Protein AF-0000000074657072 (afdb_homodimer)

pLDDT: mean 84.35, std 23.29, range [14.12, 98.88]

Structure (mmCIF, N/CA/C/O backbone):
data_AF-0000000074657072-model_v1
#
loop_
_entity.id
_entity.type
_entity.pdbx_description
1 polymer 'Gamma-butyrobetaine dioxygenase'
#
loop_
_atom_site.group_PDB
_atom_site.id
_atom_site.type_symbol
_atom_site.label_atom_id
_atom_site.label_alt_id
_atom_site.label_comp_id
_atom_site.label_asym_id
_atom_site.label_entity_id
_atom_site.label_seq_id
_atom_site.pdbx_PDB_ins_code
_atom_site.Cartn_x
_atom_site.Cartn_y
_atom_site.Cartn_z
_atom_site.occupancy
_atom_site.B_iso_or_equiv
_atom_site.auth_seq_id
_atom_site.auth_comp_id
_atom_site.auth_asym_id
_atom_site.auth_atom_id
_atom_site.pdbx_PDB_model_num
ATOM 1 N N . MET A 1 1 ? -48.438 -43.438 22.438 1 15.69 1 MET A N 1
ATOM 2 C CA . MET A 1 1 ? -48.406 -43.688 23.875 1 15.69 1 MET A CA 1
ATOM 3 C C . MET A 1 1 ? -47.406 -42.781 24.578 1 15.69 1 MET A C 1
ATOM 5 O O . MET A 1 1 ? -47.75 -42.125 25.578 1 15.69 1 MET A O 1
ATOM 9 N N . ARG A 1 2 ? -46.156 -43.25 24.844 1 14.23 2 ARG A N 1
ATOM 10 C CA . ARG A 1 2 ? -45.781 -43.719 26.172 1 14.23 2 ARG A CA 1
ATOM 11 C C . ARG A 1 2 ? -45.25 -42.594 27.031 1 14.23 2 ARG A C 1
ATOM 13 O O . ARG A 1 2 ? -45.719 -42.375 28.141 1 14.23 2 ARG A O 1
ATOM 20 N N . ILE A 1 3 ? -43.875 -42.812 27.219 1 15.2 3 ILE A N 1
ATOM 21 C CA . ILE A 1 3 ? -43.25 -43.094 28.5 1 15.2 3 ILE A CA 1
ATOM 22 C C . ILE A 1 3 ? -43.062 -41.781 29.266 1 15.2 3 ILE A C 1
ATOM 24 O O . ILE A 1 3 ? -42.906 -40.719 28.672 1 15.2 3 ILE A O 1
ATOM 28 N N . GLN A 1 4 ? -42.719 -41.906 30.484 1 15.25 4 GLN A N 1
ATOM 29 C CA . GLN A 1 4 ? -42.625 -41.844 31.938 1 15.25 4 GLN A CA 1
ATOM 30 C C . GLN A 1 4 ? -41.656 -40.75 32.375 1 15.25 4 GLN A C 1
ATOM 32 O O . GLN A 1 4 ? -40.875 -40.25 31.578 1 15.25 4 GLN A O 1
ATOM 37 N N . THR A 1 5 ? -40.938 -41 33.438 1 14.25 5 THR A N 1
ATOM 38 C CA . THR A 1 5 ? -40.844 -40.75 34.875 1 14.25 5 THR A CA 1
ATOM 39 C C . THR A 1 5 ? -39.625 -39.938 35.188 1 14.25 5 THR A C 1
ATOM 41 O O . THR A 1 5 ? -39.656 -39.094 36.094 1 14.25 5 THR A O 1
ATOM 44 N N . ALA A 1 6 ? -38.375 -40.281 34.562 1 15.22 6 ALA A N 1
ATOM 45 C CA . ALA A 1 6 ? -37.375 -40.688 35.562 1 15.22 6 ALA A CA 1
ATOM 46 C C . ALA A 1 6 ? -37.062 -39.531 36.5 1 15.22 6 ALA A C 1
ATOM 48 O O . ALA A 1 6 ? -37.125 -38.375 36.125 1 15.22 6 ALA A O 1
ATOM 49 N N . LEU A 1 7 ? -36.344 -39.875 37.656 1 14.23 7 LEU A N 1
ATOM 50 C CA . LEU A 1 7 ? -36.156 -39.906 39.094 1 14.23 7 LEU A CA 1
ATOM 51 C C . LEU A 1 7 ? -35.281 -38.719 39.531 1 14.23 7 LEU A C 1
ATOM 53 O O . LEU A 1 7 ? -35.656 -38 40.469 1 14.23 7 LEU A O 1
ATOM 57 N N . LEU A 1 8 ? -33.906 -38.844 39.25 1 15.03 8 LEU A N 1
ATOM 58 C CA . LEU A 1 8 ? -33.031 -39.062 40.375 1 15.03 8 LEU A CA 1
ATOM 59 C C . LEU A 1 8 ? -32.844 -37.781 41.156 1 15.03 8 LEU A C 1
ATOM 61 O O . LEU A 1 8 ? -32.781 -36.688 40.594 1 15.03 8 LEU A O 1
ATOM 65 N N . THR A 1 9 ? -32.688 -37.812 42.531 1 14.12 9 THR A N 1
ATOM 66 C CA . THR A 1 9 ? -32.781 -37.438 43.938 1 14.12 9 THR A CA 1
ATOM 67 C C . THR A 1 9 ? -31.562 -36.562 44.344 1 14.12 9 THR A C 1
ATOM 69 O O . THR A 1 9 ? -31.672 -35.719 45.219 1 14.12 9 THR A O 1
ATOM 72 N N . ARG A 1 10 ? -30.297 -36.969 43.844 1 14.75 10 ARG A N 1
ATOM 73 C CA . ARG A 1 10 ? -29.359 -37.156 44.938 1 14.75 10 ARG A CA 1
ATOM 74 C C . ARG A 1 10 ? -29.172 -35.875 45.75 1 14.75 10 ARG A C 1
ATOM 76 O O . ARG A 1 10 ? -29.266 -34.781 45.188 1 14.75 10 ARG A O 1
ATOM 83 N N . GLY A 1 11 ? -28.891 -35.938 47.156 1 14.29 11 GLY A N 1
ATOM 84 C CA . GLY A 1 11 ? -28.922 -35.562 48.531 1 14.29 11 GLY A CA 1
ATOM 85 C C . GLY A 1 11 ? -27.859 -34.531 48.906 1 14.29 11 GLY A C 1
ATOM 86 O O . GLY A 1 11 ? -28.109 -33.625 49.688 1 14.29 11 GLY A O 1
ATOM 87 N N . LEU A 1 12 ? -26.531 -34.844 48.531 1 15.32 12 LEU A N 1
ATOM 88 C CA . LEU A 1 12 ? -25.656 -34.906 49.688 1 15.32 12 LEU A CA 1
ATOM 89 C C . LEU A 1 12 ? -25.531 -33.562 50.375 1 15.32 12 LEU A C 1
ATOM 91 O O . LEU A 1 12 ? -25.719 -32.531 49.75 1 15.32 12 LEU A O 1
ATOM 95 N N . LEU A 1 13 ? -24.812 -33.562 51.594 1 14.54 13 LEU A N 1
ATOM 96 C CA . LEU A 1 13 ? -24.719 -33.312 53.031 1 14.54 13 LEU A CA 1
ATOM 97 C C . LEU A 1 13 ? -24.031 -31.969 53.281 1 14.54 13 LEU A C 1
ATOM 99 O O . LEU A 1 13 ? -24.531 -31.156 54.094 1 14.54 13 LEU A O 1
ATOM 103 N N . ARG A 1 14 ? -22.641 -31.875 53.125 1 14.92 14 ARG A N 1
ATOM 104 C CA . ARG A 1 14 ? -21.875 -31.844 54.375 1 14.92 14 ARG A CA 1
ATOM 105 C C . ARG A 1 14 ? -21.984 -30.469 55.031 1 14.92 14 ARG A C 1
ATOM 107 O O . ARG A 1 14 ? -22.219 -29.469 54.375 1 14.92 14 ARG A O 1
ATOM 114 N N . GLN A 1 15 ? -21.5 -30.328 56.312 1 14.6 15 GLN A N 1
ATOM 115 C CA . GLN A 1 15 ? -21.641 -29.891 57.688 1 14.6 15 GLN A CA 1
ATOM 116 C C . GLN A 1 15 ? -21.062 -28.484 57.906 1 14.6 15 GLN A C 1
ATOM 118 O O . GLN A 1 15 ? -21.734 -27.594 58.406 1 14.6 15 GLN A O 1
ATOM 123 N N . ALA A 1 16 ? -19.875 -28.391 58.719 1 15.45 16 ALA A N 1
ATOM 124 C CA . ALA A 1 16 ? -19.812 -27.875 60.094 1 15.45 16 ALA A CA 1
ATOM 125 C C . ALA A 1 16 ? -19.469 -26.391 60.125 1 15.45 16 ALA A C 1
ATOM 127 O O . ALA A 1 16 ? -20.188 -25.594 60.75 1 15.45 16 ALA A O 1
ATOM 128 N N . MET A 1 17 ? -18.047 -25.906 60.406 1 15.81 17 MET A N 1
ATOM 129 C CA . MET A 1 17 ? -17.594 -25.531 61.719 1 15.81 17 MET A CA 1
ATOM 130 C C . MET A 1 17 ? -17.656 -24.016 61.906 1 15.81 17 MET A C 1
ATOM 132 O O . MET A 1 17 ? -17.703 -23.266 60.938 1 15.81 17 MET A O 1
ATOM 136 N N . ASN A 1 18 ? -17.078 -23.531 63.156 1 15.27 18 ASN A N 1
ATOM 137 C CA . ASN A 1 18 ? -17.344 -22.719 64.312 1 15.27 18 ASN A CA 1
ATOM 138 C C . ASN A 1 18 ? -16.906 -21.266 64.125 1 15.27 18 ASN A C 1
ATOM 140 O O . ASN A 1 18 ? -16.172 -20.953 63.188 1 15.27 18 ASN A O 1
ATOM 144 N N . PRO A 1 19 ? -15.961 -20.688 65.062 1 15.98 19 PRO A N 1
ATOM 145 C CA . PRO A 1 19 ? -16.359 -19.703 66.125 1 15.98 19 PRO A CA 1
ATOM 146 C C . PRO A 1 19 ? -15.992 -18.281 65.688 1 15.98 19 PRO A C 1
ATOM 148 O O . PRO A 1 19 ? -16.812 -17.359 65.812 1 15.98 19 PRO A O 1
ATOM 151 N N . LYS A 1 20 ? -14.547 -18.016 65.562 1 16.77 20 LYS A N 1
ATOM 152 C CA . LYS A 1 20 ? -13.938 -17.281 66.688 1 16.77 20 LYS A CA 1
ATOM 153 C C . LYS A 1 20 ? -14.172 -15.781 66.5 1 16.77 20 LYS A C 1
ATOM 155 O O . LYS A 1 20 ? -14.18 -15.242 65.438 1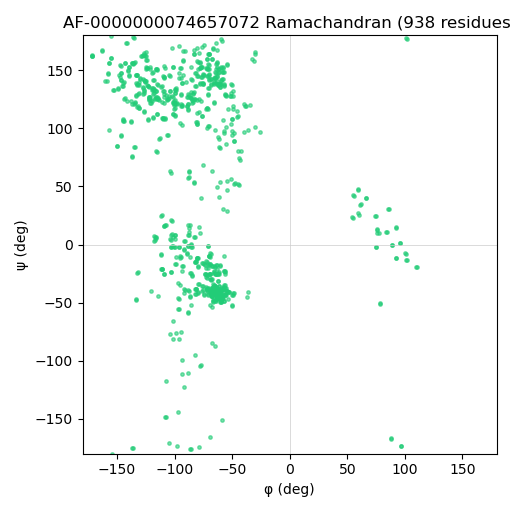 16.77 20 LYS A O 1
ATOM 160 N N . PRO A 1 21 ? -13.938 -14.836 67.562 1 16.67 21 PRO A N 1
ATOM 161 C CA . PRO A 1 21 ? -14.508 -13.609 68.125 1 16.67 21 PRO A CA 1
ATOM 162 C C . PRO A 1 21 ? -13.891 -12.344 67.562 1 16.67 21 PRO A C 1
ATOM 164 O O . PRO A 1 21 ? -14.57 -11.328 67.438 1 16.67 21 PRO A O 1
ATOM 167 N N . SER A 1 22 ? -12.648 -12.312 67 1 17.95 22 SER A N 1
ATOM 168 C CA . SER A 1 22 ? -11.844 -11.414 67.812 1 17.95 22 SER A CA 1
ATOM 169 C C . SER A 1 22 ? -12.234 -9.961 67.562 1 17.95 22 SER A C 1
ATOM 171 O O . SER A 1 22 ? -12.742 -9.609 66.5 1 17.95 22 SER A O 1
ATOM 173 N N . PRO A 1 23 ? -11.648 -9.016 68.438 1 17.08 23 PRO A N 1
ATOM 174 C CA . PRO A 1 23 ? -12.125 -7.82 69.188 1 17.08 23 PRO A CA 1
ATOM 175 C C . PRO A 1 23 ? -12.148 -6.582 68.312 1 17.08 23 PRO A C 1
ATOM 177 O O . PRO A 1 23 ? -13.188 -5.926 68.188 1 17.08 23 PRO A O 1
ATOM 180 N N . VAL A 1 24 ? -11.055 -5.773 68.375 1 17.14 24 VAL A N 1
ATOM 181 C CA . VAL A 1 24 ? -11.008 -4.559 69.188 1 17.14 24 VAL A CA 1
ATOM 182 C C . VAL A 1 24 ? -11.148 -3.336 68.312 1 17.14 24 VAL A C 1
ATOM 184 O O . VAL A 1 24 ? -11.969 -2.453 68.562 1 17.14 24 VAL A O 1
ATOM 187 N N . THR A 1 25 ? -10 -2.828 67.5 1 18.59 25 THR A N 1
ATOM 188 C CA . THR A 1 25 ? -9.398 -1.56 67.938 1 18.59 25 THR A CA 1
ATOM 189 C C . THR A 1 25 ? -10.062 -0.395 67.188 1 18.59 25 THR A C 1
ATOM 191 O O . THR A 1 25 ? -10.5 -0.542 66.062 1 18.59 25 THR A O 1
ATOM 194 N N . HIS A 1 26 ? -10.227 0.83 67.875 1 18.28 26 HIS A N 1
ATOM 195 C CA . HIS A 1 26 ? -10.977 2.08 67.938 1 18.28 26 HIS A CA 1
ATOM 196 C C . HIS A 1 26 ? -10.492 3.037 66.812 1 18.28 26 HIS A C 1
ATOM 198 O O . HIS A 1 26 ? -9.344 3.482 66.875 1 18.28 26 HIS A O 1
ATOM 204 N N . VAL A 1 27 ? -10.695 2.826 65.562 1 18.14 27 VAL A N 1
ATOM 205 C CA . VAL A 1 27 ? -10.133 3.701 64.562 1 18.14 27 VAL A CA 1
ATOM 206 C C . VAL A 1 27 ? -10.672 5.121 64.75 1 18.14 27 VAL A C 1
ATOM 208 O O . VAL A 1 27 ? -11.875 5.355 64.625 1 18.14 27 VAL A O 1
ATOM 211 N N . ARG A 1 28 ? -10.039 5.887 65.688 1 18.8 28 ARG A N 1
ATOM 212 C CA . ARG A 1 28 ? -10.516 7.25 65.875 1 18.8 28 ARG A CA 1
ATOM 213 C C . ARG A 1 28 ? -10.547 8.031 64.562 1 18.8 28 ARG A C 1
ATOM 215 O O . ARG A 1 28 ? -9.602 7.977 63.781 1 18.8 28 ARG A O 1
ATOM 222 N N . LEU A 1 29 ? -11.656 8.43 64.125 1 18.42 29 LEU A N 1
ATOM 223 C CA . LEU A 1 29 ? -12.133 9.164 62.938 1 18.42 29 LEU A CA 1
ATOM 224 C C . LEU A 1 29 ? -11.555 10.578 62.906 1 18.42 29 LEU A C 1
ATOM 226 O O . LEU A 1 29 ? -11.969 11.43 63.688 1 18.42 29 LEU A O 1
ATOM 230 N N . ALA A 1 30 ? -10.188 10.688 63.094 1 20.61 30 ALA A N 1
ATOM 231 C CA . ALA A 1 30 ? -9.781 12.078 63.281 1 20.61 30 ALA A CA 1
ATOM 232 C C . ALA A 1 30 ? -10.352 12.961 62.156 1 20.61 30 ALA A C 1
ATOM 234 O O . ALA A 1 30 ? -10.438 12.539 61 1 20.61 30 ALA A O 1
ATOM 235 N N . ARG A 1 31 ? -10.984 14.07 62.531 1 20.92 31 ARG A N 1
ATOM 236 C CA . ARG A 1 31 ? -11.719 15.211 62 1 20.92 31 ARG A CA 1
ATOM 237 C C . ARG A 1 31 ? -10.844 16.031 61.062 1 20.92 31 ARG A C 1
ATOM 239 O O . ARG A 1 31 ? -9.859 16.625 61.469 1 20.92 31 ARG A O 1
ATOM 246 N N . GLY A 1 32 ? -10.258 15.391 60.062 1 18.03 32 GLY A N 1
ATOM 247 C CA . GLY A 1 32 ? -9.352 16.156 59.219 1 18.03 32 GLY A CA 1
ATOM 248 C C . GLY A 1 32 ? -9.914 17.516 58.812 1 18.03 32 GLY A C 1
ATOM 249 O O . GLY A 1 32 ? -11.125 17.656 58.625 1 18.03 32 GLY A O 1
ATOM 250 N N . ILE A 1 33 ? -9.312 18.594 59.25 1 20.14 33 ILE A N 1
ATOM 251 C CA . ILE A 1 33 ? -9.453 20.031 59.062 1 20.14 33 ILE A CA 1
ATOM 252 C C . ILE A 1 33 ? -9.5 20.375 57.594 1 20.14 33 ILE A C 1
ATOM 254 O O . ILE A 1 33 ? -8.625 19.969 56.812 1 20.14 33 ILE A O 1
ATOM 258 N N . THR A 1 34 ? -10.68 20.688 57.031 1 19.31 34 THR A N 1
ATOM 259 C CA . THR A 1 34 ? -11.203 21.062 55.719 1 19.31 34 THR A CA 1
ATOM 260 C C . THR A 1 34 ? -10.508 22.328 55.188 1 19.31 34 THR A C 1
ATOM 262 O O . THR A 1 34 ? -10.961 22.938 54.219 1 19.31 34 THR A O 1
ATOM 265 N N . SER A 1 35 ? -9.289 22.594 55.5 1 21.53 35 SER A N 1
ATOM 266 C CA . SER A 1 35 ? -8.969 23.969 55.094 1 21.53 35 SER A CA 1
ATOM 267 C C . SER A 1 35 ? -9.242 24.172 53.594 1 21.53 35 SER A C 1
ATOM 269 O O . SER A 1 35 ? -8.68 23.484 52.75 1 21.53 35 SER A O 1
ATOM 271 N N . GLY A 1 36 ? -10.492 24.516 53.188 1 22.03 36 GLY A N 1
ATOM 272 C CA . GLY A 1 36 ? -11.164 24.75 51.906 1 22.03 36 GLY A CA 1
ATOM 273 C C . GLY A 1 36 ? -10.461 25.781 51.031 1 22.03 36 GLY A C 1
ATOM 274 O O . GLY A 1 36 ? -10.453 26.969 51.375 1 22.03 36 GLY A O 1
ATOM 275 N N . VAL A 1 37 ? -9.172 25.688 50.688 1 24.72 37 VAL A N 1
ATOM 276 C CA . VAL A 1 37 ? -8.695 26.766 49.844 1 24.72 37 VAL A CA 1
ATOM 277 C C . VAL A 1 37 ? -9.68 26.969 48.688 1 24.72 37 VAL A C 1
ATOM 279 O O . VAL A 1 37 ? -9.969 26.031 47.938 1 24.72 37 VAL A O 1
ATOM 282 N N . ASN A 1 38 ? -10.703 27.812 48.844 1 24 38 ASN A N 1
ATOM 283 C CA . ASN A 1 38 ? -11.734 28.266 47.938 1 24 38 ASN A CA 1
ATOM 284 C C . ASN A 1 38 ? -11.141 28.688 46.594 1 24 38 ASN A C 1
ATOM 286 O O . ASN A 1 38 ? -10.508 29.75 46.5 1 24 38 ASN A O 1
ATOM 290 N N . THR A 1 39 ? -10.359 27.875 45.938 1 26.19 39 THR A N 1
ATOM 291 C CA . THR A 1 39 ? -9.93 28.359 44.625 1 26.19 39 THR A CA 1
ATOM 292 C C . THR A 1 39 ? -11.117 28.875 43.812 1 26.19 39 THR A C 1
ATOM 294 O O . THR A 1 39 ? -12.109 28.156 43.656 1 26.19 39 THR A O 1
ATOM 297 N N . SER A 1 40 ? -11.352 30.188 43.844 1 25.25 40 SER A N 1
ATOM 298 C CA . SER A 1 40 ? -12.359 30.984 43.156 1 25.25 40 SER A CA 1
ATOM 299 C C . SER A 1 40 ? -12.508 30.531 41.719 1 25.25 40 SER A C 1
ATOM 301 O O . SER A 1 40 ? -11.523 30.531 40.969 1 25.25 40 SER A O 1
ATOM 303 N N . VAL A 1 41 ? -13.234 29.484 41.438 1 29.12 41 VAL A N 1
ATOM 304 C CA . VAL A 1 41 ? -13.773 29.297 40.094 1 29.12 41 VAL A CA 1
ATOM 305 C C . VAL A 1 41 ? -14.336 30.625 39.562 1 29.12 41 VAL A C 1
ATOM 307 O O . VAL A 1 41 ? -15.305 31.156 40.125 1 29.12 41 VAL A O 1
ATOM 310 N N . ARG A 1 42 ? -13.461 31.547 39.219 1 28.75 42 ARG A N 1
ATOM 311 C CA . ARG A 1 42 ? -14 32.75 38.594 1 28.75 42 ARG A CA 1
ATOM 312 C C . ARG A 1 42 ? -15.211 32.438 37.719 1 28.75 42 ARG A C 1
ATOM 314 O O . ARG A 1 42 ? -15.281 31.375 37.125 1 28.75 42 ARG A O 1
ATOM 321 N N . GLN A 1 43 ? -16.375 33.031 38.031 1 25.98 43 GLN A N 1
ATOM 322 C CA . GLN A 1 43 ? -17.641 33.156 37.312 1 25.98 43 GLN A CA 1
ATOM 323 C C . GLN A 1 43 ? -17.422 33.188 35.781 1 25.98 43 GLN A C 1
ATOM 325 O O . GLN A 1 43 ? -16.312 33.469 35.312 1 25.98 43 GLN A O 1
ATOM 330 N N . GLN A 1 44 ? -18.5 32.844 35.094 1 28.73 44 GLN A N 1
ATOM 331 C CA . GLN A 1 44 ? -18.812 32.875 33.656 1 28.73 44 GLN A CA 1
ATOM 332 C C . GLN A 1 44 ? -18.359 34.188 33.031 1 28.73 44 GLN A C 1
ATOM 334 O O . GLN A 1 44 ? -19.016 35.219 33.188 1 28.73 44 GLN A O 1
ATOM 339 N N . ARG A 1 45 ? -17.156 34.594 33.219 1 30.95 45 ARG A N 1
ATOM 340 C CA . ARG A 1 45 ? -17 35.875 32.5 1 30.95 45 ARG A CA 1
ATOM 341 C C . ARG A 1 45 ? -17.531 35.719 31.062 1 30.95 45 ARG A C 1
ATOM 343 O O . ARG A 1 45 ? -17.344 34.688 30.422 1 30.95 45 ARG A O 1
ATOM 350 N N . THR A 1 46 ? -18.562 36.438 30.703 1 32.59 46 THR A N 1
ATOM 351 C CA . THR A 1 46 ? -18.953 36.688 29.312 1 32.59 46 THR A CA 1
ATOM 352 C C . THR A 1 46 ? -17.734 36.844 28.422 1 32.59 46 THR A C 1
ATOM 354 O O . THR A 1 46 ? -16.828 37.625 28.719 1 32.59 46 THR A O 1
ATOM 357 N N . ALA A 1 47 ? -17.312 35.875 27.734 1 36.97 47 ALA A N 1
ATOM 358 C CA . ALA A 1 47 ? -16.266 35.844 26.719 1 36.97 47 ALA A CA 1
ATOM 359 C C . ALA A 1 47 ? -16.094 37.219 26.062 1 36.97 47 ALA A C 1
ATOM 361 O O . ALA A 1 47 ? -17.062 37.781 25.562 1 36.97 47 ALA A O 1
ATOM 362 N N . VAL A 1 48 ? -15.188 38 26.484 1 35.44 48 VAL A N 1
ATOM 363 C CA . VAL A 1 48 ? -14.844 39.188 25.703 1 35.44 48 VAL A CA 1
ATOM 364 C C . VAL A 1 48 ? -14.719 38.812 24.219 1 35.44 48 VAL A C 1
ATOM 366 O O . VAL A 1 48 ? -14.039 37.844 23.875 1 35.44 48 VAL A O 1
ATOM 369 N N . PRO A 1 49 ? -15.594 39.219 23.281 1 37.44 49 PRO A N 1
ATOM 370 C CA . PRO A 1 49 ? -15.445 38.969 21.844 1 37.44 49 PRO A CA 1
ATOM 371 C C . PRO A 1 49 ? -14 39.094 21.375 1 37.44 49 PRO A C 1
ATOM 373 O O . PRO A 1 49 ? -13.211 39.844 21.969 1 37.44 49 PRO A O 1
ATOM 376 N N . GLY A 1 50 ? -13.367 38.062 20.828 1 38.34 50 GLY A N 1
ATOM 377 C CA . GLY A 1 50 ? -12.094 38.312 20.188 1 38.34 50 GLY A CA 1
ATOM 378 C C . GLY A 1 50 ? -11.992 39.719 19.594 1 38.34 50 GLY A C 1
ATOM 379 O O . GLY A 1 50 ? -12.961 40.5 19.641 1 38.34 50 GLY A O 1
ATOM 380 N N . ALA A 1 51 ? -10.781 40.219 19.25 1 42.25 51 ALA A N 1
ATOM 381 C CA . ALA A 1 51 ? -10.625 41.562 18.719 1 42.25 51 ALA A CA 1
ATOM 382 C C . ALA A 1 51 ? -11.805 41.938 17.812 1 42.25 51 ALA A C 1
ATOM 384 O O . ALA A 1 51 ? -12.219 43.094 17.781 1 42.25 51 ALA A O 1
ATOM 385 N N . SER A 1 52 ? -12.242 40.969 16.984 1 47.56 52 SER A N 1
ATOM 386 C CA . SER A 1 52 ? -13.266 41.406 16.031 1 47.56 52 SER A CA 1
ATOM 387 C C . SER A 1 52 ? -14.656 41.281 16.625 1 47.56 52 SER A C 1
ATOM 389 O O . SER A 1 52 ? -15.656 41.438 15.93 1 47.56 52 SER A O 1
ATOM 391 N N . GLY A 1 53 ? -14.789 41.094 18 1 60.22 53 GLY A N 1
ATOM 392 C CA . GLY A 1 53 ? -16.109 41 18.594 1 60.22 53 GLY A CA 1
ATOM 393 C C . GLY A 1 53 ? -16.812 39.688 18.359 1 60.22 53 GLY A C 1
ATOM 394 O O . GLY A 1 53 ? -17.875 39.438 18.906 1 60.22 53 GLY A O 1
ATOM 395 N N . LYS A 1 54 ? -16.219 38.75 17.609 1 74.19 54 LYS A N 1
ATOM 396 C CA . LYS A 1 54 ? -16.859 37.469 17.297 1 74.19 54 LYS A CA 1
ATOM 397 C C . LYS A 1 54 ? -16.406 36.406 18.266 1 74.19 54 LYS A C 1
ATOM 399 O O . LYS A 1 54 ? -15.289 36.438 18.781 1 74.19 54 LYS A O 1
ATOM 404 N N . SER A 1 55 ? -17.266 35.562 18.609 1 90.56 55 SER A N 1
ATOM 405 C CA . SER A 1 55 ? -16.969 34.406 19.422 1 90.56 55 SER A CA 1
ATOM 406 C C . SER A 1 55 ? -15.961 33.469 18.734 1 90.56 55 SER A C 1
ATOM 408 O O . SER A 1 55 ? -15.797 33.562 17.516 1 90.56 55 SER A O 1
ATOM 410 N N . GLU A 1 56 ? -15.141 32.719 19.469 1 92.56 56 GLU A N 1
ATOM 411 C CA . GLU A 1 56 ? -14.203 31.766 18.891 1 92.56 56 GLU A CA 1
ATOM 412 C C . GLU A 1 56 ? -14.914 30.766 18 1 92.56 56 GLU A C 1
ATOM 414 O O . GLU A 1 56 ? -14.383 30.359 16.969 1 92.56 56 GLU A O 1
ATOM 419 N N . LEU A 1 57 ? -16.078 30.391 18.438 1 91.5 57 LEU A N 1
ATOM 420 C CA . LEU A 1 57 ? -16.859 29.469 17.641 1 91.5 57 LEU A CA 1
ATOM 421 C C . LEU A 1 57 ? -17.156 30.062 16.266 1 91.5 57 LEU A C 1
ATOM 423 O O . LEU A 1 57 ? -16.984 29.391 15.242 1 91.5 57 LEU A O 1
ATOM 427 N N . ALA A 1 58 ? -17.625 31.266 16.266 1 92.81 58 ALA A N 1
ATOM 428 C CA . ALA A 1 58 ? -17.938 31.953 15.016 1 92.81 58 ALA A CA 1
ATOM 429 C C . ALA A 1 58 ? -16.703 32.094 14.141 1 92.81 58 ALA A C 1
ATOM 431 O O . ALA A 1 58 ? -16.766 31.906 12.922 1 92.81 58 ALA A O 1
ATOM 432 N N . ALA A 1 59 ? -15.594 32.375 14.781 1 94 59 ALA A N 1
ATOM 433 C CA . ALA A 1 59 ? -14.328 32.5 14.055 1 94 59 ALA A CA 1
ATOM 434 C C . ALA A 1 59 ? -13.922 31.188 13.406 1 94 59 ALA A C 1
ATOM 436 O O . ALA A 1 59 ? -13.5 31.172 12.242 1 94 59 ALA A O 1
ATOM 437 N N . LEU A 1 60 ? -14.047 30.094 14.133 1 94.19 60 LEU A N 1
ATOM 438 C CA . LEU A 1 60 ? -13.672 28.781 13.617 1 94.19 60 LEU A CA 1
ATOM 439 C C . LEU A 1 60 ? -14.586 28.375 12.469 1 94.19 60 LEU A C 1
ATOM 441 O O . LEU A 1 60 ? -14.125 27.766 11.5 1 94.19 60 LEU A O 1
ATOM 445 N N . LYS A 1 61 ? -15.836 28.703 12.586 1 91.06 61 LYS A N 1
ATOM 446 C CA . LYS A 1 61 ? -16.781 28.422 11.508 1 91.06 61 LYS A CA 1
ATOM 447 C C . LYS A 1 61 ? -16.422 29.188 10.234 1 91.06 61 LYS A C 1
ATOM 449 O O . LYS A 1 61 ? -16.422 28.625 9.141 1 91.06 61 LYS A O 1
ATOM 454 N N . GLU A 1 62 ? -16.094 30.453 10.422 1 91.69 62 GLU A N 1
ATOM 455 C CA . GLU A 1 62 ? -15.703 31.281 9.289 1 91.69 62 GLU A CA 1
ATOM 456 C C . GLU A 1 62 ? -14.438 30.734 8.617 1 91.69 62 GLU A C 1
ATOM 458 O O . GLU A 1 62 ? -14.289 30.844 7.395 1 91.69 62 GLU A O 1
ATOM 463 N N . ARG A 1 63 ? -13.625 30.141 9.438 1 91.62 63 ARG A N 1
ATOM 464 C CA . ARG A 1 63 ? -12.359 29.609 8.945 1 91.62 63 ARG A CA 1
ATOM 465 C C . ARG A 1 63 ? -12.539 28.219 8.367 1 91.62 63 ARG A C 1
ATOM 467 O O . ARG A 1 63 ? -11.578 27.609 7.875 1 91.62 63 ARG A O 1
ATOM 474 N N . GLY A 1 64 ? -13.703 27.672 8.414 1 89.12 64 GLY A N 1
ATOM 475 C CA . GLY A 1 64 ? -14 26.359 7.855 1 89.12 64 GLY A CA 1
ATOM 476 C C . GLY A 1 64 ? -13.453 25.219 8.68 1 89.12 64 GLY A C 1
ATOM 477 O O . GLY A 1 64 ? -13.195 24.125 8.156 1 89.12 64 GLY A O 1
ATOM 478 N N . LEU A 1 65 ? -13.25 25.438 9.969 1 91.19 65 LEU A N 1
ATOM 479 C CA . LEU A 1 65 ? -12.602 24.438 10.812 1 91.19 65 LEU A CA 1
ATOM 480 C C . LEU A 1 65 ? -13.625 23.656 11.625 1 91.19 65 LEU A C 1
ATOM 482 O O . LEU A 1 65 ? -13.273 22.734 12.367 1 91.19 65 LEU A O 1
ATOM 486 N N . ILE A 1 66 ? -14.867 24.047 11.445 1 88.88 66 ILE A N 1
ATOM 487 C CA . ILE A 1 66 ? -15.969 23.297 12.031 1 88.88 66 ILE A CA 1
ATOM 488 C C . ILE A 1 66 ? -16.766 22.594 10.93 1 88.88 66 ILE A C 1
ATOM 490 O O . ILE A 1 66 ? -17.406 23.25 10.109 1 88.88 66 ILE A O 1
ATOM 494 N N . ASN A 1 67 ? -16.641 21.328 10.891 1 86.81 67 ASN A N 1
ATOM 495 C CA . ASN A 1 67 ? -17.406 20.547 9.922 1 86.81 67 ASN A CA 1
ATOM 496 C C . ASN A 1 67 ? -18.688 20 10.539 1 86.81 67 ASN A C 1
ATOM 498 O O . ASN A 1 67 ? -18.672 18.969 11.203 1 86.81 67 ASN A O 1
ATOM 502 N N . ASN A 1 68 ? -19.734 20.594 10.195 1 86 68 ASN A N 1
ATOM 503 C CA . ASN A 1 68 ? -21.016 20.25 10.797 1 86 68 ASN A CA 1
ATOM 504 C C . ASN A 1 68 ? -21.484 18.859 10.359 1 86 68 ASN A C 1
ATOM 506 O O . ASN A 1 68 ? -22.219 18.188 11.086 1 86 68 ASN A O 1
ATOM 510 N N . ILE A 1 69 ? -21.016 18.469 9.227 1 89.25 69 ILE A N 1
ATOM 511 C CA . ILE A 1 69 ? -21.406 17.172 8.711 1 89.25 69 ILE A CA 1
ATOM 512 C C . ILE A 1 69 ? -20.812 16.062 9.594 1 89.25 69 ILE A C 1
ATOM 514 O O . ILE A 1 69 ? -21.5 15.102 9.938 1 89.25 69 ILE A O 1
ATOM 518 N N . VAL A 1 70 ? -19.625 16.266 9.984 1 87.12 70 VAL A N 1
ATOM 519 C CA . VAL A 1 70 ? -18.938 15.273 10.805 1 87.12 70 VAL A CA 1
ATOM 520 C C . VAL A 1 70 ? -19.359 15.422 12.258 1 87.12 70 VAL A C 1
ATOM 522 O O . VAL A 1 70 ? -19.641 14.43 12.938 1 87.12 70 VAL A O 1
ATOM 525 N N . MET A 1 71 ? -19.531 16.625 12.703 1 84.12 71 MET A N 1
ATOM 526 C CA . MET A 1 71 ? -19.734 16.922 14.117 1 84.12 71 MET A CA 1
ATOM 527 C C . MET A 1 71 ? -21.125 16.484 14.578 1 84.12 71 MET A C 1
ATOM 529 O O . MET A 1 71 ? -21.312 16.172 15.75 1 84.12 71 MET A O 1
ATOM 533 N N . ARG A 1 72 ? -22 16.422 13.672 1 85.44 72 ARG A N 1
ATOM 534 C CA . ARG A 1 72 ? -23.359 16.047 14.07 1 85.44 72 ARG A CA 1
ATOM 535 C C . ARG A 1 72 ? -23.406 14.594 14.531 1 85.44 72 ARG A C 1
ATOM 537 O O . ARG A 1 72 ? -24.359 14.172 15.18 1 85.44 72 ARG A O 1
ATOM 544 N N . HIS A 1 73 ? -22.391 13.844 14.156 1 86.56 73 HIS A N 1
ATOM 545 C CA . HIS A 1 73 ? -22.359 12.438 14.539 1 86.56 73 HIS A CA 1
ATOM 546 C C . HIS A 1 73 ? -21.547 12.234 15.82 1 86.56 73 HIS A C 1
ATOM 548 O O . HIS A 1 73 ? -21.484 11.125 16.359 1 86.56 73 HIS A O 1
ATOM 554 N N . VAL A 1 74 ? -20.875 13.242 16.25 1 77.94 74 VAL A N 1
ATOM 555 C CA . VAL A 1 74 ? -20.094 13.156 17.484 1 77.94 74 VAL A CA 1
ATOM 556 C C . VAL A 1 74 ? -21 13.406 18.688 1 77.94 74 VAL A C 1
ATOM 558 O O . VAL A 1 74 ? -21.844 14.297 18.656 1 77.94 74 VAL A O 1
ATOM 561 N N . LYS A 1 75 ? -20.969 12.492 19.547 1 67.81 75 LYS A N 1
ATOM 562 C CA . LYS A 1 75 ? -21.781 12.617 20.734 1 67.81 75 LYS A CA 1
ATOM 563 C C . LYS A 1 75 ? -21.594 13.977 21.406 1 67.81 75 LYS A C 1
ATOM 565 O O . LYS A 1 75 ? -20.453 14.414 21.609 1 67.81 75 LYS A O 1
ATOM 570 N N . SER A 1 76 ? -22.547 14.75 21.297 1 64.19 76 SER A N 1
ATOM 571 C CA . SER A 1 76 ? -22.547 16.062 21.922 1 64.19 76 SER A CA 1
ATOM 572 C C . SER A 1 76 ? -22.453 15.953 23.438 1 64.19 76 SER A C 1
ATOM 574 O O . SER A 1 76 ? -23.281 15.297 24.062 1 64.19 76 SER A O 1
ATOM 576 N N . SER A 1 77 ? -21.25 15.953 23.953 1 72.19 77 SER A N 1
ATOM 577 C CA . SER A 1 77 ? -21.203 15.945 25.406 1 72.19 77 SER A CA 1
ATOM 578 C C . SER A 1 77 ? -20.797 17.297 25.953 1 72.19 77 SER A C 1
ATOM 580 O O . SER A 1 77 ? -19.875 17.938 25.422 1 72.19 77 SER A O 1
ATOM 582 N N . ARG A 1 78 ? -21.688 17.688 26.797 1 85.19 78 ARG A N 1
ATOM 583 C CA . ARG A 1 78 ? -21.375 18.922 27.516 1 85.19 78 ARG A CA 1
ATOM 584 C C . ARG A 1 78 ? -20.359 18.656 28.625 1 85.19 78 ARG A C 1
ATOM 586 O O . ARG A 1 78 ? -20.25 17.531 29.125 1 85.19 78 ARG A O 1
ATOM 593 N N . VAL A 1 79 ? -19.609 19.766 28.922 1 92.5 79 VAL A N 1
ATOM 594 C CA . VAL A 1 79 ? -18.625 19.672 29.984 1 92.5 79 VAL A CA 1
ATOM 595 C C . VAL A 1 79 ? -19.266 20.016 31.312 1 92.5 79 VAL A C 1
ATOM 597 O O . VAL A 1 79 ? -19.953 21.047 31.438 1 92.5 79 VAL A O 1
ATOM 600 N N . THR A 1 80 ? -19.141 19.203 32.25 1 92.88 80 THR A N 1
ATOM 601 C CA . THR A 1 80 ? -19.688 19.453 33.562 1 92.88 80 THR A CA 1
ATOM 602 C C . THR A 1 80 ? -18.625 20.031 34.5 1 92.88 80 THR A C 1
ATOM 604 O O . THR A 1 80 ? -18.938 20.828 35.375 1 92.88 80 THR A O 1
ATOM 607 N N . SER A 1 81 ? -17.422 19.594 34.281 1 94.5 81 SER A N 1
ATOM 608 C CA . SER A 1 81 ? -16.328 20.141 35.094 1 94.5 81 SER A CA 1
ATOM 609 C C . SER A 1 81 ? -15.031 20.219 34.281 1 94.5 81 SER A C 1
ATOM 611 O O . SER A 1 81 ? -14.812 19.406 33.375 1 94.5 81 SER A O 1
ATOM 613 N N . LEU A 1 82 ? -14.281 21.203 34.625 1 95.81 82 LEU A N 1
ATOM 614 C CA . LEU A 1 82 ? -12.984 21.484 34 1 95.81 82 LEU A CA 1
ATOM 615 C C . LEU A 1 82 ? -11.945 21.844 35.062 1 95.81 82 LEU A C 1
ATOM 617 O O . LEU A 1 82 ? -12.156 22.75 35.875 1 95.81 82 LEU A O 1
ATOM 621 N N . GLU A 1 83 ? -10.828 21 35.094 1 97.06 83 GLU A N 1
ATOM 622 C CA . GLU A 1 83 ? -9.828 21.203 36.125 1 97.06 83 GLU A CA 1
ATOM 623 C C . GLU A 1 83 ? -8.414 21.172 35.562 1 97.06 83 GLU A C 1
ATOM 625 O O . GLU A 1 83 ? -8.07 20.266 34.781 1 97.06 83 GLU A O 1
ATOM 630 N N . ILE A 1 84 ? -7.641 22.156 35.844 1 97.88 84 ILE A N 1
ATOM 631 C CA . ILE A 1 84 ? -6.207 22.125 35.562 1 97.88 84 ILE A CA 1
ATOM 632 C C . ILE A 1 84 ? -5.48 21.406 36.719 1 97.88 84 ILE A C 1
ATOM 634 O O . ILE A 1 84 ? -5.609 21.797 37.875 1 97.88 84 ILE A O 1
ATOM 638 N N . ILE A 1 85 ? -4.789 20.391 36.375 1 96.94 85 ILE A N 1
ATOM 639 C CA . ILE A 1 85 ? -4.188 19.594 37.438 1 96.94 85 ILE A CA 1
ATOM 640 C C . ILE A 1 85 ? -2.688 19.438 37.188 1 96.94 85 ILE A C 1
ATOM 642 O O . ILE A 1 85 ? -2.197 19.766 36.094 1 96.94 85 ILE A O 1
ATOM 646 N N . SER A 1 86 ? -1.944 18.984 38.281 1 96.5 86 SER A N 1
ATOM 647 C CA . SER A 1 86 ? -0.509 18.734 38.219 1 96.5 86 SER A CA 1
ATOM 648 C C . SER A 1 86 ? 0.249 19.969 37.719 1 96.5 86 SER A C 1
ATOM 650 O O . SER A 1 86 ? 1.06 19.875 36.812 1 96.5 86 SER A O 1
ATOM 652 N N . ASP A 1 87 ? -0.142 21.141 38.219 1 96.81 87 ASP A N 1
ATOM 653 C CA . ASP A 1 87 ? 0.507 22.406 37.938 1 96.81 87 ASP A CA 1
ATOM 654 C C . ASP A 1 87 ? 0.456 22.734 36.438 1 96.81 87 ASP A C 1
ATOM 656 O O . ASP A 1 87 ? 1.467 23.109 35.844 1 96.81 87 ASP A O 1
ATOM 660 N N . GLY A 1 88 ? -0.635 22.328 35.812 1 97.75 88 GLY A N 1
ATOM 661 C CA . GLY A 1 88 ? -0.855 22.703 34.406 1 97.75 88 GLY A CA 1
ATOM 662 C C . GLY A 1 88 ? -0.403 21.641 33.438 1 97.75 88 GLY A C 1
ATOM 663 O O . GLY A 1 88 ? -0.55 21.797 32.219 1 97.75 88 GLY A O 1
ATOM 664 N N . LYS A 1 89 ? 0.084 20.562 33.938 1 97.06 89 LYS A N 1
ATOM 665 C CA . LYS A 1 89 ? 0.564 19.516 33.062 1 97.06 89 LYS A CA 1
ATOM 666 C C . LYS A 1 89 ? -0.599 18.781 32.375 1 97.06 89 LYS A C 1
ATOM 668 O O . LYS A 1 89 ? -0.445 18.25 31.281 1 97.06 89 LYS A O 1
ATOM 673 N N . HIS A 1 90 ? -1.715 18.797 33.094 1 96.69 90 HIS A N 1
ATOM 674 C CA . HIS A 1 90 ? -2.889 18.109 32.562 1 96.69 90 HIS A CA 1
ATOM 675 C C . HIS A 1 90 ? -4.148 18.953 32.75 1 96.69 90 HIS A C 1
ATOM 677 O O . HIS A 1 90 ? -4.188 19.844 33.625 1 96.69 90 HIS A O 1
ATOM 683 N N . VAL A 1 91 ? -5.098 18.703 31.938 1 96.44 91 VAL A N 1
ATOM 684 C CA . VAL A 1 91 ? -6.453 19.219 32.062 1 96.44 91 VAL A CA 1
ATOM 685 C C . VAL A 1 91 ? -7.449 18.062 32.125 1 96.44 91 VAL A C 1
ATOM 687 O O . VAL A 1 91 ? -7.465 17.203 31.25 1 96.44 91 VAL A O 1
ATOM 690 N N . ASN A 1 92 ? -8.258 18.047 33.125 1 95.81 92 ASN A N 1
ATOM 691 C CA . ASN A 1 92 ? -9.328 17.078 33.281 1 95.81 92 ASN A CA 1
ATOM 692 C C . ASN A 1 92 ? -10.672 17.641 32.844 1 95.81 92 ASN A C 1
ATOM 694 O O . ASN A 1 92 ? -11.016 18.781 33.219 1 95.81 92 ASN A O 1
ATOM 698 N N . ILE A 1 93 ? -11.352 16.906 32.094 1 94.06 93 ILE A N 1
ATOM 699 C CA . ILE A 1 93 ? -12.703 17.266 31.688 1 94.06 93 ILE A CA 1
ATOM 700 C C . ILE A 1 93 ? -13.688 16.172 32.094 1 94.06 93 ILE A C 1
ATOM 702 O O . ILE A 1 93 ? -13.469 14.992 31.828 1 94.06 93 ILE A O 1
ATOM 706 N N . THR A 1 94 ? -14.664 16.547 32.812 1 94.31 94 THR A N 1
ATOM 707 C CA . THR A 1 94 ? -15.805 15.664 33.062 1 94.31 94 THR A CA 1
ATOM 708 C C . THR A 1 94 ? -16.984 16.016 32.156 1 94.31 94 THR A C 1
ATOM 710 O O . THR A 1 94 ? -17.438 17.172 32.156 1 94.31 94 THR A O 1
ATOM 713 N N . TRP A 1 95 ? -17.375 15.047 31.484 1 91.69 95 TRP A N 1
ATOM 714 C CA . TRP A 1 95 ? -18.453 15.242 30.516 1 91.69 95 TRP A CA 1
ATOM 715 C C . TRP A 1 95 ? -19.812 14.945 31.156 1 91.69 95 TRP A C 1
ATOM 717 O O . TRP A 1 95 ? -19.891 14.32 32.219 1 91.69 95 TRP A O 1
ATOM 727 N N . ASP A 1 96 ? -20.875 15.344 30.469 1 90.25 96 ASP A N 1
ATOM 728 C CA . ASP A 1 96 ? -22.219 15.227 31.031 1 90.25 96 ASP A CA 1
ATOM 729 C C . ASP A 1 96 ? -22.688 13.773 31.016 1 90.25 96 ASP A C 1
ATOM 731 O O . ASP A 1 96 ? -23.625 13.414 31.734 1 90.25 96 ASP A O 1
ATOM 735 N N . ASP A 1 97 ? -22.078 12.984 30.281 1 86.81 97 ASP A N 1
ATOM 736 C CA . ASP A 1 97 ? -22.422 11.57 30.281 1 86.81 97 ASP A CA 1
ATOM 737 C C . ASP A 1 97 ? -21.625 10.812 31.344 1 86.81 97 ASP A C 1
ATOM 739 O O . ASP A 1 97 ? -21.688 9.578 31.422 1 86.81 97 ASP A O 1
ATOM 743 N N . GLY A 1 98 ? -20.781 11.484 32.031 1 88.06 98 GLY A N 1
ATOM 744 C CA . GLY A 1 98 ? -20.016 10.891 33.125 1 88.06 98 GLY A CA 1
ATOM 745 C C . GLY A 1 98 ? -18.609 10.523 32.75 1 88.06 98 GLY A C 1
ATOM 746 O O . GLY A 1 98 ? -17.781 10.211 33.594 1 88.06 98 GLY A O 1
ATOM 747 N N . HIS A 1 99 ? -18.312 10.625 31.547 1 88.69 99 HIS A N 1
ATOM 748 C CA . HIS A 1 99 ? -16.969 10.297 31.078 1 88.69 99 HIS A CA 1
ATOM 749 C C . HIS A 1 99 ? -15.961 11.336 31.547 1 88.69 99 HIS A C 1
ATOM 751 O O . HIS A 1 99 ? -16.266 12.531 31.594 1 88.69 99 HIS A O 1
ATOM 757 N N . LYS A 1 100 ? -14.805 10.797 31.875 1 91.25 100 LYS A N 1
ATOM 758 C CA . LYS A 1 100 ? -13.711 11.672 32.281 1 91.25 100 LYS A CA 1
ATOM 759 C C . LYS A 1 100 ? -12.523 11.539 31.328 1 91.25 100 LYS A C 1
ATOM 761 O O . LYS A 1 100 ? -12.133 10.43 30.953 1 91.25 100 LYS A O 1
ATOM 766 N N . SER A 1 101 ? -12.094 12.695 30.906 1 90.88 101 SER A N 1
ATOM 767 C CA . SER A 1 101 ? -10.922 12.742 30.031 1 90.88 101 SER A CA 1
ATOM 768 C C . SER A 1 101 ? -9.773 13.508 30.688 1 90.88 101 SER A C 1
ATOM 770 O O . SER A 1 101 ? -10.008 14.445 31.469 1 90.88 101 SER A O 1
ATOM 772 N N . ARG A 1 102 ? -8.602 13.016 30.484 1 92.62 102 ARG A N 1
ATOM 773 C CA . ARG A 1 102 ? -7.383 13.719 30.859 1 92.62 102 ARG A CA 1
ATOM 774 C C . ARG A 1 102 ? -6.496 13.984 29.656 1 92.62 102 ARG A C 1
ATOM 776 O O . ARG A 1 102 ? -6.148 13.055 28.922 1 92.62 102 ARG A O 1
ATOM 783 N N . PHE A 1 103 ? -6.168 15.227 29.438 1 94.12 103 PHE A N 1
ATOM 784 C CA . PHE A 1 103 ? -5.34 15.602 28.297 1 94.12 103 PHE A CA 1
ATOM 785 C C . PHE A 1 103 ? -4.043 16.25 28.75 1 94.12 103 PHE A C 1
ATOM 787 O O . PHE A 1 103 ? -4.047 17.047 29.688 1 94.12 103 PHE A O 1
ATOM 794 N N . HIS A 1 104 ? -2.988 15.844 28.172 1 95 104 HIS A N 1
ATOM 795 C CA . HIS A 1 104 ? -1.679 16.422 28.453 1 95 104 HIS A CA 1
ATOM 796 C C . HIS A 1 104 ? -1.527 17.797 27.812 1 95 104 HIS A C 1
ATOM 798 O O . HIS A 1 104 ? -1.995 18.016 26.688 1 95 104 HIS A O 1
ATOM 804 N N . ALA A 1 105 ? -0.795 18.703 28.469 1 96.31 105 ALA A N 1
ATOM 805 C CA . ALA A 1 105 ? -0.609 20.078 28.016 1 96.31 105 ALA A CA 1
ATOM 806 C C . ALA A 1 105 ? 0.018 20.125 26.625 1 96.31 105 ALA A C 1
ATOM 808 O O . ALA A 1 105 ? -0.417 20.891 25.75 1 96.31 105 ALA A O 1
ATOM 809 N N . MET A 1 106 ? 0.951 19.234 26.391 1 94.19 106 MET A N 1
ATOM 810 C CA . MET A 1 106 ? 1.632 19.188 25.094 1 94.19 106 MET A CA 1
ATOM 811 C C . MET A 1 106 ? 0.677 18.75 24 1 94.19 106 MET A C 1
ATOM 813 O O . MET A 1 106 ? 0.702 19.312 22.891 1 94.19 106 MET A O 1
ATOM 817 N N . TRP A 1 107 ? -0.07 17.766 24.312 1 94.44 107 TRP A N 1
ATOM 818 C CA . TRP A 1 107 ? -1.031 17.25 23.344 1 94.44 107 TRP A CA 1
ATOM 819 C C . TRP A 1 107 ? -2.078 18.297 23 1 94.44 107 TRP A C 1
ATOM 821 O O . TRP A 1 107 ? -2.402 18.5 21.828 1 94.44 107 TRP A O 1
ATOM 831 N N . LEU A 1 108 ? -2.525 19 24 1 94.94 108 LEU A N 1
ATOM 832 C CA . LEU A 1 108 ? -3.498 20.078 23.797 1 94.94 108 LEU A CA 1
ATOM 833 C C . LEU A 1 108 ? -2.91 21.188 22.938 1 94.94 108 LEU A C 1
ATOM 835 O O . LEU A 1 108 ? -3.582 21.719 22.047 1 94.94 108 LEU A O 1
ATOM 839 N N . ARG A 1 109 ? -1.695 21.5 23.203 1 95.44 109 ARG A N 1
ATOM 840 C CA . ARG A 1 109 ? -1.039 22.562 22.438 1 95.44 109 ARG A CA 1
ATOM 841 C C . ARG A 1 109 ? -0.939 22.188 20.953 1 95.44 109 ARG A C 1
ATOM 843 O O . ARG A 1 109 ? -1.171 23.016 20.078 1 95.44 109 ARG A O 1
ATOM 850 N N . HIS A 1 110 ? -0.6 20.969 20.75 1 92.94 110 HIS A N 1
ATOM 851 C CA . HIS A 1 110 ? -0.486 20.469 19.391 1 92.94 110 HIS A CA 1
ATOM 852 C C . HIS A 1 110 ? -1.841 20.453 18.688 1 92.94 110 HIS A C 1
ATOM 854 O O . HIS A 1 110 ? -1.908 20.531 17.453 1 92.94 110 HIS A O 1
ATOM 860 N N . GLY A 1 111 ? -2.891 20.5 19.438 1 92.69 111 GLY A N 1
ATOM 861 C CA . GLY A 1 111 ? -4.238 20.453 18.906 1 92.69 111 GLY A CA 1
ATOM 862 C C . GLY A 1 111 ? -4.891 21.812 18.797 1 92.69 111 GLY A C 1
ATOM 863 O O . GLY A 1 111 ? -6.07 21.922 18.469 1 92.69 111 GLY A O 1
ATOM 864 N N . CYS A 1 112 ? -4.141 22.875 19.031 1 95.38 112 CYS A N 1
ATOM 865 C CA . CYS A 1 112 ? -4.68 24.234 19 1 95.38 112 CYS A CA 1
ATOM 866 C C . CYS A 1 112 ? -5.207 24.578 17.625 1 95.38 112 CYS A C 1
ATOM 868 O O . CYS A 1 112 ? -4.57 24.266 16.609 1 95.38 112 CYS A O 1
ATOM 870 N N . HIS A 1 113 ? -6.352 25.234 17.562 1 95.12 113 HIS A N 1
ATOM 871 C CA . HIS A 1 113 ? -6.996 25.562 16.297 1 95.12 113 HIS A CA 1
ATOM 872 C C . HIS A 1 113 ? -6.918 27.047 16.016 1 95.12 113 HIS A C 1
ATOM 874 O O . HIS A 1 113 ? -7.672 27.562 15.18 1 95.12 113 HIS A O 1
ATOM 880 N N . CYS A 1 114 ? -6.059 27.797 16.688 1 95.06 114 CYS A N 1
ATOM 881 C CA . CYS A 1 114 ? -5.945 29.219 16.391 1 95.06 114 CYS A CA 1
ATOM 882 C C . CYS A 1 114 ? -5.371 29.453 15 1 95.06 114 CYS A C 1
ATOM 884 O O . CYS A 1 114 ? -4.906 28.5 14.359 1 95.06 114 CYS A O 1
ATOM 886 N N . PRO A 1 115 ? -5.387 30.609 14.445 1 91.62 115 PRO A N 1
ATOM 887 C CA . PRO A 1 115 ? -4.953 30.891 13.07 1 91.62 115 PRO A CA 1
ATOM 888 C C . PRO A 1 115 ? -3.459 30.641 12.867 1 91.62 115 PRO A C 1
ATOM 890 O O . PRO A 1 115 ? -3.021 30.359 11.75 1 91.62 115 PRO A O 1
ATOM 893 N N . ASP A 1 116 ? -2.693 30.719 13.914 1 90.69 116 ASP A N 1
ATOM 894 C CA . ASP A 1 116 ? -1.258 30.469 13.805 1 90.69 116 ASP A CA 1
ATOM 895 C C . ASP A 1 116 ? -0.953 28.969 13.766 1 90.69 116 ASP A C 1
ATOM 897 O O . ASP A 1 116 ? 0.122 28.562 13.32 1 90.69 116 ASP A O 1
ATOM 901 N N . CYS A 1 117 ? -1.919 28.172 14.219 1 92.62 117 CYS A N 1
ATOM 902 C CA . CYS A 1 117 ? -1.624 26.766 14.438 1 92.62 117 CYS A CA 1
ATOM 903 C C . CYS A 1 117 ? -2.314 25.891 13.398 1 92.62 117 CYS A C 1
ATOM 905 O O . CYS A 1 117 ? -1.896 24.766 13.148 1 92.62 117 CYS A O 1
ATOM 907 N N . ARG A 1 118 ? -3.398 26.406 12.859 1 91.56 118 ARG A N 1
ATOM 908 C CA . ARG A 1 118 ? -4.145 25.641 11.859 1 91.56 118 ARG A CA 1
ATOM 909 C C . ARG A 1 118 ? -4.488 26.5 10.648 1 91.56 118 ARG A C 1
ATOM 911 O O . ARG A 1 118 ? -4.879 27.672 10.805 1 91.56 118 ARG A O 1
ATOM 918 N N . LEU A 1 119 ? -4.316 25.875 9.523 1 86.62 119 LEU A N 1
ATOM 919 C CA . LEU A 1 119 ? -4.691 26.578 8.297 1 86.62 119 LEU A CA 1
ATOM 920 C C . LEU A 1 119 ? -6.203 26.547 8.094 1 86.62 119 LEU A C 1
ATOM 922 O O . LEU A 1 119 ? -6.867 25.594 8.492 1 86.62 119 LEU A O 1
ATOM 926 N N . ASP A 1 120 ? -6.703 27.531 7.445 1 86.81 120 ASP A N 1
ATOM 927 C CA . ASP A 1 120 ? -8.133 27.641 7.199 1 86.81 120 ASP A CA 1
ATOM 928 C C . ASP A 1 120 ? -8.609 26.562 6.223 1 86.81 120 ASP A C 1
ATOM 930 O O . ASP A 1 120 ? -7.859 26.156 5.332 1 86.81 120 ASP A O 1
ATOM 934 N N . HIS A 1 121 ? -9.812 26 6.43 1 80.69 121 HIS A N 1
ATOM 935 C CA . HIS A 1 121 ? -10.586 25.141 5.551 1 80.69 121 HIS A CA 1
ATOM 936 C C . HIS A 1 121 ? -10.055 23.703 5.574 1 80.69 121 HIS A C 1
ATOM 938 O O . HIS A 1 121 ? -10.789 22.766 5.879 1 80.69 121 HIS A O 1
ATOM 944 N N . ASN A 1 122 ? -8.766 23.594 5.379 1 78.75 122 ASN A N 1
ATOM 945 C CA . ASN A 1 122 ? -8.266 22.219 5.312 1 78.75 122 ASN A CA 1
ATOM 946 C C . ASN A 1 122 ? -7.785 21.734 6.676 1 78.75 122 ASN A C 1
ATOM 948 O O . ASN A 1 122 ? -7.609 20.531 6.883 1 78.75 122 ASN A O 1
ATOM 952 N N . GLY A 1 123 ? -7.535 22.656 7.562 1 85.12 123 GLY A N 1
ATOM 953 C CA . GLY A 1 123 ? -7.23 22.312 8.938 1 85.12 123 GLY A CA 1
ATOM 954 C C . GLY A 1 123 ? -5.824 21.766 9.117 1 85.12 123 GLY A C 1
ATOM 955 O O . GLY A 1 123 ? -5.504 21.203 10.164 1 85.12 123 GLY A O 1
ATOM 956 N N . MET A 1 124 ? -4.98 21.906 8.156 1 88 124 MET A N 1
ATOM 957 C CA . MET A 1 124 ? -3.602 21.438 8.273 1 88 124 MET A CA 1
ATOM 958 C C . MET A 1 124 ? -2.852 22.203 9.352 1 88 124 MET A C 1
ATOM 960 O O . MET A 1 124 ? -3.098 23.391 9.555 1 88 124 MET A O 1
ATOM 964 N N . GLY A 1 125 ? -1.946 21.5 9.953 1 88.56 125 GLY A N 1
ATOM 965 C CA . GLY A 1 125 ? -1.167 22.109 11.016 1 88.56 125 GLY A CA 1
ATOM 966 C C . GLY A 1 125 ? -0.096 23.062 10.5 1 88.56 125 GLY A C 1
ATOM 967 O O . GLY A 1 125 ? 0.546 22.781 9.484 1 88.56 125 GLY A O 1
ATOM 968 N N . ASN A 1 126 ? 0.008 24.125 11.188 1 84.44 126 ASN A N 1
ATOM 969 C CA . ASN A 1 126 ? 1.067 25.078 10.883 1 84.44 126 ASN A CA 1
ATOM 970 C C . ASN A 1 126 ? 2.027 25.234 12.055 1 84.44 126 ASN A C 1
ATOM 972 O O . ASN A 1 126 ? 2.961 26.047 11.992 1 84.44 126 ASN A O 1
ATOM 976 N N . TYR A 1 127 ? 1.803 24.469 13.094 1 80.69 127 TYR A N 1
ATOM 977 C CA . TYR A 1 127 ? 2.674 24.422 14.258 1 80.69 127 TYR A CA 1
ATOM 978 C C . TYR A 1 127 ? 3.924 23.594 13.977 1 80.69 127 TYR A C 1
ATOM 980 O O . TYR A 1 127 ? 3.83 22.438 13.562 1 80.69 127 TYR A O 1
ATOM 988 N N . GLN A 1 128 ? 5.078 24.188 14.164 1 83.44 128 GLN A N 1
ATOM 989 C CA . GLN A 1 128 ? 6.324 23.469 13.922 1 83.44 128 GLN A CA 1
ATOM 990 C C . GLN A 1 128 ? 6.727 22.625 15.133 1 83.44 128 GLN A C 1
ATOM 992 O O . GLN A 1 128 ? 6.773 23.141 16.25 1 83.44 128 GLN A O 1
ATOM 997 N N . PRO A 1 129 ? 7.035 21.438 14.914 1 87.31 129 PRO A N 1
ATOM 998 C CA . PRO A 1 129 ? 7.387 20.578 16.047 1 87.31 129 PRO A CA 1
ATOM 999 C C . PRO A 1 129 ? 8.602 21.078 16.812 1 87.31 129 PRO A C 1
ATOM 1001 O O . PRO A 1 129 ? 8.773 20.75 18 1 87.31 129 PRO A O 1
ATOM 1004 N N . ASP A 1 130 ? 9.336 21.922 16.188 1 86.5 130 ASP A N 1
ATOM 1005 C CA . ASP A 1 130 ? 10.453 22.531 16.891 1 86.5 130 ASP A CA 1
ATOM 1006 C C . ASP A 1 130 ? 9.969 23.422 18.031 1 86.5 130 ASP A C 1
ATOM 1008 O O . ASP A 1 130 ? 10.703 23.656 19 1 86.5 130 ASP A O 1
ATOM 1012 N N . ASP A 1 131 ? 8.805 23.844 17.906 1 83.12 131 ASP A N 1
ATOM 1013 C CA . ASP A 1 131 ? 8.258 24.797 18.875 1 83.12 131 ASP A CA 1
ATOM 1014 C C . ASP A 1 131 ? 7.664 24.062 20.078 1 83.12 131 ASP A C 1
ATOM 1016 O O . ASP A 1 131 ? 7.238 24.703 21.047 1 83.12 131 ASP A O 1
ATOM 1020 N N . ILE A 1 132 ? 7.766 22.828 20.016 1 86.94 132 ILE A N 1
ATOM 1021 C CA . ILE A 1 132 ? 7.238 22.062 21.125 1 86.94 132 ILE A CA 1
ATOM 1022 C C . ILE A 1 132 ? 8.062 22.359 22.391 1 86.94 132 ILE A C 1
ATOM 1024 O O . ILE A 1 132 ? 9.289 22.219 22.375 1 86.94 132 ILE A O 1
ATOM 1028 N N . ASP A 1 133 ? 7.418 22.797 23.359 1 92.56 133 ASP A N 1
ATOM 1029 C CA . ASP A 1 133 ? 8.031 22.984 24.672 1 92.56 133 ASP A CA 1
ATOM 1030 C C . ASP A 1 133 ? 7.668 21.844 25.609 1 92.56 133 ASP A C 1
ATOM 1032 O O . ASP A 1 133 ? 6.516 21.703 26.031 1 92.56 133 ASP A O 1
ATOM 1036 N N . LEU A 1 134 ? 8.688 21.125 26 1 92.5 134 LEU A N 1
ATOM 1037 C CA . LEU A 1 134 ? 8.484 19.906 26.781 1 92.5 134 LEU A CA 1
ATOM 1038 C C . LEU A 1 134 ? 8.031 20.25 28.203 1 92.5 134 LEU A C 1
ATOM 1040 O O . LEU A 1 134 ? 7.539 19.375 28.922 1 92.5 13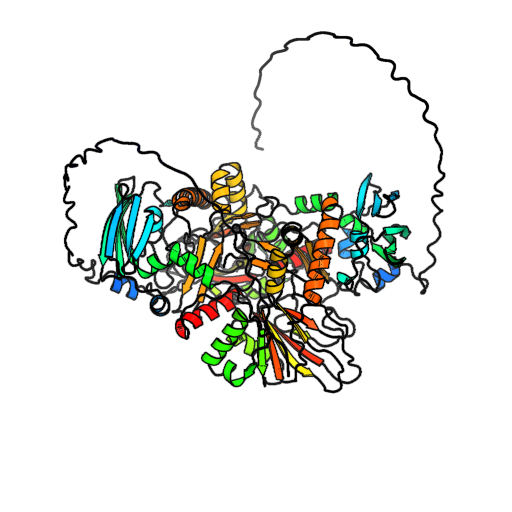4 LEU A O 1
ATOM 1044 N N . GLY A 1 135 ? 8.195 21.516 28.609 1 94.19 135 GLY A N 1
ATOM 1045 C CA . GLY A 1 135 ? 7.773 21.953 29.922 1 94.19 135 GLY A CA 1
ATOM 1046 C C . GLY A 1 135 ? 6.535 22.828 29.891 1 94.19 135 GLY A C 1
ATOM 1047 O O . GLY A 1 135 ? 6.199 23.469 30.891 1 94.19 135 GLY A O 1
ATOM 1048 N N . ILE A 1 136 ? 5.852 22.797 28.844 1 96.31 136 ILE A N 1
ATOM 1049 C CA . ILE A 1 136 ? 4.703 23.672 28.656 1 96.31 136 ILE A CA 1
ATOM 1050 C C . ILE A 1 136 ? 3.617 23.328 29.672 1 96.31 136 ILE A C 1
ATOM 1052 O O . ILE A 1 136 ? 3.432 22.156 30.016 1 96.31 136 ILE A O 1
ATOM 1056 N N . ARG A 1 137 ? 2.916 24.375 30.156 1 97.81 137 ARG A N 1
ATOM 1057 C CA . ARG A 1 137 ? 1.856 24.203 31.141 1 97.81 137 ARG A CA 1
ATOM 1058 C C . ARG A 1 137 ? 0.605 24.984 30.734 1 97.81 137 ARG A C 1
ATOM 1060 O O . ARG A 1 137 ? 0.698 26.062 30.172 1 97.81 137 ARG A O 1
ATOM 1067 N N . VAL A 1 138 ? -0.507 24.406 31.062 1 98.25 138 VAL A N 1
ATOM 1068 C CA . VAL A 1 138 ? -1.763 25.125 30.906 1 98.25 138 VAL A CA 1
ATOM 1069 C C . VAL A 1 138 ? -2.008 26.016 32.125 1 98.25 138 VAL A C 1
ATOM 1071 O O . VAL A 1 138 ? -1.944 25.531 33.281 1 98.25 138 VAL A O 1
ATOM 1074 N N . THR A 1 139 ? -2.297 27.25 31.906 1 98 139 THR A N 1
ATOM 1075 C CA . THR A 1 139 ? -2.473 28.172 33.031 1 98 139 THR A CA 1
ATOM 1076 C C . THR A 1 139 ? -3.932 28.594 33.156 1 98 139 THR A C 1
ATOM 1078 O O . THR A 1 139 ? -4.355 29.094 34.188 1 98 139 THR A O 1
ATOM 1081 N N . SER A 1 140 ? -4.633 28.438 32.062 1 97.75 140 SER A N 1
ATOM 1082 C CA . SER A 1 140 ? -6.051 28.797 32.094 1 97.75 140 SER A CA 1
ATOM 1083 C C . SER A 1 140 ? -6.844 27.891 31.141 1 97.75 140 SER A C 1
ATOM 1085 O O . SER A 1 140 ? -6.328 27.453 30.109 1 97.75 140 SER A O 1
ATOM 1087 N N . ALA A 1 141 ? -8.062 27.578 31.516 1 97.56 141 ALA A N 1
ATOM 1088 C CA . ALA A 1 141 ? -9.008 26.797 30.719 1 97.56 141 ALA A CA 1
ATOM 1089 C C . ALA A 1 141 ? -10.43 27.297 30.906 1 97.56 141 ALA A C 1
ATOM 1091 O O . ALA A 1 141 ? -10.906 27.422 32.031 1 97.56 141 ALA A O 1
ATOM 1092 N N . GLU A 1 142 ? -11.039 27.609 29.797 1 96.19 142 GLU A N 1
ATOM 1093 C CA . GLU A 1 142 ? -12.414 28.109 29.828 1 96.19 142 GLU A CA 1
ATOM 1094 C C . GLU A 1 142 ? -13.242 27.516 28.688 1 96.19 142 GLU A C 1
ATOM 1096 O O . GLU A 1 142 ? -12.711 27.172 27.641 1 96.19 142 GLU A O 1
ATOM 1101 N N . ILE A 1 143 ? -14.523 27.438 28.953 1 95.19 143 ILE A N 1
ATOM 1102 C CA . ILE A 1 143 ? -15.438 26.922 27.938 1 95.19 143 ILE A CA 1
ATOM 1103 C C . ILE A 1 143 ? -16.281 28.062 27.359 1 95.19 143 ILE A C 1
ATOM 1105 O O . ILE A 1 143 ? -16.844 28.859 28.109 1 95.19 143 ILE A O 1
ATOM 1109 N N . GLU A 1 144 ? -16.25 28.078 26.109 1 93.25 144 GLU A N 1
ATOM 1110 C CA . GLU A 1 144 ? -17.125 29.016 25.406 1 93.25 144 GLU A CA 1
ATOM 1111 C C . GLU A 1 144 ? -18.297 28.297 24.75 1 93.25 144 GLU A C 1
ATOM 1113 O O . GLU A 1 144 ? -18.094 27.375 23.969 1 93.25 144 GLU A O 1
ATOM 1118 N N . ASP A 1 145 ? -19.578 28.703 25.047 1 86.81 145 ASP A N 1
ATOM 1119 C CA . ASP A 1 145 ? -20.828 28.266 24.422 1 86.81 145 ASP A CA 1
ATOM 1120 C C . ASP A 1 145 ? -20.953 26.75 24.469 1 86.81 145 ASP A C 1
ATOM 1122 O O . ASP A 1 145 ? -21.484 26.141 23.531 1 86.81 145 ASP A O 1
ATOM 1126 N N . ASN A 1 146 ? -20.297 26.125 25.359 1 88 146 ASN A N 1
ATOM 1127 C CA . ASN A 1 146 ? -20.312 24.672 25.531 1 88 146 ASN A CA 1
ATOM 1128 C C . ASN A 1 146 ? -19.828 23.969 24.266 1 88 146 ASN A C 1
ATOM 1130 O O . ASN A 1 146 ? -20.219 22.828 24 1 88 146 ASN A O 1
ATOM 1134 N N . GLU A 1 147 ? -19 24.625 23.484 1 90.44 147 GLU A N 1
ATOM 1135 C CA . GLU A 1 147 ? -18.562 24.016 22.234 1 90.44 147 GLU A CA 1
ATOM 1136 C C . GLU A 1 147 ? -17.047 24.141 22.062 1 90.44 147 GLU A C 1
ATOM 1138 O O . GLU A 1 147 ? -16.438 23.391 21.297 1 90.44 147 GLU A O 1
ATOM 1143 N N . ILE A 1 148 ? -16.5 25.172 22.75 1 94.31 148 ILE A N 1
ATOM 1144 C CA . ILE A 1 148 ? -15.094 25.469 22.516 1 94.31 148 ILE A CA 1
ATOM 1145 C C . ILE A 1 148 ? -14.352 25.5 23.844 1 94.31 148 ILE A C 1
ATOM 1147 O O . ILE A 1 148 ? -14.812 26.125 24.812 1 94.31 148 ILE A O 1
ATOM 1151 N N . LEU A 1 149 ? -13.273 24.859 23.922 1 95.88 149 LEU A N 1
ATOM 1152 C CA . LEU A 1 149 ? -12.328 25 25.016 1 95.88 149 LEU A CA 1
ATOM 1153 C C . LEU A 1 149 ? -11.258 26.031 24.688 1 95.88 149 LEU A C 1
ATOM 1155 O O . LEU A 1 149 ? -10.555 25.906 23.688 1 95.88 149 LEU A O 1
ATOM 1159 N N . ILE A 1 150 ? -11.18 27.062 25.469 1 97.75 150 ILE A N 1
ATOM 1160 C CA . ILE A 1 150 ? -10.141 28.078 25.297 1 97.75 150 ILE A CA 1
ATOM 1161 C C . ILE A 1 150 ? -9.031 27.844 26.328 1 97.75 150 ILE A C 1
ATOM 1163 O O . ILE A 1 150 ? -9.289 27.859 27.531 1 97.75 150 ILE A O 1
ATOM 1167 N N . LEU A 1 151 ? -7.816 27.672 25.828 1 98.06 151 LEU A N 1
ATOM 1168 C CA . LEU A 1 151 ? -6.699 27.391 26.719 1 98.06 151 LEU A CA 1
ATOM 1169 C C . LEU A 1 151 ? -5.625 28.469 26.609 1 98.06 151 LEU A C 1
ATOM 1171 O O . LEU A 1 151 ? -5.461 29.078 25.547 1 98.06 151 LEU A O 1
ATOM 1175 N N . LYS A 1 152 ? -4.953 28.734 27.688 1 98.19 152 LYS A N 1
ATOM 1176 C CA . LYS A 1 152 ? -3.709 29.5 27.719 1 98.19 152 LYS A CA 1
ATOM 1177 C C . LYS A 1 152 ? -2.541 28.641 28.172 1 98.19 152 LYS A C 1
ATOM 1179 O O . LYS A 1 152 ? -2.641 27.938 29.188 1 98.19 152 LYS A O 1
ATOM 1184 N N . TRP A 1 153 ? -1.522 28.625 27.422 1 97.5 153 TRP A N 1
ATOM 1185 C CA . TRP A 1 153 ? -0.316 27.875 27.734 1 97.5 153 TRP A CA 1
ATOM 1186 C C . TRP A 1 153 ? 0.828 28.812 28.109 1 97.5 153 TRP A C 1
ATOM 1188 O O . TRP A 1 153 ? 0.959 29.891 27.547 1 97.5 153 TRP A O 1
ATOM 1198 N N . GLN A 1 154 ? 1.623 28.375 29.047 1 97.62 154 GLN A N 1
ATOM 1199 C CA . GLN A 1 154 ? 2.877 29.031 29.391 1 97.62 154 GLN A CA 1
ATOM 1200 C C . GLN A 1 154 ? 4.074 28.156 29.062 1 97.62 154 GLN A C 1
ATOM 1202 O O . GLN A 1 154 ? 4.133 26.984 29.484 1 97.62 154 GLN A O 1
ATOM 1207 N N . TYR A 1 155 ? 4.965 28.719 28.266 1 96.25 155 TYR A N 1
ATOM 1208 C CA . TYR A 1 155 ? 6.188 28.016 27.891 1 96.25 155 TYR A CA 1
ATOM 1209 C C . TYR A 1 155 ? 7.254 28.156 28.969 1 96.25 155 TYR A C 1
ATOM 1211 O O . TYR A 1 155 ? 7.148 29.016 29.844 1 96.25 155 TYR A O 1
ATOM 1219 N N . SER A 1 156 ? 8.203 27.328 28.859 1 94.62 156 SER A N 1
ATOM 1220 C CA . SER A 1 156 ? 9.281 27.328 29.844 1 94.62 156 SER A CA 1
ATOM 1221 C C . SER A 1 156 ? 10.062 28.641 29.797 1 94.62 156 SER A C 1
ATOM 1223 O O . SER A 1 156 ? 10.609 29.078 30.812 1 94.62 156 SER A O 1
ATOM 1225 N N . ASP A 1 157 ? 10.07 29.328 28.688 1 93.5 157 ASP A N 1
ATOM 1226 C CA . ASP A 1 157 ? 10.836 30.562 28.562 1 93.5 157 ASP A CA 1
ATOM 1227 C C . ASP A 1 157 ? 9.977 31.781 28.922 1 93.5 157 ASP A C 1
ATOM 1229 O O . ASP A 1 157 ? 10.438 32.906 28.828 1 93.5 157 ASP A O 1
ATOM 1233 N N . GLY A 1 158 ? 8.758 31.531 29.188 1 92.25 158 GLY A N 1
ATOM 1234 C CA . GLY A 1 158 ? 7.926 32.625 29.703 1 92.25 158 GLY A CA 1
ATOM 1235 C C . GLY A 1 158 ? 6.879 33.094 28.703 1 92.25 158 GLY A C 1
ATOM 1236 O O . GLY A 1 158 ? 5.895 33.719 29.094 1 92.25 158 GLY A O 1
ATOM 1237 N N . HIS A 1 159 ? 7.082 32.781 27.453 1 93.56 159 HIS A N 1
ATOM 1238 C CA . HIS A 1 159 ? 6.074 33.219 26.484 1 93.56 159 HIS A CA 1
ATOM 1239 C C . HIS A 1 159 ? 4.781 32.438 26.656 1 93.56 159 HIS A C 1
ATOM 1241 O O . HIS A 1 159 ? 4.777 31.359 27.266 1 93.56 159 HIS A O 1
ATOM 1247 N N . THR A 1 160 ? 3.713 33.094 26.234 1 96 160 THR A N 1
ATOM 1248 C CA . THR A 1 160 ? 2.4 32.469 26.391 1 96 160 THR A CA 1
ATOM 1249 C C . THR A 1 160 ? 1.714 32.312 25.031 1 96 160 THR A C 1
ATOM 1251 O O . THR A 1 160 ? 2.092 32.969 24.062 1 96 160 THR A O 1
ATOM 1254 N N . HIS A 1 161 ? 0.895 31.344 24.906 1 96 161 HIS A N 1
ATOM 1255 C CA . HIS A 1 161 ? 0.03 31.109 23.75 1 96 161 HIS A CA 1
ATOM 1256 C C . HIS A 1 161 ? -1.406 30.844 24.188 1 96 161 HIS A C 1
ATOM 1258 O O . HIS A 1 161 ? -1.64 30.203 25.219 1 96 161 HIS A O 1
ATOM 1264 N N . GLU A 1 162 ? -2.301 31.406 23.438 1 96.88 162 GLU A N 1
ATOM 1265 C CA . GLU A 1 162 ? -3.721 31.156 23.688 1 96.88 162 GLU A CA 1
ATOM 1266 C C . GLU A 1 162 ? -4.422 30.688 22.406 1 96.88 162 GLU A C 1
ATOM 1268 O O . GLU A 1 162 ? -4.129 31.156 21.312 1 96.88 162 GLU A O 1
ATOM 1273 N N . GLY A 1 163 ? -5.344 29.75 22.609 1 96.31 163 GLY A N 1
ATOM 1274 C CA . GLY A 1 163 ? -6.047 29.266 21.422 1 96.31 163 GLY A CA 1
ATOM 1275 C C . GLY A 1 163 ? -7.207 28.344 21.75 1 96.31 163 GLY A C 1
ATOM 1276 O O . GLY A 1 163 ? -7.309 27.844 22.875 1 96.31 163 GLY A O 1
ATOM 1277 N N . PRO A 1 164 ? -8.055 28.188 20.781 1 97.25 164 PRO A N 1
ATOM 1278 C CA . PRO A 1 164 ? -9.273 27.391 20.953 1 97.25 164 PRO A CA 1
ATOM 1279 C C . PRO A 1 164 ? -9.094 25.953 20.484 1 97.25 164 PRO A C 1
ATOM 1281 O O . PRO A 1 164 ? -8.281 25.688 19.594 1 97.25 164 PRO A O 1
ATOM 1284 N N . ILE A 1 165 ? -9.867 25.016 21.094 1 95.06 165 ILE A N 1
ATOM 1285 C CA . ILE A 1 165 ? -10.031 23.641 20.656 1 95.06 165 ILE A CA 1
ATOM 1286 C C . ILE A 1 165 ? -11.516 23.266 20.688 1 95.06 165 ILE A C 1
ATOM 1288 O O . ILE A 1 165 ? -12.156 23.344 21.734 1 95.06 165 ILE A O 1
ATOM 1292 N N . PRO A 1 166 ? -12.047 22.859 19.594 1 92.44 166 PRO A N 1
ATOM 1293 C CA . PRO A 1 166 ? -13.43 22.391 19.641 1 92.44 166 PRO A CA 1
ATOM 1294 C C . PRO A 1 166 ? -13.625 21.188 20.562 1 92.44 166 PRO A C 1
ATOM 1296 O O . PRO A 1 166 ? -12.875 20.219 20.469 1 92.44 166 PRO A O 1
ATOM 1299 N N . LEU A 1 167 ? -14.664 21.219 21.359 1 91.69 167 LEU A N 1
ATOM 1300 C CA . LEU A 1 167 ? -14.906 20.156 22.328 1 91.69 167 LEU A CA 1
ATOM 1301 C C . LEU A 1 167 ? -15.234 18.844 21.641 1 91.69 167 LEU A C 1
ATOM 1303 O O . LEU A 1 167 ? -14.836 17.781 22.094 1 91.69 167 LEU A O 1
ATOM 1307 N N . ALA A 1 168 ? -15.938 18.922 20.562 1 87.94 168 ALA A N 1
ATOM 1308 C CA . ALA A 1 168 ? -16.266 17.703 19.812 1 87.94 168 ALA A CA 1
ATOM 1309 C C . ALA A 1 168 ? -15 17.016 19.312 1 87.94 168 ALA A C 1
ATOM 1311 O O . ALA A 1 168 ? -14.906 15.781 19.344 1 87.94 168 ALA A O 1
ATOM 1312 N N . TRP A 1 169 ? -14.078 17.812 18.828 1 88.44 169 TRP A N 1
ATOM 1313 C CA . TRP A 1 169 ? -12.781 17.297 18.406 1 88.44 169 TRP A CA 1
ATOM 1314 C C . TRP A 1 169 ? -12.055 16.625 19.578 1 88.44 169 TRP A C 1
ATOM 1316 O O . TRP A 1 169 ? -11.555 15.508 19.438 1 88.44 169 TRP A O 1
ATOM 1326 N N . LEU A 1 170 ? -12.055 17.266 20.672 1 89.5 170 LEU A N 1
ATOM 1327 C CA . LEU A 1 170 ? -11.391 16.75 21.859 1 89.5 170 LEU A CA 1
ATOM 1328 C C . LEU A 1 170 ? -12.016 15.43 22.297 1 89.5 170 LEU A C 1
ATOM 1330 O O . LEU A 1 170 ? -11.305 14.477 22.641 1 89.5 170 LEU A O 1
ATOM 1334 N N . ARG A 1 171 ? -13.266 15.391 22.312 1 87.88 171 ARG A N 1
ATOM 1335 C CA . ARG A 1 171 ? -13.984 14.188 22.719 1 87.88 171 ARG A CA 1
ATOM 1336 C C . ARG A 1 171 ? -13.672 13.016 21.812 1 87.88 171 ARG A C 1
ATOM 1338 O O . ARG A 1 171 ? -13.57 11.875 22.266 1 87.88 171 ARG A O 1
ATOM 1345 N N . SER A 1 172 ? -13.5 13.281 20.578 1 84.81 172 SER A N 1
ATOM 1346 C CA . SER A 1 172 ? -13.25 12.227 19.594 1 84.81 172 SER A CA 1
ATOM 1347 C C . SER A 1 172 ? -11.875 11.602 19.797 1 84.81 172 SER A C 1
ATOM 1349 O O . SER A 1 172 ? -11.625 10.484 19.344 1 84.81 172 SER A O 1
ATOM 1351 N N . TYR A 1 173 ? -11.016 12.25 20.516 1 85.81 173 TYR A N 1
ATOM 1352 C CA . TYR A 1 173 ? -9.656 11.75 20.703 1 85.81 173 TYR A CA 1
ATOM 1353 C C . TYR A 1 173 ? -9.5 11.125 22.078 1 85.81 173 TYR A C 1
ATOM 1355 O O . TYR A 1 173 ? -8.422 10.641 22.438 1 85.81 173 TYR A O 1
ATOM 1363 N N . CYS A 1 174 ? -10.5 11.148 22.859 1 82.88 174 CYS A N 1
ATOM 1364 C CA . CYS A 1 174 ? -10.422 10.484 24.156 1 82.88 174 CYS A CA 1
ATOM 1365 C C . CYS A 1 174 ? -10.219 8.984 24 1 82.88 174 CYS A C 1
ATOM 1367 O O . CYS A 1 174 ? -10.734 8.391 23.047 1 82.88 174 CYS A O 1
ATOM 1369 N N . PRO A 1 175 ? -9.453 8.383 24.891 1 78.12 175 PRO A N 1
ATOM 1370 C CA . PRO A 1 175 ? -9.18 6.949 24.781 1 78.12 175 PRO A CA 1
ATOM 1371 C C . PRO A 1 175 ? -10.453 6.109 24.672 1 78.12 175 PRO A C 1
ATOM 1373 O O . PRO A 1 175 ? -10.492 5.141 23.922 1 78.12 175 PRO A O 1
ATOM 1376 N N . SER A 1 176 ? -11.422 6.469 25.438 1 78.25 176 SER A N 1
ATOM 1377 C CA . SER A 1 176 ? -12.664 5.707 25.375 1 78.25 176 SER A CA 1
ATOM 1378 C C . SER A 1 176 ? -13.312 5.797 24 1 78.25 176 SER A C 1
ATOM 1380 O O . SER A 1 176 ? -13.805 4.801 23.484 1 78.25 176 SER A O 1
ATOM 1382 N N . SER A 1 177 ? -13.336 6.98 23.484 1 80.38 177 SER A N 1
ATOM 1383 C CA . SER A 1 177 ? -13.906 7.172 22.156 1 80.38 177 SER A CA 1
ATOM 1384 C C . SER A 1 177 ? -13.102 6.418 21.094 1 80.38 177 SER A C 1
ATOM 1386 O O . SER A 1 177 ? -13.672 5.832 20.172 1 80.38 177 SER A O 1
ATOM 1388 N N . GLN A 1 178 ? -11.867 6.426 21.297 1 82.62 178 GLN A N 1
ATOM 1389 C CA . GLN A 1 178 ? -11.008 5.711 20.359 1 82.62 178 GLN A CA 1
ATOM 1390 C C . GLN A 1 178 ? -11.242 4.207 20.438 1 82.62 178 GLN A C 1
ATOM 1392 O O . GLN A 1 178 ? -11.242 3.518 19.422 1 82.62 178 GLN A O 1
ATOM 1397 N N . GLN A 1 179 ? -11.391 3.775 21.578 1 83.62 179 GLN A N 1
ATOM 1398 C CA . GLN A 1 179 ? -11.68 2.357 21.766 1 83.62 179 GLN A CA 1
ATOM 1399 C C . GLN A 1 179 ? -13.023 1.983 21.141 1 83.62 179 GLN A C 1
ATOM 1401 O O . GLN A 1 179 ? -13.148 0.928 20.516 1 83.62 179 GLN A O 1
ATOM 1406 N N . GLU A 1 180 ? -13.953 2.854 21.344 1 85.44 180 GLU A N 1
ATOM 1407 C CA . GLU A 1 180 ? -15.258 2.609 20.75 1 85.44 180 GLU A CA 1
ATOM 1408 C C . GLU A 1 180 ? -15.18 2.596 19.219 1 85.44 180 GLU A C 1
ATOM 1410 O O . GLU A 1 180 ? -15.805 1.761 18.562 1 85.44 180 GLU A O 1
ATOM 1415 N N . ARG A 1 181 ? -14.469 3.482 18.719 1 86.56 181 ARG A N 1
ATOM 1416 C CA . ARG A 1 181 ? -14.297 3.543 17.266 1 86.56 181 ARG A CA 1
ATOM 1417 C C . ARG A 1 181 ? -13.586 2.297 16.75 1 86.56 181 ARG A C 1
ATOM 1419 O O . ARG A 1 181 ? -13.938 1.769 15.695 1 86.56 181 ARG A O 1
ATOM 1426 N N . ARG A 1 182 ? -12.641 1.877 17.453 1 88.56 182 ARG A N 1
ATOM 1427 C CA . ARG A 1 182 ? -11.914 0.673 17.062 1 88.56 182 ARG A CA 1
ATOM 1428 C C . ARG A 1 182 ? -12.836 -0.542 17.047 1 88.56 182 ARG A C 1
ATOM 1430 O O . ARG A 1 182 ? -12.766 -1.365 16.125 1 88.56 182 ARG A O 1
ATOM 1437 N N . LYS A 1 183 ? -13.641 -0.58 18.016 1 90.06 183 LYS A N 1
ATOM 1438 C CA . LYS A 1 183 ? -14.586 -1.687 18.062 1 90.06 183 LYS A CA 1
ATOM 1439 C C . LYS A 1 183 ? -15.594 -1.611 16.922 1 90.06 183 LYS A C 1
ATOM 1441 O O . LYS A 1 183 ? -15.945 -2.633 16.328 1 90.06 183 LYS A O 1
ATOM 1446 N N . ALA A 1 184 ? -15.93 -0.441 16.641 1 91.38 184 ALA A N 1
ATOM 1447 C CA . ALA A 1 184 ? -16.922 -0.232 15.594 1 91.38 184 ALA A CA 1
ATOM 1448 C C . ALA A 1 184 ? -16.359 -0.55 14.219 1 91.38 184 ALA A C 1
ATOM 1450 O O . ALA A 1 184 ? -17.109 -0.788 13.266 1 91.38 184 ALA A O 1
ATOM 1451 N N . ARG A 1 185 ? -15.094 -0.561 14.086 1 93.5 185 ARG A N 1
ATOM 1452 C CA . ARG A 1 185 ? -14.438 -0.763 12.797 1 93.5 185 ARG A CA 1
ATOM 1453 C C . ARG A 1 185 ? -14.195 -2.246 12.531 1 93.5 185 ARG A C 1
ATOM 1455 O O . ARG A 1 185 ? -13.82 -2.631 11.422 1 93.5 185 ARG A O 1
ATOM 1462 N N . VAL A 1 186 ? -14.438 -3.055 13.477 1 92.62 186 VAL A N 1
ATOM 1463 C CA . VAL A 1 186 ? -14.141 -4.477 13.344 1 92.62 186 VAL A CA 1
ATOM 1464 C C . VAL A 1 186 ? -14.93 -5.066 12.18 1 92.62 186 VAL A C 1
ATOM 1466 O O . VAL A 1 186 ? -16.109 -4.754 12 1 92.62 186 VAL A O 1
ATOM 1469 N N . MET A 1 187 ? -14.227 -5.891 11.453 1 93.12 187 MET A N 1
ATOM 1470 C CA . MET A 1 187 ? -14.852 -6.535 10.305 1 93.12 187 MET A CA 1
ATOM 1471 C C . MET A 1 187 ? -16.016 -7.414 10.734 1 93.12 187 MET A C 1
ATOM 1473 O O . MET A 1 187 ? -15.922 -8.133 11.734 1 93.12 187 MET A O 1
ATOM 1477 N N . THR A 1 188 ? -17.094 -7.305 9.953 1 88.06 188 THR A N 1
ATOM 1478 C CA . THR A 1 188 ? -18.281 -8.102 10.25 1 88.06 188 THR A CA 1
ATOM 1479 C C . THR A 1 188 ? -18.328 -9.336 9.359 1 88.06 188 THR A C 1
ATOM 1481 O O . THR A 1 188 ? -18.047 -9.258 8.164 1 88.06 188 THR A O 1
ATOM 1484 N N . PHE A 1 189 ? -18.641 -10.477 10.031 1 91.5 189 PHE A N 1
ATOM 1485 C CA . PHE A 1 189 ? -18.844 -11.711 9.281 1 91.5 189 PHE A CA 1
ATOM 1486 C C . PHE A 1 189 ? -20.281 -12.195 9.414 1 91.5 189 PHE A C 1
ATOM 1488 O O . PHE A 1 189 ? -20.688 -12.672 10.477 1 91.5 189 PHE A O 1
ATOM 1495 N N . PHE A 1 190 ? -20.953 -12.117 8.297 1 87.31 190 PHE A N 1
ATOM 1496 C CA . PHE A 1 190 ? -22.375 -12.469 8.312 1 87.31 190 PHE A CA 1
ATOM 1497 C C . PHE A 1 190 ? -22.562 -13.977 8.227 1 87.31 190 PHE A C 1
ATOM 1499 O O . PHE A 1 190 ? -21.844 -14.656 7.492 1 87.31 190 PHE A O 1
ATOM 1506 N N . LYS A 1 191 ? -23.641 -14.445 8.875 1 83.25 191 LYS A N 1
ATOM 1507 C CA . LYS A 1 191 ? -23.969 -15.859 8.812 1 83.25 191 LYS A CA 1
ATOM 1508 C C . LYS A 1 191 ? -24.594 -16.219 7.461 1 83.25 191 LYS A C 1
ATOM 1510 O O . LYS A 1 191 ? -24.312 -17.281 6.906 1 83.25 191 LYS A O 1
ATOM 1515 N N . ASP A 1 192 ? -25.391 -15.32 7.07 1 81.56 192 ASP A N 1
ATOM 1516 C CA . ASP A 1 192 ? -26 -15.523 5.758 1 81.56 192 ASP A CA 1
ATOM 1517 C C . ASP A 1 192 ? -25 -15.219 4.641 1 81.56 192 ASP A C 1
ATOM 1519 O O . ASP A 1 192 ? -24.625 -14.062 4.434 1 81.56 192 ASP A O 1
ATOM 1523 N N . LYS A 1 193 ? -24.578 -16.234 3.955 1 80.75 193 LYS A N 1
ATOM 1524 C CA . LYS A 1 193 ? -23.594 -16.078 2.885 1 80.75 193 LYS A CA 1
ATOM 1525 C C . LYS A 1 193 ? -24.281 -15.781 1.555 1 80.75 193 LYS A C 1
ATOM 1527 O O . LYS A 1 193 ? -24.141 -16.531 0.59 1 80.75 193 LYS A O 1
ATOM 1532 N N . THR A 1 194 ? -25.062 -14.719 1.495 1 85.94 194 THR A N 1
ATOM 1533 C CA . THR A 1 194 ? -25.734 -14.281 0.273 1 85.94 194 THR A CA 1
ATOM 1534 C C . THR A 1 194 ? -25.031 -13.07 -0.329 1 85.94 194 THR A C 1
ATOM 1536 O O . THR A 1 194 ? -24.469 -12.242 0.399 1 85.94 194 THR A O 1
ATOM 1539 N N . ILE A 1 195 ? -25.047 -13.047 -1.596 1 93.06 195 ILE A N 1
ATOM 1540 C CA . ILE A 1 195 ? -24.516 -11.883 -2.303 1 93.06 195 ILE A CA 1
ATOM 1541 C C . ILE A 1 195 ? -25.625 -10.852 -2.492 1 93.06 195 ILE A C 1
ATOM 1543 O O . ILE A 1 195 ? -26.594 -11.102 -3.199 1 93.06 195 ILE A O 1
ATOM 1547 N N . PRO A 1 196 ? -25.438 -9.711 -1.865 1 95.38 196 PRO A N 1
ATOM 1548 C CA . PRO A 1 196 ? -26.453 -8.688 -2.111 1 95.38 196 PRO A CA 1
ATOM 1549 C C . PRO A 1 196 ? -26.531 -8.266 -3.578 1 95.38 196 PRO A C 1
ATOM 1551 O O . PRO A 1 196 ? -25.516 -8.297 -4.285 1 95.38 196 PRO A O 1
ATOM 1554 N N . GLU A 1 197 ? -27.781 -7.902 -3.99 1 97.06 197 GLU A N 1
ATOM 1555 C CA . GLU A 1 197 ? -28.016 -7.496 -5.371 1 97.06 197 GLU A CA 1
ATOM 1556 C C . GLU A 1 197 ? -28.609 -6.094 -5.441 1 97.06 197 GLU A C 1
ATOM 1558 O O . GLU A 1 197 ? -29.453 -5.727 -4.613 1 97.06 197 GLU A O 1
ATOM 1563 N N . LEU A 1 198 ? -28.078 -5.328 -6.34 1 98.5 198 LEU A N 1
ATOM 1564 C CA . LEU A 1 198 ? -28.625 -4.004 -6.641 1 98.5 198 LEU A CA 1
ATOM 1565 C C . LEU A 1 198 ? -28.859 -3.84 -8.133 1 98.5 198 LEU A C 1
ATOM 1567 O O . LEU A 1 198 ? -28.297 -4.59 -8.945 1 98.5 198 LEU A O 1
ATOM 1571 N N . GLU A 1 199 ? -29.688 -2.834 -8.445 1 98.69 199 GLU A N 1
ATOM 1572 C CA . GLU A 1 199 ? -29.969 -2.525 -9.844 1 98.69 199 GLU A CA 1
ATOM 1573 C C . GLU A 1 199 ? -29.031 -1.441 -10.367 1 98.69 199 GLU A C 1
ATOM 1575 O O . GLU A 1 199 ? -28.75 -0.462 -9.672 1 98.69 199 GLU A O 1
ATOM 1580 N N . TYR A 1 200 ? -28.578 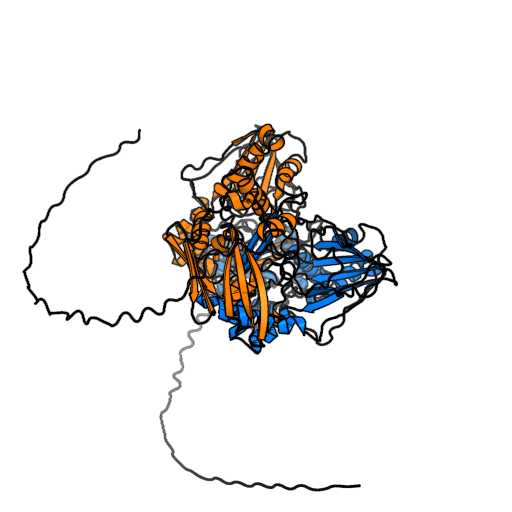-1.639 -11.594 1 98.75 200 TYR A N 1
ATOM 1581 C CA . TYR A 1 200 ? -27.703 -0.686 -12.273 1 98.75 200 TYR A CA 1
ATOM 1582 C C . TYR A 1 200 ? -28.281 0.726 -12.195 1 98.75 200 TYR A C 1
ATOM 1584 O O . TYR A 1 200 ? -27.562 1.672 -11.859 1 98.75 200 TYR A O 1
ATOM 1592 N N . GLU A 1 201 ? -29.516 0.899 -12.398 1 98.31 201 GLU A N 1
ATOM 1593 C CA . GLU A 1 201 ? -30.156 2.209 -12.422 1 98.31 201 GLU A CA 1
ATOM 1594 C C . GLU A 1 201 ? -30.062 2.896 -11.062 1 98.31 201 GLU A C 1
ATOM 1596 O O . GLU A 1 201 ? -29.859 4.109 -10.992 1 98.31 201 GLU A O 1
ATOM 1601 N N . ASN A 1 202 ? -30.188 2.123 -10.078 1 97.88 202 ASN A N 1
ATOM 1602 C CA . ASN A 1 202 ? -30.109 2.68 -8.727 1 97.88 202 ASN A CA 1
ATOM 1603 C C . ASN A 1 202 ? -28.703 3.178 -8.414 1 97.88 202 ASN A C 1
ATOM 1605 O O . ASN A 1 202 ? -28.531 4.254 -7.836 1 97.88 202 ASN A O 1
ATOM 1609 N N . VAL A 1 203 ? -27.734 2.449 -8.781 1 98.44 203 VAL A N 1
ATOM 1610 C CA . VAL A 1 203 ? -26.344 2.752 -8.484 1 98.44 203 VAL A CA 1
ATOM 1611 C C . VAL A 1 203 ? -25.891 3.971 -9.289 1 98.44 203 VAL A C 1
ATOM 1613 O O . VAL A 1 203 ? -25.188 4.84 -8.766 1 98.44 203 VAL A O 1
ATOM 1616 N N . MET A 1 204 ? -26.359 4.07 -10.523 1 98.31 204 MET A N 1
ATOM 1617 C CA . MET A 1 204 ? -25.844 5.098 -11.438 1 98.31 204 MET A CA 1
ATOM 1618 C C . MET A 1 204 ? -26.609 6.406 -11.258 1 98.31 204 MET A C 1
ATOM 1620 O O . MET A 1 204 ? -26.047 7.484 -11.484 1 98.31 204 MET A O 1
ATOM 1624 N N . ASN A 1 205 ? -27.844 6.324 -10.766 1 97.25 205 ASN A N 1
ATOM 1625 C CA . ASN A 1 205 ? -28.672 7.52 -10.836 1 97.25 205 ASN A CA 1
ATOM 1626 C C . ASN A 1 205 ? -29.031 8.039 -9.445 1 97.25 205 ASN A C 1
ATOM 1628 O O . ASN A 1 205 ? -29.859 8.945 -9.312 1 97.25 205 ASN A O 1
ATOM 1632 N N . SER A 1 206 ? -28.469 7.453 -8.422 1 96.94 206 SER A N 1
ATOM 1633 C CA . SER A 1 206 ? -28.797 7.938 -7.086 1 96.94 206 SER A CA 1
ATOM 1634 C C . SER A 1 206 ? -27.609 7.812 -6.141 1 96.94 206 SER A C 1
ATOM 1636 O O . SER A 1 206 ? -26.875 6.824 -6.188 1 96.94 206 SER A O 1
ATOM 1638 N N . ASP A 1 207 ? -27.469 8.805 -5.305 1 96.56 207 ASP A N 1
ATOM 1639 C CA . ASP A 1 207 ? -26.453 8.758 -4.262 1 96.56 207 ASP A CA 1
ATOM 1640 C C . ASP A 1 207 ? -26.797 7.699 -3.211 1 96.56 207 ASP A C 1
ATOM 1642 O O . ASP A 1 207 ? -25.891 7.086 -2.629 1 96.56 207 ASP A O 1
ATOM 1646 N N . HIS A 1 208 ? -28.016 7.473 -3.033 1 97.81 208 HIS A N 1
ATOM 1647 C CA . HIS A 1 208 ? -28.422 6.445 -2.086 1 97.81 208 HIS A CA 1
ATOM 1648 C C . HIS A 1 208 ? -28.078 5.051 -2.596 1 97.81 208 HIS A C 1
ATOM 1650 O O . HIS A 1 208 ? -27.656 4.191 -1.818 1 97.81 208 HIS A O 1
ATOM 1656 N N . GLY A 1 209 ? -28.312 4.836 -3.861 1 98.44 209 GLY A N 1
ATOM 1657 C CA . GLY A 1 209 ? -27.906 3.568 -4.449 1 98.44 209 GLY A CA 1
ATOM 1658 C C . GLY A 1 209 ? -26.406 3.34 -4.391 1 98.44 209 GLY A C 1
ATOM 1659 O O . GLY A 1 209 ? -25.953 2.238 -4.078 1 98.44 209 GLY A O 1
ATOM 1660 N N . LEU A 1 210 ? -25.703 4.391 -4.664 1 98.56 210 LEU A N 1
ATOM 1661 C CA . LEU A 1 210 ? -24.25 4.332 -4.555 1 98.56 210 LEU A CA 1
ATOM 1662 C C . LEU A 1 210 ? -23.828 4.027 -3.121 1 98.56 210 LEU A C 1
ATOM 1664 O O . LEU A 1 210 ? -22.953 3.188 -2.893 1 98.56 210 LEU A O 1
ATOM 1668 N N . TYR A 1 211 ? -24.438 4.688 -2.209 1 98.69 211 TYR A N 1
ATOM 1669 C CA . TYR A 1 211 ? -24.141 4.5 -0.792 1 98.69 211 TYR A CA 1
ATOM 1670 C C . TYR A 1 211 ? -24.438 3.068 -0.359 1 98.69 211 TYR A C 1
ATOM 1672 O O . TYR A 1 211 ? -23.609 2.441 0.315 1 98.69 211 TYR A O 1
ATOM 1680 N N . GLU A 1 212 ? -25.5 2.521 -0.761 1 98.69 212 GLU A N 1
ATOM 1681 C CA . GLU A 1 212 ? -25.859 1.145 -0.431 1 98.69 212 GLU A CA 1
ATOM 1682 C C . GLU A 1 212 ? -24.844 0.158 -1 1 98.69 212 GLU A C 1
ATOM 1684 O O . GLU A 1 212 ? -24.438 -0.78 -0.315 1 98.69 212 GLU A O 1
ATOM 1689 N N . TRP A 1 213 ? -24.469 0.381 -2.219 1 98.88 213 TRP A N 1
ATOM 1690 C CA . TRP A 1 213 ? -23.469 -0.445 -2.871 1 98.88 213 TRP A CA 1
ATOM 1691 C C . TRP A 1 213 ? -22.156 -0.446 -2.076 1 98.88 213 TRP A C 1
ATOM 1693 O O . TRP A 1 213 ? -21.625 -1.508 -1.748 1 98.88 213 TRP A O 1
ATOM 1703 N N . MET A 1 214 ? -21.703 0.727 -1.707 1 98.81 214 MET A N 1
ATOM 1704 C CA . MET A 1 214 ? -20.438 0.86 -0.986 1 98.81 214 MET A CA 1
ATOM 1705 C C . MET A 1 214 ? -20.531 0.214 0.393 1 98.81 214 MET A C 1
ATOM 1707 O O . MET A 1 214 ? -19.562 -0.388 0.865 1 98.81 214 MET A O 1
ATOM 1711 N N . CYS A 1 215 ? -21.672 0.311 1.011 1 98.38 215 CYS A N 1
ATOM 1712 C CA . CYS A 1 215 ? -21.875 -0.342 2.301 1 98.38 215 CYS A CA 1
ATOM 1713 C C . CYS A 1 215 ? -21.703 -1.853 2.178 1 98.38 215 CYS A C 1
ATOM 1715 O O . CYS A 1 215 ? -21.031 -2.48 2.992 1 98.38 215 CYS A O 1
ATOM 1717 N N . HIS A 1 216 ? -22.281 -2.422 1.13 1 97.5 216 HIS A N 1
ATOM 1718 C CA . HIS A 1 216 ? -22.156 -3.861 0.928 1 97.5 216 HIS A CA 1
ATOM 1719 C C . HIS A 1 216 ? -20.703 -4.27 0.694 1 97.5 216 HIS A C 1
ATOM 1721 O O . HIS A 1 216 ? -20.234 -5.266 1.249 1 97.5 216 HIS A O 1
ATOM 1727 N N . LEU A 1 217 ? -20.031 -3.49 -0.056 1 98.06 217 LEU A N 1
ATOM 1728 C CA . LEU A 1 217 ? -18.641 -3.812 -0.387 1 98.06 217 LEU A CA 1
ATOM 1729 C C . LEU A 1 217 ? -17.766 -3.75 0.854 1 98.06 217 LEU A C 1
ATOM 1731 O O . LEU A 1 217 ? -16.797 -4.516 0.978 1 98.06 217 LEU A O 1
ATOM 1735 N N . ALA A 1 218 ? -18.062 -2.834 1.746 1 97.56 218 ALA A N 1
ATOM 1736 C CA . ALA A 1 218 ? -17.266 -2.697 2.959 1 97.56 218 ALA A CA 1
ATOM 1737 C C . ALA A 1 218 ? -17.656 -3.752 3.992 1 97.56 218 ALA A C 1
ATOM 1739 O O . ALA A 1 218 ? -16.781 -4.363 4.617 1 97.56 218 ALA A O 1
ATOM 1740 N N . GLU A 1 219 ? -18.891 -4.012 4.152 1 95.94 219 GLU A N 1
ATOM 1741 C CA . GLU A 1 219 ? -19.375 -4.805 5.277 1 95.94 219 GLU A CA 1
ATOM 1742 C C . GLU A 1 219 ? -19.438 -6.285 4.93 1 95.94 219 GLU A C 1
ATOM 1744 O O . GLU A 1 219 ? -19.062 -7.137 5.742 1 95.94 219 GLU A O 1
ATOM 1749 N N . ARG A 1 220 ? -19.844 -6.574 3.715 1 94.19 220 ARG A N 1
ATOM 1750 C CA . ARG A 1 220 ? -19.922 -7.965 3.283 1 94.19 220 ARG A CA 1
ATOM 1751 C C . ARG A 1 220 ? -18.75 -8.328 2.387 1 94.19 220 ARG A C 1
ATOM 1753 O O . ARG A 1 220 ? -18.422 -9.508 2.219 1 94.19 220 ARG A O 1
ATOM 1760 N N . GLY A 1 221 ? -18.203 -7.367 1.797 1 96.5 221 GLY A N 1
ATOM 1761 C CA . GLY A 1 221 ? -17.047 -7.57 0.935 1 96.5 221 GLY A CA 1
ATOM 1762 C C . GLY A 1 221 ? -17.422 -7.871 -0.504 1 96.5 221 GLY A C 1
ATOM 1763 O O . GLY A 1 221 ? -16.547 -8.008 -1.362 1 96.5 221 GLY A O 1
ATOM 1764 N N . ILE A 1 222 ? -18.766 -7.93 -0.835 1 96.25 222 ILE A N 1
ATOM 1765 C CA . ILE A 1 222 ? -19.156 -8.344 -2.174 1 96.25 222 ILE A CA 1
ATOM 1766 C C . ILE A 1 222 ? -20.562 -7.824 -2.475 1 96.25 222 ILE A C 1
ATOM 1768 O O . ILE A 1 222 ? -21.391 -7.664 -1.565 1 96.25 222 ILE A O 1
ATOM 1772 N N . CYS A 1 223 ? -20.766 -7.535 -3.73 1 97.62 223 CYS A N 1
ATOM 1773 C CA . CYS A 1 223 ? -22.078 -7.082 -4.18 1 97.62 223 CYS A CA 1
ATOM 1774 C C . CYS A 1 223 ? -22.234 -7.27 -5.684 1 97.62 223 CYS A C 1
ATOM 1776 O O . CYS A 1 223 ? -21.297 -7.043 -6.445 1 97.62 223 CYS A O 1
ATOM 1778 N N . LEU A 1 224 ? -23.453 -7.688 -6.09 1 97.94 224 LEU A N 1
ATOM 1779 C CA . LEU A 1 224 ? -23.781 -7.875 -7.5 1 97.94 224 LEU A CA 1
ATOM 1780 C C . LEU A 1 224 ? -24.672 -6.742 -8 1 97.94 224 LEU A C 1
ATOM 1782 O O . LEU A 1 224 ? -25.672 -6.402 -7.371 1 97.94 224 LEU A O 1
ATOM 1786 N N . ILE A 1 225 ? -24.266 -6.125 -9.086 1 98.81 225 ILE A N 1
ATOM 1787 C CA . ILE A 1 225 ? -25.109 -5.16 -9.773 1 98.81 225 ILE A CA 1
ATOM 1788 C C . ILE A 1 225 ? -25.734 -5.809 -11.008 1 98.81 225 ILE A C 1
ATOM 1790 O O . ILE A 1 225 ? -25.016 -6.297 -11.883 1 98.81 225 ILE A O 1
ATOM 1794 N N . LYS A 1 226 ? -27.016 -5.734 -11.141 1 98.56 226 LYS A N 1
ATOM 1795 C CA . LYS A 1 226 ? -27.75 -6.391 -12.219 1 98.56 226 LYS A CA 1
ATOM 1796 C C . LYS A 1 226 ? -28.125 -5.391 -13.312 1 98.56 226 LYS A C 1
ATOM 1798 O O . LYS A 1 226 ? -28.219 -4.191 -13.055 1 98.56 226 LYS A O 1
ATOM 1803 N N . ASN A 1 227 ? -28.25 -5.945 -14.508 1 98.56 227 ASN A N 1
ATOM 1804 C CA . ASN A 1 227 ? -28.797 -5.238 -15.656 1 98.56 227 ASN A CA 1
ATOM 1805 C C . ASN A 1 227 ? -27.891 -4.09 -16.094 1 98.56 227 ASN A C 1
ATOM 1807 O O . ASN A 1 227 ? -28.375 -3 -16.406 1 98.56 227 ASN A O 1
ATOM 1811 N N . CYS A 1 228 ? -26.656 -4.352 -16.047 1 98.75 228 CYS A N 1
ATOM 1812 C CA . CYS A 1 228 ? -25.703 -3.393 -16.594 1 98.75 228 CYS A CA 1
ATOM 1813 C C . CYS A 1 228 ? -25.688 -3.447 -18.109 1 98.75 228 CYS A C 1
ATOM 1815 O O . CYS A 1 228 ? -25.781 -4.527 -18.703 1 98.75 228 CYS A O 1
ATOM 1817 N N . PRO A 1 229 ? -25.516 -2.285 -18.766 1 98.62 229 PRO A N 1
ATOM 1818 C CA . PRO A 1 229 ? -25.375 -2.311 -20.234 1 98.62 229 PRO A CA 1
ATOM 1819 C C . PRO A 1 229 ? -24.219 -3.186 -20.703 1 98.62 229 PRO A C 1
ATOM 1821 O O . PRO A 1 229 ? -23.109 -3.1 -20.156 1 98.62 229 PRO A O 1
ATOM 1824 N N . GLN A 1 230 ? -24.469 -3.939 -21.719 1 98.19 230 GLN A N 1
ATOM 1825 C CA . GLN A 1 230 ? -23.438 -4.824 -22.266 1 98.19 230 GLN A CA 1
ATOM 1826 C C . GLN A 1 230 ? -22.578 -4.102 -23.297 1 98.19 230 GLN A C 1
ATOM 1828 O O . GLN A 1 230 ? -22.547 -4.5 -24.469 1 98.19 230 GLN A O 1
ATOM 1833 N N . ILE A 1 231 ? -21.938 -3.137 -22.828 1 98.19 231 ILE A N 1
ATOM 1834 C CA . ILE A 1 231 ? -21.062 -2.277 -23.625 1 98.19 231 ILE A CA 1
ATOM 1835 C C . ILE A 1 231 ? -19.688 -2.211 -23 1 98.19 231 ILE A C 1
ATOM 1837 O O . ILE A 1 231 ? -19.547 -2.027 -21.781 1 98.19 231 ILE A O 1
ATOM 1841 N N . GLU A 1 232 ? -18.734 -2.436 -23.844 1 97.62 232 GLU A N 1
ATOM 1842 C CA . GLU A 1 232 ? -17.359 -2.322 -23.375 1 97.62 232 GLU A CA 1
ATOM 1843 C C . GLU A 1 232 ? -17.141 -0.995 -22.656 1 97.62 232 GLU A C 1
ATOM 1845 O O . GLU A 1 232 ? -17.625 0.048 -23.109 1 97.62 232 GLU A O 1
ATOM 1850 N N . GLY A 1 233 ? -16.422 -1.062 -21.547 1 98.06 233 GLY A N 1
ATOM 1851 C CA . GLY A 1 233 ? -16.094 0.149 -20.812 1 98.06 233 GLY A CA 1
ATOM 1852 C C . GLY A 1 233 ? -17.094 0.479 -19.719 1 98.06 233 GLY A C 1
ATOM 1853 O O . GLY A 1 233 ? -16.828 1.322 -18.859 1 98.06 233 GLY A O 1
ATOM 1854 N N . THR A 1 234 ? -18.234 -0.202 -19.703 1 98.56 234 THR A N 1
ATOM 1855 C CA . THR A 1 234 ? -19.25 0.035 -18.703 1 98.56 234 THR A CA 1
ATOM 1856 C C . THR A 1 234 ? -18.688 -0.175 -17.297 1 98.56 234 THR A C 1
ATOM 1858 O O . THR A 1 234 ? -19.031 0.563 -16.375 1 98.56 234 THR A O 1
ATOM 1861 N N . VAL A 1 235 ? -17.828 -1.133 -17.172 1 98.75 235 VAL A N 1
ATOM 1862 C CA . VAL A 1 235 ? -17.266 -1.481 -15.875 1 98.75 235 VAL A CA 1
ATOM 1863 C C . VAL A 1 235 ? -16.516 -0.282 -15.305 1 98.75 235 VAL A C 1
ATOM 1865 O O . VAL A 1 235 ? -16.641 0.019 -14.109 1 98.75 235 VAL A O 1
ATOM 1868 N N . ALA A 1 236 ? -15.766 0.416 -16.109 1 98.44 236 ALA A N 1
ATOM 1869 C CA . ALA A 1 236 ? -15.008 1.584 -15.664 1 98.44 236 ALA A CA 1
ATOM 1870 C C . ALA A 1 236 ? -15.938 2.734 -15.297 1 98.44 236 ALA A C 1
ATOM 1872 O O . ALA A 1 236 ? -15.672 3.475 -14.344 1 98.44 236 ALA A O 1
ATOM 1873 N N . LYS A 1 237 ? -16.938 2.891 -16.078 1 98.19 237 LYS A N 1
ATOM 1874 C CA . LYS A 1 237 ? -17.922 3.938 -15.805 1 98.19 237 LYS A CA 1
ATOM 1875 C C . LYS A 1 237 ? -18.562 3.732 -14.438 1 98.19 237 LYS A C 1
ATOM 1877 O O . LYS A 1 237 ? -18.719 4.684 -13.672 1 98.19 237 LYS A O 1
ATOM 1882 N N . ILE A 1 238 ? -18.953 2.518 -14.172 1 98.75 238 ILE A N 1
ATOM 1883 C CA . ILE A 1 238 ? -19.578 2.191 -12.891 1 98.75 238 ILE A CA 1
ATOM 1884 C C . ILE A 1 238 ? -18.594 2.408 -11.758 1 98.75 238 ILE A C 1
ATOM 1886 O O . ILE A 1 238 ? -18.922 3.037 -10.75 1 98.75 238 ILE A O 1
ATOM 1890 N N . ALA A 1 239 ? -17.344 1.909 -11.914 1 98.62 239 ALA A N 1
ATOM 1891 C CA . ALA A 1 239 ? -16.297 2.084 -10.906 1 98.62 239 ALA A CA 1
ATOM 1892 C C . ALA A 1 239 ? -16.062 3.562 -10.609 1 98.62 239 ALA A C 1
ATOM 1894 O O . ALA A 1 239 ? -15.82 3.939 -9.461 1 98.62 239 ALA A O 1
ATOM 1895 N N . GLY A 1 240 ? -16.203 4.336 -11.641 1 97.31 240 GLY A N 1
ATOM 1896 C CA . GLY A 1 240 ? -15.961 5.766 -11.531 1 97.31 240 GLY A CA 1
ATOM 1897 C C . GLY A 1 240 ? -16.922 6.469 -10.586 1 97.31 240 GLY A C 1
ATOM 1898 O O . GLY A 1 240 ? -16.641 7.582 -10.133 1 97.31 240 GLY A O 1
ATOM 1899 N N . ARG A 1 241 ? -18.047 5.855 -10.258 1 97.69 241 ARG A N 1
ATOM 1900 C CA . ARG A 1 241 ? -18.969 6.434 -9.297 1 97.69 241 ARG A CA 1
ATOM 1901 C C . ARG A 1 241 ? -18.391 6.395 -7.883 1 97.69 241 ARG A C 1
ATOM 1903 O O . ARG A 1 241 ? -18.797 7.18 -7.023 1 97.69 241 ARG A O 1
ATOM 1910 N N . ILE A 1 242 ? -17.5 5.457 -7.664 1 97.62 242 ILE A N 1
ATOM 1911 C CA . ILE A 1 242 ? -16.875 5.352 -6.352 1 97.62 242 ILE A CA 1
ATOM 1912 C C . ILE A 1 242 ? -15.633 6.242 -6.297 1 97.62 242 ILE A C 1
ATOM 1914 O O . ILE A 1 242 ? -15.523 7.109 -5.43 1 97.62 242 ILE A O 1
ATOM 1918 N N . ALA A 1 243 ? -14.727 5.988 -7.168 1 96.12 243 ALA A N 1
ATOM 1919 C CA . ALA A 1 243 ? -13.445 6.672 -7.281 1 96.12 243 ALA A CA 1
ATOM 1920 C C . ALA A 1 243 ? -12.805 6.418 -8.648 1 96.12 243 ALA A C 1
ATOM 1922 O O . ALA A 1 243 ? -13.25 5.543 -9.391 1 96.12 243 ALA A O 1
ATOM 1923 N N . PRO A 1 244 ? -11.766 7.203 -8.969 1 93.38 244 PRO A N 1
ATOM 1924 C CA . PRO A 1 244 ? -11.086 6.91 -10.227 1 93.38 244 PRO A CA 1
ATOM 1925 C C . PRO A 1 244 ? -10.539 5.488 -10.289 1 93.38 244 PRO A C 1
ATOM 1927 O O . PRO A 1 244 ? -10.109 4.945 -9.266 1 93.38 244 PRO A O 1
ATOM 1930 N N . VAL A 1 245 ? -10.523 4.984 -11.477 1 95.94 245 VAL A N 1
ATOM 1931 C CA . VAL A 1 245 ? -10.07 3.611 -11.695 1 95.94 245 VAL A CA 1
ATOM 1932 C C . VAL A 1 245 ? -8.586 3.498 -11.359 1 95.94 245 VAL A C 1
ATOM 1934 O O . VAL A 1 245 ? -7.797 4.391 -11.688 1 95.94 245 VAL A O 1
ATOM 1937 N N . GLN A 1 246 ? -8.227 2.436 -10.727 1 95.62 246 GLN A N 1
ATOM 1938 C CA . GLN A 1 246 ? -6.84 2.146 -10.375 1 95.62 246 GLN A CA 1
ATOM 1939 C C . GLN A 1 246 ? -6.113 1.458 -11.523 1 95.62 246 GLN A C 1
ATOM 1941 O O . GLN A 1 246 ? -6.566 0.426 -12.023 1 95.62 246 GLN A O 1
ATOM 1946 N N . HIS A 1 247 ? -5.016 2.016 -11.914 1 93.5 247 HIS A N 1
ATOM 1947 C CA . HIS A 1 247 ? -4.188 1.402 -12.945 1 93.5 247 HIS A CA 1
ATOM 1948 C C . HIS A 1 247 ? -3.328 0.281 -12.375 1 93.5 247 HIS A C 1
ATOM 1950 O O . HIS A 1 247 ? -2.838 0.385 -11.242 1 93.5 247 HIS A O 1
ATOM 1956 N N . THR A 1 248 ? -3.102 -0.798 -13.188 1 93.44 248 THR A N 1
ATOM 1957 C CA . THR A 1 248 ? -2.164 -1.872 -12.883 1 93.44 248 THR A CA 1
ATOM 1958 C C . THR A 1 248 ? -1.345 -2.246 -14.109 1 93.44 248 THR A C 1
ATOM 1960 O O . THR A 1 248 ? -1.472 -1.614 -15.164 1 93.44 248 THR A O 1
ATOM 1963 N N . VAL A 1 249 ? -0.571 -3.225 -14 1 91.12 249 VAL A N 1
ATOM 1964 C CA . VAL A 1 249 ? 0.256 -3.684 -15.117 1 91.12 249 VAL A CA 1
ATOM 1965 C C . VAL A 1 249 ? -0.628 -4.305 -16.188 1 91.12 249 VAL A C 1
ATOM 1967 O O . VAL A 1 249 ? -0.174 -4.543 -17.312 1 91.12 249 VAL A O 1
ATOM 1970 N N . TYR A 1 250 ? -1.872 -4.469 -15.906 1 90.75 250 TYR A N 1
ATOM 1971 C CA . TYR A 1 250 ? -2.812 -4.996 -16.891 1 90.75 250 TYR A CA 1
ATOM 1972 C C . TYR A 1 250 ? -3.684 -3.883 -17.453 1 90.75 250 TYR A C 1
ATOM 1974 O O . TYR A 1 250 ? -4.641 -4.148 -18.188 1 90.75 250 TYR A O 1
ATOM 1982 N N . GLY A 1 251 ? -3.357 -2.688 -17.031 1 91.88 251 GLY A N 1
ATOM 1983 C CA . GLY A 1 251 ? -4.121 -1.545 -17.516 1 91.88 251 GLY A CA 1
ATOM 1984 C C . GLY A 1 251 ? -5.223 -1.123 -16.562 1 91.88 251 GLY A C 1
ATOM 1985 O O . GLY A 1 251 ? -5.273 -1.581 -15.414 1 91.88 251 GLY A O 1
ATOM 1986 N N . GLU A 1 252 ? -6.02 -0.185 -17.047 1 94.25 252 GLU A N 1
ATOM 1987 C CA . GLU A 1 252 ? -7.148 0.299 -16.266 1 94.25 252 GLU A CA 1
ATOM 1988 C C . GLU A 1 252 ? -8.352 -0.634 -16.391 1 94.25 252 GLU A C 1
ATOM 1990 O O . GLU A 1 252 ? -9.102 -0.824 -15.43 1 94.25 252 GLU A O 1
ATOM 1995 N N . VAL A 1 253 ? -8.531 -1.032 -17.641 1 96.81 253 VAL A N 1
ATOM 1996 C CA . VAL A 1 253 ? -9.555 -2.016 -17.969 1 96.81 253 VAL A CA 1
ATOM 1997 C C . VAL A 1 253 ? -8.922 -3.211 -18.672 1 96.81 253 VAL A C 1
ATOM 1999 O O . VAL A 1 253 ? -8.055 -3.043 -19.531 1 96.81 253 VAL A O 1
ATOM 2002 N N . PHE A 1 254 ? -9.312 -4.406 -18.312 1 94.94 254 PHE A N 1
ATOM 2003 C CA . PHE A 1 254 ? -8.75 -5.602 -18.938 1 94.94 254 PHE A CA 1
ATOM 2004 C C . PHE A 1 254 ? -9.852 -6.594 -19.297 1 94.94 254 PHE A C 1
ATOM 2006 O O . PHE A 1 254 ? -10.914 -6.605 -18.672 1 94.94 254 PHE A O 1
ATOM 2013 N N . ASP A 1 255 ? -9.562 -7.441 -20.234 1 94.38 255 ASP A N 1
ATOM 2014 C CA . ASP A 1 255 ? -10.508 -8.453 -20.703 1 94.38 255 ASP A CA 1
ATOM 2015 C C . ASP A 1 255 ? -10.148 -9.836 -20.156 1 94.38 255 ASP A C 1
ATOM 2017 O O . ASP A 1 255 ? -8.977 -10.211 -20.141 1 94.38 255 ASP A O 1
ATOM 2021 N N . VAL A 1 256 ? -11.109 -10.477 -19.656 1 92.88 256 VAL A N 1
ATOM 2022 C CA . VAL A 1 256 ? -10.969 -11.875 -19.266 1 92.88 256 VAL A CA 1
ATOM 2023 C C . VAL A 1 256 ? -11.703 -12.766 -20.266 1 92.88 256 VAL A C 1
ATOM 2025 O O . VAL A 1 256 ? -12.922 -12.945 -20.172 1 92.88 256 VAL A O 1
ATOM 2028 N N . VAL A 1 257 ? -11.023 -13.203 -21.156 1 90.5 257 VAL A N 1
ATOM 2029 C CA . VAL A 1 257 ? -11.508 -14.055 -22.234 1 90.5 257 VAL A CA 1
ATOM 2030 C C . VAL A 1 257 ? -10.438 -15.078 -22.609 1 90.5 257 VAL A C 1
ATOM 2032 O O . VAL A 1 257 ? -9.242 -14.789 -22.547 1 90.5 257 VAL A O 1
ATOM 2035 N N . SER A 1 258 ? -10.859 -16.266 -22.859 1 81.5 258 SER A N 1
ATOM 2036 C CA . SER A 1 258 ? -9.906 -17.312 -23.188 1 81.5 258 SER A CA 1
ATOM 2037 C C . SER A 1 258 ? -9.047 -16.922 -24.391 1 81.5 258 SER A C 1
ATOM 2039 O O . SER A 1 258 ? -9.562 -16.422 -25.391 1 81.5 258 SER A O 1
ATOM 2041 N N . GLN A 1 259 ? -7.73 -17.078 -24.141 1 77.88 259 GLN A N 1
ATOM 2042 C CA . GLN A 1 259 ? -6.754 -16.766 -25.188 1 77.88 259 GLN A CA 1
ATOM 2043 C C . GLN A 1 259 ? -5.836 -17.969 -25.453 1 77.88 259 GLN A C 1
ATOM 2045 O O . GLN A 1 259 ? -5.609 -18.781 -24.562 1 77.88 259 GLN A O 1
ATOM 2050 N N . PRO A 1 260 ? -5.297 -18.125 -26.625 1 71.31 260 PRO A N 1
ATOM 2051 C CA . PRO A 1 260 ? -4.41 -19.234 -26.953 1 71.31 260 PRO A CA 1
ATOM 2052 C C . PRO A 1 260 ? -3.123 -19.234 -26.141 1 71.31 260 PRO A C 1
ATOM 2054 O O . PRO A 1 260 ? -2.66 -20.281 -25.688 1 71.31 260 PRO A O 1
ATOM 2057 N N . GLN A 1 261 ? -2.473 -18.125 -26 1 69.75 261 GLN A N 1
ATOM 2058 C CA . GLN A 1 261 ? -1.272 -17.969 -25.172 1 69.75 261 GLN A CA 1
ATOM 2059 C C . GLN A 1 261 ? -1.521 -17 -24.016 1 69.75 261 GLN A C 1
ATOM 2061 O O . GLN A 1 261 ? -1.079 -15.852 -24.047 1 69.75 261 GLN A O 1
ATOM 2066 N N . PRO A 1 262 ? -2.143 -17.656 -23.062 1 74.06 262 PRO A N 1
ATOM 2067 C CA . PRO A 1 262 ? -2.582 -16.766 -22 1 74.06 262 PRO A CA 1
ATOM 2068 C C . PRO A 1 262 ? -1.422 -16.234 -21.156 1 74.06 262 PRO A C 1
ATOM 2070 O O . PRO A 1 262 ? -0.577 -17 -20.703 1 74.06 262 PRO A O 1
ATOM 2073 N N . ILE A 1 263 ? -1.354 -14.945 -20.969 1 68.25 263 ILE A N 1
ATOM 2074 C CA . ILE A 1 263 ? -0.353 -14.312 -20.109 1 68.25 263 ILE A CA 1
ATOM 2075 C C . ILE A 1 263 ? -0.785 -14.422 -18.656 1 68.25 263 ILE A C 1
ATOM 2077 O O . ILE A 1 263 ? -0.012 -14.102 -17.75 1 68.25 263 ILE A O 1
ATOM 2081 N N . ASN A 1 264 ? -1.959 -14.797 -18.5 1 74.06 264 ASN A N 1
ATOM 2082 C CA . ASN A 1 264 ? -2.594 -14.992 -17.203 1 74.06 264 ASN A CA 1
ATOM 2083 C C . ASN A 1 264 ? -3.475 -16.234 -17.188 1 74.06 264 ASN A C 1
ATOM 2085 O O . ASN A 1 264 ? -4.113 -16.562 -18.188 1 74.06 264 ASN A O 1
ATOM 2089 N N . ALA A 1 265 ? -3.467 -16.859 -16 1 73.06 265 ALA A N 1
ATOM 2090 C CA . ALA A 1 265 ? -4.254 -18.078 -15.891 1 73.06 265 ALA A CA 1
ATOM 2091 C C . ALA A 1 265 ? -5.734 -17.797 -16.125 1 73.06 265 ALA A C 1
ATOM 2093 O O . ALA A 1 265 ? -6.465 -18.672 -16.625 1 73.06 265 ALA A O 1
ATOM 2094 N N . ALA A 1 266 ? -6.082 -16.609 -15.883 1 77.88 266 ALA A N 1
ATOM 2095 C CA . ALA A 1 266 ? -7.488 -16.234 -16.016 1 77.88 266 ALA A CA 1
ATOM 2096 C C . ALA A 1 266 ? -7.914 -16.234 -17.484 1 77.88 266 ALA A C 1
ATOM 2098 O O . ALA A 1 266 ? -9.109 -16.25 -17.797 1 77.88 266 ALA A O 1
ATOM 2099 N N . TYR A 1 267 ? -7.031 -16.344 -18.359 1 75.44 267 TYR A N 1
ATOM 2100 C CA . TYR A 1 267 ? -7.344 -16.281 -19.781 1 75.44 267 TYR A CA 1
ATOM 2101 C C . TYR A 1 267 ? -7.332 -17.672 -20.406 1 75.44 267 TYR A C 1
ATOM 2103 O O . TYR A 1 267 ? -7.059 -17.828 -21.594 1 75.44 267 TYR A O 1
ATOM 2111 N N . SER A 1 268 ? -7.488 -18.656 -19.547 1 76 268 SER A N 1
ATOM 2112 C CA . SER A 1 268 ? -7.605 -20.047 -19.969 1 76 268 SER A CA 1
ATOM 2113 C C . SER A 1 268 ? -8.875 -20.688 -19.406 1 76 268 SER A C 1
ATOM 2115 O O . SER A 1 268 ? -9.461 -20.188 -18.453 1 76 268 SER A O 1
ATOM 2117 N N . PRO A 1 269 ? -9.281 -21.797 -19.984 1 77.69 269 PRO A N 1
ATOM 2118 C CA . PRO A 1 269 ? -10.516 -22.422 -19.516 1 77.69 269 PRO A CA 1
ATOM 2119 C C . PRO A 1 269 ? -10.312 -23.297 -18.281 1 77.69 269 PRO A C 1
ATOM 2121 O O . PRO A 1 269 ? -11.281 -23.844 -17.75 1 77.69 269 PRO A O 1
ATOM 2124 N N . VAL A 1 270 ? -9.156 -23.281 -17.75 1 79.12 270 VAL A N 1
ATOM 2125 C CA . VAL A 1 270 ? -8.867 -24.141 -16.609 1 79.12 270 VAL A CA 1
ATOM 2126 C C . VAL A 1 270 ? -9.422 -23.516 -15.336 1 79.12 270 VAL A C 1
ATOM 2128 O O . VAL A 1 270 ? -9.695 -22.312 -15.297 1 79.12 270 VAL A O 1
ATOM 2131 N N . SER A 1 271 ? -9.641 -24.391 -14.383 1 85.19 271 SER A N 1
ATOM 2132 C CA . SER A 1 271 ? -10.133 -23.922 -13.094 1 85.19 271 SER A CA 1
ATOM 2133 C C . SER A 1 271 ? -9.117 -23 -12.414 1 85.19 271 SER A C 1
ATOM 2135 O O . SER A 1 271 ? -7.91 -23.234 -12.516 1 85.19 271 SER A O 1
ATOM 2137 N N . LEU A 1 272 ? -9.617 -22.016 -11.812 1 86.69 272 LEU A N 1
ATOM 2138 C CA . LEU A 1 272 ? -8.797 -21.109 -10.992 1 86.69 272 LEU A CA 1
ATOM 2139 C C . LEU A 1 272 ? -9.133 -21.281 -9.516 1 86.69 272 LEU A C 1
ATOM 2141 O O . LEU A 1 272 ? -10.289 -21.125 -9.117 1 86.69 272 LEU A O 1
ATOM 2145 N N . SER A 1 273 ? -8.133 -21.594 -8.773 1 88.81 273 SER A N 1
ATOM 2146 C CA . SER A 1 273 ? -8.32 -21.703 -7.332 1 88.81 273 SER A CA 1
ATOM 2147 C C . SER A 1 273 ? -8.539 -20.344 -6.699 1 88.81 273 SER A C 1
ATOM 2149 O O . SER A 1 273 ? -8.258 -19.312 -7.32 1 88.81 273 SER A O 1
ATOM 2151 N N . PHE A 1 274 ? -9.039 -20.359 -5.484 1 93.56 274 PHE A N 1
ATOM 2152 C CA . PHE A 1 274 ? -9.242 -19.125 -4.738 1 93.56 274 PHE A CA 1
ATOM 2153 C C . PHE A 1 274 ? -7.949 -18.328 -4.641 1 93.56 274 PHE A C 1
ATOM 2155 O O . PHE A 1 274 ? -6.914 -18.859 -4.234 1 93.56 274 PHE A O 1
ATOM 2162 N N . HIS A 1 275 ? -8.039 -17.078 -5.02 1 96.06 275 HIS A N 1
ATOM 2163 C CA . HIS A 1 275 ? -6.84 -16.25 -4.988 1 96.06 275 HIS A CA 1
ATOM 2164 C C . HIS A 1 275 ? -7.195 -14.773 -4.852 1 96.06 275 HIS A C 1
ATOM 2166 O O . HIS A 1 275 ? -8.359 -14.391 -4.988 1 96.06 275 HIS A O 1
ATOM 2172 N N . MET A 1 276 ? -6.262 -14.008 -4.43 1 97.5 276 MET A N 1
ATOM 2173 C CA . MET A 1 276 ? -6.254 -12.547 -4.434 1 97.5 276 MET A CA 1
ATOM 2174 C C . MET A 1 276 ? -5.457 -12.016 -5.617 1 97.5 276 MET A C 1
ATOM 2176 O O . MET A 1 276 ? -4.324 -12.438 -5.852 1 97.5 276 MET A O 1
ATOM 2180 N N . ASP A 1 277 ? -6.066 -11.078 -6.355 1 97.12 277 ASP A N 1
ATOM 2181 C CA . ASP A 1 277 ? -5.406 -10.578 -7.555 1 97.12 277 ASP A CA 1
ATOM 2182 C C . ASP A 1 277 ? -4.195 -9.719 -7.199 1 97.12 277 ASP A C 1
ATOM 2184 O O . ASP A 1 277 ? -4.262 -8.883 -6.297 1 97.12 277 ASP A O 1
ATOM 2188 N N . GLN A 1 278 ? -3.088 -9.961 -7.898 1 96.81 278 GLN A N 1
ATOM 2189 C CA . GLN A 1 278 ? -1.911 -9.109 -8.039 1 96.81 278 GLN A CA 1
ATOM 2190 C C . GLN A 1 278 ? -1.272 -8.828 -6.68 1 96.81 278 GLN A C 1
ATOM 2192 O O . GLN A 1 278 ? -0.956 -7.68 -6.363 1 96.81 278 GLN A O 1
ATOM 2197 N N . CYS A 1 279 ? -1.087 -9.859 -5.898 1 95.31 279 CYS A N 1
ATOM 2198 C CA . CYS A 1 279 ? -0.456 -9.773 -4.586 1 95.31 279 CYS A CA 1
ATOM 2199 C C . CYS A 1 279 ? 1.037 -9.5 -4.715 1 95.31 279 CYS A C 1
ATOM 2201 O O . CYS A 1 279 ? 1.723 -9.289 -3.713 1 95.31 279 CYS A O 1
ATOM 2203 N N . MET A 1 280 ? 1.513 -9.414 -5.988 1 95.81 280 MET A N 1
ATOM 2204 C CA . MET A 1 280 ? 2.93 -9.117 -6.168 1 95.81 280 MET A CA 1
ATOM 2205 C C . MET A 1 280 ? 3.191 -7.621 -6.016 1 95.81 280 MET A C 1
ATOM 2207 O O . MET A 1 280 ? 4.34 -7.195 -5.887 1 95.81 280 MET A O 1
ATOM 2211 N N . TYR A 1 281 ? 2.125 -6.82 -6 1 96.81 281 TYR A N 1
ATOM 2212 C CA . TYR A 1 281 ? 2.254 -5.41 -5.648 1 96.81 281 TYR A CA 1
ATOM 2213 C C . TYR A 1 281 ? 2.537 -5.242 -4.16 1 96.81 281 TYR A C 1
ATOM 2215 O O . TYR A 1 281 ? 2.227 -6.125 -3.359 1 96.81 281 TYR A O 1
ATOM 2223 N N . GLU A 1 282 ? 3.088 -4.059 -3.846 1 95.88 282 GLU A N 1
ATOM 2224 C CA . GLU A 1 282 ? 3.193 -3.705 -2.436 1 95.88 282 GLU A CA 1
ATOM 2225 C C . GLU A 1 282 ? 1.86 -3.893 -1.717 1 95.88 282 GLU A C 1
ATOM 2227 O O . GLU A 1 282 ? 1.806 -4.504 -0.649 1 95.88 282 GLU A O 1
ATOM 2232 N N . ASN A 1 283 ? 0.881 -3.312 -2.27 1 94.5 283 ASN A N 1
ATOM 2233 C CA . ASN A 1 283 ? -0.512 -3.57 -1.919 1 94.5 283 ASN A CA 1
ATOM 2234 C C . ASN A 1 283 ? -1.313 -4.047 -3.127 1 94.5 283 ASN A C 1
ATOM 2236 O O . ASN A 1 283 ? -1.332 -3.385 -4.164 1 94.5 283 ASN A O 1
ATOM 2240 N N . ALA A 1 284 ? -1.966 -5.168 -2.951 1 97 284 ALA A N 1
ATOM 2241 C CA . ALA A 1 284 ? -2.85 -5.625 -4.02 1 97 284 ALA A CA 1
ATOM 2242 C C . ALA A 1 284 ? -3.922 -4.586 -4.332 1 97 284 ALA A C 1
ATOM 2244 O O . ALA A 1 284 ? -4.301 -3.799 -3.459 1 97 284 ALA A O 1
ATOM 2245 N N . PRO A 1 285 ? -4.391 -4.602 -5.586 1 97.62 285 PRO A N 1
ATOM 2246 C CA . PRO A 1 285 ? -5.473 -3.666 -5.91 1 97.62 285 PRO A CA 1
ATOM 2247 C C . PRO A 1 285 ? -6.672 -3.803 -4.977 1 97.62 285 PRO A C 1
ATOM 2249 O O . PRO A 1 285 ? -6.879 -4.863 -4.383 1 97.62 285 PRO A O 1
ATOM 2252 N N . GLY A 1 286 ? -7.402 -2.721 -4.875 1 97.81 286 GLY A N 1
ATOM 2253 C CA . GLY A 1 286 ? -8.453 -2.643 -3.875 1 97.81 286 GLY A CA 1
ATOM 2254 C C . GLY A 1 286 ? -9.711 -3.402 -4.266 1 97.81 286 GLY A C 1
ATOM 2255 O O . GLY A 1 286 ? -9.734 -4.633 -4.215 1 97.81 286 GLY A O 1
ATOM 2256 N N . LEU A 1 287 ? -10.758 -2.674 -4.684 1 98.75 287 LEU A N 1
ATOM 2257 C CA . LEU A 1 287 ? -11.977 -3.311 -5.172 1 98.75 287 LEU A CA 1
ATOM 2258 C C . LEU A 1 287 ? -11.766 -3.871 -6.578 1 98.75 287 LEU A C 1
ATOM 2260 O O . LEU A 1 287 ? -11.125 -3.234 -7.418 1 98.75 287 LEU A O 1
ATOM 2264 N N . GLN A 1 288 ? -12.289 -5.016 -6.758 1 98.69 288 GLN A N 1
ATOM 2265 C CA . GLN A 1 288 ? -12.336 -5.57 -8.109 1 98.69 288 GLN A CA 1
ATOM 2266 C C . GLN A 1 288 ? -13.766 -5.594 -8.641 1 98.69 288 GLN A C 1
ATOM 2268 O O . GLN A 1 288 ? -14.703 -5.934 -7.918 1 98.69 288 GLN A O 1
ATOM 2273 N N . LEU A 1 289 ? -13.93 -5.133 -9.828 1 98.88 289 LEU A N 1
ATOM 2274 C CA . LEU A 1 289 ? -15.188 -5.223 -10.555 1 98.88 289 LEU A CA 1
ATOM 2275 C C . LEU A 1 289 ? -15.039 -6.078 -11.812 1 98.88 289 LEU A C 1
ATOM 2277 O O . LEU A 1 289 ? -14.086 -5.898 -12.578 1 98.88 289 LEU A O 1
ATOM 2281 N N . LEU A 1 290 ? -15.953 -6.98 -12 1 98.38 290 LEU A N 1
ATOM 2282 C CA . LEU A 1 290 ? -16.016 -7.828 -13.18 1 98.38 290 LEU A CA 1
ATOM 2283 C C . LEU A 1 290 ? -17.406 -7.742 -13.836 1 98.38 290 LEU A C 1
ATOM 2285 O O . LEU A 1 290 ? -18.406 -8.148 -13.234 1 98.38 290 LEU A O 1
ATOM 2289 N N . HIS A 1 291 ? -17.391 -7.219 -14.984 1 98.75 291 HIS A N 1
ATOM 2290 C CA . HIS A 1 291 ? -18.625 -7.059 -15.75 1 98.75 291 HIS A CA 1
ATOM 2291 C C . HIS A 1 291 ? -18.781 -8.156 -16.797 1 98.75 291 HIS A C 1
ATOM 2293 O O . HIS A 1 291 ? -17.922 -8.305 -17.672 1 98.75 291 HIS A O 1
ATOM 2299 N N . CYS A 1 292 ? -19.875 -8.883 -16.703 1 98.31 292 CYS A N 1
ATOM 2300 C CA . CYS A 1 292 ? -20.141 -9.93 -17.672 1 98.31 292 CYS A CA 1
ATOM 2301 C C . CYS A 1 292 ? -20.734 -9.344 -18.953 1 98.31 292 CYS A C 1
ATOM 2303 O O . CYS A 1 292 ? -21.922 -9.07 -19.031 1 98.31 292 CYS A O 1
ATOM 2305 N N . LEU A 1 293 ? -19.906 -9.273 -19.922 1 98 293 LEU A N 1
ATOM 2306 C CA . LEU A 1 293 ? -20.359 -8.742 -21.203 1 98 293 LEU A CA 1
ATOM 2307 C C . LEU A 1 293 ? -21.094 -9.812 -22 1 98 293 LEU A C 1
ATOM 2309 O O . LEU A 1 293 ? -22.094 -9.516 -22.672 1 98 293 LEU A O 1
ATOM 2313 N N . GLN A 1 294 ? -20.578 -10.992 -21.906 1 96.06 294 GLN A N 1
ATOM 2314 C CA . GLN A 1 294 ? -21.172 -12.125 -22.609 1 96.06 294 GLN A CA 1
ATOM 2315 C C . GLN A 1 294 ? -20.875 -13.438 -21.906 1 96.06 294 GLN A C 1
ATOM 2317 O O . GLN A 1 294 ? -19.75 -13.672 -21.453 1 96.06 294 GLN A O 1
ATOM 2322 N N . PHE A 1 295 ? -21.875 -14.227 -21.734 1 95.44 295 PHE A N 1
ATOM 2323 C CA . PHE A 1 295 ? -21.766 -15.57 -21.188 1 95.44 295 PHE A CA 1
ATOM 2324 C C . PHE A 1 295 ? -22.797 -16.5 -21.812 1 95.44 295 PHE A C 1
ATOM 2326 O O . PHE A 1 295 ? -23.906 -16.672 -21.297 1 95.44 295 PHE A O 1
ATOM 2333 N N . ASP A 1 296 ? -22.344 -17.156 -22.828 1 94.31 296 ASP A N 1
ATOM 2334 C CA . ASP A 1 296 ? -23.25 -17.922 -23.672 1 94.31 296 ASP A CA 1
ATOM 2335 C C . ASP A 1 296 ? -23.75 -19.156 -22.938 1 94.31 296 ASP A C 1
ATOM 2337 O O . ASP A 1 296 ? -23 -19.812 -22.203 1 94.31 296 ASP A O 1
ATOM 2341 N N . PRO A 1 297 ? -24.953 -19.484 -23.203 1 91.19 297 PRO A N 1
ATOM 2342 C CA . PRO A 1 297 ? -25.547 -20.672 -22.562 1 91.19 297 PRO A CA 1
ATOM 2343 C C . PRO A 1 297 ? -24.812 -21.953 -22.906 1 91.19 297 PRO A C 1
ATOM 2345 O O . PRO A 1 297 ? -24.812 -22.906 -22.109 1 91.19 297 PRO A O 1
ATOM 2348 N N . ASP A 1 298 ? -24.141 -22.016 -23.953 1 90.81 298 ASP A N 1
ATOM 2349 C CA . ASP A 1 298 ? -23.5 -23.234 -24.422 1 90.81 298 ASP A CA 1
ATOM 2350 C C . ASP A 1 298 ? -22.156 -23.453 -23.703 1 90.81 298 ASP A C 1
ATOM 2352 O O . ASP A 1 298 ? -21.578 -24.531 -23.781 1 90.81 298 ASP A O 1
ATOM 2356 N N . VAL A 1 299 ? -21.719 -22.406 -23.078 1 90.44 299 VAL A N 1
ATOM 2357 C CA . VAL A 1 299 ? -20.531 -22.578 -22.266 1 90.44 299 VAL A CA 1
ATOM 2358 C C . VAL A 1 299 ? -20.859 -23.375 -21 1 90.44 299 VAL A C 1
ATOM 2360 O O . VAL A 1 299 ? -21.719 -22.969 -20.219 1 90.44 299 VAL A O 1
ATOM 2363 N N . ILE A 1 300 ? -20.266 -24.5 -20.891 1 89.94 300 ILE A N 1
ATOM 2364 C CA . ILE A 1 300 ? -20.5 -25.344 -19.719 1 89.94 300 ILE A CA 1
ATOM 2365 C C . ILE A 1 300 ? -19.422 -25.078 -18.672 1 89.94 300 ILE A C 1
ATOM 2367 O O . ILE A 1 300 ? -18.234 -25.141 -18.953 1 89.94 300 ILE A O 1
ATOM 2371 N N . GLY A 1 301 ? -19.969 -24.828 -17.422 1 89.94 301 GLY A N 1
ATOM 2372 C CA . GLY A 1 301 ? -19.031 -24.469 -16.375 1 89.94 301 GLY A CA 1
ATOM 2373 C C . GLY A 1 301 ? -18.75 -22.984 -16.312 1 89.94 301 GLY A C 1
ATOM 2374 O O . GLY A 1 301 ? -19.547 -22.172 -16.812 1 89.94 301 GLY A O 1
ATOM 2375 N N . GLY A 1 302 ? -17.688 -22.578 -15.555 1 89.81 302 GLY A N 1
ATOM 2376 C CA . GLY A 1 302 ? -17.25 -21.203 -15.539 1 89.81 302 GLY A CA 1
ATOM 2377 C C . GLY A 1 302 ? -17.875 -20.375 -14.43 1 89.81 302 GLY A C 1
ATOM 2378 O O . GLY A 1 302 ? -17.766 -19.156 -14.43 1 89.81 302 GLY A O 1
ATOM 2379 N N . GLU A 1 303 ? -18.469 -21.047 -13.5 1 91.25 303 GLU A N 1
ATOM 2380 C CA . GLU A 1 303 ? -19.031 -20.344 -12.359 1 91.25 303 GLU A CA 1
ATOM 2381 C C . GLU A 1 303 ? -17.953 -19.672 -11.523 1 91.25 303 GLU A C 1
ATOM 2383 O O . GLU A 1 303 ? -16.859 -20.219 -11.352 1 91.25 303 GLU A O 1
ATOM 2388 N N . ASN A 1 304 ? -18.312 -18.531 -11.047 1 91.94 304 ASN A N 1
ATOM 2389 C CA . ASN A 1 304 ? -17.438 -17.844 -10.109 1 91.94 304 ASN A CA 1
ATOM 2390 C C . ASN A 1 304 ? -17.656 -18.328 -8.672 1 91.94 304 ASN A C 1
ATOM 2392 O O . ASN A 1 304 ? -18.781 -18.594 -8.273 1 91.94 304 ASN A O 1
ATOM 2396 N N . THR A 1 305 ? -16.625 -18.422 -7.988 1 91.25 305 THR A N 1
ATOM 2397 C CA . THR A 1 305 ? -16.672 -18.781 -6.574 1 91.25 305 THR A CA 1
ATOM 2398 C C . THR A 1 305 ? -15.984 -17.719 -5.727 1 91.25 305 THR A C 1
ATOM 2400 O O . THR A 1 305 ? -15.062 -17.047 -6.195 1 91.25 305 THR A O 1
ATOM 2403 N N . PHE A 1 306 ? -16.453 -17.594 -4.43 1 93.56 306 PHE A N 1
ATOM 2404 C CA . PHE A 1 306 ? -15.93 -16.562 -3.545 1 93.56 306 PHE A CA 1
ATOM 2405 C C . PHE A 1 306 ? -15.766 -17.094 -2.129 1 93.56 306 PHE A C 1
ATOM 2407 O O . PHE A 1 306 ? -16.484 -18 -1.71 1 93.56 306 PHE A O 1
ATOM 2414 N N . ALA A 1 307 ? -14.805 -16.547 -1.424 1 93.12 307 ALA A N 1
ATOM 2415 C CA . ALA A 1 307 ? -14.562 -16.906 -0.028 1 93.12 307 ALA A CA 1
ATOM 2416 C C . ALA A 1 307 ? -14 -15.719 0.754 1 93.12 307 ALA A C 1
ATOM 2418 O O . ALA A 1 307 ? -13.125 -15.008 0.265 1 93.12 307 ALA A O 1
ATOM 2419 N N . ASP A 1 308 ? -14.523 -15.477 1.946 1 94.56 308 ASP A N 1
ATOM 2420 C CA . ASP A 1 308 ? -14 -14.43 2.82 1 94.56 308 ASP A CA 1
ATOM 2421 C C . ASP A 1 308 ? -12.766 -14.914 3.578 1 94.56 308 ASP A C 1
ATOM 2423 O O . ASP A 1 308 ? -12.883 -15.656 4.559 1 94.56 308 ASP A O 1
ATOM 2427 N N . ILE A 1 309 ? -11.656 -14.477 3.189 1 96.75 309 ILE A N 1
ATOM 2428 C CA . ILE A 1 309 ? -10.414 -15.023 3.721 1 96.75 309 ILE A CA 1
ATOM 2429 C C . ILE A 1 309 ? -10.203 -14.523 5.148 1 96.75 309 ILE A C 1
ATOM 2431 O O . ILE A 1 309 ? -9.508 -15.164 5.938 1 96.75 309 ILE A O 1
ATOM 2435 N N . PHE A 1 310 ? -10.75 -13.391 5.555 1 96.81 310 PHE A N 1
ATOM 2436 C CA . PHE A 1 310 ? -10.602 -12.898 6.918 1 96.81 310 PHE A CA 1
ATOM 2437 C C . PHE A 1 310 ? -11.406 -13.75 7.891 1 96.81 310 PHE A C 1
ATOM 2439 O O . PHE A 1 310 ? -10.953 -14.031 9 1 96.81 310 PHE A O 1
ATOM 2446 N N . GLU A 1 311 ? -12.578 -14.062 7.477 1 94.75 311 GLU A N 1
ATOM 2447 C CA . GLU A 1 311 ? -13.344 -14.977 8.312 1 94.75 311 GLU A CA 1
ATOM 2448 C C . GLU A 1 311 ? -12.578 -16.266 8.562 1 94.75 311 GLU A C 1
ATOM 2450 O O . GLU A 1 311 ? -12.508 -16.75 9.695 1 94.75 311 GLU A O 1
ATOM 2455 N N . LEU A 1 312 ? -12.008 -16.75 7.555 1 95.75 312 LEU A N 1
ATOM 2456 C CA . LEU A 1 312 ? -11.242 -17.984 7.637 1 95.75 312 LEU A CA 1
ATOM 2457 C C . LEU A 1 312 ? -10 -17.812 8.5 1 95.75 312 LEU A C 1
ATOM 2459 O O . LEU A 1 312 ? -9.641 -18.703 9.281 1 95.75 312 LEU A O 1
ATOM 2463 N N . ALA A 1 313 ? -9.32 -16.719 8.367 1 98.12 313 ALA A N 1
ATOM 2464 C CA . ALA A 1 313 ? -8.117 -16.453 9.156 1 98.12 313 ALA A CA 1
ATOM 2465 C C . ALA A 1 313 ? -8.445 -16.359 10.641 1 98.12 313 ALA A C 1
ATOM 2467 O O . ALA A 1 313 ? -7.68 -16.844 11.484 1 98.12 313 ALA A O 1
ATOM 2468 N N . HIS A 1 314 ? -9.555 -15.727 10.93 1 96.81 314 HIS A N 1
ATOM 2469 C CA . HIS A 1 314 ? -9.977 -15.664 12.32 1 96.81 314 HIS A CA 1
ATOM 2470 C C . HIS A 1 314 ? -10.297 -17.047 12.867 1 96.81 314 HIS A C 1
ATOM 2472 O O . HIS A 1 314 ? -9.992 -17.359 14.016 1 96.81 314 HIS A O 1
ATOM 2478 N N . GLN A 1 315 ? -10.906 -17.828 12.023 1 95.81 315 GLN A N 1
ATOM 2479 C CA . GLN A 1 315 ? -11.18 -19.203 12.414 1 95.81 315 GLN A CA 1
ATOM 2480 C C . GLN A 1 315 ? -9.883 -19.969 12.664 1 95.81 315 GLN A C 1
ATOM 2482 O O . GLN A 1 315 ? -9.766 -20.703 13.648 1 95.81 315 GLN A O 1
ATOM 2487 N N . LEU A 1 316 ? -8.953 -19.766 11.797 1 98.5 316 LEU A N 1
ATOM 2488 C CA . LEU A 1 316 ? -7.656 -20.422 11.969 1 98.5 316 LEU A CA 1
ATOM 2489 C C . LEU A 1 316 ? -7.008 -20 13.281 1 98.5 316 LEU A C 1
ATOM 2491 O O . LEU A 1 316 ? -6.473 -20.844 14.016 1 98.5 316 LEU A O 1
ATOM 2495 N N . ARG A 1 317 ? -7.027 -18.703 13.516 1 98.25 317 ARG A N 1
ATOM 2496 C CA . ARG A 1 317 ? -6.418 -18.172 14.734 1 98.25 317 ARG A CA 1
ATOM 2497 C C . ARG A 1 317 ? -7.027 -18.812 15.977 1 98.25 317 ARG A C 1
ATOM 2499 O O . ARG A 1 317 ? -6.32 -19.078 16.953 1 98.25 317 ARG A O 1
ATOM 2506 N N . LYS A 1 318 ? -8.266 -19.078 15.977 1 97.81 318 LYS A N 1
ATOM 2507 C CA . LYS A 1 318 ? -8.984 -19.688 17.094 1 97.81 318 LYS A CA 1
ATOM 2508 C C . LYS A 1 318 ? -8.664 -21.172 17.203 1 97.81 318 LYS A C 1
ATOM 2510 O O . LYS A 1 318 ? -8.398 -21.672 18.297 1 97.81 318 LYS A O 1
ATOM 2515 N N . GLU A 1 319 ? -8.633 -21.844 16.094 1 98 319 GLU A N 1
ATOM 2516 C CA . GLU A 1 319 ? -8.562 -23.297 16.078 1 98 319 GLU A CA 1
ATOM 2517 C C . GLU A 1 319 ? -7.113 -23.781 16.125 1 98 319 GLU A C 1
ATOM 2519 O O . GLU A 1 319 ? -6.812 -24.812 16.719 1 98 319 GLU A O 1
ATOM 2524 N N . ARG A 1 320 ? -6.285 -23.062 15.398 1 98.38 320 ARG A N 1
ATOM 2525 C CA . ARG A 1 320 ? -4.879 -23.438 15.289 1 98.38 320 ARG A CA 1
ATOM 2526 C C . ARG A 1 320 ? -3.977 -22.203 15.398 1 98.38 320 ARG A C 1
ATOM 2528 O O . ARG A 1 320 ? -3.293 -21.844 14.438 1 98.38 320 ARG A O 1
ATOM 2535 N N . PRO A 1 321 ? -3.834 -21.703 16.625 1 98.44 321 PRO A N 1
ATOM 2536 C CA . PRO A 1 321 ? -3 -20.516 16.797 1 98.44 321 PRO A CA 1
ATOM 2537 C C . PRO A 1 321 ? -1.545 -20.75 16.406 1 98.44 321 PRO A C 1
ATOM 2539 O O . PRO A 1 321 ? -0.864 -19.812 15.969 1 98.44 321 PRO A O 1
ATOM 2542 N N . ASP A 1 322 ? -1.056 -21.969 16.453 1 98.5 322 ASP A N 1
ATOM 2543 C CA . ASP A 1 322 ? 0.309 -22.297 16.047 1 98.5 322 ASP A CA 1
ATOM 2544 C C . ASP A 1 322 ? 0.495 -22.109 14.547 1 98.5 322 ASP A C 1
ATOM 2546 O O . ASP A 1 322 ? 1.489 -21.516 14.109 1 98.5 322 ASP A O 1
ATOM 2550 N N . TYR A 1 323 ? -0.497 -22.578 13.742 1 98.56 323 TYR A N 1
ATOM 2551 C CA . TYR A 1 323 ? -0.445 -22.375 12.297 1 98.56 323 TYR A CA 1
ATOM 2552 C C . TYR A 1 323 ? -0.591 -20.906 11.945 1 98.56 323 TYR A C 1
ATOM 2554 O O . TYR A 1 323 ? 0.101 -20.406 11.055 1 98.56 323 TYR A O 1
ATOM 2562 N N . PHE A 1 324 ? -1.503 -20.25 12.703 1 98.69 324 PHE A N 1
ATOM 2563 C CA . PHE A 1 324 ? -1.688 -18.812 12.484 1 98.69 324 PHE A CA 1
ATOM 2564 C C . PHE A 1 324 ? -0.383 -18.062 12.711 1 98.69 324 PHE A C 1
ATOM 2566 O O . PHE A 1 324 ? 0.04 -17.266 11.867 1 98.69 324 PHE A O 1
ATOM 2573 N N . ASP A 1 325 ? 0.271 -18.391 13.758 1 98.12 325 ASP A N 1
ATOM 2574 C CA . ASP A 1 325 ? 1.526 -17.734 14.109 1 98.12 325 ASP A CA 1
ATOM 2575 C C . ASP A 1 325 ? 2.605 -18.016 13.07 1 98.12 325 ASP A C 1
ATOM 2577 O O . ASP A 1 325 ? 3.422 -17.156 12.758 1 98.12 325 ASP A O 1
ATOM 2581 N N . THR A 1 326 ? 2.617 -19.156 12.531 1 97.69 326 THR A N 1
ATOM 2582 C CA . THR A 1 326 ? 3.57 -19.531 11.492 1 97.69 326 THR A CA 1
ATOM 2583 C C . THR A 1 326 ? 3.381 -18.656 10.25 1 97.69 326 THR A C 1
ATOM 2585 O O . THR A 1 326 ? 4.355 -18.156 9.68 1 97.69 326 THR A O 1
ATOM 2588 N N . LEU A 1 327 ? 2.127 -18.422 9.852 1 97.81 327 LEU A N 1
ATOM 2589 C CA . LEU A 1 327 ? 1.817 -17.672 8.641 1 97.81 327 LEU A CA 1
ATOM 2590 C C . LEU A 1 327 ? 2.033 -16.172 8.852 1 97.81 327 LEU A C 1
ATOM 2592 O O . LEU A 1 327 ? 2.113 -15.406 7.891 1 97.81 327 LEU A O 1
ATOM 2596 N N . VAL A 1 328 ? 2.143 -15.727 10.117 1 96.88 328 VAL A N 1
ATOM 2597 C CA . VAL A 1 328 ? 2.471 -14.352 10.469 1 96.88 328 VAL A CA 1
ATOM 2598 C C . VAL A 1 328 ? 3.984 -14.164 10.469 1 96.88 328 VAL A C 1
ATOM 2600 O O . VAL A 1 328 ? 4.48 -13.086 10.133 1 96.88 328 VAL A O 1
ATOM 2603 N N . ARG A 1 329 ? 4.68 -15.188 10.703 1 94.62 329 ARG A N 1
ATOM 2604 C CA . ARG A 1 329 ? 6.102 -15.078 11 1 94.62 329 ARG A CA 1
ATOM 2605 C C . ARG A 1 329 ? 6.941 -15.305 9.742 1 94.62 329 ARG A C 1
ATOM 2607 O O . ARG A 1 329 ? 7.902 -14.578 9.492 1 94.62 329 ARG A O 1
ATOM 2614 N N . ILE A 1 330 ? 6.676 -16.312 8.984 1 94.12 330 ILE A N 1
ATOM 2615 C CA . ILE A 1 330 ? 7.539 -16.781 7.91 1 94.12 330 ILE A CA 1
ATOM 2616 C C . ILE A 1 330 ? 7.191 -16.047 6.617 1 94.12 330 ILE A C 1
ATOM 2618 O O . ILE A 1 330 ? 6.059 -16.109 6.141 1 94.12 330 ILE A O 1
ATOM 2622 N N . PRO A 1 331 ? 8.156 -15.352 6.031 1 92.94 331 PRO A N 1
ATOM 2623 C CA . PRO A 1 331 ? 7.875 -14.641 4.781 1 92.94 331 PRO A CA 1
ATOM 2624 C C . PRO A 1 331 ? 7.852 -15.57 3.568 1 92.94 331 PRO A C 1
ATOM 2626 O O . PRO A 1 331 ? 8.414 -16.672 3.613 1 92.94 331 PRO A O 1
ATOM 2629 N N . VAL A 1 332 ? 7.168 -15.133 2.553 1 94.25 332 VAL A N 1
ATOM 2630 C CA . VAL A 1 332 ? 7.148 -15.789 1.247 1 94.25 332 VAL A CA 1
ATOM 2631 C C . VAL A 1 332 ? 7.5 -14.773 0.158 1 94.25 332 VAL A C 1
ATOM 2633 O O . VAL A 1 332 ? 7.535 -13.57 0.41 1 94.25 332 VAL A O 1
ATOM 2636 N N . PHE A 1 333 ? 7.852 -15.328 -0.989 1 93.94 333 PHE A N 1
ATOM 2637 C CA . PHE A 1 333 ? 7.934 -14.523 -2.205 1 93.94 333 PHE A CA 1
ATOM 2638 C C . PHE A 1 333 ? 6.664 -14.672 -3.035 1 93.94 333 PHE A C 1
ATOM 2640 O O . PHE A 1 333 ? 6.258 -15.781 -3.367 1 93.94 333 PHE A O 1
ATOM 2647 N N . ILE A 1 334 ? 6.039 -13.57 -3.27 1 95.94 334 ILE A N 1
ATOM 2648 C CA . ILE A 1 334 ? 4.961 -13.523 -4.25 1 95.94 334 ILE A CA 1
ATOM 2649 C C . ILE A 1 334 ? 5.469 -12.914 -5.555 1 95.94 334 ILE A C 1
ATOM 2651 O O . ILE A 1 334 ? 5.742 -11.711 -5.617 1 95.94 334 ILE A O 1
ATOM 2655 N N . THR A 1 335 ? 5.523 -13.773 -6.562 1 93.38 335 THR A N 1
ATOM 2656 C CA . THR A 1 335 ? 6.352 -13.383 -7.699 1 93.38 335 THR A CA 1
ATOM 2657 C C . THR A 1 335 ? 5.551 -13.445 -8.992 1 93.38 335 THR A C 1
ATOM 2659 O O . THR A 1 335 ? 4.711 -14.328 -9.172 1 93.38 335 THR A O 1
ATOM 2662 N N . GLN A 1 336 ? 5.785 -12.477 -9.836 1 93.31 336 GLN A N 1
ATOM 2663 C CA . GLN A 1 336 ? 5.402 -12.508 -11.242 1 93.31 336 GLN A CA 1
ATOM 2664 C C . GLN A 1 336 ? 6.512 -11.945 -12.125 1 93.31 336 GLN A C 1
ATOM 2666 O O . GLN A 1 336 ? 6.785 -10.742 -12.094 1 93.31 336 GLN A O 1
ATOM 2671 N N . ILE A 1 337 ? 7.164 -12.82 -12.797 1 91.69 337 ILE A N 1
ATOM 2672 C CA . ILE A 1 337 ? 8.25 -12.484 -13.711 1 91.69 337 ILE A CA 1
ATOM 2673 C C . ILE A 1 337 ? 7.891 -12.922 -15.133 1 91.69 337 ILE A C 1
ATOM 2675 O O . ILE A 1 337 ? 7.812 -14.117 -15.414 1 91.69 337 ILE A O 1
ATOM 2679 N N . HIS A 1 338 ? 7.641 -11.93 -15.938 1 90.75 338 HIS A N 1
ATOM 2680 C CA . HIS A 1 338 ? 7.188 -12.211 -17.297 1 90.75 338 HIS A CA 1
ATOM 2681 C C . HIS A 1 338 ? 7.754 -11.195 -18.281 1 90.75 338 HIS A C 1
ATOM 2683 O O . HIS A 1 338 ? 7.23 -10.086 -18.422 1 90.75 338 HIS A O 1
ATOM 2689 N N . TYR A 1 339 ? 8.727 -11.617 -19.094 1 89.81 339 TYR A N 1
ATOM 2690 C CA . TYR A 1 339 ? 9.453 -10.695 -19.969 1 89.81 339 TYR A CA 1
ATOM 2691 C C . TYR A 1 339 ? 8.914 -10.742 -21.391 1 89.81 339 TYR A C 1
ATOM 2693 O O . TYR A 1 339 ? 9.188 -9.844 -22.188 1 89.81 339 TYR A O 1
ATOM 2701 N N . SER A 1 340 ? 8.164 -11.75 -21.75 1 84.88 340 SER A N 1
ATOM 2702 C CA . SER A 1 340 ? 7.707 -11.914 -23.125 1 84.88 340 SER A CA 1
ATOM 2703 C C . SER A 1 340 ? 6.402 -11.164 -23.375 1 84.88 340 SER A C 1
ATOM 2705 O O . SER A 1 340 ? 5.828 -11.242 -24.453 1 84.88 340 SER A O 1
ATOM 2707 N N . ARG A 1 341 ? 6.004 -10.383 -22.531 1 84.69 341 ARG A N 1
ATOM 2708 C CA . ARG A 1 341 ? 4.812 -9.555 -22.719 1 84.69 341 ARG A CA 1
ATOM 2709 C C . ARG A 1 341 ? 5.18 -8.164 -23.219 1 84.69 341 ARG A C 1
ATOM 2711 O O . ARG A 1 341 ? 6.355 -7.789 -23.219 1 84.69 341 ARG A O 1
ATOM 2718 N N . ASP A 1 342 ? 4.156 -7.398 -23.609 1 83.38 342 ASP A N 1
ATOM 2719 C CA . ASP A 1 342 ? 4.395 -6.07 -24.156 1 83.38 342 ASP A CA 1
ATOM 2720 C C . ASP A 1 342 ? 5.059 -5.156 -23.141 1 83.38 342 ASP A C 1
ATOM 2722 O O . ASP A 1 342 ? 5.973 -4.398 -23.469 1 83.38 342 ASP A O 1
ATOM 2726 N N . TYR A 1 343 ? 4.598 -5.266 -22.016 1 87.75 343 TYR A N 1
ATOM 2727 C CA . TYR A 1 343 ? 5.172 -4.551 -20.875 1 87.75 343 TYR A CA 1
ATOM 2728 C C . TYR A 1 343 ? 5.809 -5.52 -19.891 1 87.75 343 TYR A C 1
ATOM 2730 O O . TYR A 1 343 ? 5.141 -6.004 -18.969 1 87.75 343 TYR A O 1
ATOM 2738 N N . PRO A 1 344 ? 7.164 -5.773 -20.094 1 92.12 344 PRO A N 1
ATOM 2739 C CA . PRO A 1 344 ? 7.812 -6.754 -19.219 1 92.12 344 PRO A CA 1
ATOM 2740 C C . PRO A 1 344 ? 7.715 -6.387 -17.75 1 92.12 344 PRO A C 1
ATOM 2742 O O . PRO A 1 344 ? 7.82 -5.207 -17.391 1 92.12 344 PRO A O 1
ATOM 2745 N N . ILE A 1 345 ? 7.531 -7.434 -16.938 1 93.06 345 ILE A N 1
ATOM 2746 C CA . ILE A 1 345 ? 7.402 -7.176 -15.5 1 93.06 345 ILE A CA 1
ATOM 2747 C C . ILE A 1 345 ? 8.344 -8.094 -14.727 1 93.06 345 ILE A C 1
ATOM 2749 O O . ILE A 1 345 ? 8.602 -9.227 -15.141 1 93.06 345 ILE A O 1
ATOM 2753 N N . HIS A 1 346 ? 8.93 -7.637 -13.711 1 95.31 346 HIS A N 1
ATOM 2754 C CA . HIS A 1 346 ? 9.734 -8.328 -12.719 1 95.31 346 HIS A CA 1
ATOM 2755 C C . HIS A 1 346 ? 9.352 -7.902 -11.305 1 95.31 346 HIS A C 1
ATOM 2757 O O . HIS A 1 346 ? 10.023 -7.062 -10.703 1 95.31 346 HIS A O 1
ATOM 2763 N N . MET A 1 347 ? 8.297 -8.547 -10.766 1 95.69 347 MET A N 1
ATOM 2764 C CA . MET A 1 347 ? 7.742 -8.156 -9.469 1 95.69 347 MET A CA 1
ATOM 2765 C C . MET A 1 347 ? 7.93 -9.266 -8.445 1 95.69 347 MET A C 1
ATOM 2767 O O . MET A 1 347 ? 7.578 -10.422 -8.695 1 95.69 347 MET A O 1
ATOM 2771 N N . ILE A 1 348 ? 8.523 -8.914 -7.387 1 93.94 348 ILE A N 1
ATOM 2772 C CA . ILE A 1 348 ? 8.672 -9.797 -6.234 1 93.94 348 ILE A CA 1
ATOM 2773 C C . ILE A 1 348 ? 8.281 -9.055 -4.961 1 93.94 348 ILE A C 1
ATOM 2775 O O . ILE A 1 348 ? 8.82 -7.98 -4.668 1 93.94 348 ILE A O 1
ATOM 2779 N N . ASN A 1 349 ? 7.309 -9.516 -4.281 1 94.94 349 ASN A N 1
ATOM 2780 C CA . ASN A 1 349 ? 6.879 -9.016 -2.98 1 94.94 349 ASN A CA 1
ATOM 2781 C C . ASN A 1 349 ? 7.219 -9.992 -1.861 1 94.94 349 ASN A C 1
ATOM 2783 O O . ASN A 1 349 ? 6.641 -11.078 -1.78 1 94.94 349 ASN A O 1
ATOM 2787 N N . GLU A 1 350 ? 8.148 -9.68 -1.073 1 94.06 350 GLU A N 1
ATOM 2788 C CA . GLU A 1 350 ? 8.508 -10.523 0.059 1 94.06 350 GLU A CA 1
ATOM 2789 C C . GLU A 1 350 ? 7.789 -10.086 1.33 1 94.06 350 GLU A C 1
ATOM 2791 O O . GLU A 1 350 ? 7.949 -8.945 1.778 1 94.06 350 GLU A O 1
ATOM 2796 N N . ARG A 1 351 ? 7.012 -10.977 1.894 1 94.25 351 ARG A N 1
ATOM 2797 C CA . ARG A 1 351 ? 6.258 -10.703 3.111 1 94.25 351 ARG A CA 1
ATOM 2798 C C . ARG A 1 351 ? 5.598 -11.961 3.648 1 94.25 351 ARG A C 1
ATOM 2800 O O . ARG A 1 351 ? 5.445 -12.945 2.924 1 94.25 351 ARG A O 1
ATOM 2807 N N . PRO A 1 352 ? 5.184 -11.93 4.922 1 95.25 352 PRO A N 1
ATOM 2808 C CA . PRO A 1 352 ? 4.324 -13.023 5.387 1 95.25 352 PRO A CA 1
ATOM 2809 C C . PRO A 1 352 ? 2.924 -12.977 4.781 1 95.25 352 PRO A C 1
ATOM 2811 O O . PRO A 1 352 ? 2.51 -11.938 4.266 1 95.25 352 PRO A O 1
ATOM 2814 N N . LEU A 1 353 ? 2.26 -14.062 4.895 1 97.12 353 LEU A N 1
ATOM 2815 C CA . LEU A 1 353 ? 0.907 -14.117 4.348 1 97.12 353 LEU A CA 1
ATOM 2816 C C . LEU A 1 353 ? -0.058 -13.305 5.199 1 97.12 353 LEU A C 1
ATOM 2818 O O . LEU A 1 353 ? -0.996 -12.695 4.676 1 97.12 353 LEU A O 1
ATOM 2822 N N . PHE A 1 354 ? 0.164 -13.344 6.543 1 97.69 354 PHE A N 1
ATOM 2823 C CA . PHE A 1 354 ? -0.643 -12.57 7.48 1 97.69 354 PHE A CA 1
ATOM 2824 C C . PHE A 1 354 ? 0.182 -11.453 8.109 1 97.69 354 PHE A C 1
ATOM 2826 O O . PHE A 1 354 ? 1.321 -11.68 8.531 1 97.69 354 PHE A O 1
ATOM 2833 N N . SER A 1 355 ? -0.41 -10.297 8.195 1 95.81 355 SER A N 1
ATOM 2834 C CA . SER A 1 355 ? 0.251 -9.164 8.844 1 95.81 355 SER A CA 1
ATOM 2835 C C . SER A 1 355 ? -0.55 -8.672 10.039 1 95.81 355 SER A C 1
ATOM 2837 O O . SER A 1 355 ? -1.759 -8.453 9.938 1 95.81 355 SER A O 1
ATOM 2839 N N . LEU A 1 356 ? 0.15 -8.477 11.125 1 95 356 LEU A N 1
ATOM 2840 C CA . LEU A 1 356 ? -0.459 -7.957 12.344 1 95 356 LEU A CA 1
ATOM 2841 C C . LEU A 1 356 ? 0.12 -6.59 12.695 1 95 356 LEU A C 1
ATOM 2843 O O . LEU A 1 356 ? 1.255 -6.277 12.328 1 95 356 LEU A O 1
ATOM 2847 N N . ASN A 1 357 ? -0.669 -5.812 13.32 1 91.19 357 ASN A N 1
ATOM 2848 C CA . ASN A 1 357 ? -0.094 -4.629 13.953 1 91.19 357 ASN A CA 1
ATOM 2849 C C . ASN A 1 357 ? 0.429 -4.941 15.352 1 91.19 357 ASN A C 1
ATOM 2851 O O . ASN A 1 357 ? 0.383 -6.086 15.797 1 91.19 357 ASN A O 1
ATOM 2855 N N . ASN A 1 358 ? 0.896 -3.896 16.031 1 87.06 358 ASN A N 1
ATOM 2856 C CA . ASN A 1 358 ? 1.535 -4.074 17.328 1 87.06 358 ASN A CA 1
ATOM 2857 C C . ASN A 1 358 ? 0.525 -4.473 18.406 1 87.06 358 ASN A C 1
ATOM 2859 O O . ASN A 1 358 ? 0.907 -4.895 19.5 1 87.06 358 ASN A O 1
ATOM 2863 N N . ARG A 1 359 ? -0.772 -4.398 18.078 1 87.38 359 ARG A N 1
ATOM 2864 C CA . ARG A 1 359 ? -1.822 -4.785 19.016 1 87.38 359 ARG A CA 1
ATOM 2865 C C . ARG A 1 359 ? -2.273 -6.223 18.781 1 87.38 359 ARG A C 1
ATOM 2867 O O . ARG A 1 359 ? -3.203 -6.707 19.422 1 87.38 359 ARG A O 1
ATOM 2874 N N . GLY A 1 360 ? -1.704 -6.84 17.797 1 92.62 360 GLY A N 1
ATOM 2875 C CA . GLY A 1 360 ? -2.057 -8.211 17.469 1 92.62 360 GLY A CA 1
ATOM 2876 C C . GLY A 1 360 ? -3.285 -8.32 16.578 1 92.62 360 GLY A C 1
ATOM 2877 O O . GLY A 1 360 ? -3.824 -9.406 16.391 1 92.62 360 GLY A O 1
ATOM 2878 N N . GLU A 1 361 ? -3.697 -7.199 16.062 1 93.69 361 GLU A N 1
ATOM 2879 C CA . GLU A 1 361 ? -4.852 -7.207 15.18 1 93.69 361 GLU A CA 1
ATOM 2880 C C . GLU A 1 361 ? -4.449 -7.609 13.758 1 93.69 361 GLU A C 1
ATOM 2882 O O . GLU A 1 361 ? -3.412 -7.168 13.258 1 93.69 361 GLU A O 1
ATOM 2887 N N . LEU A 1 362 ? -5.266 -8.484 13.117 1 96.25 362 LEU A N 1
ATOM 2888 C CA . LEU A 1 362 ? -5.008 -8.898 11.742 1 96.25 362 LEU A CA 1
ATOM 2889 C C . LEU A 1 362 ? -5.305 -7.758 10.773 1 96.25 362 LEU A C 1
ATOM 2891 O O . LEU A 1 362 ? -6.453 -7.328 10.648 1 96.25 362 LEU A O 1
ATOM 2895 N N . MET A 1 363 ? -4.305 -7.305 10.078 1 95 363 MET A N 1
ATOM 2896 C CA . MET A 1 363 ? -4.449 -6.137 9.219 1 95 363 MET A CA 1
ATOM 2897 C C . MET A 1 363 ? -4.703 -6.559 7.773 1 95 363 MET A C 1
ATOM 2899 O O . MET A 1 363 ? -5.699 -6.152 7.168 1 95 363 MET A O 1
ATOM 2903 N N . SER A 1 364 ? -3.824 -7.355 7.254 1 96.62 364 SER A N 1
ATOM 2904 C CA . SER A 1 364 ? -3.918 -7.727 5.848 1 96.62 364 SER A CA 1
ATOM 2905 C C . SER A 1 364 ? -3.508 -9.18 5.625 1 96.62 364 SER A C 1
ATOM 2907 O O . SER A 1 364 ? -2.812 -9.766 6.457 1 96.62 364 SER A O 1
ATOM 2909 N N . ILE A 1 365 ? -4 -9.742 4.551 1 97.94 365 ILE A N 1
ATOM 2910 C CA . ILE A 1 365 ? -3.68 -11.094 4.094 1 97.94 365 ILE A CA 1
ATOM 2911 C C . ILE A 1 365 ? -3.334 -11.062 2.607 1 97.94 365 ILE A C 1
ATOM 2913 O O . ILE A 1 365 ? -3.947 -10.32 1.834 1 97.94 365 ILE A O 1
ATOM 2917 N N . ASN A 1 366 ? -2.342 -11.773 2.256 1 97.5 366 ASN A N 1
ATOM 2918 C CA . ASN A 1 366 ? -2.023 -12.023 0.855 1 97.5 366 ASN A CA 1
ATOM 2919 C C . ASN A 1 366 ? -2.123 -13.508 0.519 1 97.5 366 ASN A C 1
ATOM 2921 O O . ASN A 1 366 ? -1.493 -14.344 1.174 1 97.5 366 ASN A O 1
ATOM 2925 N N . TRP A 1 367 ? -2.918 -13.773 -0.501 1 97.44 367 TRP A N 1
ATOM 2926 C CA . TRP A 1 367 ? -3.15 -15.18 -0.817 1 97.44 367 TRP A CA 1
ATOM 2927 C C . TRP A 1 367 ? -3.287 -15.383 -2.322 1 97.44 367 TRP A C 1
ATOM 2929 O O . TRP A 1 367 ? -4.312 -15.031 -2.912 1 97.44 367 TRP A O 1
ATOM 2939 N N . HIS A 1 368 ? -2.328 -15.945 -2.879 1 96.5 368 HIS A N 1
ATOM 2940 C CA . HIS A 1 368 ? -2.312 -16.344 -4.281 1 96.5 368 HIS A CA 1
ATOM 2941 C C . HIS A 1 368 ? -1.432 -17.578 -4.488 1 96.5 368 HIS A C 1
ATOM 2943 O O . HIS A 1 368 ? -0.284 -17.453 -4.926 1 96.5 368 HIS A O 1
ATOM 2949 N N . PRO A 1 369 ? -1.957 -18.719 -4.293 1 93.94 369 PRO A N 1
ATOM 2950 C CA . PRO A 1 369 ? -1.163 -19.953 -4.309 1 93.94 369 PRO A CA 1
ATOM 2951 C C . PRO A 1 369 ? -0.384 -20.141 -5.605 1 93.94 369 PRO A C 1
ATOM 2953 O O . PRO A 1 369 ? 0.675 -20.781 -5.609 1 93.94 369 PRO A O 1
ATOM 2956 N N . MET A 1 370 ? -0.787 -19.562 -6.664 1 92.69 370 MET A N 1
ATOM 2957 C CA . MET A 1 370 ? -0.107 -19.75 -7.941 1 92.69 370 MET A CA 1
ATOM 2958 C C . MET A 1 370 ? 1.121 -18.844 -8.039 1 92.69 370 MET A C 1
ATOM 2960 O O . MET A 1 370 ? 1.967 -19.047 -8.914 1 92.69 370 MET A O 1
ATOM 2964 N N . LEU A 1 371 ? 1.215 -17.859 -7.156 1 94.31 371 LEU A N 1
ATOM 2965 C CA . LEU A 1 371 ? 2.314 -16.906 -7.238 1 94.31 371 LEU A CA 1
ATOM 2966 C C . LEU A 1 371 ? 3.264 -17.062 -6.059 1 94.31 371 LEU A C 1
ATOM 2968 O O . LEU A 1 371 ? 4.352 -16.484 -6.047 1 94.31 371 LEU A O 1
ATOM 2972 N N . ILE A 1 372 ? 2.939 -17.828 -5.109 1 94.25 372 ILE A N 1
ATOM 2973 C CA . ILE A 1 372 ? 3.682 -17.891 -3.855 1 94.25 372 ILE A CA 1
ATOM 2974 C C . ILE A 1 372 ? 4.852 -18.859 -4 1 94.25 372 ILE A C 1
ATOM 2976 O O . ILE A 1 372 ? 4.668 -20 -4.414 1 94.25 372 ILE A O 1
ATOM 2980 N N . GLU A 1 373 ? 6.004 -18.344 -3.727 1 90.06 373 GLU A N 1
ATOM 2981 C CA . GLU A 1 373 ? 7.219 -19.125 -3.562 1 90.06 373 GLU A CA 1
ATOM 2982 C C . GLU A 1 373 ? 7.746 -19.047 -2.131 1 90.06 373 GLU A C 1
ATOM 2984 O O . GLU A 1 373 ? 7.711 -17.969 -1.516 1 90.06 373 GLU A O 1
ATOM 2989 N N . VAL A 1 374 ? 8.164 -20.125 -1.609 1 82.94 374 VAL A N 1
ATOM 2990 C CA . VAL A 1 374 ? 8.523 -20.156 -0.195 1 82.94 374 VAL A CA 1
ATOM 2991 C C . VAL A 1 374 ? 10 -19.797 -0.023 1 82.94 374 VAL A C 1
ATOM 2993 O O . VAL A 1 374 ? 10.867 -20.375 -0.681 1 82.94 374 VAL A O 1
ATOM 2996 N N . SER A 1 375 ? 10.211 -18.734 0.703 1 76.19 375 SER A N 1
ATOM 2997 C CA . SER A 1 375 ? 11.547 -18.281 1.083 1 76.19 375 SER A CA 1
ATOM 2998 C C . SER A 1 375 ? 11.852 -18.641 2.535 1 76.19 375 SER A C 1
ATOM 3000 O O . SER A 1 375 ? 12.133 -17.75 3.346 1 76.19 375 SER A O 1
ATOM 3002 N N . ALA A 1 376 ? 11.867 -19.844 2.889 1 75.25 376 ALA A N 1
ATOM 3003 C CA . ALA A 1 376 ? 12.008 -20.219 4.289 1 75.25 376 ALA A CA 1
ATOM 3004 C C . ALA A 1 376 ? 13.383 -20.844 4.551 1 75.25 376 ALA A C 1
ATOM 3006 O O . ALA A 1 376 ? 13.938 -21.531 3.684 1 75.25 376 ALA A O 1
ATOM 3007 N N . ASN A 1 377 ? 13.789 -20.484 5.75 1 83 377 ASN A N 1
ATOM 3008 C CA . ASN A 1 377 ? 14.93 -21.25 6.25 1 83 377 ASN A CA 1
ATOM 3009 C C . ASN A 1 377 ? 14.586 -22.719 6.426 1 83 377 ASN A C 1
ATOM 3011 O O . ASN A 1 377 ? 13.414 -23.078 6.547 1 83 377 ASN A O 1
ATOM 3015 N N . GLU A 1 378 ? 15.602 -23.469 6.383 1 85 378 GLU A N 1
ATOM 3016 C CA . GLU A 1 378 ? 15.422 -24.906 6.457 1 85 378 GLU A CA 1
ATOM 3017 C C . GLU A 1 378 ? 14.5 -25.297 7.617 1 85 378 GLU A C 1
ATOM 3019 O O . GLU A 1 378 ? 13.602 -26.109 7.457 1 85 378 GLU A O 1
ATOM 3024 N N . GLU A 1 379 ? 14.734 -24.609 8.711 1 88.94 379 GLU A N 1
ATOM 3025 C CA . GLU A 1 379 ? 13.984 -24.969 9.914 1 88.94 379 GLU A CA 1
ATOM 3026 C C . GLU A 1 379 ? 12.516 -24.578 9.789 1 88.94 379 GLU A C 1
ATOM 3028 O O . GLU A 1 379 ? 11.664 -25.094 10.508 1 88.94 379 GLU A O 1
ATOM 3033 N N . ASP A 1 380 ? 12.25 -23.719 8.859 1 92.56 380 ASP A N 1
ATOM 3034 C CA . ASP A 1 380 ? 10.898 -23.172 8.758 1 92.56 380 ASP A CA 1
ATOM 3035 C C . ASP A 1 380 ? 10.117 -23.844 7.629 1 92.56 380 ASP A C 1
ATOM 3037 O O . ASP A 1 380 ? 8.922 -23.594 7.461 1 92.56 380 ASP A O 1
ATOM 3041 N N . VAL A 1 381 ? 10.727 -24.781 6.883 1 93.62 381 VAL A N 1
ATOM 3042 C CA . VAL A 1 381 ? 10.086 -25.375 5.711 1 93.62 381 VAL A CA 1
ATOM 3043 C C . VAL A 1 381 ? 8.898 -26.234 6.145 1 93.62 381 VAL A C 1
ATOM 3045 O O . VAL A 1 381 ? 7.773 -26.031 5.688 1 93.62 381 VAL A O 1
ATOM 3048 N N . GLU A 1 382 ? 9.102 -27.141 7.027 1 94.94 382 GLU A N 1
ATOM 3049 C CA . GLU A 1 382 ? 8.031 -28.047 7.426 1 94.94 382 GLU A CA 1
ATOM 3050 C C . GLU A 1 382 ? 6.91 -27.312 8.141 1 94.94 382 GLU A C 1
ATOM 3052 O O . GLU A 1 382 ? 5.738 -27.438 7.77 1 94.94 382 GLU A O 1
ATOM 3057 N N . PRO A 1 383 ? 7.309 -26.438 9.133 1 96 383 PRO A N 1
ATOM 3058 C CA . PRO A 1 383 ? 6.227 -25.688 9.773 1 96 383 PRO A CA 1
ATOM 3059 C C . PRO A 1 383 ? 5.422 -24.859 8.773 1 96 383 PRO A C 1
ATOM 3061 O O . PRO A 1 383 ? 4.195 -24.766 8.883 1 96 383 PRO A O 1
ATOM 3064 N N . PHE A 1 384 ? 6.02 -24.297 7.84 1 96.44 384 PHE A N 1
ATOM 3065 C CA . PHE A 1 384 ? 5.316 -23.453 6.883 1 96.44 384 PHE A CA 1
ATOM 3066 C C . PHE A 1 384 ? 4.359 -24.281 6.035 1 96.44 384 PHE A C 1
ATOM 3068 O O . PHE A 1 384 ? 3.18 -23.953 5.906 1 96.44 384 PHE A O 1
ATOM 3075 N N . PHE A 1 385 ? 4.871 -25.375 5.508 1 96.25 385 PHE A N 1
ATOM 3076 C CA . PHE A 1 385 ? 4.051 -26.156 4.59 1 96.25 385 PHE A CA 1
ATOM 3077 C C . PHE A 1 385 ? 2.891 -26.812 5.324 1 96.25 385 PHE A C 1
ATOM 3079 O O . PHE A 1 385 ? 1.807 -26.969 4.758 1 96.25 385 PHE A O 1
ATOM 3086 N N . GLU A 1 386 ? 3.088 -27.125 6.57 1 96.81 386 GLU A N 1
ATOM 3087 C CA . GLU A 1 386 ? 1.987 -27.641 7.371 1 96.81 386 GLU A CA 1
ATOM 3088 C C . GLU A 1 386 ? 0.874 -26.609 7.531 1 96.81 386 GLU A C 1
ATOM 3090 O O . GLU A 1 386 ? -0.294 -26.906 7.27 1 96.81 386 GLU A O 1
ATOM 3095 N N . ALA A 1 387 ? 1.285 -25.422 7.902 1 97.62 387 ALA A N 1
ATOM 3096 C CA . ALA A 1 387 ? 0.319 -24.359 8.117 1 97.62 387 ALA A CA 1
ATOM 3097 C C . ALA A 1 387 ? -0.329 -23.938 6.797 1 97.62 387 ALA A C 1
ATOM 3099 O O . ALA A 1 387 ? -1.541 -23.719 6.738 1 97.62 387 ALA A O 1
ATOM 3100 N N . TYR A 1 388 ? 0.506 -23.859 5.789 1 96.88 388 TYR A N 1
ATOM 3101 C CA . TYR A 1 388 ? 0.064 -23.453 4.461 1 96.88 388 TYR A CA 1
ATOM 3102 C C . TYR A 1 388 ? -0.958 -24.422 3.896 1 96.88 388 TYR A C 1
ATOM 3104 O O . TYR A 1 388 ? -2.012 -24.016 3.4 1 96.88 388 TYR A O 1
ATOM 3112 N N . LYS A 1 389 ? -0.713 -25.688 3.998 1 96.62 389 LYS A N 1
ATOM 3113 C CA . LYS A 1 389 ? -1.619 -26.734 3.539 1 96.62 389 LYS A CA 1
ATOM 3114 C C . LYS A 1 389 ? -2.938 -26.688 4.305 1 96.62 389 LYS A C 1
ATOM 3116 O O . LYS A 1 389 ? -4.012 -26.781 3.709 1 96.62 389 LYS A O 1
ATOM 3121 N N . HIS A 1 390 ? -2.785 -26.578 5.566 1 97.12 390 HIS A N 1
ATOM 3122 C CA . HIS A 1 390 ? -3.982 -26.547 6.398 1 97.12 390 HIS A CA 1
ATOM 3123 C C . HIS A 1 390 ? -4.887 -25.375 6.023 1 97.12 390 HIS A C 1
ATOM 3125 O O . HIS A 1 390 ? -6.094 -25.547 5.844 1 97.12 390 HIS A O 1
ATOM 3131 N N . PHE A 1 391 ? -4.336 -24.234 5.934 1 97.62 391 PHE A N 1
ATOM 3132 C CA . PHE A 1 391 ? -5.137 -23.047 5.617 1 97.62 391 PHE A CA 1
ATOM 3133 C C . PHE A 1 391 ? -5.727 -23.156 4.215 1 97.62 391 PHE A C 1
ATOM 3135 O O . PHE A 1 391 ? -6.867 -22.75 3.98 1 97.62 391 PHE A O 1
ATOM 3142 N N . TYR A 1 392 ? -4.941 -23.672 3.297 1 95.94 392 TYR A N 1
ATOM 3143 C CA . TYR A 1 392 ? -5.473 -23.906 1.959 1 95.94 392 TYR A CA 1
ATOM 3144 C C . TYR A 1 392 ? -6.707 -24.797 2.014 1 95.94 392 TYR A C 1
ATOM 3146 O O . TYR A 1 392 ? -7.699 -24.547 1.323 1 95.94 392 TYR A O 1
ATOM 3154 N N . HIS A 1 393 ? -6.613 -25.766 2.787 1 94.25 393 HIS A N 1
ATOM 3155 C CA . HIS A 1 393 ? -7.738 -26.688 2.945 1 94.25 393 HIS A CA 1
ATOM 3156 C C . HIS A 1 393 ? -8.961 -25.969 3.498 1 94.25 393 HIS A C 1
ATOM 3158 O O . HIS A 1 393 ? -10.086 -26.203 3.045 1 94.25 393 HIS A O 1
ATOM 3164 N N . MET A 1 394 ? -8.719 -25.141 4.438 1 94.12 394 MET A N 1
ATOM 3165 C CA . MET A 1 394 ? -9.812 -24.344 4.977 1 94.12 394 MET A CA 1
ATOM 3166 C C . MET A 1 394 ? -10.453 -23.484 3.891 1 94.12 394 MET A C 1
ATOM 3168 O O . MET A 1 394 ? -11.672 -23.438 3.771 1 94.12 394 MET A O 1
ATOM 3172 N N . VAL A 1 395 ? -9.625 -22.875 3.092 1 93.69 395 VAL A N 1
ATOM 3173 C CA . VAL A 1 395 ? -10.094 -21.969 2.045 1 93.69 395 VAL A CA 1
ATOM 3174 C C . VAL A 1 395 ? -10.852 -22.75 0.984 1 93.69 395 VAL A C 1
ATOM 3176 O O . VAL A 1 395 ? -11.953 -22.359 0.58 1 93.69 395 VAL A O 1
ATOM 3179 N N . LYS A 1 396 ? -10.336 -23.844 0.607 1 89.62 396 LYS A N 1
ATOM 3180 C CA . LYS A 1 396 ? -10.906 -24.672 -0.451 1 89.62 396 LYS A CA 1
ATOM 3181 C C . LYS A 1 396 ? -12.273 -25.219 -0.04 1 89.62 396 LYS A C 1
ATOM 3183 O O . LYS A 1 396 ? -13.172 -25.344 -0.873 1 89.62 396 LYS A O 1
ATOM 3188 N N . ASN A 1 397 ? -12.406 -25.516 1.205 1 86.44 397 ASN A N 1
ATOM 3189 C CA . ASN A 1 397 ? -13.617 -26.188 1.67 1 86.44 397 ASN A CA 1
ATOM 3190 C C . ASN A 1 397 ? -14.57 -25.188 2.336 1 86.44 397 ASN A C 1
ATOM 3192 O O . ASN A 1 397 ? -15.492 -25.594 3.049 1 86.44 397 ASN A O 1
ATOM 3196 N N . PHE A 1 398 ? -14.18 -24.062 2.221 1 78.81 398 PHE A N 1
ATOM 3197 C CA . PHE A 1 398 ? -15.062 -23.062 2.793 1 78.81 398 PHE A CA 1
ATOM 3198 C C . PHE A 1 398 ? -16.469 -23.172 2.213 1 78.81 398 PHE A C 1
ATOM 3200 O O . PHE A 1 398 ? -16.641 -23.141 0.994 1 78.81 398 PHE A O 1
ATOM 3207 N N . GLN A 1 399 ? -17.5 -23.812 2.963 1 63.44 399 GLN A N 1
ATOM 3208 C CA . GLN A 1 399 ? -18.891 -24.062 2.568 1 63.44 399 GLN A CA 1
ATOM 3209 C C . GLN A 1 399 ? -19.562 -22.781 2.125 1 63.44 399 GLN A C 1
ATOM 3211 O O . GLN A 1 399 ? -20.5 -22.812 1.323 1 63.44 399 GLN A O 1
ATOM 3216 N N . SER A 1 400 ? -19.344 -21.844 2.918 1 54.91 400 SER A N 1
ATOM 3217 C CA . SER A 1 400 ? -20.188 -20.656 2.828 1 54.91 400 SER A CA 1
ATOM 3218 C C . SER A 1 400 ? -20.125 -20.047 1.432 1 54.91 400 SER A C 1
ATOM 3220 O O . SER A 1 400 ? -20.844 -19.078 1.137 1 54.91 400 SER A O 1
ATOM 3222 N N . LEU A 1 401 ? -19.125 -20.562 0.503 1 57.03 401 LEU A N 1
ATOM 3223 C CA . LEU A 1 401 ? -18.844 -19.578 -0.541 1 57.03 401 LEU A CA 1
ATOM 3224 C C . LEU A 1 401 ? -19.766 -19.781 -1.737 1 57.03 401 LEU A C 1
ATOM 3226 O O . LEU A 1 401 ? -20.188 -20.891 -2.027 1 57.03 401 LEU A O 1
ATOM 3230 N N . TYR A 1 402 ? -20.203 -18.641 -2.262 1 70 402 TYR A N 1
ATOM 3231 C CA . TYR A 1 402 ? -21.125 -18.281 -3.332 1 70 402 TYR A CA 1
ATOM 3232 C C . TYR A 1 402 ? -20.594 -18.75 -4.684 1 70 402 TYR A C 1
ATOM 3234 O O . TYR A 1 402 ? -19.406 -18.672 -4.961 1 70 402 TYR A O 1
ATOM 3242 N N . SER A 1 403 ? -21.094 -19.859 -5.094 1 80.31 403 SER A N 1
ATOM 3243 C CA . SER A 1 403 ? -20.922 -20.125 -6.516 1 80.31 403 SER A CA 1
ATOM 3244 C C . SER A 1 403 ? -22.031 -19.5 -7.34 1 80.31 403 SER A C 1
ATOM 3246 O O . SER A 1 403 ? -23.203 -19.594 -6.973 1 80.31 403 SER A O 1
ATOM 3248 N N . ARG A 1 404 ? -21.641 -18.75 -8.297 1 87.12 404 ARG A N 1
ATOM 3249 C CA . ARG A 1 404 ? -22.656 -18.094 -9.102 1 87.12 404 ARG A CA 1
ATOM 3250 C C . ARG A 1 404 ? -22.266 -18.062 -10.57 1 87.12 404 ARG A C 1
ATOM 3252 O O . ARG A 1 404 ? -21.156 -17.672 -10.914 1 87.12 404 ARG A O 1
ATOM 3259 N N . ARG A 1 405 ? -23.172 -18.625 -11.32 1 92.62 405 ARG A N 1
ATOM 3260 C CA . ARG A 1 405 ? -23.047 -18.375 -12.75 1 92.62 405 ARG A CA 1
ATOM 3261 C C . ARG A 1 405 ? -23.594 -16.984 -13.102 1 92.62 405 ARG A C 1
ATOM 3263 O O . ARG A 1 405 ? -24.797 -16.75 -12.992 1 92.62 405 ARG A O 1
ATOM 3270 N N . LEU A 1 406 ? -22.75 -16.156 -13.508 1 94.56 406 LEU A N 1
ATOM 3271 C CA . LEU A 1 406 ? -23.172 -14.805 -13.836 1 94.56 406 LEU A CA 1
ATOM 3272 C C . LEU A 1 406 ? -23.844 -14.766 -15.203 1 94.56 406 LEU A C 1
ATOM 3274 O O . LEU A 1 406 ? -23.641 -15.656 -16.031 1 94.56 406 LEU A O 1
ATOM 3278 N N . GLN A 1 407 ? -24.719 -13.812 -15.328 1 96 407 GLN A N 1
ATOM 3279 C CA . GLN A 1 407 ? -25.406 -13.578 -16.594 1 96 407 GLN A CA 1
ATOM 3280 C C . GLN A 1 407 ? -24.906 -12.297 -17.266 1 96 407 GLN A C 1
ATOM 3282 O O . GLN A 1 407 ? -24.422 -11.391 -16.594 1 96 407 GLN A O 1
ATOM 3287 N N . SER A 1 408 ? -25.047 -12.383 -18.625 1 97.44 408 SER A N 1
ATOM 3288 C CA . SER A 1 408 ? -24.719 -11.148 -19.328 1 97.44 408 SER A CA 1
ATOM 3289 C C . SER A 1 408 ? -25.469 -9.961 -18.734 1 97.44 408 SER A C 1
ATOM 3291 O O . SER A 1 408 ? -26.672 -10.023 -18.484 1 97.44 408 SER A O 1
ATOM 3293 N N . GLY A 1 409 ? -24.672 -8.898 -18.406 1 98.38 409 GLY A N 1
ATOM 3294 C CA . GLY A 1 409 ? -25.25 -7.73 -17.766 1 98.38 409 GLY A CA 1
ATOM 3295 C C . GLY A 1 409 ? -25.016 -7.688 -16.281 1 98.38 409 GLY A C 1
ATOM 3296 O O . GLY A 1 409 ? -25.219 -6.648 -15.641 1 98.38 409 GLY A O 1
ATOM 3297 N N . ASP A 1 410 ? -24.578 -8.789 -15.734 1 98.5 410 ASP A N 1
ATOM 3298 C CA . ASP A 1 410 ? -24.203 -8.82 -14.328 1 98.5 410 ASP A CA 1
ATOM 3299 C C . ASP A 1 410 ? -22.828 -8.188 -14.109 1 98.5 410 ASP A C 1
ATOM 3301 O O . ASP A 1 410 ? -21.922 -8.375 -14.922 1 98.5 410 ASP A O 1
ATOM 3305 N N . LEU A 1 411 ? -22.703 -7.426 -13.07 1 98.81 411 LEU A N 1
ATOM 3306 C CA . LEU A 1 411 ? -21.391 -6.949 -12.617 1 98.81 411 LEU A CA 1
ATOM 3307 C C . LEU A 1 411 ? -21.156 -7.359 -11.164 1 98.81 411 LEU A C 1
ATOM 3309 O O . LEU A 1 411 ? -21.781 -6.836 -10.25 1 98.81 411 LEU A O 1
ATOM 3313 N N . ILE A 1 412 ? -20.266 -8.312 -11.023 1 98 412 ILE A N 1
ATOM 3314 C CA . ILE A 1 412 ? -19.891 -8.695 -9.672 1 98 412 ILE A CA 1
ATOM 3315 C C . ILE A 1 412 ? -18.734 -7.812 -9.188 1 98 412 ILE A C 1
ATOM 3317 O O . ILE A 1 412 ? -17.797 -7.555 -9.938 1 98 412 ILE A O 1
ATOM 3321 N N . SER A 1 413 ? -18.875 -7.223 -8 1 98.56 413 SER A N 1
ATOM 3322 C CA . SER A 1 413 ? -17.859 -6.395 -7.375 1 98.56 413 SER A CA 1
ATOM 3323 C C . SER A 1 413 ? -17.531 -6.891 -5.969 1 98.56 413 SER A C 1
ATOM 3325 O O . SER A 1 413 ? -18.422 -7.34 -5.238 1 98.56 413 SER A O 1
ATOM 3327 N N . PHE A 1 414 ? -16.234 -6.844 -5.633 1 97.75 414 PHE A N 1
ATOM 3328 C CA . PHE A 1 414 ? -15.852 -7.324 -4.312 1 97.75 414 PHE A CA 1
ATOM 3329 C C . PHE A 1 414 ? -14.523 -6.711 -3.877 1 97.75 414 PHE A C 1
ATOM 3331 O O . PHE A 1 414 ? -13.773 -6.195 -4.707 1 97.75 414 PHE A O 1
ATOM 3338 N N . ASN A 1 415 ? -14.305 -6.664 -2.578 1 98.25 415 ASN A N 1
ATOM 3339 C CA . ASN A 1 415 ? -13.016 -6.293 -2.006 1 98.25 415 ASN A CA 1
ATOM 3340 C C . ASN A 1 415 ? -11.961 -7.375 -2.242 1 98.25 415 ASN A C 1
ATOM 3342 O O . ASN A 1 415 ? -11.922 -8.375 -1.519 1 98.25 415 ASN A O 1
ATOM 3346 N N . ASN A 1 416 ? -11.094 -7.121 -3.217 1 98.38 416 ASN A N 1
ATOM 3347 C CA . ASN A 1 416 ? -10.055 -8.055 -3.629 1 98.38 416 ASN A CA 1
ATOM 3348 C C . ASN A 1 416 ? -9.148 -8.43 -2.461 1 98.38 416 ASN A C 1
ATOM 3350 O O . ASN A 1 416 ? -8.562 -9.516 -2.453 1 98.38 416 ASN A O 1
ATOM 3354 N N . ARG A 1 417 ? -9.102 -7.594 -1.472 1 97.75 417 ARG A N 1
ATOM 3355 C CA . ARG A 1 417 ? -8.203 -7.781 -0.341 1 97.75 417 ARG A CA 1
ATOM 3356 C C . ARG A 1 417 ? -8.875 -8.562 0.777 1 97.75 417 ARG A C 1
ATOM 3358 O O . ARG A 1 417 ? -8.266 -8.836 1.812 1 97.75 417 ARG A O 1
ATOM 3365 N N . ARG A 1 418 ? -10.039 -8.961 0.552 1 96.94 418 ARG A N 1
ATOM 3366 C CA . ARG A 1 418 ? -10.805 -9.68 1.563 1 96.94 418 ARG A CA 1
ATOM 3367 C C . ARG A 1 418 ? -11.469 -10.914 0.972 1 96.94 418 ARG A C 1
ATOM 3369 O O . ARG A 1 418 ? -11.383 -12.008 1.541 1 96.94 418 ARG A O 1
ATOM 3376 N N . VAL A 1 419 ? -12.094 -10.727 -0.155 1 95.88 419 VAL A N 1
ATOM 3377 C CA . VAL A 1 419 ? -12.867 -11.797 -0.773 1 95.88 419 VAL A CA 1
ATOM 3378 C C . VAL A 1 419 ? -12.055 -12.461 -1.88 1 95.88 419 VAL A C 1
ATOM 3380 O O . VAL A 1 419 ? -11.828 -11.859 -2.936 1 95.88 419 VAL A O 1
ATOM 3383 N N . LEU A 1 420 ? -11.68 -13.695 -1.608 1 96.44 420 LEU A N 1
ATOM 3384 C CA . LEU A 1 420 ? -11.023 -14.484 -2.646 1 96.44 420 LEU A CA 1
ATOM 3385 C C . LEU A 1 420 ? -12.016 -14.875 -3.736 1 96.44 420 LEU A C 1
ATOM 3387 O O . LEU A 1 420 ? -13.219 -14.977 -3.48 1 96.44 420 LEU A O 1
ATOM 3391 N N . HIS A 1 421 ? -11.445 -15.016 -4.867 1 95.19 421 HIS A N 1
ATOM 3392 C CA . HIS A 1 421 ? -12.305 -15.461 -5.957 1 95.19 421 HIS A CA 1
ATOM 3393 C C . HIS A 1 421 ? -11.641 -16.578 -6.75 1 95.19 421 HIS A C 1
ATOM 3395 O O . HIS A 1 421 ? -10.414 -16.703 -6.77 1 95.19 421 HIS A O 1
ATOM 3401 N N . GLY A 1 422 ? -12.453 -17.453 -7.215 1 92.19 422 GLY A N 1
ATOM 3402 C CA . GLY A 1 422 ? -12.07 -18.531 -8.109 1 92.19 422 GLY A CA 1
ATOM 3403 C C . GLY A 1 422 ? -13.039 -18.719 -9.258 1 92.19 422 GLY A C 1
ATOM 3404 O O . GLY A 1 422 ? -13.953 -17.922 -9.445 1 92.19 422 GLY A O 1
ATOM 3405 N N . ARG A 1 423 ? -12.703 -19.656 -10.086 1 89.56 423 ARG A N 1
ATOM 3406 C CA . ARG A 1 423 ? -13.547 -19.969 -11.234 1 89.56 423 ARG A CA 1
ATOM 3407 C C . ARG A 1 423 ? -13.508 -21.453 -11.547 1 89.56 423 ARG A C 1
ATOM 3409 O O . ARG A 1 423 ? -12.43 -22.062 -11.602 1 89.56 423 ARG A O 1
ATOM 3416 N N . ALA A 1 424 ? -14.625 -21.984 -11.805 1 86.75 424 ALA A N 1
ATOM 3417 C CA . ALA A 1 424 ? -14.68 -23.375 -12.273 1 86.75 424 ALA A CA 1
ATOM 3418 C C . ALA A 1 424 ? -14.164 -23.484 -13.703 1 86.75 424 ALA A C 1
ATOM 3420 O O . ALA A 1 424 ? -14.203 -22.516 -14.461 1 86.75 424 ALA A O 1
ATOM 3421 N N . ALA A 1 425 ? -13.641 -24.641 -13.992 1 84.56 425 ALA A N 1
ATOM 3422 C CA . ALA A 1 425 ? -13.266 -24.906 -15.375 1 84.56 425 ALA A CA 1
ATOM 3423 C C . ALA A 1 425 ? -14.469 -24.812 -16.312 1 84.56 425 ALA A C 1
ATOM 3425 O O . ALA A 1 425 ? -15.617 -24.953 -15.867 1 84.56 425 ALA A O 1
ATOM 3426 N N . PHE A 1 426 ? -14.156 -24.469 -17.578 1 86.75 426 PHE A N 1
ATOM 3427 C CA . PHE A 1 426 ? -15.273 -24.406 -18.516 1 86.75 426 PHE A CA 1
ATOM 3428 C C . PHE A 1 426 ? -14.828 -24.812 -19.906 1 86.75 426 PHE A C 1
ATOM 3430 O O . PHE A 1 426 ? -13.625 -24.875 -20.188 1 86.75 426 PHE A O 1
ATOM 3437 N N . SER A 1 427 ? -15.734 -25.266 -20.641 1 82.75 427 SER A N 1
ATOM 3438 C CA . SER A 1 427 ? -15.523 -25.594 -22.047 1 82.75 427 SER A CA 1
ATOM 3439 C C . SER A 1 427 ? -16.047 -24.484 -22.953 1 82.75 427 SER A C 1
ATOM 3441 O O . SER A 1 427 ? -17.219 -24.094 -22.859 1 82.75 427 SER A O 1
ATOM 3443 N N . ASN A 1 428 ? -15.148 -23.953 -23.703 1 76.56 428 ASN A N 1
ATOM 3444 C CA . ASN A 1 428 ? -15.578 -22.906 -24.609 1 76.56 428 ASN A CA 1
ATOM 3445 C C . ASN A 1 428 ? -15.508 -23.344 -26.078 1 76.56 428 ASN A C 1
ATOM 3447 O O . ASN A 1 428 ? -15.242 -22.531 -26.969 1 76.56 428 ASN A O 1
ATOM 3451 N N . GLN A 1 429 ? -15.594 -24.594 -26.156 1 77.81 429 GLN A N 1
ATOM 3452 C CA . GLN A 1 429 ? -15.656 -25.094 -27.531 1 77.81 429 GLN A CA 1
ATOM 3453 C C . GLN A 1 429 ? -16.797 -24.438 -28.312 1 77.81 429 GLN A C 1
ATOM 3455 O O . GLN A 1 429 ? -16.641 -24.125 -29.5 1 77.81 429 GLN A O 1
ATOM 3460 N N . LYS A 1 430 ? -17.859 -24.297 -27.625 1 81.56 430 LYS A N 1
ATOM 3461 C CA . LYS A 1 430 ? -18.984 -23.547 -28.172 1 81.56 430 LYS A CA 1
ATOM 3462 C C . LYS A 1 430 ? -19.344 -22.359 -27.281 1 81.56 430 LYS A C 1
ATOM 3464 O O . LYS A 1 430 ? -19.438 -22.5 -26.062 1 81.56 430 LYS A O 1
ATOM 3469 N N . GLY A 1 431 ? -19.312 -21.203 -27.828 1 87.5 431 GLY A N 1
ATOM 3470 C CA . GLY A 1 431 ? -19.75 -20.031 -27.094 1 87.5 431 GLY A CA 1
ATOM 3471 C C . GLY A 1 431 ? -18.609 -19.203 -26.547 1 87.5 431 GLY A C 1
ATOM 3472 O O . GLY A 1 431 ? -17.453 -19.578 -26.672 1 87.5 431 GLY A O 1
ATOM 3473 N N . LEU A 1 432 ? -19.031 -18.109 -25.938 1 91.38 432 LEU A N 1
ATOM 3474 C CA . LEU A 1 432 ? -18.062 -17.141 -25.453 1 91.38 432 LEU A CA 1
ATOM 3475 C C . LEU A 1 432 ? -18.359 -16.75 -24 1 91.38 432 LEU A C 1
ATOM 3477 O O . LEU A 1 432 ? -19.516 -16.547 -23.625 1 91.38 432 LEU A O 1
ATOM 3481 N N . ARG A 1 433 ? -17.391 -16.797 -23.188 1 93.31 433 ARG A N 1
ATOM 3482 C CA . ARG A 1 433 ? -17.406 -16.203 -21.859 1 93.31 433 ARG A CA 1
ATOM 3483 C C . ARG A 1 433 ? -16.453 -15.008 -21.781 1 93.31 433 ARG A C 1
ATOM 3485 O O . ARG A 1 433 ? -15.234 -15.172 -21.828 1 93.31 433 ARG A O 1
ATOM 3492 N N . TRP A 1 434 ? -17.078 -13.844 -21.703 1 95 434 TRP A N 1
ATOM 3493 C CA . TRP A 1 434 ? -16.297 -12.617 -21.797 1 95 434 TRP A CA 1
ATOM 3494 C C . TRP A 1 434 ? -16.656 -11.656 -20.672 1 95 434 TRP A C 1
ATOM 3496 O O . TRP A 1 434 ? -17.797 -11.203 -20.578 1 95 434 TRP A O 1
ATOM 3506 N N . PHE A 1 435 ? -15.625 -11.367 -19.828 1 96.81 435 PHE A N 1
ATOM 3507 C CA . PHE A 1 435 ? -15.742 -10.367 -18.766 1 96.81 435 PHE A CA 1
ATOM 3508 C C . PHE A 1 435 ? -14.781 -9.211 -19 1 96.81 435 PHE A C 1
ATOM 3510 O O . PHE A 1 435 ? -13.742 -9.383 -19.641 1 96.81 435 PHE A O 1
ATOM 3517 N N . GLN A 1 436 ? -15.133 -8.109 -18.562 1 98 436 GLN A N 1
ATOM 3518 C CA . GLN A 1 436 ? -14.227 -6.973 -18.453 1 98 436 GLN A CA 1
ATOM 3519 C C . GLN A 1 436 ? -14.062 -6.539 -17 1 98 436 GLN A C 1
ATOM 3521 O O . GLN A 1 436 ? -15.039 -6.465 -16.25 1 98 436 GLN A O 1
ATOM 3526 N N . GLY A 1 437 ? -12.797 -6.32 -16.594 1 98.12 437 GLY A N 1
ATOM 3527 C CA . GLY A 1 437 ? -12.531 -6.031 -15.203 1 98.12 437 GLY A CA 1
ATOM 3528 C C . GLY A 1 437 ? -11.789 -4.727 -14.992 1 98.12 437 GLY A C 1
ATOM 3529 O O . GLY A 1 437 ? -11.211 -4.176 -15.93 1 98.12 437 GLY A O 1
ATOM 3530 N N . THR A 1 438 ? -11.867 -4.176 -13.805 1 98.56 438 THR A N 1
ATOM 3531 C CA . THR A 1 438 ? -11.102 -3.016 -13.359 1 98.56 438 THR A CA 1
ATOM 3532 C C . THR A 1 438 ? -10.953 -3.012 -11.844 1 98.56 438 THR A C 1
ATOM 3534 O O . THR A 1 438 ? -11.422 -3.932 -11.172 1 98.56 438 THR A O 1
ATOM 3537 N N . TYR A 1 439 ? -10.25 -1.969 -11.328 1 98.5 439 TYR A N 1
ATOM 3538 C CA . TYR A 1 439 ? -10 -1.896 -9.891 1 98.5 439 TYR A CA 1
ATOM 3539 C C . TYR A 1 439 ? -10.211 -0.479 -9.367 1 98.5 439 TYR A C 1
ATOM 3541 O O . TYR A 1 439 ? -10.164 0.484 -10.141 1 98.5 439 TYR A O 1
ATOM 3549 N N . VAL A 1 440 ? -10.484 -0.412 -8.094 1 98.19 440 VAL A N 1
ATOM 3550 C CA . VAL A 1 440 ? -10.562 0.854 -7.375 1 98.19 440 VAL A CA 1
ATOM 3551 C C . VAL A 1 440 ? -9.656 0.803 -6.145 1 98.19 440 VAL A C 1
ATOM 3553 O O . VAL A 1 440 ? -9.664 -0.18 -5.402 1 98.19 440 VAL A O 1
ATOM 3556 N N . GLU A 1 441 ? -8.914 1.883 -5.969 1 97.12 441 GLU A N 1
ATOM 3557 C CA . GLU A 1 441 ? -7.98 1.962 -4.848 1 97.12 441 GLU A CA 1
ATOM 3558 C C . GLU A 1 441 ? -8.727 2.033 -3.516 1 97.12 441 GLU A C 1
ATOM 3560 O O . GLU A 1 441 ? -9.688 2.787 -3.379 1 97.12 441 GLU A O 1
ATOM 3565 N N . LEU A 1 442 ? -8.273 1.327 -2.488 1 97.25 442 LEU A N 1
ATOM 3566 C CA . LEU A 1 442 ? -9.062 1.119 -1.274 1 97.25 442 LEU A CA 1
ATOM 3567 C C . LEU A 1 442 ? -9.062 2.375 -0.409 1 97.25 442 LEU A C 1
ATOM 3569 O O . LEU A 1 442 ? -10.047 2.658 0.28 1 97.25 442 LEU A O 1
ATOM 3573 N N . SER A 1 443 ? -7.961 3.141 -0.352 1 96.88 443 SER A N 1
ATOM 3574 C CA . SER A 1 443 ? -7.969 4.367 0.436 1 96.88 443 SER A CA 1
ATOM 3575 C C . SER A 1 443 ? -9.016 5.348 -0.073 1 96.88 443 SER A C 1
ATOM 3577 O O . SER A 1 443 ? -9.648 6.055 0.716 1 96.88 443 SER A O 1
ATOM 3579 N N . GLU A 1 444 ? -9.133 5.387 -1.326 1 97.06 444 GLU A N 1
ATOM 3580 C CA . GLU A 1 444 ? -10.125 6.281 -1.922 1 97.06 444 GLU A CA 1
ATOM 3581 C C . GLU A 1 444 ? -11.539 5.766 -1.693 1 97.06 444 GLU A C 1
ATOM 3583 O O . GLU A 1 444 ? -12.453 6.547 -1.408 1 97.06 444 GLU A O 1
ATOM 3588 N N . PHE A 1 445 ? -11.688 4.473 -1.802 1 98.31 445 PHE A N 1
ATOM 3589 C CA . PHE A 1 445 ? -12.977 3.859 -1.472 1 98.31 445 PHE A CA 1
ATOM 3590 C C . PHE A 1 445 ? -13.352 4.145 -0.023 1 98.31 445 PHE A C 1
ATOM 3592 O O . PHE A 1 445 ? -14.477 4.562 0.259 1 98.31 445 PHE A O 1
ATOM 3599 N N . GLN A 1 446 ? -12.445 3.941 0.849 1 98 446 GLN A N 1
ATOM 3600 C CA . GLN A 1 446 ? -12.672 4.176 2.271 1 98 446 GLN A CA 1
ATOM 3601 C C . GLN A 1 446 ? -13.07 5.625 2.533 1 98 446 GLN A C 1
ATOM 3603 O O . GLN A 1 446 ? -14 5.887 3.297 1 98 446 GLN A O 1
ATOM 3608 N N . SER A 1 447 ? -12.359 6.5 1.944 1 97.44 447 SER A N 1
ATOM 3609 C CA . SER A 1 447 ? -12.656 7.922 2.076 1 97.44 447 SER A CA 1
ATOM 3610 C C . SER A 1 447 ? -14.062 8.242 1.58 1 97.44 447 SER A C 1
ATOM 3612 O O . SER A 1 447 ? -14.836 8.906 2.273 1 97.44 447 SER A O 1
ATOM 3614 N N . ARG A 1 448 ? -14.375 7.742 0.413 1 97.88 448 ARG A N 1
ATOM 3615 C CA . ARG A 1 448 ? -15.68 8 -0.192 1 97.88 448 ARG A CA 1
ATOM 3616 C C . ARG A 1 448 ? -16.812 7.469 0.688 1 97.88 448 ARG A C 1
ATOM 3618 O O . ARG A 1 448 ? -17.812 8.156 0.901 1 97.88 448 ARG A O 1
ATOM 3625 N N . LEU A 1 449 ? -16.625 6.301 1.17 1 98.44 449 LEU A N 1
ATOM 3626 C CA . LEU A 1 449 ? -17.656 5.703 2.012 1 98.44 449 LEU A CA 1
ATOM 3627 C C . LEU A 1 449 ? -17.812 6.477 3.316 1 98.44 449 LEU A C 1
ATOM 3629 O O . LEU A 1 449 ? -18.938 6.688 3.789 1 98.44 449 LEU A O 1
ATOM 3633 N N . GLN A 1 450 ? -16.719 6.879 3.908 1 97.56 450 GLN A N 1
ATOM 3634 C CA . GLN A 1 450 ? -16.812 7.641 5.148 1 97.56 450 GLN A CA 1
ATOM 3635 C C . GLN A 1 450 ? -17.531 8.961 4.934 1 97.56 450 GLN A C 1
ATOM 3637 O O . GLN A 1 450 ? -18.312 9.398 5.789 1 97.56 450 GLN A O 1
ATOM 3642 N N . VAL A 1 451 ? -17.266 9.57 3.852 1 97.62 451 VAL A N 1
ATOM 3643 C CA . VAL A 1 451 ? -17.984 10.797 3.506 1 97.62 451 VAL A CA 1
ATOM 3644 C C . VAL A 1 451 ? -19.484 10.516 3.43 1 97.62 451 VAL A C 1
ATOM 3646 O O . VAL A 1 451 ? -20.297 11.258 3.986 1 97.62 451 VAL A O 1
ATOM 3649 N N . PHE A 1 452 ? -19.844 9.414 2.836 1 98.12 452 PHE A N 1
ATOM 3650 C CA . PHE A 1 452 ? -21.25 9.078 2.676 1 98.12 452 PHE A CA 1
ATOM 3651 C C . PHE A 1 452 ? -21.859 8.672 4.012 1 98.12 452 PHE A C 1
ATOM 3653 O O . PHE A 1 452 ? -23.031 8.984 4.281 1 98.12 452 PHE A O 1
ATOM 3660 N N . HIS A 1 453 ? -21.141 7.973 4.816 1 97.88 453 HIS A N 1
ATOM 3661 C CA . HIS A 1 453 ? -21.609 7.691 6.168 1 97.8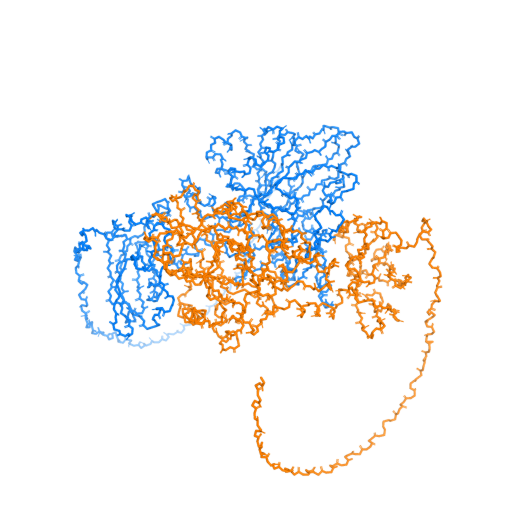8 453 HIS A CA 1
ATOM 3662 C C . HIS A 1 453 ? -22 8.977 6.891 1 97.88 453 HIS A C 1
ATOM 3664 O O . HIS A 1 453 ? -23.016 9.008 7.59 1 97.88 453 HIS A O 1
ATOM 3670 N N . ASN A 1 454 ? -21.219 9.953 6.699 1 96.56 454 ASN A N 1
ATOM 3671 C CA . ASN A 1 454 ? -21.422 11.203 7.418 1 96.56 454 ASN A CA 1
ATOM 3672 C C . ASN A 1 454 ? -22.531 12.031 6.793 1 96.56 454 ASN A C 1
ATOM 3674 O O . ASN A 1 454 ? -23.281 12.711 7.496 1 96.56 454 ASN A O 1
ATOM 3678 N N . ILE A 1 455 ? -22.672 11.984 5.512 1 96.06 455 ILE A N 1
ATOM 3679 C CA . ILE A 1 455 ? -23.641 12.836 4.816 1 96.06 455 ILE A CA 1
ATOM 3680 C C . ILE A 1 455 ? -25 12.148 4.789 1 96.06 455 ILE A C 1
ATOM 3682 O O . ILE A 1 455 ? -26.016 12.773 5.109 1 96.06 455 ILE A O 1
ATOM 3686 N N . LEU A 1 456 ? -25.016 10.852 4.465 1 96.44 456 LEU A N 1
ATOM 3687 C CA . LEU A 1 456 ? -26.281 10.164 4.191 1 96.44 456 LEU A CA 1
ATOM 3688 C C . LEU A 1 456 ? -26.594 9.156 5.293 1 96.44 456 LEU A C 1
ATOM 3690 O O . LEU A 1 456 ? -27.734 8.719 5.426 1 96.44 456 LEU A O 1
ATOM 3694 N N . GLY A 1 457 ? -25.531 8.789 5.984 1 96.19 457 GLY A N 1
ATOM 3695 C CA . GLY A 1 457 ? -25.703 7.703 6.934 1 96.19 457 GLY A CA 1
ATOM 3696 C C . GLY A 1 457 ? -25.672 8.164 8.383 1 96.19 457 GLY A C 1
ATOM 3697 O O . GLY A 1 457 ? -26.203 9.234 8.703 1 96.19 457 GLY A O 1
ATOM 3698 N N . ASP A 1 458 ? -25.156 7.234 9.219 1 94.81 458 ASP A N 1
ATOM 3699 C CA . ASP A 1 458 ? -25.188 7.457 10.664 1 94.81 458 ASP A CA 1
ATOM 3700 C C . ASP A 1 458 ? -23.812 7.879 11.18 1 94.81 458 ASP A C 1
ATOM 3702 O O . ASP A 1 458 ? -23.578 7.859 12.391 1 94.81 458 ASP A O 1
ATOM 3706 N N . GLY A 1 459 ? -22.922 8.133 10.305 1 94.38 459 GLY A N 1
ATOM 3707 C CA . GLY A 1 459 ? -21.625 8.641 10.695 1 94.38 459 GLY A CA 1
ATOM 3708 C C . GLY A 1 459 ? -20.703 7.566 11.258 1 94.38 459 GLY A C 1
ATOM 3709 O O . GLY A 1 459 ? -19.641 7.867 11.781 1 94.38 459 GLY A O 1
ATOM 3710 N N . ARG A 1 460 ? -21.031 6.285 11.18 1 94.25 460 ARG A N 1
ATOM 3711 C CA . ARG A 1 460 ? -20.188 5.211 11.695 1 94.25 460 ARG A CA 1
ATOM 3712 C C . ARG A 1 460 ? -18.859 5.148 10.938 1 94.25 460 ARG A C 1
ATOM 3714 O O . ARG A 1 460 ? -18.781 5.555 9.781 1 94.25 460 ARG A O 1
ATOM 3721 N N . PRO A 1 461 ? -17.875 4.691 11.641 1 94.44 461 PRO A N 1
ATOM 3722 C CA . PRO A 1 461 ? -16.625 4.504 10.906 1 94.44 461 PRO A CA 1
ATOM 3723 C C . PRO A 1 461 ? -16.688 3.346 9.906 1 94.44 461 PRO A C 1
ATOM 3725 O O . PRO A 1 461 ? -17.406 2.369 10.141 1 94.44 461 PRO A O 1
ATOM 3728 N N . VAL A 1 462 ? -16 3.516 8.82 1 96.81 462 VAL A N 1
ATOM 3729 C CA . VAL A 1 462 ? -15.883 2.422 7.863 1 96.81 462 VAL A CA 1
ATOM 3730 C C . VAL A 1 462 ? -15.211 1.222 8.523 1 96.81 462 VAL A C 1
ATOM 3732 O O . VAL A 1 462 ? -14.234 1.376 9.258 1 96.81 462 VAL A O 1
ATOM 3735 N N . THR A 1 463 ? -15.719 0.07 8.25 1 95.81 463 THR A N 1
ATOM 3736 C CA . THR A 1 463 ? -15.125 -1.155 8.766 1 95.81 463 THR A CA 1
ATOM 3737 C C . THR A 1 463 ? -13.758 -1.403 8.133 1 95.81 463 THR A C 1
ATOM 3739 O O . THR A 1 463 ? -13.453 -0.85 7.07 1 95.81 463 THR A O 1
ATOM 3742 N N . ARG A 1 464 ? -13.008 -2.211 8.82 1 95.38 464 ARG A N 1
ATOM 3743 C CA . ARG A 1 464 ? -11.711 -2.574 8.273 1 95.38 464 ARG A CA 1
ATOM 3744 C C . ARG A 1 464 ? -11.859 -3.264 6.922 1 95.38 464 ARG A C 1
ATOM 3746 O O . ARG A 1 464 ? -12.766 -4.078 6.73 1 95.38 464 ARG A O 1
ATOM 3753 N N . LEU A 1 465 ? -10.922 -2.93 6.008 1 96.88 465 LEU A N 1
ATOM 3754 C CA . LEU A 1 465 ? -11.062 -3.381 4.625 1 96.88 465 LEU A CA 1
ATOM 3755 C C . LEU A 1 465 ? -9.914 -4.297 4.23 1 96.88 465 LEU A C 1
ATOM 3757 O O . LEU A 1 465 ? -9.758 -4.629 3.051 1 96.88 465 LEU A O 1
ATOM 3761 N N . GLY A 1 466 ? -9.055 -4.656 5.168 1 96.31 466 GLY A N 1
ATOM 3762 C CA . GLY A 1 466 ? -7.926 -5.516 4.852 1 96.31 466 GLY A CA 1
ATOM 3763 C C . GLY A 1 466 ? -6.715 -4.75 4.352 1 96.31 466 GLY A C 1
ATOM 3764 O O . GLY A 1 466 ? -5.945 -5.262 3.539 1 96.31 466 GLY A O 1
ATOM 3765 N N . MET A 1 467 ? -6.539 -3.523 4.812 1 94.94 467 MET A N 1
ATOM 3766 C CA . MET A 1 467 ? -5.43 -2.652 4.43 1 94.94 467 MET A CA 1
ATOM 3767 C C . MET A 1 467 ? -4.27 -2.785 5.406 1 94.94 467 MET A C 1
ATOM 3769 O O . MET A 1 467 ? -4.457 -3.221 6.547 1 94.94 467 MET A O 1
ATOM 3773 N N . ASN A 1 468 ? -3.078 -2.396 4.91 1 90 468 ASN A N 1
ATOM 3774 C CA . ASN A 1 468 ? -1.892 -2.414 5.758 1 90 468 ASN A CA 1
ATOM 3775 C C . ASN A 1 468 ? -1.796 -1.153 6.617 1 90 468 ASN A C 1
ATOM 3777 O O . ASN A 1 468 ? -0.803 -0.427 6.547 1 90 468 ASN A O 1
ATOM 3781 N N . ASN A 1 469 ? -2.797 -0.871 7.289 1 83.56 469 ASN A N 1
ATOM 3782 C CA . ASN A 1 469 ? -2.85 0.183 8.297 1 83.56 469 ASN A CA 1
ATOM 3783 C C . ASN A 1 469 ? -3.68 -0.24 9.508 1 83.56 469 ASN A C 1
ATOM 3785 O O . ASN A 1 469 ? -4.156 -1.375 9.57 1 83.56 469 ASN A O 1
ATOM 3789 N N . TRP A 1 470 ? -3.648 0.601 10.492 1 80 470 TRP A N 1
ATOM 3790 C CA . TRP A 1 470 ? -4.238 0.174 11.758 1 80 470 TRP A CA 1
ATOM 3791 C C . TRP A 1 470 ? -5.73 0.497 11.797 1 80 470 TRP A C 1
ATOM 3793 O O . TRP A 1 470 ? -6.363 0.394 12.852 1 80 470 TRP A O 1
ATOM 3803 N N . GLN A 1 471 ? -6.266 0.948 10.625 1 77.69 471 GLN A N 1
ATOM 3804 C CA . GLN A 1 471 ? -7.691 1.244 10.531 1 77.69 471 GLN A CA 1
ATOM 3805 C C . GLN A 1 471 ? -8.375 0.34 9.508 1 77.69 471 GLN A C 1
ATOM 3807 O O . GLN A 1 471 ? -7.73 -0.174 8.594 1 77.69 471 GLN A O 1
ATOM 3812 N N . MET B 1 1 ? 43.281 17.281 -2.514 1 17.72 1 MET B N 1
ATOM 3813 C CA . MET B 1 1 ? 44.531 16.656 -2.168 1 17.72 1 MET B CA 1
ATOM 3814 C C . MET B 1 1 ? 44.625 16.359 -0.672 1 17.72 1 MET B C 1
ATOM 3816 O O . MET B 1 1 ? 45.688 16.281 -0.104 1 17.72 1 MET B O 1
ATOM 3820 N N . ARG B 1 2 ? 43.438 16.234 -0.03 1 16.84 2 ARG B N 1
ATOM 3821 C CA . ARG B 1 2 ? 43.25 16.594 1.374 1 16.84 2 ARG B CA 1
ATOM 3822 C C . ARG B 1 2 ? 43.938 15.602 2.287 1 16.84 2 ARG B C 1
ATOM 3824 O O . ARG B 1 2 ? 43.562 14.43 2.342 1 16.84 2 ARG B O 1
ATOM 3831 N N . ILE B 1 3 ? 45.188 15.797 2.91 1 16.84 3 ILE B N 1
ATOM 3832 C CA . ILE B 1 3 ? 46.469 15.219 3.295 1 16.84 3 ILE B CA 1
ATOM 3833 C C . ILE B 1 3 ? 46.438 14.805 4.762 1 16.84 3 ILE B C 1
ATOM 3835 O O . ILE B 1 3 ? 47.375 14.242 5.281 1 16.84 3 ILE B O 1
ATOM 3839 N N . GLN B 1 4 ? 45.375 15.219 5.512 1 16.05 4 GLN B N 1
ATOM 3840 C CA . GLN B 1 4 ? 45.938 15.422 6.84 1 16.05 4 GLN B CA 1
ATOM 3841 C C . GLN B 1 4 ? 46.562 14.141 7.363 1 16.05 4 GLN B C 1
ATOM 3843 O O . GLN B 1 4 ? 46.188 13.039 6.98 1 16.05 4 GLN B O 1
ATOM 3848 N N . THR B 1 5 ? 47.25 14.164 8.609 1 15.95 5 THR B N 1
ATOM 3849 C CA . THR B 1 5 ? 48.438 14.039 9.422 1 15.95 5 THR B CA 1
ATOM 3850 C C . THR B 1 5 ? 48.438 12.727 10.195 1 15.95 5 THR B C 1
ATOM 3852 O O . THR B 1 5 ? 47.406 12.125 10.406 1 15.95 5 THR B O 1
ATOM 3855 N N . ALA B 1 6 ? 49.438 12.445 11.242 1 16.11 6 ALA B N 1
ATOM 3856 C CA . ALA B 1 6 ? 50.625 11.672 11.617 1 16.11 6 ALA B CA 1
ATOM 3857 C C . ALA B 1 6 ? 50.344 10.82 12.852 1 16.11 6 ALA B C 1
ATOM 3859 O O . ALA B 1 6 ? 50.875 9.719 12.984 1 16.11 6 ALA B O 1
ATOM 3860 N N . LEU B 1 7 ? 49.562 11.328 13.969 1 15.69 7 LEU B N 1
ATOM 3861 C CA . LEU B 1 7 ? 50.344 11.32 15.203 1 15.69 7 LEU B CA 1
ATOM 3862 C C . LEU B 1 7 ? 50.594 9.891 15.68 1 15.69 7 LEU B C 1
ATOM 3864 O O . LEU B 1 7 ? 49.844 8.977 15.328 1 15.69 7 LEU B O 1
ATOM 3868 N N . LEU B 1 8 ? 51.062 9.664 17.016 1 15.41 8 LEU B N 1
ATOM 3869 C CA . LEU B 1 8 ? 52.25 9.227 17.766 1 15.41 8 LEU B CA 1
ATOM 3870 C C . LEU B 1 8 ? 52.031 7.832 18.344 1 15.41 8 LEU B C 1
ATOM 3872 O O . LEU B 1 8 ? 50.906 7.309 18.312 1 15.41 8 LEU B O 1
ATOM 3876 N N . THR B 1 9 ? 52.031 7.664 19.766 1 14.87 9 THR B N 1
ATOM 3877 C CA . THR B 1 9 ? 53.125 7.156 20.562 1 14.87 9 THR B CA 1
ATOM 3878 C C . THR B 1 9 ? 52.906 5.707 20.953 1 14.87 9 THR B C 1
ATOM 3880 O O . THR B 1 9 ? 53.781 4.859 20.812 1 14.87 9 THR B O 1
ATOM 3883 N N . ARG B 1 10 ? 52 5.5 22.125 1 15.91 10 ARG B N 1
ATOM 3884 C CA . ARG B 1 10 ? 52.531 5.012 23.391 1 15.91 10 ARG B CA 1
ATOM 3885 C C . ARG B 1 10 ? 52.75 3.506 23.344 1 15.91 10 ARG B C 1
ATOM 3887 O O . ARG B 1 10 ? 52.125 2.793 22.578 1 15.91 10 ARG B O 1
ATOM 3894 N N . GLY B 1 11 ? 53.531 2.857 24.312 1 15.21 11 GLY B N 1
ATOM 3895 C CA . GLY B 1 11 ? 54.656 1.979 24.594 1 15.21 11 GLY B CA 1
ATOM 3896 C C . GLY B 1 11 ? 54.25 0.533 24.797 1 15.21 11 GLY B C 1
ATOM 3897 O O . GLY B 1 11 ? 54.781 -0.366 24.141 1 15.21 11 GLY B O 1
ATOM 3898 N N . LEU B 1 12 ? 53.75 0.193 26.078 1 16.23 12 LEU B N 1
ATOM 3899 C CA . LEU B 1 12 ? 54.531 -0.673 26.953 1 16.23 12 LEU B CA 1
ATOM 3900 C C . LEU B 1 12 ? 54.25 -2.143 26.656 1 16.23 12 LEU B C 1
ATOM 3902 O O . LEU B 1 12 ? 53.156 -2.496 26.234 1 16.23 12 LEU B O 1
ATOM 3906 N N . LEU B 1 13 ? 55.219 -3.117 26.922 1 15.4 13 LEU B N 1
ATOM 3907 C CA . LEU B 1 13 ? 55.875 -4.387 26.625 1 15.4 13 LEU B CA 1
ATOM 3908 C C . LEU B 1 13 ? 55.156 -5.543 27.297 1 15.4 13 LEU B C 1
ATOM 3910 O O . LEU B 1 13 ? 55.438 -6.711 27.016 1 15.4 13 LEU B O 1
ATOM 3914 N N . ARG B 1 14 ? 54.156 -5.277 28.266 1 15.06 14 ARG B N 1
ATOM 3915 C CA . ARG B 1 14 ? 54.562 -6.125 29.391 1 15.06 14 ARG B CA 1
ATOM 3916 C C . ARG B 1 14 ? 54.625 -7.59 28.969 1 15.06 14 ARG B C 1
ATOM 3918 O O . ARG B 1 14 ? 54 -7.977 27.969 1 15.06 14 ARG B O 1
ATOM 3925 N N . GLN B 1 15 ? 54.375 -8.469 29.969 1 15.7 15 GLN B N 1
ATOM 3926 C CA . GLN B 1 15 ? 55.062 -9.586 30.609 1 15.7 15 GLN B CA 1
ATOM 3927 C C . GLN B 1 15 ? 54.625 -10.914 30.016 1 15.7 15 GLN B C 1
ATOM 3929 O O . GLN B 1 15 ? 53.5 -11.062 29.578 1 15.7 15 GLN B O 1
ATOM 3934 N N . ALA B 1 16 ? 55.562 -11.914 29.969 1 17 16 ALA B N 1
ATOM 3935 C CA . ALA B 1 16 ? 56.031 -13.148 29.344 1 17 16 ALA B CA 1
ATOM 3936 C C . ALA B 1 16 ? 55.219 -14.344 29.844 1 17 16 ALA B C 1
ATOM 3938 O O . ALA B 1 16 ? 55.438 -15.484 29.422 1 17 16 ALA B O 1
ATOM 3939 N N . MET B 1 17 ? 54.031 -14.133 30.641 1 16.75 17 MET B N 1
ATOM 3940 C CA . MET B 1 17 ? 54.156 -15.203 31.625 1 16.75 17 MET B CA 1
ATOM 3941 C C . MET B 1 17 ? 54.188 -16.562 30.953 1 16.75 17 MET B C 1
ATOM 3943 O O . MET B 1 17 ? 53.75 -16.719 29.812 1 16.75 17 MET B O 1
ATOM 3947 N N . ASN B 1 18 ? 54.375 -17.625 31.844 1 16.25 18 ASN B N 1
ATOM 3948 C CA . ASN B 1 18 ? 55.094 -18.891 31.984 1 16.25 18 ASN B CA 1
ATOM 3949 C C . ASN B 1 18 ? 54.406 -20 31.203 1 16.25 18 ASN B C 1
ATOM 3951 O O . ASN B 1 18 ? 53.219 -19.922 30.891 1 16.25 18 ASN B O 1
ATOM 3955 N N . PRO B 1 19 ? 54.938 -21.297 31.375 1 16.5 19 PRO B N 1
ATOM 3956 C CA . PRO B 1 19 ? 55.375 -22.375 30.484 1 16.5 19 PRO B CA 1
ATOM 3957 C C . PRO B 1 19 ? 54.281 -23.406 30.234 1 16.5 19 PRO B C 1
ATOM 3959 O O . PRO B 1 19 ? 54.344 -24.156 29.25 1 16.5 19 PRO B O 1
ATOM 3962 N N . LYS B 1 20 ? 53.094 -23.375 31.047 1 17.38 20 LYS B N 1
ATOM 3963 C CA . LYS B 1 20 ? 53.031 -24.688 31.672 1 17.38 20 LYS B CA 1
ATOM 3964 C C . LYS B 1 20 ? 52.812 -25.781 30.641 1 17.38 20 LYS B C 1
ATOM 3966 O O . LYS B 1 20 ? 52 -25.641 29.734 1 17.38 20 LYS B O 1
ATOM 3971 N N . PRO B 1 21 ? 53.469 -26.984 30.656 1 16.75 21 PRO B N 1
ATOM 3972 C CA . PRO B 1 21 ? 53.844 -28.031 29.719 1 16.75 21 PRO B CA 1
ATOM 3973 C C . PRO B 1 21 ? 52.688 -28.984 29.375 1 16.75 21 PRO B C 1
ATOM 3975 O O . PRO B 1 21 ? 52.812 -29.797 28.469 1 16.75 21 PRO B O 1
ATOM 3978 N N . SER B 1 22 ? 51.406 -28.641 29.672 1 18.25 22 SER B N 1
ATOM 3979 C CA . SER B 1 22 ? 50.875 -29.922 30.141 1 18.25 22 SER B CA 1
ATOM 3980 C C . SER B 1 22 ? 50.875 -30.969 29.047 1 18.25 22 SER B C 1
ATOM 3982 O O . SER B 1 22 ? 50.781 -30.625 27.859 1 18.25 22 SER B O 1
ATOM 3984 N N . PRO B 1 23 ? 50.906 -32.25 29.438 1 18.02 23 PRO B N 1
ATOM 3985 C CA . PRO B 1 23 ? 51.375 -33.5 28.844 1 18.02 23 PRO B CA 1
ATOM 3986 C C . PRO B 1 23 ? 50.5 -34 27.688 1 18.02 23 PRO B C 1
ATOM 3988 O O . PRO B 1 23 ? 49.344 -33.594 27.594 1 18.02 23 PRO B O 1
ATOM 3991 N N . VAL B 1 24 ? 51.062 -34.688 26.797 1 17.81 24 VAL B N 1
ATOM 3992 C CA . VAL B 1 24 ? 50.969 -35.156 25.422 1 17.81 24 VAL B CA 1
ATOM 3993 C C . VAL B 1 24 ? 49.938 -36.312 25.328 1 17.81 24 VAL B C 1
ATOM 3995 O O . VAL B 1 24 ? 50.219 -37.438 25.688 1 17.81 24 VAL B O 1
ATOM 3998 N N . THR B 1 25 ? 48.75 -36.156 26.109 1 17.83 25 THR B N 1
ATOM 3999 C CA . THR B 1 25 ? 48.156 -37.469 26.266 1 17.83 25 THR B CA 1
ATOM 4000 C C . THR B 1 25 ? 47.875 -38.094 24.906 1 17.83 25 THR B C 1
ATOM 4002 O O . THR B 1 25 ? 47.5 -37.406 23.969 1 17.83 25 THR B O 1
ATOM 4005 N N . HIS B 1 26 ? 48.188 -39.375 24.766 1 18.33 26 HIS B N 1
ATOM 4006 C CA . HIS B 1 26 ? 48.406 -40.438 23.781 1 18.33 26 HIS B CA 1
ATOM 4007 C C . HIS B 1 26 ? 47.125 -40.812 23.062 1 18.33 26 HIS B C 1
ATOM 4009 O O . HIS B 1 26 ? 46.188 -41.344 23.688 1 18.33 26 HIS B O 1
ATOM 4015 N N . VAL B 1 27 ? 46.531 -39.906 22.312 1 17.73 27 VAL B N 1
ATOM 4016 C CA . VAL B 1 27 ? 45.219 -40.219 21.75 1 17.73 27 VAL B CA 1
ATOM 4017 C C . VAL B 1 27 ? 45.312 -41.438 20.828 1 17.73 27 VAL B C 1
ATOM 4019 O O . VAL B 1 27 ? 46.062 -41.406 19.859 1 17.73 27 VAL B O 1
ATOM 4022 N N . ARG B 1 28 ? 45.25 -42.594 21.422 1 18.36 28 ARG B N 1
ATOM 4023 C CA . ARG B 1 28 ? 45.281 -43.812 20.641 1 18.36 28 ARG B CA 1
ATOM 4024 C C . ARG B 1 28 ? 44.281 -43.781 19.5 1 18.36 28 ARG B C 1
ATOM 4026 O O . ARG B 1 28 ? 43.094 -43.5 19.719 1 18.36 28 ARG B O 1
ATOM 4033 N N . LEU B 1 29 ? 44.688 -43.469 18.344 1 17.58 29 LEU B N 1
ATOM 4034 C CA . LEU B 1 29 ? 44.094 -43.344 17.016 1 17.58 29 LEU B CA 1
ATOM 4035 C C . LEU B 1 29 ? 43.312 -44.625 16.656 1 17.58 29 LEU B C 1
ATOM 4037 O O . LEU B 1 29 ? 43.938 -45.688 16.438 1 17.58 29 LEU B O 1
ATOM 4041 N N . ALA B 1 30 ? 42.312 -45.031 17.531 1 19.38 30 ALA B N 1
ATOM 4042 C CA . ALA B 1 30 ? 41.719 -46.312 17.172 1 19.38 30 ALA B CA 1
ATOM 4043 C C . ALA B 1 30 ? 41.344 -46.312 15.695 1 19.38 30 ALA B C 1
ATOM 4045 O O . ALA B 1 30 ? 40.812 -45.344 15.164 1 19.38 30 ALA B O 1
ATOM 4046 N N . ARG B 1 31 ? 41.781 -47.312 14.906 1 20.58 31 ARG B N 1
ATOM 4047 C CA . ARG B 1 31 ? 41.781 -47.781 13.523 1 20.58 31 ARG B CA 1
ATOM 4048 C C . ARG B 1 31 ? 40.344 -48.031 13.047 1 20.58 31 ARG B C 1
ATOM 4050 O O . ARG B 1 31 ? 39.75 -49.062 13.422 1 20.58 31 ARG B O 1
ATOM 4057 N N . GLY B 1 32 ? 39.406 -47.188 13.383 1 17.5 32 GLY B N 1
ATOM 4058 C CA . GLY B 1 32 ? 38.094 -47.656 13.039 1 17.5 32 GLY B CA 1
ATOM 4059 C C . GLY B 1 32 ? 37.969 -48.156 11.609 1 17.5 32 GLY B C 1
ATOM 4060 O O . GLY B 1 32 ? 38.688 -47.688 10.727 1 17.5 32 GLY B O 1
ATOM 4061 N N . ILE B 1 33 ? 37.375 -49.344 11.352 1 19.75 33 ILE B N 1
ATOM 4062 C CA . ILE B 1 33 ? 37.031 -50.281 10.297 1 19.75 33 ILE B CA 1
ATOM 4063 C C . ILE B 1 33 ? 36.156 -49.594 9.242 1 19.75 33 ILE B C 1
ATOM 4065 O O . ILE B 1 33 ? 35.188 -48.938 9.57 1 19.75 33 ILE B O 1
ATOM 4069 N N . THR B 1 34 ? 36.688 -49.281 8.023 1 19.2 34 THR B N 1
ATOM 4070 C CA . THR B 1 34 ? 36.344 -48.688 6.75 1 19.2 34 THR B CA 1
ATOM 4071 C C . THR B 1 34 ? 35.125 -49.375 6.117 1 19.2 34 THR B C 1
ATOM 4073 O O . THR B 1 34 ? 34.781 -49.125 4.961 1 19.2 34 THR B O 1
ATOM 4076 N N . SER B 1 35 ? 34.188 -49.938 6.832 1 20.67 35 SER B N 1
ATOM 4077 C CA . SER B 1 35 ? 33.344 -50.781 5.961 1 20.67 35 SER B CA 1
ATOM 4078 C C . SER B 1 35 ? 32.75 -49.969 4.816 1 20.67 35 SER B C 1
ATOM 4080 O O . SER B 1 35 ? 32.125 -48.938 5.043 1 20.67 35 SER B O 1
ATOM 4082 N N . GLY B 1 36 ? 33.344 -49.938 3.586 1 21.45 36 GLY B N 1
ATOM 4083 C CA . GLY B 1 36 ? 33.188 -49.281 2.299 1 21.45 36 GLY B CA 1
ATOM 4084 C C . GLY B 1 36 ? 31.812 -49.438 1.692 1 21.45 36 GLY B C 1
ATOM 4085 O O . GLY B 1 36 ? 31.453 -50.531 1.235 1 21.45 36 GLY B O 1
ATOM 4086 N N . VAL B 1 37 ? 30.672 -49.25 2.344 1 24.39 37 VAL B N 1
ATOM 4087 C CA . VAL B 1 37 ? 29.5 -49.5 1.516 1 24.39 37 VAL B CA 1
ATOM 4088 C C . VAL B 1 37 ? 29.625 -48.75 0.195 1 24.39 37 VAL B C 1
ATOM 4090 O O . VAL B 1 37 ? 29.828 -47.531 0.187 1 24.39 37 VAL B O 1
ATOM 4093 N N . ASN B 1 38 ? 30.125 -49.375 -0.866 1 23.33 38 ASN B N 1
ATOM 4094 C CA . ASN B 1 38 ? 30.312 -48.969 -2.252 1 23.33 38 ASN B CA 1
ATOM 4095 C C . ASN B 1 38 ? 29.047 -48.344 -2.83 1 23.33 38 ASN B C 1
ATOM 4097 O O . ASN B 1 38 ? 28.078 -49.031 -3.109 1 23.33 38 ASN B O 1
ATOM 4101 N N . THR B 1 39 ? 28.453 -47.375 -2.199 1 25.73 39 THR B N 1
ATOM 4102 C CA . THR B 1 39 ? 27.312 -46.75 -2.865 1 25.73 39 THR B CA 1
ATOM 4103 C C . THR B 1 39 ? 27.641 -46.406 -4.309 1 25.73 39 THR B C 1
ATOM 4105 O O . THR B 1 39 ? 28.578 -45.625 -4.559 1 25.73 39 THR B O 1
ATOM 4108 N N . SER B 1 40 ? 27.406 -47.344 -5.238 1 24.83 40 SER B N 1
ATOM 4109 C CA . SER B 1 40 ? 27.547 -47.219 -6.688 1 24.83 40 SER B CA 1
ATOM 4110 C C . SER B 1 40 ? 26.938 -45.906 -7.195 1 24.83 40 SER B C 1
ATOM 4112 O O . SER B 1 40 ? 25.75 -45.656 -6.992 1 24.83 40 SER B O 1
ATOM 4114 N N . VAL B 1 41 ? 27.625 -44.812 -7.086 1 29.14 41 VAL B N 1
ATOM 4115 C CA . VAL B 1 41 ? 27.328 -43.656 -7.906 1 29.14 41 VAL B CA 1
ATOM 4116 C C . VAL B 1 41 ? 27.094 -44.094 -9.352 1 29.14 41 VAL B C 1
ATOM 4118 O O . VAL B 1 41 ? 28.016 -44.562 -10.016 1 29.14 41 VAL B O 1
ATOM 4121 N N . ARG B 1 42 ? 25.953 -44.688 -9.633 1 28.62 42 ARG B N 1
ATOM 4122 C CA . ARG B 1 42 ? 25.688 -45 -11.031 1 28.62 42 ARG B CA 1
ATOM 4123 C C . ARG B 1 42 ? 26.156 -43.875 -11.945 1 28.62 42 ARG B C 1
ATOM 4125 O O . ARG B 1 42 ? 26.094 -42.688 -11.578 1 28.62 42 ARG B O 1
ATOM 4132 N N . GLN B 1 43 ? 27.078 -44.156 -12.883 1 26.17 43 GLN B N 1
ATOM 4133 C CA . GLN B 1 43 ? 27.594 -43.406 -14.031 1 26.17 43 GLN B CA 1
ATOM 4134 C C . GLN B 1 43 ? 26.516 -42.531 -14.648 1 26.17 43 GLN B C 1
ATOM 4136 O O . GLN B 1 43 ? 25.328 -42.75 -14.438 1 26.17 43 GLN B O 1
ATOM 4141 N N . GLN B 1 44 ? 27 -41.531 -15.398 1 28.7 44 GLN B N 1
ATOM 4142 C CA . GLN B 1 44 ? 26.391 -40.531 -16.297 1 28.7 44 GLN B CA 1
ATOM 4143 C C . GLN B 1 44 ? 25.359 -41.188 -17.203 1 28.7 44 GLN B C 1
ATOM 4145 O O . GLN B 1 44 ? 25.703 -41.812 -18.203 1 28.7 44 GLN B O 1
ATOM 4150 N N . ARG B 1 45 ? 24.422 -41.906 -16.719 1 30.72 45 ARG B N 1
ATOM 4151 C CA . ARG B 1 45 ? 23.562 -42.375 -17.812 1 30.72 45 ARG B CA 1
ATOM 4152 C C . ARG B 1 45 ? 23.156 -41.219 -18.719 1 30.72 45 ARG B C 1
ATOM 4154 O O . ARG B 1 45 ? 22.875 -40.125 -18.234 1 30.72 45 ARG B O 1
ATOM 4161 N N . THR B 1 46 ? 23.484 -41.219 -19.969 1 32.62 46 THR B N 1
ATOM 4162 C CA . THR B 1 46 ? 22.922 -40.406 -21.031 1 32.62 46 THR B CA 1
ATOM 4163 C C . THR B 1 46 ? 21.406 -40.281 -20.875 1 32.62 46 THR B C 1
ATOM 4165 O O . THR B 1 46 ? 20.703 -41.281 -20.734 1 32.62 46 THR B O 1
ATOM 4168 N N . ALA B 1 47 ? 20.906 -39.25 -20.297 1 36.84 47 ALA B N 1
ATOM 4169 C CA . ALA B 1 47 ? 19.5 -38.906 -20.156 1 36.84 47 ALA B CA 1
ATOM 4170 C C . ALA B 1 47 ? 18.672 -39.438 -21.328 1 36.84 47 ALA B C 1
ATOM 4172 O O . ALA B 1 47 ? 19.016 -39.219 -22.484 1 36.84 47 ALA B O 1
ATOM 4173 N N . VAL B 1 48 ? 18 -40.469 -21.188 1 35.47 48 VAL B N 1
ATOM 4174 C CA . VAL B 1 48 ? 16.984 -40.875 -22.172 1 35.47 48 VAL B CA 1
ATOM 4175 C C . VAL B 1 48 ? 16.125 -39.688 -22.547 1 35.47 48 VAL B C 1
ATOM 4177 O O . VAL B 1 48 ? 15.625 -38.969 -21.672 1 35.47 48 VAL B O 1
ATOM 4180 N N . PRO B 1 49 ? 16.156 -39.094 -23.734 1 37.66 49 PRO B N 1
ATOM 4181 C CA . PRO B 1 49 ? 15.273 -38 -24.188 1 37.66 49 PRO B CA 1
ATOM 4182 C C . PRO B 1 49 ? 13.836 -38.188 -23.688 1 37.66 49 PRO B C 1
ATOM 4184 O O . PRO B 1 49 ? 13.398 -39.312 -23.438 1 37.66 49 PRO B O 1
ATOM 4187 N N . GLY B 1 50 ? 13.273 -37.281 -22.906 1 38.31 50 GLY B N 1
ATOM 4188 C CA . GLY B 1 50 ? 11.844 -37.375 -22.672 1 38.31 50 GLY B CA 1
ATOM 4189 C C . GLY B 1 50 ? 11.078 -37.969 -23.828 1 38.31 50 GLY B C 1
ATOM 4190 O O . GLY B 1 50 ? 11.664 -38.281 -24.875 1 38.31 50 GLY B O 1
ATOM 4191 N N . ALA B 1 51 ? 9.812 -38.375 -23.641 1 41.66 51 ALA B N 1
ATOM 4192 C CA . ALA B 1 51 ? 9.039 -39 -24.703 1 41.66 51 ALA B CA 1
ATOM 4193 C C . ALA B 1 51 ? 9.344 -38.375 -26.062 1 41.66 51 ALA B C 1
ATOM 4195 O O . ALA B 1 51 ? 9.359 -39.031 -27.094 1 41.66 51 ALA B O 1
ATOM 4196 N N . SER B 1 52 ? 9.383 -37 -26.094 1 47.5 52 SER B N 1
ATOM 4197 C CA . SER B 1 52 ? 9.516 -36.438 -27.422 1 47.5 52 SER B CA 1
ATOM 4198 C C . SER B 1 52 ? 10.984 -36.344 -27.844 1 47.5 52 SER B C 1
ATOM 4200 O O . SER B 1 52 ? 11.305 -35.75 -28.875 1 47.5 52 SER B O 1
ATOM 4202 N N . GLY B 1 53 ? 11.93 -37.094 -27.141 1 59.97 53 GLY B N 1
ATOM 4203 C CA . GLY B 1 53 ? 13.32 -37.094 -27.547 1 59.97 53 GLY B CA 1
ATOM 4204 C C . GLY B 1 53 ? 14.055 -35.812 -27.188 1 59.97 53 GLY B C 1
ATOM 4205 O O . GLY B 1 53 ? 15.266 -35.719 -27.359 1 59.97 53 GLY B O 1
ATOM 4206 N N . LYS B 1 54 ? 13.391 -34.812 -26.594 1 72.94 54 LYS B N 1
ATOM 4207 C CA . LYS B 1 54 ? 14.016 -33.531 -26.266 1 72.94 54 LYS B CA 1
ATOM 4208 C C . LYS B 1 54 ? 14.516 -33.531 -24.828 1 72.94 54 LYS B C 1
ATOM 4210 O O . LYS B 1 54 ? 13.93 -34.188 -23.953 1 72.94 54 LYS B O 1
ATOM 4215 N N . SER B 1 55 ? 15.578 -32.938 -24.594 1 90.62 55 SER B N 1
ATOM 4216 C CA . SER B 1 55 ? 16.109 -32.75 -23.25 1 90.62 55 SER B CA 1
ATOM 4217 C C . SER B 1 55 ? 15.156 -31.891 -22.422 1 90.62 55 SER B C 1
ATOM 4219 O O . SER B 1 55 ? 14.312 -31.188 -22.953 1 90.62 55 SER B O 1
ATOM 4221 N N . GLU B 1 56 ? 15.141 -32.031 -21.094 1 92.56 56 GLU B N 1
ATOM 4222 C CA . GLU B 1 56 ? 14.32 -31.234 -20.188 1 92.56 56 GLU B CA 1
ATOM 4223 C C . GLU B 1 56 ? 14.625 -29.75 -20.375 1 92.56 56 GLU B C 1
ATOM 4225 O O . GLU B 1 56 ? 13.719 -28.906 -20.297 1 92.56 56 GLU B O 1
ATOM 4230 N N . LEU B 1 57 ? 15.875 -29.484 -20.578 1 91.38 57 LEU B N 1
ATOM 4231 C CA . LEU B 1 57 ? 16.25 -28.094 -20.812 1 91.38 57 LEU B CA 1
ATOM 4232 C C . LEU B 1 57 ? 15.547 -27.531 -22.047 1 91.38 57 LEU B C 1
ATOM 4234 O O . LEU B 1 57 ? 14.984 -26.438 -22 1 91.38 57 LEU B O 1
ATOM 4238 N N . ALA B 1 58 ? 15.602 -28.266 -23.109 1 92.81 58 ALA B N 1
ATOM 4239 C CA . ALA B 1 58 ? 14.953 -27.844 -24.344 1 92.81 58 ALA B CA 1
ATOM 4240 C C . ALA B 1 58 ? 13.445 -27.672 -24.141 1 92.81 58 ALA B C 1
ATOM 4242 O O . ALA B 1 58 ? 12.844 -26.734 -24.656 1 92.81 58 ALA B O 1
ATOM 4243 N N . ALA B 1 59 ? 12.883 -28.594 -23.391 1 94 59 ALA B N 1
ATOM 4244 C CA . ALA B 1 59 ? 11.453 -28.531 -23.109 1 94 59 ALA B CA 1
ATOM 4245 C C . ALA B 1 59 ? 11.094 -27.281 -22.328 1 94 59 ALA B C 1
ATOM 4247 O O . ALA B 1 59 ? 10.109 -26.594 -22.641 1 94 59 ALA B O 1
ATOM 4248 N N . LEU B 1 60 ? 11.891 -26.953 -21.312 1 94.19 60 LEU B N 1
ATOM 4249 C CA . LEU B 1 60 ? 11.633 -25.781 -20.484 1 94.19 60 LEU B CA 1
ATOM 4250 C C . LEU B 1 60 ? 11.789 -24.5 -21.297 1 94.19 60 LEU B C 1
ATOM 4252 O O . LEU B 1 60 ? 11.031 -23.547 -21.094 1 94.19 60 LEU B O 1
ATOM 4256 N N . LYS B 1 61 ? 12.742 -24.484 -22.172 1 91.06 61 LYS B N 1
ATOM 4257 C CA . LYS B 1 61 ? 12.93 -23.328 -23.047 1 91.06 61 LYS B CA 1
ATOM 4258 C C . LYS B 1 61 ? 11.727 -23.125 -23.969 1 91.06 61 LYS B C 1
ATOM 4260 O O . LYS B 1 61 ? 11.25 -22 -24.125 1 91.06 61 LYS B O 1
ATOM 4265 N N . GLU B 1 62 ? 11.258 -24.219 -24.516 1 91.75 62 GLU B N 1
ATOM 4266 C CA . GLU B 1 62 ? 10.086 -24.156 -25.391 1 91.75 62 GLU B CA 1
ATOM 4267 C C . GLU B 1 62 ? 8.859 -23.656 -24.641 1 91.75 62 GLU B C 1
ATOM 4269 O O . GLU B 1 62 ? 8.023 -22.953 -25.219 1 91.75 62 GLU B O 1
ATOM 4274 N N . ARG B 1 63 ? 8.859 -23.984 -23.375 1 91.62 63 ARG B N 1
ATOM 4275 C CA . ARG B 1 63 ? 7.727 -23.609 -22.547 1 91.62 63 ARG B CA 1
ATOM 4276 C C . ARG B 1 63 ? 7.891 -22.188 -22 1 91.62 63 ARG B C 1
ATOM 4278 O O . ARG B 1 63 ? 7.02 -21.688 -21.281 1 91.62 63 ARG B O 1
ATOM 4285 N N . GLY B 1 64 ? 8.969 -21.547 -22.281 1 89.12 64 GLY B N 1
ATOM 4286 C CA . GLY B 1 64 ? 9.211 -20.172 -21.859 1 89.12 64 GLY B CA 1
ATOM 4287 C C . GLY B 1 64 ? 9.555 -20.047 -20.391 1 89.12 64 GLY B C 1
ATOM 4288 O O . GLY B 1 64 ? 9.328 -19 -19.781 1 89.12 64 GLY B O 1
ATOM 4289 N N . LEU B 1 65 ? 10.07 -21.109 -19.797 1 91.12 65 LEU B N 1
ATOM 4290 C CA . LEU B 1 65 ? 10.305 -21.125 -18.359 1 91.12 65 LEU B CA 1
ATOM 4291 C C . LEU B 1 65 ? 11.766 -20.844 -18.031 1 91.12 65 LEU B C 1
ATOM 4293 O O . LEU B 1 65 ? 12.148 -20.766 -16.859 1 91.12 65 LEU B O 1
ATOM 4297 N N . ILE B 1 66 ? 12.531 -20.688 -19.078 1 88.94 66 ILE B N 1
ATOM 4298 C CA . ILE B 1 66 ? 13.922 -20.266 -18.938 1 88.94 66 ILE B CA 1
ATOM 4299 C C . ILE B 1 66 ? 14.094 -18.844 -19.453 1 88.94 66 ILE B C 1
ATOM 4301 O O . ILE B 1 66 ? 13.953 -18.578 -20.641 1 88.94 66 ILE B O 1
ATOM 4305 N N . ASN B 1 67 ? 14.281 -17.953 -18.562 1 86.88 67 ASN B N 1
ATOM 4306 C CA . ASN B 1 67 ? 14.523 -16.562 -18.938 1 86.88 67 ASN B CA 1
ATOM 4307 C C . ASN B 1 67 ? 16.016 -16.266 -19.031 1 86.88 67 ASN B C 1
ATOM 4309 O O . ASN B 1 67 ? 16.656 -15.984 -18.016 1 86.88 67 ASN B O 1
ATOM 4313 N N . ASN B 1 68 ? 16.484 -16.203 -20.172 1 86.06 68 ASN B N 1
ATOM 4314 C CA . ASN B 1 68 ? 17.922 -16.016 -20.375 1 86.06 68 ASN B CA 1
ATOM 4315 C C . ASN B 1 68 ? 18.375 -14.633 -19.953 1 86.06 68 ASN B C 1
ATOM 4317 O O . ASN B 1 68 ? 19.531 -14.445 -19.578 1 86.06 68 ASN B O 1
ATOM 4321 N N . ILE B 1 69 ? 17.469 -13.727 -19.984 1 89.44 69 ILE B N 1
ATOM 4322 C CA . ILE B 1 69 ? 17.812 -12.359 -19.594 1 89.44 69 ILE B CA 1
ATOM 4323 C C . ILE B 1 69 ? 18.125 -12.312 -18.094 1 89.44 69 ILE B C 1
ATOM 4325 O O . ILE B 1 69 ? 19.109 -11.688 -17.688 1 89.44 69 ILE B O 1
ATOM 4329 N N . VAL B 1 70 ? 17.391 -13.023 -17.359 1 87.25 70 VAL B N 1
ATOM 4330 C CA . VAL B 1 70 ? 17.578 -13.039 -15.906 1 87.25 70 VAL B CA 1
ATOM 4331 C C . VAL B 1 70 ? 18.703 -14 -15.547 1 87.25 70 VAL B C 1
ATOM 4333 O O . VAL B 1 70 ? 19.562 -13.68 -14.727 1 87.25 70 VAL B O 1
ATOM 4336 N N . MET B 1 71 ? 18.797 -15.102 -16.219 1 84.19 71 MET B N 1
ATOM 4337 C CA . MET B 1 71 ? 19.688 -16.203 -15.852 1 84.19 71 MET B CA 1
ATOM 4338 C C . MET B 1 71 ? 21.141 -15.836 -16.125 1 84.19 71 MET B C 1
ATOM 4340 O O . MET B 1 71 ? 22.047 -16.344 -15.469 1 84.19 71 MET B O 1
ATOM 4344 N N . ARG B 1 72 ? 21.312 -14.977 -17.031 1 85.56 72 ARG B N 1
ATOM 4345 C CA . ARG B 1 72 ? 22.688 -14.625 -17.359 1 85.56 72 ARG B CA 1
ATOM 4346 C C . ARG B 1 72 ? 23.359 -13.891 -16.203 1 85.56 72 ARG B C 1
ATOM 4348 O O . ARG B 1 72 ? 24.594 -13.781 -16.172 1 85.56 72 ARG B O 1
ATOM 4355 N N . HIS B 1 73 ? 22.562 -13.375 -15.32 1 86.62 73 HIS B N 1
ATOM 4356 C CA . HIS B 1 73 ? 23.109 -12.648 -14.18 1 86.62 73 HIS B CA 1
ATOM 4357 C C . HIS B 1 73 ? 23.266 -13.555 -12.969 1 86.62 73 HIS B C 1
ATOM 4359 O O . HIS B 1 73 ? 23.797 -13.141 -11.938 1 86.62 73 HIS B O 1
ATOM 4365 N N . VAL B 1 74 ? 22.719 -14.719 -13.031 1 78 74 VAL B N 1
ATOM 4366 C CA . VAL B 1 74 ? 22.844 -15.672 -11.93 1 78 74 VAL B CA 1
ATOM 4367 C C . VAL B 1 74 ? 24.172 -16.406 -12.023 1 78 74 VAL B C 1
ATOM 4369 O O . VAL B 1 74 ? 24.609 -16.797 -13.117 1 78 74 VAL B O 1
ATOM 4372 N N . LYS B 1 75 ? 24.859 -16.328 -10.961 1 67.5 75 LYS B N 1
ATOM 4373 C CA . LYS B 1 75 ? 26.172 -17 -10.93 1 67.5 75 LYS B CA 1
ATOM 4374 C C . LYS B 1 75 ? 26.047 -18.438 -11.398 1 67.5 75 LYS B C 1
ATOM 4376 O O . LYS B 1 75 ? 25.172 -19.188 -10.945 1 67.5 75 LYS B O 1
ATOM 4381 N N . SER B 1 76 ? 26.531 -18.656 -12.523 1 64.06 76 SER B N 1
ATOM 4382 C CA . SER B 1 76 ? 26.547 -20.016 -13.094 1 64.06 76 SER B CA 1
ATOM 4383 C C . SER B 1 76 ? 27.375 -20.953 -12.234 1 64.06 76 SER B C 1
ATOM 4385 O O . SER B 1 76 ? 28.547 -20.688 -11.961 1 64.06 76 SER B O 1
ATOM 4387 N N . SER B 1 77 ? 26.734 -21.641 -11.305 1 71.31 77 SER B N 1
ATOM 4388 C CA . SER B 1 77 ? 27.562 -22.594 -10.586 1 71.31 77 SER B CA 1
ATOM 4389 C C . SER B 1 77 ? 27.203 -24.031 -10.969 1 71.31 77 SER B C 1
ATOM 4391 O O . SER B 1 77 ? 26.016 -24.359 -11.125 1 71.31 77 SER B O 1
ATOM 4393 N N . ARG B 1 78 ? 28.281 -24.625 -11.336 1 85.12 78 ARG B N 1
ATOM 4394 C CA . ARG B 1 78 ? 28.141 -26.047 -11.625 1 85.12 78 ARG B CA 1
ATOM 4395 C C . ARG B 1 78 ? 28.047 -26.859 -10.336 1 85.12 78 ARG B C 1
ATOM 4397 O O . ARG B 1 78 ? 28.531 -26.422 -9.289 1 85.12 78 ARG B O 1
ATOM 4404 N N . VAL B 1 79 ? 27.359 -28.016 -10.508 1 92.56 79 VAL B N 1
ATOM 4405 C CA . VAL B 1 79 ? 27.219 -28.906 -9.367 1 92.56 79 VAL B CA 1
ATOM 4406 C C . VAL B 1 79 ? 28.391 -29.875 -9.312 1 92.56 79 VAL B C 1
ATOM 4408 O O . VAL B 1 79 ? 28.734 -30.5 -10.328 1 92.56 79 VAL B O 1
ATOM 4411 N N . THR B 1 80 ? 29.031 -29.938 -8.242 1 92.81 80 THR B N 1
ATOM 4412 C CA . THR B 1 80 ? 30.156 -30.859 -8.078 1 92.81 80 THR B CA 1
ATOM 4413 C C . THR B 1 80 ? 29.703 -32.156 -7.414 1 92.81 80 THR B C 1
ATOM 4415 O O . THR B 1 80 ? 30.25 -33.219 -7.688 1 92.81 80 THR B O 1
ATOM 4418 N N . SER B 1 81 ? 28.766 -32.031 -6.531 1 94.56 81 SER B N 1
ATOM 4419 C CA . SER B 1 81 ? 28.234 -33.219 -5.887 1 94.56 81 SER B CA 1
ATOM 4420 C C . SER B 1 81 ? 26.75 -33.062 -5.574 1 94.56 81 SER B C 1
ATOM 4422 O O . SER B 1 81 ? 26.266 -31.969 -5.34 1 94.56 81 SER B O 1
ATOM 4424 N N . LEU B 1 82 ? 26.094 -34.188 -5.641 1 95.75 82 LEU B N 1
ATOM 4425 C CA . LEU B 1 82 ? 24.656 -34.312 -5.379 1 95.75 82 LEU B CA 1
ATOM 4426 C C . LEU B 1 82 ? 24.375 -35.531 -4.496 1 95.75 82 LEU B C 1
ATOM 4428 O O . LEU B 1 82 ? 24.766 -36.625 -4.824 1 95.75 82 LEU B O 1
ATOM 4432 N N . GLU B 1 83 ? 23.734 -35.25 -3.295 1 97.06 83 GLU B N 1
ATOM 4433 C CA . GLU B 1 83 ? 23.5 -36.312 -2.354 1 97.06 83 GLU B CA 1
ATOM 4434 C C . GLU B 1 83 ? 22.062 -36.281 -1.808 1 97.06 83 GLU B C 1
ATOM 4436 O O . GLU B 1 83 ? 21.594 -35.219 -1.388 1 97.06 83 GLU B O 1
ATOM 4441 N N . ILE B 1 84 ? 21.375 -37.375 -1.855 1 97.88 84 ILE B N 1
ATOM 4442 C CA . ILE B 1 84 ? 20.109 -37.531 -1.144 1 97.88 84 ILE B CA 1
ATOM 4443 C C . ILE B 1 84 ? 20.391 -37.969 0.294 1 97.88 84 ILE B C 1
ATOM 4445 O O . ILE B 1 84 ? 21.047 -38.969 0.525 1 97.88 84 ILE B O 1
ATOM 4449 N N . ILE B 1 85 ? 19.906 -37.156 1.205 1 96.94 85 ILE B N 1
ATOM 4450 C CA . ILE B 1 85 ? 20.25 -37.469 2.592 1 96.94 85 ILE B CA 1
ATOM 4451 C C . ILE B 1 85 ? 18.984 -37.594 3.426 1 96.94 85 ILE B C 1
ATOM 4453 O O . ILE B 1 85 ? 17.891 -37.219 2.971 1 96.94 85 ILE B O 1
ATOM 4457 N N . SER B 1 86 ? 19.141 -38.188 4.676 1 96.5 86 SER B N 1
ATOM 4458 C CA . SER B 1 86 ? 18.047 -38.344 5.637 1 96.5 86 SER B CA 1
ATOM 4459 C C . SER B 1 86 ? 16.875 -39.094 5.02 1 96.5 86 SER B C 1
ATOM 4461 O O . SER B 1 86 ? 15.734 -38.625 5.094 1 96.5 86 SER B O 1
ATOM 4463 N N . ASP B 1 87 ? 17.172 -40.125 4.266 1 96.81 87 ASP B N 1
ATOM 4464 C CA . ASP B 1 87 ? 16.172 -41 3.654 1 96.81 87 ASP B CA 1
ATOM 4465 C C . ASP B 1 87 ? 15.281 -40.219 2.689 1 96.81 87 ASP B C 1
ATOM 4467 O O . ASP B 1 87 ? 14.055 -40.375 2.723 1 96.81 87 ASP B O 1
ATOM 4471 N N . GLY B 1 88 ? 15.852 -39.25 2.027 1 97.75 88 GLY B N 1
ATOM 4472 C CA . GLY B 1 88 ? 15.133 -38.531 0.981 1 97.75 88 GLY B CA 1
ATOM 4473 C C . GLY B 1 88 ? 14.492 -37.25 1.466 1 97.75 88 GLY B C 1
ATOM 4474 O O . GLY B 1 88 ? 13.859 -36.531 0.685 1 97.75 88 GLY B O 1
ATOM 4475 N N . LYS B 1 89 ? 14.664 -36.938 2.682 1 97.06 89 LYS B N 1
ATOM 4476 C CA . LYS B 1 89 ? 14.055 -35.719 3.232 1 97.06 89 LYS B CA 1
ATOM 4477 C C . LYS B 1 89 ? 14.758 -34.469 2.713 1 97.06 89 LYS B C 1
ATOM 4479 O O . LYS B 1 89 ? 14.148 -33.406 2.625 1 97.06 89 LYS B O 1
ATOM 4484 N N . HIS B 1 90 ? 16.047 -34.688 2.412 1 96.69 90 HIS B N 1
ATOM 4485 C CA . HIS B 1 90 ? 16.828 -33.562 1.94 1 96.69 90 HIS B CA 1
ATOM 4486 C C . HIS B 1 90 ? 17.703 -33.938 0.757 1 96.69 90 HIS B C 1
ATOM 4488 O O . HIS B 1 90 ? 18.016 -35.125 0.568 1 96.69 90 HIS B O 1
ATOM 4494 N N . VAL B 1 91 ? 18.031 -32.969 -0.023 1 96.44 91 VAL B N 1
ATOM 4495 C CA . VAL B 1 91 ? 19.031 -33.094 -1.08 1 96.44 91 VAL B CA 1
ATOM 4496 C C . VAL B 1 91 ? 20.141 -32.062 -0.857 1 96.44 91 VAL B C 1
ATOM 4498 O O . VAL B 1 91 ? 19.859 -30.875 -0.718 1 96.44 91 VAL B O 1
ATOM 4501 N N . ASN B 1 92 ? 21.344 -32.5 -0.822 1 95.75 92 ASN B N 1
ATOM 4502 C CA . ASN B 1 92 ? 22.516 -31.641 -0.716 1 95.75 92 ASN B CA 1
ATOM 4503 C C . ASN B 1 92 ? 23.172 -31.422 -2.074 1 95.75 92 ASN B C 1
ATOM 4505 O O . ASN B 1 92 ? 23.359 -32.375 -2.844 1 95.75 92 ASN B O 1
ATOM 4509 N N . ILE B 1 93 ? 23.469 -30.219 -2.334 1 94.06 93 ILE B N 1
ATOM 4510 C CA . ILE B 1 93 ? 24.188 -29.859 -3.551 1 94.06 93 ILE B CA 1
ATOM 4511 C C . ILE B 1 93 ? 25.469 -29.125 -3.189 1 94.06 93 ILE B C 1
ATOM 4513 O O . ILE B 1 93 ? 25.438 -28.156 -2.42 1 94.06 93 ILE B O 1
ATOM 4517 N N . THR B 1 94 ? 26.547 -29.578 -3.652 1 94.31 94 THR B N 1
ATOM 4518 C CA . THR B 1 94 ? 27.797 -28.844 -3.598 1 94.31 94 THR B CA 1
ATOM 4519 C C . THR B 1 94 ? 28.109 -28.188 -4.941 1 94.31 94 THR B C 1
ATOM 4521 O O . THR B 1 94 ? 28.156 -28.875 -5.969 1 94.31 94 THR B O 1
ATOM 4524 N N . TRP B 1 95 ? 28.266 -26.969 -4.855 1 91.69 95 TRP B N 1
ATOM 4525 C CA . TRP B 1 95 ? 28.516 -26.188 -6.07 1 91.69 95 TRP B CA 1
ATOM 4526 C C . TRP B 1 95 ? 30 -26.062 -6.34 1 91.69 95 TRP B C 1
ATOM 4528 O O . TRP B 1 95 ? 30.828 -26.312 -5.457 1 91.69 95 TRP B O 1
ATOM 4538 N N . ASP B 1 96 ? 30.344 -25.625 -7.543 1 90.12 96 ASP B N 1
ATOM 4539 C CA . ASP B 1 96 ? 31.734 -25.562 -7.965 1 90.12 96 ASP B CA 1
ATOM 4540 C C . ASP B 1 96 ? 32.469 -24.406 -7.277 1 90.12 96 ASP B C 1
ATOM 4542 O O . ASP B 1 96 ? 33.688 -24.406 -7.223 1 90.12 96 ASP B O 1
ATOM 4546 N N . ASP B 1 97 ? 31.766 -23.516 -6.758 1 86.75 97 ASP B N 1
ATOM 4547 C CA . ASP B 1 97 ? 32.406 -22.438 -6.016 1 86.75 97 ASP B CA 1
ATOM 4548 C C . ASP B 1 97 ? 32.594 -22.812 -4.547 1 86.75 97 ASP B C 1
ATOM 4550 O O . ASP B 1 97 ? 33 -21.984 -3.738 1 86.75 97 ASP B O 1
ATOM 4554 N N . GLY B 1 98 ? 32.156 -23.969 -4.172 1 88.12 98 GLY B N 1
ATOM 4555 C CA . GLY B 1 98 ? 32.344 -24.469 -2.818 1 88.12 98 GLY B CA 1
ATOM 4556 C C . GLY B 1 98 ? 31.094 -24.312 -1.946 1 88.12 98 GLY B C 1
ATOM 4557 O O . GLY B 1 98 ? 31.031 -24.891 -0.857 1 88.12 98 GLY B O 1
ATOM 4558 N N . HIS B 1 99 ? 30.156 -23.656 -2.43 1 88.69 99 HIS B N 1
ATOM 4559 C CA . HIS B 1 99 ? 28.922 -23.453 -1.671 1 88.69 99 HIS B CA 1
ATOM 4560 C C . HIS B 1 99 ? 28.141 -24.75 -1.554 1 88.69 99 HIS B C 1
ATOM 4562 O O . HIS B 1 99 ? 28.094 -25.547 -2.498 1 88.69 99 HIS B O 1
ATOM 4568 N N . LYS B 1 100 ? 27.578 -24.891 -0.375 1 91.31 100 LYS B N 1
ATOM 4569 C CA . LYS B 1 100 ? 26.734 -26.062 -0.129 1 91.31 100 LYS B CA 1
ATOM 4570 C C . LYS B 1 100 ? 25.297 -25.641 0.173 1 91.31 100 LYS B C 1
ATOM 4572 O O . LYS B 1 100 ? 25.062 -24.719 0.954 1 91.31 100 LYS B O 1
ATOM 4577 N N . SER B 1 101 ? 24.422 -26.297 -0.543 1 90.88 101 SER B N 1
ATOM 4578 C CA . SER B 1 101 ? 23 -26.047 -0.329 1 90.88 101 SER B CA 1
ATOM 4579 C C . SER B 1 101 ? 22.297 -27.312 0.133 1 90.88 101 SER B C 1
ATOM 4581 O O . SER B 1 101 ? 22.656 -28.422 -0.26 1 90.88 101 SER B O 1
ATOM 4583 N N . ARG B 1 102 ? 21.391 -27.109 1.035 1 92.62 102 ARG B N 1
ATOM 4584 C CA . ARG B 1 102 ? 20.484 -28.172 1.454 1 92.62 102 ARG B CA 1
ATOM 4585 C C . ARG B 1 102 ? 19.031 -27.781 1.201 1 92.62 102 ARG B C 1
ATOM 4587 O O . ARG B 1 102 ? 18.578 -26.734 1.663 1 92.62 102 ARG B O 1
ATOM 4594 N N . PHE B 1 103 ? 18.328 -28.609 0.462 1 94 103 PHE B N 1
ATOM 4595 C CA . PHE B 1 103 ? 16.938 -28.328 0.135 1 94 103 PHE B CA 1
ATOM 4596 C C . PHE B 1 103 ? 16.016 -29.422 0.669 1 94 103 PHE B C 1
ATOM 4598 O O . PHE B 1 103 ? 16.344 -30.609 0.589 1 94 103 PHE B O 1
ATOM 4605 N N . HIS B 1 104 ? 14.961 -29 1.258 1 95.06 104 HIS B N 1
ATOM 4606 C CA . HIS B 1 104 ? 13.961 -29.938 1.767 1 95.06 104 HIS B CA 1
ATOM 4607 C C . HIS B 1 104 ? 13.125 -30.516 0.633 1 95.06 104 HIS B C 1
ATOM 4609 O O . HIS B 1 104 ? 12.797 -29.812 -0.326 1 95.06 104 HIS B O 1
ATOM 4615 N N . ALA B 1 105 ? 12.688 -31.781 0.763 1 96.38 105 ALA B N 1
ATOM 4616 C CA . ALA B 1 105 ? 11.93 -32.5 -0.26 1 96.38 105 ALA B CA 1
ATOM 4617 C C . ALA B 1 105 ? 10.633 -31.766 -0.599 1 96.38 105 ALA B C 1
ATOM 4619 O O . ALA B 1 105 ? 10.289 -31.625 -1.772 1 96.38 105 ALA B O 1
ATOM 4620 N N . MET B 1 106 ? 9.992 -31.219 0.415 1 94.25 106 MET B N 1
ATOM 4621 C CA . MET B 1 106 ? 8.734 -30.516 0.207 1 94.25 106 MET B CA 1
ATOM 4622 C C . MET B 1 106 ? 8.961 -29.234 -0.587 1 94.25 106 MET B C 1
ATOM 4624 O O . MET B 1 106 ? 8.164 -28.891 -1.471 1 94.25 106 MET B O 1
ATOM 4628 N N . TRP B 1 107 ? 9.984 -28.562 -0.203 1 94.5 107 TRP B N 1
ATOM 4629 C CA . TRP B 1 107 ? 10.312 -27.312 -0.878 1 94.5 107 TRP B CA 1
ATOM 4630 C C . TRP B 1 107 ? 10.664 -27.562 -2.342 1 94.5 107 TRP B C 1
ATOM 4632 O O . TRP B 1 107 ? 10.195 -26.844 -3.229 1 94.5 107 TRP B O 1
ATOM 4642 N N . LEU B 1 108 ? 11.406 -28.594 -2.59 1 95 108 LEU B N 1
ATOM 4643 C CA . LEU B 1 108 ? 11.781 -28.969 -3.949 1 95 108 LEU B CA 1
ATOM 4644 C C . LEU B 1 108 ? 10.547 -29.344 -4.766 1 95 108 LEU B C 1
ATOM 4646 O O . LEU B 1 108 ? 10.422 -28.953 -5.93 1 95 108 LEU B O 1
ATOM 4650 N N . ARG B 1 109 ? 9.656 -30.047 -4.156 1 95.5 109 ARG B N 1
ATOM 4651 C CA . ARG B 1 109 ? 8.438 -30.453 -4.848 1 95.5 109 ARG B CA 1
ATOM 4652 C C . ARG B 1 109 ? 7.613 -29.234 -5.258 1 95.5 109 ARG B C 1
ATOM 4654 O O . ARG B 1 109 ? 7.082 -29.172 -6.367 1 95.5 109 ARG B O 1
ATOM 4661 N N . HIS B 1 110 ? 7.539 -28.328 -4.359 1 92.94 110 HIS B N 1
ATOM 4662 C CA . HIS B 1 110 ? 6.805 -27.094 -4.617 1 92.94 110 HIS B CA 1
ATOM 4663 C C . HIS B 1 110 ? 7.461 -26.281 -5.727 1 92.94 110 HIS B C 1
ATOM 4665 O O . HIS B 1 110 ? 6.797 -25.5 -6.406 1 92.94 110 HIS B O 1
ATOM 4671 N N . GLY B 1 111 ? 8.695 -26.547 -5.988 1 92.69 111 GLY B N 1
ATOM 4672 C CA . GLY B 1 111 ? 9.453 -25.812 -6.992 1 92.69 111 GLY B CA 1
ATOM 4673 C C . GLY B 1 111 ? 9.547 -26.547 -8.32 1 92.69 111 GLY B C 1
ATOM 4674 O O . GLY B 1 111 ? 10.25 -26.094 -9.227 1 92.69 111 GLY B O 1
ATOM 4675 N N . CYS B 1 112 ? 8.828 -27.641 -8.477 1 95.44 112 CYS B N 1
ATOM 4676 C CA . CYS B 1 112 ? 8.883 -28.438 -9.695 1 95.44 112 CYS B CA 1
ATOM 4677 C C . CYS B 1 112 ? 8.406 -27.625 -10.898 1 95.44 112 CYS B C 1
ATOM 4679 O O . CYS B 1 112 ? 7.41 -26.906 -10.82 1 95.44 112 CYS B O 1
ATOM 4681 N N . HIS B 1 113 ? 9.102 -27.766 -12.016 1 95.12 113 HIS B N 1
ATOM 4682 C CA . HIS B 1 113 ? 8.789 -26.984 -13.219 1 95.12 113 HIS B CA 1
ATOM 4683 C C . HIS B 1 113 ? 8.18 -27.875 -14.297 1 95.12 113 HIS B C 1
ATOM 4685 O O . HIS B 1 113 ? 8.164 -27.5 -15.477 1 95.12 113 HIS B O 1
ATOM 4691 N N . CYS B 1 114 ? 7.715 -29.062 -13.969 1 95.06 114 CYS B N 1
ATOM 4692 C CA . CYS B 1 114 ? 7.094 -29.891 -14.992 1 95.06 114 CYS B CA 1
ATOM 4693 C C . CYS B 1 114 ? 5.793 -29.281 -15.484 1 95.06 114 CYS B C 1
ATOM 4695 O O . CYS B 1 114 ? 5.301 -28.312 -14.898 1 95.06 114 CYS B O 1
ATOM 4697 N N . PRO B 1 115 ? 5.188 -29.734 -16.531 1 91.69 115 PRO B N 1
ATOM 4698 C CA . PRO B 1 115 ? 3.992 -29.125 -17.125 1 91.69 115 PRO B CA 1
ATOM 4699 C C . PRO B 1 115 ? 2.775 -29.203 -16.203 1 91.69 115 PRO B C 1
ATOM 4701 O O . PRO B 1 115 ? 1.864 -28.375 -16.312 1 91.69 115 PRO B O 1
ATOM 4704 N N . ASP B 1 116 ? 2.762 -30.141 -15.312 1 90.75 116 ASP B N 1
ATOM 4705 C CA . ASP B 1 116 ? 1.643 -30.266 -14.383 1 90.75 116 ASP B CA 1
ATOM 4706 C C . ASP B 1 116 ? 1.764 -29.266 -13.234 1 90.75 116 ASP B C 1
ATOM 4708 O O . ASP B 1 116 ? 0.775 -28.969 -12.562 1 90.75 116 ASP B O 1
ATOM 4712 N N . CYS B 1 117 ? 2.973 -28.75 -13.047 1 92.69 117 CYS B N 1
ATOM 4713 C CA . CYS B 1 117 ? 3.229 -27.984 -11.844 1 92.69 117 CYS B CA 1
ATOM 4714 C C . CYS B 1 117 ? 3.393 -26.5 -12.164 1 92.69 117 CYS B C 1
ATOM 4716 O O . CYS B 1 117 ? 3.207 -25.641 -11.297 1 92.69 117 CYS B O 1
ATOM 4718 N N . ARG B 1 118 ? 3.801 -26.219 -13.375 1 91.56 118 ARG B N 1
ATOM 4719 C CA . ARG B 1 118 ? 4.008 -24.828 -13.781 1 91.56 118 ARG B CA 1
ATOM 4720 C C . ARG B 1 118 ? 3.359 -24.562 -15.133 1 91.56 118 ARG B C 1
ATOM 4722 O O . ARG B 1 118 ? 3.455 -25.375 -16.047 1 91.56 118 ARG B O 1
ATOM 4729 N N . LEU B 1 119 ? 2.746 -23.406 -15.18 1 86.62 119 LEU B N 1
ATOM 4730 C CA . LEU B 1 119 ? 2.154 -23 -16.453 1 86.62 119 LEU B CA 1
ATOM 4731 C C . LEU B 1 119 ? 3.221 -22.453 -17.391 1 86.62 119 LEU B C 1
ATOM 4733 O O . LEU B 1 119 ? 4.215 -21.875 -16.953 1 86.62 119 LEU B O 1
ATOM 4737 N N . ASP B 1 120 ? 2.994 -22.594 -18.641 1 86.69 120 ASP B N 1
ATOM 4738 C CA . ASP B 1 120 ? 3.939 -22.141 -19.656 1 86.69 120 ASP B CA 1
ATOM 4739 C C . ASP B 1 120 ? 4.016 -20.609 -19.688 1 86.69 120 ASP B C 1
ATOM 4741 O O . ASP B 1 120 ? 3.027 -19.922 -19.422 1 86.69 120 ASP B O 1
ATOM 4745 N N . HIS B 1 121 ? 5.211 -20.047 -19.906 1 80.62 121 HIS B N 1
ATOM 4746 C CA . HIS B 1 121 ? 5.527 -18.656 -20.203 1 80.62 121 HIS B CA 1
ATOM 4747 C C . HIS B 1 121 ? 5.484 -17.797 -18.938 1 80.62 121 HIS B C 1
ATOM 4749 O O . HIS B 1 121 ? 6.461 -17.125 -18.609 1 80.62 121 HIS B O 1
ATOM 4755 N N . ASN B 1 122 ? 4.402 -17.922 -18.219 1 78.56 122 ASN B N 1
ATOM 4756 C CA . ASN B 1 122 ? 4.316 -17.047 -17.062 1 78.56 122 ASN B CA 1
ATOM 4757 C C . ASN B 1 122 ? 4.852 -17.719 -15.805 1 78.56 122 ASN B C 1
ATOM 4759 O O . ASN B 1 122 ? 5.133 -17.047 -14.805 1 78.56 122 ASN B O 1
ATOM 4763 N N . GLY B 1 123 ? 4.938 -19.031 -15.836 1 85.12 123 GLY B N 1
ATOM 4764 C CA . GLY B 1 123 ? 5.582 -19.766 -14.766 1 85.12 123 GLY B CA 1
ATOM 4765 C C . GLY B 1 123 ? 4.727 -19.859 -13.516 1 85.12 123 GLY B C 1
ATOM 4766 O O . GLY B 1 123 ? 5.223 -20.219 -12.445 1 85.12 123 GLY B O 1
ATOM 4767 N N . MET B 1 124 ? 3.482 -19.531 -13.586 1 88 124 MET B N 1
ATOM 4768 C CA . MET B 1 124 ? 2.592 -19.625 -12.438 1 88 124 MET B CA 1
ATOM 4769 C C . MET B 1 124 ? 2.426 -21.078 -11.992 1 88 124 MET B C 1
ATOM 4771 O O . MET B 1 124 ? 2.428 -21.984 -12.82 1 88 124 MET B O 1
ATOM 4775 N N . GLY B 1 125 ? 2.25 -21.203 -10.719 1 88.62 125 GLY B N 1
ATOM 4776 C CA . GLY B 1 125 ? 2.094 -22.531 -10.164 1 88.62 125 GLY B CA 1
ATOM 4777 C C . GLY B 1 125 ? 0.725 -23.141 -10.422 1 88.62 125 GLY B C 1
ATOM 4778 O O . GLY B 1 125 ? -0.288 -22.438 -10.367 1 88.62 125 GLY B O 1
ATOM 4779 N N . ASN B 1 126 ? 0.767 -24.359 -10.742 1 84.69 126 ASN B N 1
ATOM 4780 C CA . ASN B 1 126 ? -0.475 -25.109 -10.914 1 84.69 126 ASN B CA 1
ATOM 4781 C C . ASN B 1 126 ? -0.594 -26.25 -9.898 1 84.69 126 ASN B C 1
ATOM 4783 O O . ASN B 1 126 ? -1.565 -27 -9.922 1 84.69 126 ASN B O 1
ATOM 4787 N N . TYR B 1 127 ? 0.359 -26.312 -9.031 1 80.94 127 TYR B N 1
ATOM 4788 C CA . TYR B 1 127 ? 0.361 -27.281 -7.934 1 80.94 127 TYR B CA 1
ATOM 4789 C C . TYR B 1 127 ? -0.557 -26.828 -6.809 1 80.94 127 TYR B C 1
ATOM 4791 O O . TYR B 1 127 ? -0.42 -25.703 -6.305 1 80.94 127 TYR B O 1
ATOM 4799 N N . GLN B 1 128 ? -1.5 -27.656 -6.414 1 83.69 128 GLN B N 1
ATOM 4800 C CA . GLN B 1 128 ? -2.42 -27.297 -5.344 1 83.69 128 GLN B CA 1
ATOM 4801 C C . GLN B 1 128 ? -1.826 -27.625 -3.975 1 83.69 128 GLN B C 1
ATOM 4803 O O . GLN B 1 128 ? -1.351 -28.75 -3.75 1 83.69 128 GLN B O 1
ATOM 4808 N N . PRO B 1 129 ? -1.882 -26.719 -3.117 1 87.5 129 PRO B N 1
ATOM 4809 C CA . PRO B 1 129 ? -1.291 -26.953 -1.796 1 87.5 129 PRO B CA 1
ATOM 4810 C C . PRO B 1 129 ? -1.924 -28.125 -1.06 1 87.5 129 PRO B C 1
ATOM 4812 O O . PRO B 1 129 ? -1.299 -28.719 -0.171 1 87.5 129 PRO B O 1
ATOM 4815 N N . ASP B 1 130 ? -3.074 -28.484 -1.499 1 86.62 130 ASP B N 1
ATOM 4816 C CA . ASP B 1 130 ? -3.705 -29.656 -0.915 1 86.62 130 ASP B CA 1
ATOM 4817 C C . ASP B 1 130 ? -2.91 -30.922 -1.234 1 86.62 130 ASP B C 1
ATOM 4819 O O . ASP B 1 130 ? -2.994 -31.922 -0.508 1 86.62 130 ASP B O 1
ATOM 4823 N N . ASP B 1 131 ? -2.184 -30.859 -2.232 1 83.5 131 ASP B N 1
ATOM 4824 C CA . ASP B 1 131 ? -1.445 -32.031 -2.709 1 83.5 131 ASP B CA 1
ATOM 4825 C C . ASP B 1 131 ? -0.108 -32.156 -1.985 1 83.5 131 ASP B C 1
ATOM 4827 O O . ASP B 1 131 ? 0.613 -33.156 -2.182 1 83.5 131 ASP B O 1
ATOM 4831 N N . ILE B 1 132 ? 0.099 -31.266 -1.156 1 87.25 132 ILE B N 1
ATOM 4832 C CA . ILE B 1 132 ? 1.349 -31.328 -0.407 1 87.25 132 ILE B CA 1
ATOM 4833 C C . ILE B 1 132 ? 1.354 -32.562 0.48 1 87.25 132 ILE B C 1
ATOM 4835 O O . ILE B 1 132 ? 0.437 -32.781 1.279 1 87.25 132 ILE B O 1
ATOM 4839 N N . ASP B 1 133 ? 2.305 -33.375 0.292 1 92.75 133 ASP B N 1
ATOM 4840 C CA . ASP B 1 133 ? 2.533 -34.531 1.153 1 92.75 133 ASP B CA 1
ATOM 4841 C C . ASP B 1 133 ? 3.645 -34.25 2.162 1 92.75 133 ASP B C 1
ATOM 4843 O O . ASP B 1 133 ? 4.816 -34.125 1.788 1 92.75 133 ASP B O 1
ATOM 4847 N N . LEU B 1 134 ? 3.264 -34.281 3.404 1 92.69 134 LEU B N 1
ATOM 4848 C CA . LEU B 1 134 ? 4.18 -33.875 4.465 1 92.69 134 LEU B CA 1
ATOM 4849 C C . LEU B 1 134 ? 5.258 -34.938 4.676 1 92.69 134 LEU B C 1
ATOM 4851 O O . LEU B 1 134 ? 6.273 -34.688 5.324 1 92.69 134 LEU B O 1
ATOM 4855 N N . GLY B 1 135 ? 5.047 -36.125 4.117 1 94.44 135 GLY B N 1
ATOM 4856 C CA . GLY B 1 135 ? 6.023 -37.219 4.23 1 94.44 135 GLY B CA 1
ATOM 4857 C C . GLY B 1 135 ? 6.75 -37.5 2.93 1 94.44 135 GLY B C 1
ATOM 4858 O O . GLY B 1 135 ? 7.422 -38.5 2.797 1 94.44 135 GLY B O 1
ATOM 4859 N N . ILE B 1 136 ? 6.688 -36.594 2.047 1 96.38 136 ILE B N 1
ATOM 4860 C CA . ILE B 1 136 ? 7.254 -36.812 0.717 1 96.38 136 ILE B CA 1
ATOM 4861 C C . ILE B 1 136 ? 8.773 -36.969 0.819 1 96.38 136 ILE B C 1
ATOM 4863 O O . ILE B 1 136 ? 9.406 -36.312 1.655 1 96.38 136 ILE B O 1
ATOM 4867 N N . ARG B 1 137 ? 9.328 -37.844 -0.03 1 97.88 137 ARG B N 1
ATOM 4868 C CA . ARG B 1 137 ? 10.766 -38.094 -0.046 1 97.88 137 ARG B CA 1
ATOM 4869 C C . ARG B 1 137 ? 11.312 -38.062 -1.469 1 97.88 137 ARG B C 1
ATOM 4871 O O . ARG B 1 137 ? 10.633 -38.469 -2.412 1 97.88 137 ARG B O 1
ATOM 4878 N N . VAL B 1 138 ? 12.508 -37.594 -1.578 1 98.25 138 VAL B N 1
ATOM 4879 C CA . VAL B 1 138 ? 13.211 -37.688 -2.854 1 98.25 138 VAL B CA 1
ATOM 4880 C C . VAL B 1 138 ? 13.883 -39.062 -2.986 1 98.25 138 VAL B C 1
ATOM 4882 O O . VAL B 1 138 ? 14.609 -39.469 -2.086 1 98.25 138 VAL B O 1
ATOM 4885 N N . THR B 1 139 ? 13.664 -39.688 -4.078 1 98 139 THR B N 1
ATOM 4886 C CA . THR B 1 139 ? 14.203 -41.031 -4.25 1 98 139 THR B CA 1
ATOM 4887 C C . THR B 1 139 ? 15.297 -41.031 -5.316 1 98 139 THR B C 1
ATOM 4889 O O . THR B 1 139 ? 16.109 -41.969 -5.375 1 98 139 THR B O 1
ATOM 4892 N N . SER B 1 140 ? 15.281 -40.062 -6.133 1 97.81 140 SER B N 1
ATOM 4893 C CA . SER B 1 140 ? 16.297 -39.938 -7.172 1 97.81 140 SER B CA 1
ATOM 4894 C C . SER B 1 140 ? 16.609 -38.5 -7.488 1 97.81 140 SER B C 1
ATOM 4896 O O . SER B 1 140 ? 15.719 -37.625 -7.395 1 97.81 140 SER B O 1
ATOM 4898 N N . ALA B 1 141 ? 17.828 -38.188 -7.789 1 97.56 141 ALA B N 1
ATOM 4899 C CA . ALA B 1 141 ? 18.312 -36.875 -8.203 1 97.56 141 ALA B CA 1
ATOM 4900 C C . ALA B 1 141 ? 19.406 -37 -9.258 1 97.56 141 ALA B C 1
ATOM 4902 O O . ALA B 1 141 ? 20.391 -37.719 -9.07 1 97.56 141 ALA B O 1
ATOM 4903 N N . GLU B 1 142 ? 19.172 -36.312 -10.352 1 96.19 142 GLU B N 1
ATOM 4904 C CA . GLU B 1 142 ? 20.125 -36.344 -11.453 1 96.19 142 GLU B CA 1
ATOM 4905 C C . GLU B 1 142 ? 20.281 -34.938 -12.078 1 96.19 142 GLU B C 1
ATOM 4907 O O . GLU B 1 142 ? 19.344 -34.156 -12.055 1 96.19 142 GLU B O 1
ATOM 4912 N N . ILE B 1 143 ? 21.438 -34.75 -12.641 1 95.19 143 ILE B N 1
ATOM 4913 C CA . ILE B 1 143 ? 21.703 -33.469 -13.305 1 95.19 143 ILE B CA 1
ATOM 4914 C C . ILE B 1 143 ? 21.75 -33.688 -14.82 1 95.19 143 ILE B C 1
ATOM 4916 O O . ILE B 1 143 ? 22.406 -34.594 -15.305 1 95.19 143 ILE B O 1
ATOM 4920 N N . GLU B 1 144 ? 21.016 -32.875 -15.43 1 93.25 144 GLU B N 1
ATOM 4921 C CA . GLU B 1 144 ? 21.047 -32.844 -16.891 1 93.25 144 GLU B CA 1
ATOM 4922 C C . GLU B 1 144 ? 21.766 -31.609 -17.406 1 93.25 144 GLU B C 1
ATOM 4924 O O . GLU B 1 144 ? 21.406 -30.484 -17.047 1 93.25 144 GLU B O 1
ATOM 4929 N N . ASP B 1 145 ? 22.828 -31.766 -18.25 1 86.75 145 ASP B N 1
ATOM 4930 C CA . ASP B 1 145 ? 23.562 -30.734 -18.984 1 86.75 145 ASP B CA 1
ATOM 4931 C C . ASP B 1 145 ? 24.062 -29.656 -18.031 1 86.75 145 ASP B C 1
ATOM 4933 O O . ASP B 1 145 ? 24.109 -28.469 -18.391 1 86.75 145 ASP B O 1
ATOM 4937 N N . ASN B 1 146 ? 24.219 -29.953 -16.797 1 88.06 146 ASN B N 1
ATOM 4938 C CA . ASN B 1 146 ? 24.688 -29.031 -15.781 1 88.06 146 ASN B CA 1
ATOM 4939 C C . ASN B 1 146 ? 23.766 -27.828 -15.633 1 88.06 146 ASN B C 1
ATOM 4941 O O . ASN B 1 146 ? 24.203 -26.75 -15.242 1 88.06 146 ASN B O 1
ATOM 4945 N N . GLU B 1 147 ? 22.516 -28 -15.992 1 90.38 147 GLU B N 1
ATOM 4946 C CA . GLU B 1 147 ? 21.609 -26.859 -15.938 1 90.38 147 GLU B CA 1
ATOM 4947 C C . GLU B 1 147 ? 20.297 -27.219 -15.242 1 90.38 147 GLU B C 1
ATOM 4949 O O . GLU B 1 147 ? 19.578 -26.344 -14.766 1 90.38 147 GLU B O 1
ATOM 4954 N N . ILE B 1 148 ? 20 -28.547 -15.273 1 94.25 148 ILE B N 1
ATOM 4955 C CA . ILE B 1 148 ? 18.703 -28.953 -14.773 1 94.25 148 ILE B CA 1
ATOM 4956 C C . ILE B 1 148 ? 18.875 -30.047 -13.719 1 94.25 148 ILE B C 1
ATOM 4958 O O . ILE B 1 148 ? 19.625 -31 -13.93 1 94.25 148 ILE B O 1
ATOM 4962 N N . LEU B 1 149 ? 18.234 -29.922 -12.656 1 95.81 149 LEU B N 1
ATOM 4963 C CA . LEU B 1 149 ? 18.094 -30.984 -11.672 1 95.81 149 LEU B CA 1
ATOM 4964 C C . LEU B 1 149 ? 16.797 -31.781 -11.898 1 95.81 149 LEU B C 1
ATOM 4966 O O . LEU B 1 149 ? 15.711 -31.203 -11.898 1 95.81 149 LEU B O 1
ATOM 4970 N N . ILE B 1 150 ? 16.922 -33.031 -12.156 1 97.69 150 ILE B N 1
ATOM 4971 C CA . ILE B 1 150 ? 15.766 -33.906 -12.312 1 97.69 150 ILE B CA 1
ATOM 4972 C C . ILE B 1 150 ? 15.555 -34.719 -11.039 1 97.69 150 ILE B C 1
ATOM 4974 O O . ILE B 1 150 ? 16.438 -35.438 -10.609 1 97.69 150 ILE B O 1
ATOM 4978 N N . LEU B 1 151 ? 14.359 -34.562 -10.477 1 98.12 151 LEU B N 1
ATOM 4979 C CA . LEU B 1 151 ? 14.07 -35.25 -9.211 1 98.12 151 LEU B CA 1
ATOM 4980 C C . LEU B 1 151 ? 12.898 -36.219 -9.367 1 98.12 151 LEU B C 1
ATOM 4982 O O . LEU B 1 151 ? 12.008 -36 -10.188 1 98.12 151 LEU B O 1
ATOM 4986 N N . LYS B 1 152 ? 12.922 -37.281 -8.633 1 98.25 152 LYS B N 1
ATOM 4987 C CA . LYS B 1 152 ? 11.773 -38.156 -8.406 1 98.25 152 LYS B CA 1
ATOM 4988 C C . LYS B 1 152 ? 11.352 -38.156 -6.941 1 98.25 152 LYS B C 1
ATOM 4990 O O . LYS B 1 152 ? 12.188 -38.312 -6.047 1 98.25 152 LYS B O 1
ATOM 4995 N N . TRP B 1 153 ? 10.125 -37.906 -6.719 1 97.56 153 TRP B N 1
ATOM 4996 C CA . TRP B 1 153 ? 9.562 -37.875 -5.371 1 97.56 153 TRP B CA 1
ATOM 4997 C C . TRP B 1 153 ? 8.648 -39.094 -5.152 1 97.56 153 TRP B C 1
ATOM 4999 O O . TRP B 1 153 ? 7.945 -39.5 -6.07 1 97.56 153 TRP B O 1
ATOM 5009 N N . GLN B 1 154 ? 8.68 -39.594 -3.969 1 97.62 154 GLN B N 1
ATOM 5010 C CA . GLN B 1 154 ? 7.73 -40.594 -3.516 1 97.62 154 GLN B CA 1
ATOM 5011 C C . GLN B 1 154 ? 6.836 -40.062 -2.404 1 97.62 154 GLN B C 1
ATOM 5013 O O . GLN B 1 154 ? 7.328 -39.531 -1.405 1 97.62 154 GLN B O 1
ATOM 5018 N N . TYR B 1 155 ? 5.535 -40.188 -2.646 1 96.31 155 TYR B N 1
ATOM 5019 C CA . TYR B 1 155 ? 4.543 -39.75 -1.671 1 96.31 155 TYR B CA 1
ATOM 5020 C C . TYR B 1 155 ? 4.301 -40.812 -0.622 1 96.31 155 TYR B C 1
ATOM 5022 O O . TYR B 1 155 ? 4.668 -42 -0.819 1 96.31 155 TYR B O 1
ATOM 5030 N N . SER B 1 156 ? 3.709 -40.406 0.416 1 94.69 156 SER B N 1
ATOM 5031 C CA . SER B 1 156 ? 3.426 -41.344 1.51 1 94.69 156 SER B CA 1
ATOM 5032 C C . SER B 1 156 ? 2.463 -42.438 1.071 1 94.69 156 SER B C 1
ATOM 5034 O O . SER B 1 156 ? 2.508 -43.562 1.591 1 94.69 156 SER B O 1
ATOM 5036 N N . ASP B 1 157 ? 1.638 -42.188 0.075 1 93.62 157 ASP B N 1
ATOM 5037 C CA . ASP B 1 157 ? 0.653 -43.156 -0.371 1 93.62 157 ASP B CA 1
ATOM 5038 C C . ASP B 1 157 ? 1.219 -44.031 -1.485 1 93.62 157 ASP B C 1
ATOM 5040 O O . ASP B 1 157 ? 0.516 -44.906 -2.027 1 93.62 157 ASP B O 1
ATOM 5044 N N . GLY B 1 158 ? 2.393 -43.719 -1.896 1 92.31 158 GLY B N 1
ATOM 5045 C CA . GLY B 1 158 ? 3.062 -44.625 -2.832 1 92.31 158 GLY B CA 1
ATOM 5046 C C . GLY B 1 158 ? 3.191 -44.031 -4.227 1 92.31 158 GLY B C 1
ATOM 5047 O O . GLY B 1 158 ? 4.012 -44.469 -5.023 1 92.31 158 GLY B O 1
ATOM 5048 N N . HIS B 1 159 ? 2.387 -43.031 -4.523 1 93.56 159 HIS B N 1
ATOM 5049 C CA . HIS B 1 159 ? 2.514 -42.469 -5.855 1 93.56 159 HIS B CA 1
ATOM 5050 C C . HIS B 1 159 ? 3.816 -41.688 -5.992 1 93.56 159 HIS B C 1
ATOM 5052 O O . HIS B 1 159 ? 4.434 -41.312 -4.992 1 93.56 159 HIS B O 1
ATOM 5058 N N . THR B 1 160 ? 4.234 -41.594 -7.234 1 96.06 160 THR B N 1
ATOM 5059 C CA . THR B 1 160 ? 5.504 -40.906 -7.504 1 96.06 160 THR B CA 1
ATOM 5060 C C . THR B 1 160 ? 5.301 -39.719 -8.445 1 96.06 160 THR B C 1
ATOM 5062 O O . THR B 1 160 ? 4.281 -39.656 -9.133 1 96.06 160 THR B O 1
ATOM 5065 N N . HIS B 1 161 ? 6.109 -38.781 -8.352 1 96.06 161 HIS B N 1
ATOM 5066 C CA . HIS B 1 161 ? 6.18 -37.625 -9.258 1 96.06 161 HIS B CA 1
ATOM 5067 C C . HIS B 1 161 ? 7.617 -37.344 -9.688 1 96.06 161 HIS B C 1
ATOM 5069 O O . HIS B 1 161 ? 8.547 -37.531 -8.898 1 96.06 161 HIS B O 1
ATOM 5075 N N . GLU B 1 162 ? 7.75 -37.031 -10.93 1 96.94 162 GLU B N 1
ATOM 5076 C CA . GLU B 1 162 ? 9.062 -36.656 -11.461 1 96.94 162 GLU B CA 1
ATOM 5077 C C . GLU B 1 162 ? 9.008 -35.312 -12.164 1 96.94 162 GLU B C 1
ATOM 5079 O O . GLU B 1 162 ? 8.023 -35 -12.844 1 96.94 162 GLU B O 1
ATOM 5084 N N . GLY B 1 163 ? 10.055 -34.531 -11.984 1 96.31 163 GLY B N 1
ATOM 5085 C CA . GLY B 1 163 ? 10.047 -33.219 -12.648 1 96.31 163 GLY B CA 1
ATOM 5086 C C . GLY B 1 163 ? 11.375 -32.5 -12.539 1 96.31 163 GLY B C 1
ATOM 5087 O O . GLY B 1 163 ? 12.227 -32.875 -11.727 1 96.31 163 GLY B O 1
ATOM 5088 N N . PRO B 1 164 ? 11.523 -31.531 -13.391 1 97.25 164 PRO B N 1
ATOM 5089 C CA . PRO B 1 164 ? 12.773 -30.766 -13.477 1 97.25 164 PRO B CA 1
ATOM 5090 C C . PRO B 1 164 ? 12.734 -29.484 -12.648 1 97.25 164 PRO B C 1
ATOM 5092 O O . PRO B 1 164 ? 11.664 -28.906 -12.438 1 97.25 164 PRO B O 1
ATOM 5095 N N . ILE B 1 165 ? 13.93 -29.047 -12.18 1 95 165 ILE B N 1
ATOM 5096 C CA . ILE B 1 165 ? 14.156 -27.734 -11.57 1 95 165 ILE B CA 1
ATOM 5097 C C . ILE B 1 165 ? 15.422 -27.109 -12.156 1 95 165 ILE B C 1
ATOM 5099 O O . ILE B 1 165 ? 16.5 -27.703 -12.07 1 95 165 ILE B O 1
ATOM 5103 N N . PRO B 1 166 ? 15.312 -25.969 -12.734 1 92.38 166 PRO B N 1
ATOM 5104 C CA . PRO B 1 166 ? 16.547 -25.312 -13.195 1 92.38 166 PRO B CA 1
ATOM 5105 C C . PRO B 1 166 ? 17.516 -25.031 -12.062 1 92.38 166 PRO B C 1
ATOM 5107 O O . PRO B 1 166 ? 17.141 -24.469 -11.031 1 92.38 166 PRO B O 1
ATOM 5110 N N . LEU B 1 167 ? 18.781 -25.312 -12.289 1 91.62 167 LEU B N 1
ATOM 5111 C CA . LEU B 1 167 ? 19.797 -25.156 -11.25 1 91.62 167 LEU B CA 1
ATOM 5112 C C . LEU B 1 167 ? 19.984 -23.672 -10.906 1 91.62 167 LEU B C 1
ATOM 5114 O O . LEU B 1 167 ? 20.219 -23.328 -9.75 1 91.62 167 LEU B O 1
ATOM 5118 N N . ALA B 1 168 ? 19.906 -22.844 -11.883 1 87.94 168 ALA B N 1
ATOM 5119 C CA . ALA B 1 168 ? 20.031 -21.406 -11.625 1 87.94 168 ALA B CA 1
ATOM 5120 C C . ALA B 1 168 ? 18.938 -20.906 -10.68 1 87.94 168 ALA B C 1
ATOM 5122 O O . ALA B 1 168 ? 19.203 -20.078 -9.805 1 87.94 168 ALA B O 1
ATOM 5123 N N . TRP B 1 169 ? 17.734 -21.391 -10.922 1 88.44 169 TRP B N 1
ATOM 5124 C CA . TRP B 1 169 ? 16.625 -21.062 -10.039 1 88.44 169 TRP B CA 1
ATOM 5125 C C . TRP B 1 169 ? 16.891 -21.547 -8.617 1 88.44 169 TRP B C 1
ATOM 5127 O O . TRP B 1 169 ? 16.719 -20.797 -7.652 1 88.44 169 TRP B O 1
ATOM 5137 N N . LEU B 1 170 ? 17.359 -22.734 -8.508 1 89.44 170 LEU B N 1
ATOM 5138 C CA . LEU B 1 170 ? 17.656 -23.312 -7.211 1 89.44 170 LEU B CA 1
ATOM 5139 C C . LEU B 1 170 ? 18.734 -22.516 -6.484 1 89.44 170 LEU B C 1
ATOM 5141 O O . LEU B 1 170 ? 18.609 -22.25 -5.285 1 89.44 170 LEU B O 1
ATOM 5145 N N . ARG B 1 171 ? 19.719 -22.188 -7.172 1 87.88 171 ARG B N 1
ATOM 5146 C CA . ARG B 1 171 ? 20.828 -21.438 -6.594 1 87.88 171 ARG B CA 1
ATOM 5147 C C . ARG B 1 171 ? 20.359 -20.078 -6.07 1 87.88 171 ARG B C 1
ATOM 5149 O O . ARG B 1 171 ? 20.844 -19.609 -5.039 1 87.88 171 ARG B O 1
ATOM 5156 N N . SER B 1 172 ? 19.453 -19.5 -6.75 1 85.12 172 SER B N 1
ATOM 5157 C CA . SER B 1 172 ? 18.969 -18.172 -6.379 1 85.12 172 SER B CA 1
ATOM 5158 C C . SER B 1 172 ? 18.172 -18.219 -5.078 1 85.12 172 SER B C 1
ATOM 5160 O O . SER B 1 172 ? 18 -17.203 -4.414 1 85.12 172 SER B O 1
ATOM 5162 N N . TYR B 1 173 ? 17.75 -19.359 -4.664 1 85.94 173 TYR B N 1
ATOM 5163 C CA . TYR B 1 173 ? 16.922 -19.484 -3.461 1 85.94 173 TYR B CA 1
ATOM 5164 C C . TYR B 1 173 ? 17.75 -20 -2.287 1 85.94 173 TYR B C 1
ATOM 5166 O O . TYR B 1 173 ? 17.234 -20.156 -1.181 1 85.94 173 TYR B O 1
ATOM 5174 N N . CYS B 1 174 ? 18.969 -20.281 -2.502 1 82.88 174 CYS B N 1
ATOM 5175 C CA . CYS B 1 174 ? 19.828 -20.703 -1.389 1 82.88 174 CYS B CA 1
ATOM 5176 C C . CYS B 1 174 ? 19.953 -19.578 -0.361 1 82.88 174 CYS B C 1
ATOM 5178 O O . CYS B 1 174 ? 19.969 -18.406 -0.717 1 82.88 174 CYS B O 1
ATOM 5180 N N . PRO B 1 175 ? 20.031 -19.938 0.911 1 78 175 PRO B N 1
ATOM 5181 C CA . PRO B 1 175 ? 20.109 -18.922 1.963 1 78 175 PRO B CA 1
ATOM 5182 C C . PRO B 1 175 ? 21.266 -17.938 1.741 1 78 175 PRO B C 1
ATOM 5184 O O . PRO B 1 175 ? 21.109 -16.734 1.988 1 78 175 PRO B O 1
ATOM 5187 N N . SER B 1 176 ? 22.359 -18.438 1.312 1 78.19 176 SER B N 1
ATOM 5188 C CA . SER B 1 176 ? 23.484 -17.547 1.08 1 78.19 176 SER B CA 1
ATOM 5189 C C . SER B 1 176 ? 23.188 -16.547 -0.02 1 78.19 176 SER B C 1
ATOM 5191 O O . SER B 1 176 ? 23.516 -15.359 0.103 1 78.19 176 SER B O 1
ATOM 5193 N N . SER B 1 177 ? 22.594 -17.016 -1.072 1 80.56 177 SER B N 1
ATOM 5194 C CA . SER B 1 177 ? 22.219 -16.125 -2.164 1 80.56 177 SER B CA 1
ATOM 5195 C C . SER B 1 177 ? 21.188 -15.102 -1.714 1 80.56 177 SER B C 1
ATOM 5197 O O . SER B 1 177 ? 21.25 -13.93 -2.098 1 80.56 177 SER B O 1
ATOM 5199 N N . GLN B 1 178 ? 20.344 -15.57 -0.914 1 82.75 178 GLN B N 1
ATOM 5200 C CA . GLN B 1 178 ? 19.312 -14.664 -0.399 1 82.75 178 GLN B CA 1
ATOM 5201 C C . GLN B 1 178 ? 19.922 -13.594 0.5 1 82.75 178 GLN B C 1
ATOM 5203 O O . GLN B 1 178 ? 19.516 -12.43 0.459 1 82.75 178 GLN B O 1
ATOM 5208 N N . GLN B 1 179 ? 20.812 -14.008 1.249 1 83.69 179 GLN B N 1
ATOM 5209 C CA . GLN B 1 179 ? 21.5 -13.055 2.111 1 83.69 179 GLN B CA 1
ATOM 5210 C C . GLN B 1 179 ? 22.281 -12.031 1.287 1 83.69 179 GLN B C 1
ATOM 5212 O O . GLN B 1 179 ? 22.297 -10.844 1.611 1 83.69 179 GLN B O 1
ATOM 5217 N N . GLU B 1 180 ? 22.906 -12.539 0.269 1 85.5 180 GLU B N 1
ATOM 5218 C CA . GLU B 1 180 ? 23.641 -11.641 -0.61 1 85.5 180 GLU B CA 1
ATOM 5219 C C . GLU B 1 180 ? 22.719 -10.641 -1.291 1 85.5 180 GLU B C 1
ATOM 5221 O O . GLU B 1 180 ? 23.047 -9.461 -1.417 1 85.5 180 GLU B O 1
ATOM 5226 N N . ARG B 1 181 ? 21.641 -11.117 -1.711 1 86.62 181 ARG B N 1
ATOM 5227 C CA . ARG B 1 181 ? 20.656 -10.242 -2.352 1 86.62 181 ARG B CA 1
ATOM 5228 C C . ARG B 1 181 ? 20.125 -9.203 -1.372 1 86.62 181 ARG B C 1
ATOM 5230 O O . ARG B 1 181 ? 19.938 -8.039 -1.736 1 86.62 181 ARG B O 1
ATOM 5237 N N . ARG B 1 182 ? 19.906 -9.602 -0.222 1 88.69 182 ARG B N 1
ATOM 5238 C CA . ARG B 1 182 ? 19.422 -8.688 0.806 1 88.69 182 ARG B CA 1
ATOM 5239 C C . ARG B 1 182 ? 20.438 -7.582 1.07 1 88.69 182 ARG B C 1
ATOM 5241 O O . ARG B 1 182 ? 20.062 -6.414 1.213 1 88.69 182 ARG B O 1
ATOM 5248 N N . LYS B 1 183 ? 21.625 -7.984 1.107 1 90.12 183 LYS B N 1
ATOM 5249 C CA . LYS B 1 183 ? 22.688 -7.004 1.325 1 90.12 183 LYS B CA 1
ATOM 5250 C C . LYS B 1 183 ? 22.797 -6.039 0.145 1 90.12 183 LYS B C 1
ATOM 5252 O O . LYS B 1 183 ? 23 -4.84 0.333 1 90.12 183 LYS B O 1
ATOM 5257 N N . ALA B 1 184 ? 22.578 -6.598 -0.962 1 91.44 184 ALA B N 1
ATOM 5258 C CA . ALA B 1 184 ? 22.719 -5.801 -2.18 1 91.44 184 ALA B CA 1
ATOM 5259 C C . ALA B 1 184 ? 21.562 -4.809 -2.311 1 91.44 184 ALA B C 1
ATOM 5261 O O . ALA B 1 184 ? 21.672 -3.82 -3.039 1 91.44 184 ALA B O 1
ATOM 5262 N N . ARG B 1 185 ? 20.5 -5.035 -1.652 1 93.5 185 ARG B N 1
ATOM 5263 C CA . ARG B 1 185 ? 19.297 -4.211 -1.771 1 93.5 185 ARG B CA 1
ATOM 5264 C C . ARG B 1 185 ? 19.344 -3.051 -0.779 1 93.5 185 ARG B C 1
ATOM 5266 O O . ARG B 1 185 ? 18.5 -2.145 -0.847 1 93.5 185 ARG B O 1
ATOM 5273 N N . VAL B 1 186 ? 20.281 -3.041 0.077 1 92.56 186 VAL B N 1
ATOM 5274 C CA . VAL B 1 186 ? 20.328 -2.027 1.126 1 92.56 186 VAL B CA 1
ATOM 5275 C C . VAL B 1 186 ? 20.422 -0.639 0.499 1 92.56 186 VAL B C 1
ATOM 5277 O O . VAL B 1 186 ? 21.172 -0.441 -0.468 1 92.56 186 VAL B O 1
ATOM 5280 N N . MET B 1 187 ? 19.672 0.232 1.099 1 93.12 187 MET B N 1
ATOM 5281 C CA . MET B 1 187 ? 19.656 1.61 0.616 1 93.12 187 MET B CA 1
ATOM 5282 C C . MET B 1 187 ? 21.047 2.234 0.74 1 93.12 187 MET B C 1
ATOM 5284 O O . MET B 1 187 ? 21.734 2.057 1.754 1 93.12 187 MET B O 1
ATOM 5288 N N . THR B 1 188 ? 21.406 2.957 -0.324 1 88 188 THR B N 1
ATOM 5289 C CA . THR B 1 188 ? 22.703 3.621 -0.332 1 88 188 THR B CA 1
ATOM 5290 C C . THR B 1 188 ? 22.562 5.098 0.023 1 88 188 THR B C 1
ATOM 5292 O O . THR B 1 188 ? 21.641 5.766 -0.446 1 88 188 THR B O 1
ATOM 5295 N N . PHE B 1 189 ? 23.469 5.52 0.924 1 91.44 189 PHE B N 1
ATOM 5296 C CA . PHE B 1 189 ? 23.516 6.934 1.266 1 91.44 189 PHE B CA 1
ATOM 5297 C C . PHE B 1 189 ? 24.844 7.559 0.824 1 91.44 189 PHE B C 1
ATOM 5299 O O . PHE B 1 189 ? 25.891 7.266 1.396 1 91.44 189 PHE B O 1
ATOM 5306 N N . PHE B 1 190 ? 24.703 8.43 -0.146 1 87.25 190 PHE B N 1
ATOM 5307 C CA . PHE B 1 190 ? 25.906 9.023 -0.724 1 87.25 190 PHE B CA 1
ATOM 5308 C C . PHE B 1 190 ? 26.406 10.188 0.127 1 87.25 190 PHE B C 1
ATOM 5310 O O . PHE B 1 190 ? 25.594 10.969 0.639 1 87.25 190 PHE B O 1
ATOM 5317 N N . LYS B 1 191 ? 27.734 10.352 0.141 1 82.94 191 LYS B N 1
ATOM 5318 C CA . LYS B 1 191 ? 28.328 11.477 0.863 1 82.94 191 LYS B CA 1
ATOM 5319 C C . LYS B 1 191 ? 28.141 12.781 0.101 1 82.94 191 LYS B C 1
ATOM 5321 O O . LYS B 1 191 ? 27.875 13.828 0.704 1 82.94 191 LYS B O 1
ATOM 5326 N N . ASP B 1 192 ? 28.297 12.609 -1.165 1 80.75 192 ASP B N 1
ATOM 5327 C CA . ASP B 1 192 ? 28.062 13.781 -2.004 1 80.75 192 ASP B CA 1
ATOM 5328 C C . ASP B 1 192 ? 26.578 14.055 -2.174 1 80.75 192 ASP B C 1
ATOM 5330 O O . ASP B 1 192 ? 25.859 13.266 -2.807 1 80.75 192 ASP B O 1
ATOM 5334 N N . LYS B 1 193 ? 26.094 15.133 -1.575 1 79.81 193 LYS B N 1
ATOM 5335 C CA . LYS B 1 193 ? 24.688 15.469 -1.637 1 79.81 193 LYS B CA 1
ATOM 5336 C C . LYS B 1 193 ? 24.359 16.312 -2.873 1 79.81 193 LYS B C 1
ATOM 5338 O O . LYS B 1 193 ? 23.891 17.438 -2.756 1 79.81 193 LYS B O 1
ATOM 5343 N N . THR B 1 194 ? 24.656 15.797 -4.07 1 85.75 194 THR B N 1
ATOM 5344 C CA . THR B 1 194 ? 24.359 16.484 -5.324 1 85.75 194 THR B CA 1
ATOM 5345 C C . THR B 1 194 ? 23.156 15.844 -6.02 1 85.75 194 THR B C 1
ATOM 5347 O O . THR B 1 194 ? 22.938 14.641 -5.898 1 85.75 194 THR B O 1
ATOM 5350 N N . ILE B 1 195 ? 22.438 16.688 -6.656 1 93.19 195 ILE B N 1
ATOM 5351 C CA . ILE B 1 195 ? 21.328 16.188 -7.473 1 93.19 195 ILE B CA 1
ATOM 5352 C C . ILE B 1 195 ? 21.828 15.867 -8.875 1 93.19 195 ILE B C 1
ATOM 5354 O O . ILE B 1 195 ? 22.25 16.766 -9.609 1 93.19 195 ILE B O 1
ATOM 5358 N N . PRO B 1 196 ? 21.75 14.609 -9.227 1 95.56 196 PRO B N 1
ATOM 5359 C CA . PRO B 1 196 ? 22.141 14.305 -10.609 1 95.56 196 PRO B CA 1
ATOM 5360 C C . PRO B 1 196 ? 21.25 15 -11.641 1 95.56 196 PRO B C 1
ATOM 5362 O O . PRO B 1 196 ? 20.062 15.227 -11.383 1 95.56 196 PRO B O 1
ATOM 5365 N N . GLU B 1 197 ? 21.906 15.336 -12.789 1 97.19 197 GLU B N 1
ATOM 5366 C CA . GLU B 1 197 ? 21.188 16.016 -13.859 1 97.19 197 GLU B CA 1
ATOM 5367 C C . GLU B 1 197 ? 21.266 15.234 -15.164 1 97.19 197 GLU B C 1
ATOM 5369 O O . GLU B 1 197 ? 22.297 14.641 -15.484 1 97.19 197 GLU B O 1
ATOM 5374 N N . LEU B 1 198 ? 20.125 15.164 -15.805 1 98.5 198 LEU B N 1
ATOM 5375 C CA . LEU B 1 198 ? 20.047 14.562 -17.125 1 98.5 198 LEU B CA 1
ATOM 5376 C C . LEU B 1 198 ? 19.328 15.5 -18.109 1 98.5 198 LEU B C 1
ATOM 5378 O O . LEU B 1 198 ? 18.609 16.422 -17.688 1 98.5 198 LEU B O 1
ATOM 5382 N N . GLU B 1 199 ? 19.547 15.195 -19.391 1 98.69 199 GLU B N 1
ATOM 5383 C CA . GLU B 1 199 ? 18.891 15.977 -20.438 1 98.69 199 GLU B CA 1
ATOM 5384 C C . GLU B 1 199 ? 17.578 15.328 -20.875 1 98.69 199 GLU B C 1
ATOM 5386 O O . GLU B 1 199 ? 17.516 14.102 -21.031 1 98.69 199 GLU B O 1
ATOM 5391 N N . TYR B 1 200 ? 16.578 16.172 -21.078 1 98.69 200 TYR B N 1
ATOM 5392 C CA . TYR B 1 200 ? 15.273 15.727 -21.547 1 98.69 200 TYR B CA 1
ATOM 5393 C C . TYR B 1 200 ? 15.406 14.82 -22.766 1 98.69 200 TYR B C 1
ATOM 5395 O O . TYR B 1 200 ? 14.789 13.75 -22.812 1 98.69 200 TYR B O 1
ATOM 5403 N N . GLU B 1 201 ? 16.203 15.141 -23.672 1 98.31 201 GLU B N 1
ATOM 5404 C CA . GLU B 1 201 ? 16.359 14.406 -24.922 1 98.31 201 GLU B CA 1
ATOM 5405 C C . GLU B 1 201 ? 16.891 13 -24.672 1 98.31 201 GLU B C 1
ATOM 5407 O O . GLU B 1 201 ? 16.453 12.039 -25.312 1 98.31 201 GLU B O 1
ATOM 5412 N N . ASN B 1 202 ? 17.734 12.922 -23.75 1 97.81 202 ASN B N 1
ATOM 5413 C CA . ASN B 1 202 ? 18.297 11.625 -23.422 1 97.81 202 ASN B CA 1
ATOM 5414 C C . ASN B 1 202 ? 17.266 10.703 -22.797 1 97.81 202 ASN B C 1
ATOM 5416 O O . ASN B 1 202 ? 17.188 9.516 -23.141 1 97.81 202 ASN B O 1
ATOM 5420 N N . VAL B 1 203 ? 16.5 11.211 -21.953 1 98.44 203 VAL B N 1
ATOM 5421 C CA . VAL B 1 203 ? 15.5 10.438 -21.203 1 98.44 203 VAL B CA 1
ATOM 5422 C C . VAL B 1 203 ? 14.383 10 -22.141 1 98.44 203 VAL B C 1
ATOM 5424 O O . VAL B 1 203 ? 13.906 8.867 -22.047 1 98.44 203 VAL B O 1
ATOM 5427 N N . MET B 1 204 ? 14.016 10.867 -23.062 1 98.31 204 MET B N 1
ATOM 5428 C CA . MET B 1 204 ? 12.836 10.617 -23.891 1 98.31 204 MET B CA 1
ATOM 5429 C C . MET B 1 204 ? 13.188 9.773 -25.109 1 98.31 204 MET B C 1
ATOM 5431 O O . MET B 1 204 ? 12.359 9.016 -25.609 1 98.31 204 MET B O 1
ATOM 5435 N N . ASN B 1 205 ? 14.445 9.82 -25.516 1 97.25 205 ASN B N 1
ATOM 5436 C CA . ASN B 1 205 ? 14.75 9.242 -26.828 1 97.25 205 ASN B CA 1
ATOM 5437 C C . ASN B 1 205 ? 15.688 8.047 -26.703 1 97.25 205 ASN B C 1
ATOM 5439 O O . ASN B 1 205 ? 16.172 7.527 -27.703 1 97.25 205 ASN B O 1
ATOM 5443 N N . SER B 1 206 ? 15.992 7.633 -25.5 1 96.94 206 SER B N 1
ATOM 5444 C CA . SER B 1 206 ? 16.891 6.492 -25.359 1 96.94 206 SER B CA 1
ATOM 5445 C C . SER B 1 206 ? 16.531 5.652 -24.125 1 96.94 206 SER B C 1
ATOM 5447 O O . SER B 1 206 ? 16.188 6.195 -23.078 1 96.94 206 SER B O 1
ATOM 5449 N N . ASP B 1 207 ? 16.656 4.359 -24.312 1 96.56 207 ASP B N 1
ATOM 5450 C CA . ASP B 1 207 ? 16.469 3.447 -23.188 1 96.56 207 ASP B CA 1
ATOM 5451 C C . ASP B 1 207 ? 17.594 3.582 -22.172 1 96.56 207 ASP B C 1
ATOM 5453 O O . ASP B 1 207 ? 17.391 3.4 -20.969 1 96.56 207 ASP B O 1
ATOM 5457 N N . HIS B 1 208 ? 18.719 3.939 -22.625 1 97.81 208 HIS B N 1
ATOM 5458 C CA . HIS B 1 208 ? 19.844 4.145 -21.734 1 97.81 208 HIS B CA 1
ATOM 5459 C C . HIS B 1 208 ? 19.625 5.371 -20.844 1 97.81 208 HIS B C 1
ATOM 5461 O O . HIS B 1 208 ? 19.969 5.359 -19.656 1 97.81 208 HIS B O 1
ATOM 5467 N N . GLY B 1 209 ? 19.156 6.422 -21.453 1 98.44 209 GLY B N 1
ATOM 5468 C CA . GLY B 1 209 ? 18.812 7.598 -20.672 1 98.44 209 GLY B CA 1
ATOM 5469 C C . GLY B 1 209 ? 17.734 7.34 -19.641 1 98.44 209 GLY B C 1
ATOM 5470 O O . GLY B 1 209 ? 17.844 7.789 -18.5 1 98.44 209 GLY B O 1
ATOM 5471 N N . LEU B 1 210 ? 16.766 6.594 -20.062 1 98.56 210 LEU B N 1
ATOM 5472 C CA . LEU B 1 210 ? 15.703 6.191 -19.141 1 98.56 210 LEU B CA 1
ATOM 5473 C C . LEU B 1 210 ? 16.266 5.348 -18 1 98.56 210 LEU B C 1
ATOM 5475 O O . LEU B 1 210 ? 15.93 5.562 -16.828 1 98.56 210 LEU B O 1
ATOM 5479 N N . TYR B 1 211 ? 17.109 4.438 -18.344 1 98.75 211 TYR B N 1
ATOM 5480 C CA . TYR B 1 211 ? 17.734 3.557 -17.375 1 98.75 211 TYR B CA 1
ATOM 5481 C C . TYR B 1 211 ? 18.578 4.355 -16.375 1 98.75 211 TYR B C 1
ATOM 5483 O O . TYR B 1 211 ? 18.484 4.137 -15.172 1 98.75 211 TYR B O 1
ATOM 5491 N N . GLU B 1 212 ? 19.328 5.281 -16.828 1 98.69 212 GLU B N 1
ATOM 5492 C CA . GLU B 1 212 ? 20.141 6.125 -15.961 1 98.69 212 GLU B CA 1
ATOM 5493 C C . GLU B 1 212 ? 19.281 6.934 -15 1 98.69 212 GLU B C 1
ATOM 5495 O O . GLU B 1 212 ? 19.578 7.039 -13.812 1 98.69 212 GLU B O 1
ATOM 5500 N N . TRP B 1 213 ? 18.234 7.484 -15.523 1 98.88 213 TRP B N 1
ATOM 5501 C CA . TRP B 1 213 ? 17.281 8.242 -14.719 1 98.88 213 TRP B CA 1
ATOM 5502 C C . TRP B 1 213 ? 16.719 7.379 -13.586 1 98.88 213 TRP B C 1
ATOM 5504 O O . TRP B 1 213 ? 16.766 7.773 -12.422 1 98.88 213 TRP B O 1
ATOM 5514 N N . MET B 1 214 ? 16.281 6.191 -13.922 1 98.81 214 MET B N 1
ATOM 5515 C CA . MET B 1 214 ? 15.672 5.297 -12.945 1 98.81 214 MET B CA 1
ATOM 5516 C C . MET B 1 214 ? 16.703 4.863 -11.898 1 98.81 214 MET B C 1
ATOM 5518 O O . MET B 1 214 ? 16.375 4.73 -10.719 1 98.81 214 MET B O 1
ATOM 5522 N N . CYS B 1 215 ? 17.922 4.684 -12.32 1 98.31 215 CYS B N 1
ATOM 5523 C CA . CYS B 1 215 ? 18.984 4.34 -11.375 1 98.31 215 CYS B CA 1
ATOM 5524 C C . CYS B 1 215 ? 19.172 5.441 -10.344 1 98.31 215 CYS B C 1
ATOM 5526 O O . CYS B 1 215 ? 19.266 5.172 -9.148 1 98.31 215 CYS B O 1
ATOM 5528 N N . HIS B 1 216 ? 19.156 6.684 -10.797 1 97.56 216 HIS B N 1
ATOM 5529 C CA . HIS B 1 216 ? 19.328 7.801 -9.875 1 97.56 216 HIS B CA 1
ATOM 5530 C C . HIS B 1 216 ? 18.172 7.871 -8.883 1 97.56 216 HIS B C 1
ATOM 5532 O O . HIS B 1 216 ? 18.375 8.086 -7.688 1 97.56 216 HIS B O 1
ATOM 5538 N N . LEU B 1 217 ? 17 7.645 -9.375 1 98.19 217 LEU B N 1
ATOM 5539 C CA . LEU B 1 217 ? 15.82 7.738 -8.531 1 98.19 217 LEU B CA 1
ATOM 5540 C C . LEU B 1 217 ? 15.82 6.648 -7.465 1 98.19 217 LEU B C 1
ATOM 5542 O O . LEU B 1 217 ? 15.352 6.863 -6.348 1 98.19 217 LEU B O 1
ATOM 5546 N N . ALA B 1 218 ? 16.344 5.484 -7.824 1 97.62 218 ALA B N 1
ATOM 5547 C CA . ALA B 1 218 ? 16.375 4.379 -6.867 1 97.62 218 ALA B CA 1
ATOM 5548 C C . ALA B 1 218 ? 17.531 4.535 -5.891 1 97.62 218 ALA B C 1
ATOM 5550 O O . ALA B 1 218 ? 17.375 4.324 -4.688 1 97.62 218 ALA B O 1
ATOM 5551 N N . GLU B 1 219 ? 18.656 4.945 -6.352 1 96.12 219 GLU B N 1
ATOM 5552 C CA . GLU B 1 219 ? 19.875 4.879 -5.562 1 96.12 219 GLU B CA 1
ATOM 5553 C C . GLU B 1 219 ? 20.109 6.172 -4.781 1 96.12 219 GLU B C 1
ATOM 5555 O O . GLU B 1 219 ? 20.5 6.137 -3.615 1 96.12 219 GLU B O 1
ATOM 5560 N N . ARG B 1 220 ? 19.797 7.285 -5.41 1 94.38 220 ARG B N 1
ATOM 5561 C CA . ARG B 1 220 ? 19.969 8.57 -4.738 1 94.38 220 ARG B CA 1
ATOM 5562 C C . ARG B 1 220 ? 18.625 9.117 -4.258 1 94.38 220 ARG B C 1
ATOM 5564 O O . ARG B 1 220 ? 18.578 9.977 -3.375 1 94.38 220 ARG B O 1
ATOM 5571 N N . GLY B 1 221 ? 17.625 8.695 -4.863 1 96.56 221 GLY B N 1
ATOM 5572 C CA . GLY B 1 221 ? 16.281 9.117 -4.484 1 96.56 221 GLY B CA 1
ATOM 5573 C C . GLY B 1 221 ? 15.836 10.375 -5.195 1 96.56 221 GLY B C 1
ATOM 5574 O O . GLY B 1 221 ? 14.695 10.82 -5.02 1 96.56 221 GLY B O 1
ATOM 5575 N N . ILE B 1 222 ? 16.703 10.984 -6.082 1 96.31 222 ILE B N 1
ATOM 5576 C CA . ILE B 1 222 ? 16.344 12.266 -6.68 1 96.31 222 ILE B CA 1
ATOM 5577 C C . ILE B 1 222 ? 17.141 12.461 -7.973 1 96.31 222 ILE B C 1
ATOM 5579 O O . ILE B 1 222 ? 18.266 11.969 -8.102 1 96.31 222 ILE B O 1
ATOM 5583 N N . CYS B 1 223 ? 16.5 13.125 -8.891 1 97.81 223 CYS B N 1
ATOM 5584 C CA . CYS B 1 223 ? 17.141 13.43 -10.164 1 97.81 223 CYS B CA 1
ATOM 5585 C C . CYS B 1 223 ? 16.453 14.602 -10.852 1 97.81 223 CYS B C 1
ATOM 5587 O O . CYS B 1 223 ? 15.227 14.703 -10.828 1 97.81 223 CYS B O 1
ATOM 5589 N N . LEU B 1 224 ? 17.266 15.477 -11.477 1 98 224 LEU B N 1
ATOM 5590 C CA . LEU B 1 224 ? 16.781 16.625 -12.227 1 98 224 LEU B CA 1
ATOM 5591 C C . LEU B 1 224 ? 16.891 16.391 -13.727 1 98 224 LEU B C 1
ATOM 5593 O O . LEU B 1 224 ? 17.953 15.992 -14.219 1 98 224 LEU B O 1
ATOM 5597 N N . ILE B 1 225 ? 15.789 16.562 -14.422 1 98.75 225 ILE B N 1
ATOM 5598 C CA . ILE B 1 225 ? 15.812 16.562 -15.883 1 98.75 225 ILE B CA 1
ATOM 5599 C C . ILE B 1 225 ? 15.75 17.984 -16.406 1 98.75 225 ILE B C 1
ATOM 5601 O O . ILE B 1 225 ? 14.82 18.734 -16.094 1 98.75 225 ILE B O 1
ATOM 5605 N N . LYS B 1 226 ? 16.672 18.344 -17.25 1 98.56 226 LYS B N 1
ATOM 5606 C CA . LYS B 1 226 ? 16.781 19.719 -17.766 1 98.56 226 LYS B CA 1
ATOM 5607 C C . LYS B 1 226 ? 16.203 19.828 -19.172 1 98.56 226 LYS B C 1
ATOM 5609 O O . LYS B 1 226 ? 16.109 18.844 -19.891 1 98.56 226 LYS B O 1
ATOM 5614 N N . ASN B 1 227 ? 15.75 21.047 -19.453 1 98.56 227 ASN B N 1
ATOM 5615 C CA . ASN B 1 227 ? 15.336 21.453 -20.797 1 98.56 227 ASN B CA 1
ATOM 5616 C C . ASN B 1 227 ? 14.086 20.688 -21.25 1 98.56 227 ASN B C 1
ATOM 5618 O O . ASN B 1 227 ? 14 20.266 -22.406 1 98.56 227 ASN B O 1
ATOM 5622 N N . CYS B 1 228 ? 13.211 20.531 -20.328 1 98.75 228 CYS B N 1
ATOM 5623 C CA . CYS B 1 228 ? 11.914 19.969 -20.688 1 98.75 228 CYS B CA 1
ATOM 5624 C C . CYS B 1 228 ? 11.047 21.016 -21.375 1 98.75 228 CYS B C 1
ATOM 5626 O O . CYS B 1 228 ? 11.062 22.188 -21 1 98.75 228 CYS B O 1
ATOM 5628 N N . PRO B 1 229 ? 10.242 20.594 -22.375 1 98.56 229 PRO B N 1
ATOM 5629 C CA . PRO B 1 229 ? 9.305 21.547 -22.984 1 98.56 229 PRO B CA 1
ATOM 5630 C C . PRO B 1 229 ? 8.359 22.172 -21.969 1 98.56 229 PRO B C 1
ATOM 5632 O O . PRO B 1 229 ? 7.785 21.469 -21.125 1 98.56 229 PRO B O 1
ATOM 5635 N N . GLN B 1 230 ? 8.156 23.438 -22.109 1 98.19 230 GLN B N 1
ATOM 5636 C CA . GLN B 1 230 ? 7.273 24.156 -21.203 1 98.19 230 GLN B CA 1
ATOM 5637 C C . GLN B 1 230 ? 5.828 24.109 -21.688 1 98.19 230 GLN B C 1
ATOM 5639 O O . GLN B 1 230 ? 5.23 25.156 -21.969 1 98.19 230 GLN B O 1
ATOM 5644 N N . ILE B 1 231 ? 5.352 22.953 -21.719 1 98.12 231 ILE B N 1
ATOM 5645 C CA . ILE B 1 231 ? 4 22.656 -22.188 1 98.12 231 ILE B CA 1
ATOM 5646 C C . ILE B 1 231 ? 3.262 21.844 -21.125 1 98.12 231 ILE B C 1
ATOM 5648 O O . ILE B 1 231 ? 3.809 20.875 -20.578 1 98.12 231 ILE B O 1
ATOM 5652 N N . GLU B 1 232 ? 2.107 22.328 -20.844 1 97.56 232 GLU B N 1
ATOM 5653 C CA . GLU B 1 232 ? 1.28 21.578 -19.906 1 97.56 232 GLU B CA 1
ATOM 5654 C C . GLU B 1 232 ? 1.175 20.109 -20.297 1 97.56 232 GLU B C 1
ATOM 5656 O O . GLU B 1 232 ? 1.03 19.797 -21.484 1 97.56 232 GLU B O 1
ATOM 5661 N N . GLY B 1 233 ? 1.274 19.234 -19.312 1 98.06 233 GLY B N 1
ATOM 5662 C CA . GLY B 1 233 ? 1.129 17.812 -19.562 1 98.06 233 GLY B CA 1
ATOM 5663 C C . GLY B 1 233 ? 2.449 17.125 -19.828 1 98.06 233 GLY B C 1
ATOM 5664 O O . GLY B 1 233 ? 2.521 15.891 -19.828 1 98.06 233 GLY B O 1
ATOM 5665 N N . THR B 1 234 ? 3.508 17.875 -20.031 1 98.56 234 THR B N 1
ATOM 5666 C CA . THR B 1 234 ? 4.824 17.312 -20.281 1 98.56 234 THR B CA 1
ATOM 5667 C C . THR B 1 234 ? 5.242 16.375 -19.141 1 98.56 234 THR B C 1
ATOM 5669 O O . THR B 1 234 ? 5.852 15.336 -19.375 1 98.56 234 THR B O 1
ATOM 5672 N N . VAL B 1 235 ? 4.887 16.75 -17.953 1 98.75 235 VAL B N 1
ATOM 5673 C CA . VAL B 1 235 ? 5.277 16 -16.781 1 98.75 235 VAL B CA 1
ATOM 5674 C C . VAL B 1 235 ? 4.715 14.578 -16.859 1 98.75 235 VAL B C 1
ATOM 5676 O O . VAL B 1 235 ? 5.414 13.609 -16.562 1 98.75 235 VAL B O 1
ATOM 5679 N N . ALA B 1 236 ? 3.494 14.422 -17.281 1 98.44 236 ALA B N 1
ATOM 5680 C CA . ALA B 1 236 ? 2.857 13.117 -17.406 1 98.44 236 ALA B CA 1
ATOM 5681 C C . ALA B 1 236 ? 3.5 12.297 -18.531 1 98.44 236 ALA B C 1
ATOM 5683 O O . ALA B 1 236 ? 3.652 11.078 -18.406 1 98.44 236 ALA B O 1
ATOM 5684 N N . LYS B 1 237 ? 3.789 12.969 -19.594 1 98.19 237 LYS B N 1
ATOM 5685 C CA . LYS B 1 237 ? 4.449 12.297 -20.703 1 98.19 237 LYS B CA 1
ATOM 5686 C C . LYS B 1 237 ? 5.785 11.703 -20.281 1 98.19 237 LYS B C 1
ATOM 5688 O O . LYS B 1 237 ? 6.105 10.562 -20.625 1 98.19 237 LYS B O 1
ATOM 5693 N N . ILE B 1 238 ? 6.547 12.484 -19.562 1 98.75 238 ILE B N 1
ATOM 5694 C CA . ILE B 1 238 ? 7.852 12.031 -19.078 1 98.75 238 ILE B CA 1
ATOM 5695 C C . ILE B 1 238 ? 7.672 10.875 -18.109 1 98.75 238 ILE B C 1
ATOM 5697 O O . ILE B 1 238 ? 8.344 9.844 -18.219 1 98.75 238 ILE B O 1
ATOM 5701 N N . ALA B 1 239 ? 6.746 11.008 -17.141 1 98.62 239 ALA B N 1
ATOM 5702 C CA . ALA B 1 239 ? 6.465 9.953 -16.172 1 98.62 239 ALA B CA 1
ATOM 5703 C C . ALA B 1 239 ? 6.078 8.648 -16.875 1 98.62 239 ALA B C 1
ATOM 5705 O O . ALA B 1 239 ? 6.453 7.562 -16.422 1 98.62 239 ALA B O 1
ATOM 5706 N N . GLY B 1 240 ? 5.398 8.828 -17.969 1 97.31 240 GLY B N 1
ATOM 5707 C CA . GLY B 1 240 ? 4.902 7.688 -18.719 1 97.31 240 GLY B CA 1
ATOM 5708 C C . GLY B 1 240 ? 6.012 6.812 -19.281 1 97.31 240 GLY B C 1
ATOM 5709 O O . GLY B 1 240 ? 5.773 5.656 -19.641 1 97.31 240 GLY B O 1
ATOM 5710 N N . ARG B 1 241 ? 7.227 7.316 -19.359 1 97.69 241 ARG B N 1
ATOM 5711 C CA . ARG B 1 241 ? 8.359 6.508 -19.797 1 97.69 241 ARG B CA 1
ATOM 5712 C C . ARG B 1 241 ? 8.727 5.449 -18.766 1 97.69 241 ARG B C 1
ATOM 5714 O O . ARG B 1 241 ? 9.328 4.43 -19.109 1 97.69 241 ARG B O 1
ATOM 5721 N N . ILE B 1 242 ? 8.391 5.734 -17.531 1 97.56 242 ILE B N 1
ATOM 5722 C CA . ILE B 1 242 ? 8.68 4.777 -16.469 1 97.56 242 ILE B CA 1
ATOM 5723 C C . ILE B 1 242 ? 7.52 3.797 -16.312 1 97.56 242 ILE B C 1
ATOM 5725 O O . ILE B 1 242 ? 7.711 2.582 -16.406 1 97.56 242 ILE B O 1
ATOM 5729 N N . ALA B 1 243 ? 6.383 4.312 -16.047 1 96.06 243 ALA B N 1
ATOM 5730 C CA . ALA B 1 243 ? 5.141 3.58 -15.82 1 96.06 243 ALA B CA 1
ATOM 5731 C C . ALA B 1 243 ? 3.932 4.504 -15.945 1 96.06 243 ALA B C 1
ATOM 5733 O O . ALA B 1 243 ? 4.078 5.727 -15.984 1 96.06 243 ALA B O 1
ATOM 5734 N N . PRO B 1 244 ? 2.74 3.904 -16.031 1 93.31 244 PRO B N 1
ATOM 5735 C CA . PRO B 1 244 ? 1.562 4.777 -16.047 1 93.31 244 PRO B CA 1
ATOM 5736 C C . PRO B 1 244 ? 1.468 5.68 -14.828 1 93.31 244 PRO B C 1
ATOM 5738 O O . PRO B 1 244 ? 1.853 5.273 -13.727 1 93.31 244 PRO B O 1
ATOM 5741 N N . VAL B 1 245 ? 0.904 6.816 -15.062 1 95.94 245 VAL B N 1
ATOM 5742 C CA . VAL B 1 245 ? 0.784 7.809 -13.992 1 95.94 245 VAL B CA 1
ATOM 5743 C C . VAL B 1 245 ? -0.157 7.289 -12.906 1 95.94 245 VAL B C 1
ATOM 5745 O O . VAL B 1 245 ? -1.181 6.672 -13.211 1 95.94 245 VAL B O 1
ATOM 5748 N N . GLN B 1 246 ? 0.19 7.527 -11.695 1 95.62 246 GLN B N 1
ATOM 5749 C CA . GLN B 1 246 ? -0.614 7.141 -10.539 1 95.62 246 GLN B CA 1
ATOM 5750 C C . GLN B 1 246 ? -1.67 8.203 -10.227 1 95.62 246 GLN B C 1
ATOM 5752 O O . GLN B 1 246 ? -1.345 9.375 -10.047 1 95.62 246 GLN B O 1
ATOM 5757 N N . HIS B 1 247 ? -2.885 7.781 -10.156 1 93.56 247 HIS B N 1
ATOM 5758 C CA . HIS B 1 247 ? -3.967 8.68 -9.781 1 93.56 247 HIS B CA 1
ATOM 5759 C C . HIS B 1 247 ? -4.023 8.867 -8.266 1 93.56 247 HIS B C 1
ATOM 5761 O O . HIS B 1 247 ? -3.793 7.926 -7.508 1 93.56 247 HIS B O 1
ATOM 5767 N N . THR B 1 248 ? -4.395 10.117 -7.816 1 93.5 248 THR B N 1
ATOM 5768 C CA . THR B 1 248 ? -4.676 10.43 -6.418 1 93.5 248 THR B CA 1
ATOM 5769 C C . THR B 1 248 ? -5.922 11.297 -6.301 1 93.5 248 THR B C 1
ATOM 5771 O O . THR B 1 248 ? -6.582 11.586 -7.301 1 93.5 248 THR B O 1
ATOM 5774 N N . VAL B 1 249 ? -6.223 11.711 -5.152 1 91.25 249 VAL B N 1
ATOM 5775 C CA . VAL B 1 249 ? -7.387 12.562 -4.914 1 91.25 249 VAL B CA 1
ATOM 5776 C C . VAL B 1 249 ? -7.16 13.938 -5.527 1 91.25 249 VAL B C 1
ATOM 5778 O O . VAL B 1 249 ? -8.094 14.734 -5.656 1 91.25 249 VAL B O 1
ATOM 5781 N N . TYR B 1 250 ? -5.977 14.18 -5.988 1 90.81 250 TYR B N 1
ATOM 5782 C CA . TYR B 1 250 ? -5.676 15.445 -6.652 1 90.81 250 TYR B CA 1
ATOM 5783 C C . TYR B 1 250 ? -5.609 15.266 -8.164 1 90.81 250 TYR B C 1
ATOM 5785 O O . TYR B 1 250 ? -5.223 16.188 -8.891 1 90.81 250 TYR B O 1
ATOM 5793 N N . GLY B 1 251 ? -5.914 14.055 -8.578 1 91.88 251 GLY B N 1
ATOM 5794 C CA . GLY B 1 251 ? -5.887 13.766 -10 1 91.88 251 GLY B CA 1
ATOM 5795 C C . GLY B 1 251 ? -4.586 13.125 -10.445 1 91.88 251 GLY B C 1
ATOM 5796 O O . GLY B 1 251 ? -3.773 12.711 -9.617 1 91.88 251 GLY B O 1
ATOM 5797 N N . GLU B 1 252 ? -4.492 12.984 -11.766 1 94.19 252 GLU B N 1
ATOM 5798 C CA . GLU B 1 252 ? -3.283 12.414 -12.352 1 94.19 252 GLU B CA 1
ATOM 5799 C C . GLU B 1 252 ? -2.184 13.461 -12.477 1 94.19 252 GLU B C 1
ATOM 5801 O O . GLU B 1 252 ? -1 13.156 -12.312 1 94.19 252 GLU B O 1
ATOM 5806 N N . VAL B 1 253 ? -2.662 14.625 -12.914 1 96.75 253 VAL B N 1
ATOM 5807 C CA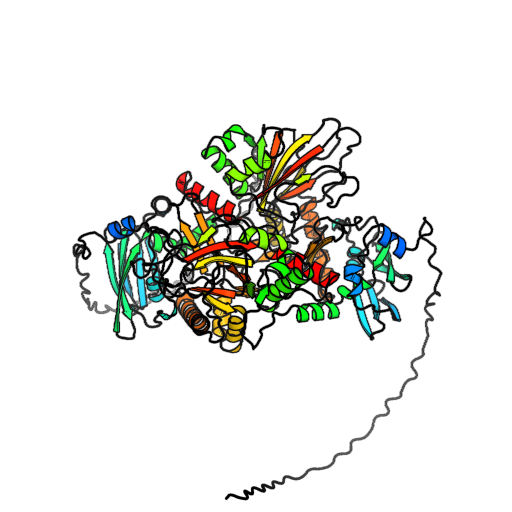 . VAL B 1 253 ? -1.798 15.797 -13.008 1 96.75 253 VAL B CA 1
ATOM 5808 C C . VAL B 1 253 ? -2.391 16.938 -12.195 1 96.75 253 VAL B C 1
ATOM 5810 O O . VAL B 1 253 ? -3.604 17.172 -12.219 1 96.75 253 VAL B O 1
ATOM 5813 N N . PHE B 1 254 ? -1.575 17.656 -11.453 1 94.88 254 PHE B N 1
ATOM 5814 C CA . PHE B 1 254 ? -2.059 18.766 -10.641 1 94.88 254 PHE B CA 1
ATOM 5815 C C . PHE B 1 254 ? -1.157 19.984 -10.789 1 94.88 254 PHE B C 1
ATOM 5817 O O . PHE B 1 254 ? 0.032 19.844 -11.086 1 94.88 254 PHE B O 1
ATOM 5824 N N . ASP B 1 255 ? -1.696 21.141 -10.531 1 94.25 255 ASP B N 1
ATOM 5825 C CA . ASP B 1 255 ? -0.964 22.391 -10.625 1 94.25 255 ASP B CA 1
ATOM 5826 C C . ASP B 1 255 ? -0.579 22.922 -9.242 1 94.25 255 ASP B C 1
ATOM 5828 O O . ASP B 1 255 ? -1.387 22.875 -8.312 1 94.25 255 ASP B O 1
ATOM 5832 N N . VAL B 1 256 ? 0.61 23.281 -9.117 1 92.69 256 VAL B N 1
ATOM 5833 C CA . VAL B 1 256 ? 1.084 23.969 -7.93 1 92.69 256 VAL B CA 1
ATOM 5834 C C . VAL B 1 256 ? 1.314 25.453 -8.25 1 92.69 256 VAL B C 1
ATOM 5836 O O . VAL B 1 256 ? 2.365 25.812 -8.773 1 92.69 256 VAL B O 1
ATOM 5839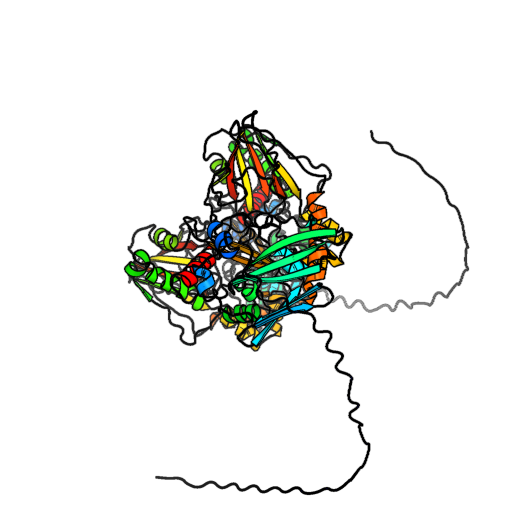 N N . VAL B 1 257 ? 0.382 26.172 -7.996 1 90.38 257 VAL B N 1
ATOM 5840 C CA . VAL B 1 257 ? 0.354 27.609 -8.234 1 90.38 257 VAL B CA 1
ATOM 5841 C C . VAL B 1 257 ? -0.431 28.297 -7.125 1 90.38 257 VAL B C 1
ATOM 5843 O O . VAL B 1 257 ? -1.401 27.75 -6.602 1 90.38 257 VAL B O 1
ATOM 5846 N N . SER B 1 258 ? 0.064 29.406 -6.703 1 81.19 258 SER B N 1
ATOM 5847 C CA . SER B 1 258 ? -0.604 30.125 -5.621 1 81.19 258 SER B CA 1
ATOM 5848 C C . SER B 1 258 ? -2.061 30.422 -5.969 1 81.19 258 SER B C 1
ATOM 5850 O O . SER B 1 258 ? -2.359 30.875 -7.074 1 81.19 258 SER B O 1
ATOM 5852 N N . GLN B 1 259 ? -2.912 30.031 -4.992 1 77.88 259 GLN B N 1
ATOM 5853 C CA . GLN B 1 259 ? -4.348 30.234 -5.141 1 77.88 259 GLN B CA 1
ATOM 5854 C C . GLN B 1 259 ? -4.914 31.016 -3.955 1 77.88 259 GLN B C 1
ATOM 5856 O O . GLN B 1 259 ? -4.367 30.969 -2.852 1 77.88 259 GLN B O 1
ATOM 5861 N N . PRO B 1 260 ? -5.977 31.781 -4.125 1 71 260 PRO B N 1
ATOM 5862 C CA . PRO B 1 260 ? -6.566 32.562 -3.029 1 71 260 PRO B CA 1
ATOM 5863 C C . PRO B 1 260 ? -7.109 31.656 -1.907 1 71 260 PRO B C 1
ATOM 5865 O O . PRO B 1 260 ? -6.941 31.984 -0.728 1 71 260 PRO B O 1
ATOM 5868 N N . GLN B 1 261 ? -7.816 30.625 -2.191 1 69.38 261 GLN B N 1
ATOM 5869 C CA . GLN B 1 261 ? -8.328 29.656 -1.218 1 69.38 261 GLN B CA 1
ATOM 5870 C C . GLN B 1 261 ? -7.715 28.281 -1.435 1 69.38 261 GLN B C 1
ATOM 5872 O O . GLN B 1 261 ? -8.375 27.375 -1.953 1 69.38 261 GLN B O 1
ATOM 5877 N N . PRO B 1 262 ? -6.508 28.281 -0.899 1 73.75 262 PRO B N 1
ATOM 5878 C CA . PRO B 1 262 ? -5.785 27.062 -1.234 1 73.75 262 PRO B CA 1
ATOM 5879 C C . PRO B 1 262 ? -6.344 25.828 -0.513 1 73.75 262 PRO B C 1
ATOM 5881 O O . PRO B 1 262 ? -6.535 25.859 0.705 1 73.75 262 PRO B O 1
ATOM 5884 N N . ILE B 1 263 ? -6.617 24.781 -1.232 1 68.25 263 ILE B N 1
ATOM 5885 C CA . ILE B 1 263 ? -7.07 23.516 -0.659 1 68.25 263 ILE B CA 1
ATOM 5886 C C . ILE B 1 263 ? -5.871 22.734 -0.129 1 68.25 263 ILE B C 1
ATOM 5888 O O . ILE B 1 263 ? -6.039 21.719 0.551 1 68.25 263 ILE B O 1
ATOM 5892 N N . ASN B 1 264 ? -4.758 23.188 -0.48 1 74.31 264 ASN B N 1
ATOM 5893 C CA . ASN B 1 264 ? -3.473 22.625 -0.082 1 74.31 264 ASN B CA 1
ATOM 5894 C C . ASN B 1 264 ? -2.459 23.719 0.242 1 74.31 264 ASN B C 1
ATOM 5896 O O . ASN B 1 264 ? -2.451 24.766 -0.398 1 74.31 264 ASN B O 1
ATOM 5900 N N . ALA B 1 265 ? -1.632 23.375 1.229 1 73.19 265 ALA B N 1
ATOM 5901 C CA . ALA B 1 265 ? -0.641 24.375 1.645 1 73.19 265 ALA B CA 1
ATOM 5902 C C . ALA B 1 265 ? 0.305 24.719 0.498 1 73.19 265 ALA B C 1
ATOM 5904 O O . ALA B 1 265 ? 0.814 25.828 0.42 1 73.19 265 ALA B O 1
ATOM 5905 N N . ALA B 1 266 ? 0.413 23.797 -0.369 1 77.56 266 ALA B N 1
ATOM 5906 C CA . ALA B 1 266 ? 1.333 23.984 -1.488 1 77.56 266 ALA B CA 1
ATOM 5907 C C . ALA B 1 266 ? 0.823 25.062 -2.443 1 77.56 266 ALA B C 1
ATOM 5909 O O . ALA B 1 266 ? 1.579 25.578 -3.271 1 77.56 266 ALA B O 1
ATOM 5910 N N . TYR B 1 267 ? -0.345 25.484 -2.291 1 75.19 267 TYR B N 1
ATOM 5911 C CA . TYR B 1 267 ? -0.932 26.469 -3.201 1 75.19 267 TYR B CA 1
ATOM 5912 C C . TYR B 1 267 ? -0.942 27.859 -2.576 1 75.19 267 TYR B C 1
ATOM 5914 O O . TYR B 1 267 ? -1.795 28.688 -2.904 1 75.19 267 TYR B O 1
ATOM 5922 N N . SER B 1 268 ? -0.084 28.016 -1.58 1 75.56 268 SER B N 1
ATOM 5923 C CA . SER B 1 268 ? 0.122 29.312 -0.935 1 75.56 268 SER B CA 1
ATOM 5924 C C . SER B 1 268 ? 1.593 29.719 -0.965 1 75.56 268 SER B C 1
ATOM 5926 O O . SER B 1 268 ? 2.469 28.875 -1.173 1 75.56 268 SER B O 1
ATOM 5928 N N . PRO B 1 269 ? 1.866 30.969 -0.763 1 77.44 269 PRO B N 1
ATOM 5929 C CA . PRO B 1 269 ? 3.256 31.422 -0.838 1 77.44 269 PRO B CA 1
ATOM 5930 C C . PRO B 1 269 ? 4.027 31.172 0.457 1 77.44 269 PRO B C 1
ATOM 5932 O O . PRO B 1 269 ? 5.223 31.469 0.531 1 77.44 269 PRO B O 1
ATOM 5935 N N . VAL B 1 270 ? 3.426 30.5 1.368 1 78.94 270 VAL B N 1
ATOM 5936 C CA . VAL B 1 270 ? 4.074 30.297 2.66 1 78.94 270 VAL B CA 1
ATOM 5937 C C . VAL B 1 270 ? 5.09 29.156 2.549 1 78.94 270 VAL B C 1
ATOM 5939 O O . VAL B 1 270 ? 5.031 28.344 1.615 1 78.94 270 VAL B O 1
ATOM 5942 N N . SER B 1 271 ? 6.012 29.203 3.463 1 85.12 271 SER B N 1
ATOM 5943 C CA . SER B 1 271 ? 7.023 28.141 3.506 1 85.12 271 SER B CA 1
ATOM 5944 C C . SER B 1 271 ? 6.395 26.781 3.814 1 85.12 271 SER B C 1
ATOM 5946 O O . SER B 1 271 ? 5.461 26.703 4.613 1 85.12 271 SER B O 1
ATOM 5948 N N . LEU B 1 272 ? 6.867 25.812 3.148 1 86.62 272 LEU B N 1
ATOM 5949 C CA . LEU B 1 272 ? 6.473 24.438 3.418 1 86.62 272 LEU B CA 1
ATOM 5950 C C . LEU B 1 272 ? 7.621 23.656 4.051 1 86.62 272 LEU B C 1
ATOM 5952 O O . LEU B 1 272 ? 8.711 23.578 3.48 1 86.62 272 LEU B O 1
ATOM 5956 N N . SER B 1 273 ? 7.348 23.141 5.203 1 88.69 273 SER B N 1
ATOM 5957 C CA . SER B 1 273 ? 8.352 22.312 5.867 1 88.69 273 SER B CA 1
ATOM 5958 C C . SER B 1 273 ? 8.531 20.984 5.141 1 88.69 273 SER B C 1
ATOM 5960 O O . SER B 1 273 ? 7.699 20.609 4.32 1 88.69 273 SER B O 1
ATOM 5962 N N . PHE B 1 274 ? 9.625 20.328 5.457 1 93.56 274 PHE B N 1
ATOM 5963 C CA . PHE B 1 274 ? 9.898 19.016 4.879 1 93.56 274 PHE B CA 1
ATOM 5964 C C . PHE B 1 274 ? 8.742 18.062 5.145 1 93.56 274 PHE B C 1
ATOM 5966 O O . PHE B 1 274 ? 8.305 17.906 6.285 1 93.56 274 PHE B O 1
ATOM 5973 N N . HIS B 1 275 ? 8.281 17.453 4.082 1 96.12 275 HIS B N 1
ATOM 5974 C CA . HIS B 1 275 ? 7.152 16.547 4.234 1 96.12 275 HIS B CA 1
ATOM 5975 C C . HIS B 1 275 ? 7.133 15.5 3.121 1 96.12 275 HIS B C 1
ATOM 5977 O O . HIS B 1 275 ? 7.871 15.617 2.139 1 96.12 275 HIS B O 1
ATOM 5983 N N . MET B 1 276 ? 6.441 14.445 3.354 1 97.56 276 MET B N 1
ATOM 5984 C CA . MET B 1 276 ? 6.062 13.414 2.391 1 97.56 276 MET B CA 1
ATOM 5985 C C . MET B 1 276 ? 4.625 13.617 1.92 1 97.56 276 MET B C 1
ATOM 5987 O O . MET B 1 276 ? 3.717 13.789 2.736 1 97.56 276 MET B O 1
ATOM 5991 N N . ASP B 1 277 ? 4.441 13.602 0.594 1 97.12 277 ASP B N 1
ATOM 5992 C CA . ASP B 1 277 ? 3.111 13.875 0.058 1 97.12 277 ASP B CA 1
ATOM 5993 C C . ASP B 1 277 ? 2.15 12.727 0.357 1 97.12 277 ASP B C 1
ATOM 5995 O O . ASP B 1 277 ? 2.51 11.555 0.209 1 97.12 277 ASP B O 1
ATOM 5999 N N . GLN B 1 278 ? 0.947 13.078 0.809 1 96.81 278 GLN B N 1
ATOM 6000 C CA . GLN B 1 278 ? -0.267 12.273 0.85 1 96.81 278 GLN B CA 1
ATOM 6001 C C . GLN B 1 278 ? -0.06 11.008 1.687 1 96.81 278 GLN B C 1
ATOM 6003 O O . GLN B 1 278 ? -0.418 9.914 1.261 1 96.81 278 GLN B O 1
ATOM 6008 N N . CYS B 1 279 ? 0.515 11.18 2.854 1 95.31 279 CYS B N 1
ATOM 6009 C CA . CYS B 1 279 ? 0.752 10.086 3.793 1 95.31 279 CYS B CA 1
ATOM 6010 C C . CYS B 1 279 ? -0.556 9.602 4.402 1 95.31 279 CYS B C 1
ATOM 6012 O O . CYS B 1 279 ? -0.571 8.609 5.141 1 95.31 279 CYS B O 1
ATOM 6014 N N . MET B 1 280 ? -1.673 10.258 4.008 1 95.88 280 MET B N 1
ATOM 6015 C CA . MET B 1 280 ? -2.957 9.805 4.531 1 95.88 280 MET B CA 1
ATOM 6016 C C . MET B 1 280 ? -3.457 8.578 3.766 1 95.88 280 MET B C 1
ATOM 6018 O O . MET B 1 280 ? -4.387 7.906 4.207 1 95.88 280 MET B O 1
ATOM 6022 N N . TYR B 1 281 ? -2.818 8.273 2.639 1 96.88 281 TYR B N 1
ATOM 6023 C CA . TYR B 1 281 ? -3.082 7.016 1.947 1 96.88 281 TYR B CA 1
ATOM 6024 C C . TYR B 1 281 ? -2.498 5.84 2.719 1 96.88 281 TYR B C 1
ATOM 6026 O O . TYR B 1 281 ? -1.576 6.012 3.52 1 96.88 281 TYR B O 1
ATOM 6034 N N . GLU B 1 282 ? -3.049 4.66 2.396 1 95.88 282 GLU B N 1
ATOM 6035 C CA . GLU B 1 282 ? -2.416 3.443 2.902 1 95.88 282 GLU B CA 1
ATOM 6036 C C . GLU B 1 282 ? -0.918 3.439 2.617 1 95.88 282 GLU B C 1
ATOM 6038 O O . GLU B 1 282 ? -0.111 3.168 3.51 1 95.88 282 GLU B O 1
ATOM 6043 N N . ASN B 1 283 ? -0.611 3.658 1.416 1 94.56 283 ASN B N 1
ATOM 6044 C CA . ASN B 1 283 ? 0.743 3.963 0.965 1 94.56 283 ASN B CA 1
ATOM 6045 C C . ASN B 1 283 ? 0.802 5.301 0.231 1 94.56 283 ASN B C 1
ATOM 6047 O O . ASN B 1 283 ? 0.057 5.52 -0.725 1 94.56 283 ASN B O 1
ATOM 6051 N N . ALA B 1 284 ? 1.699 6.141 0.692 1 97 284 ALA B N 1
ATOM 6052 C CA . ALA B 1 284 ? 1.894 7.395 -0.029 1 97 284 ALA B CA 1
ATOM 6053 C C . ALA B 1 284 ? 2.283 7.141 -1.482 1 97 284 ALA B C 1
ATOM 6055 O O . ALA B 1 284 ? 2.871 6.102 -1.8 1 97 284 ALA B O 1
ATOM 6056 N N . PRO B 1 285 ? 1.934 8.102 -2.357 1 97.62 285 PRO B N 1
ATOM 6057 C CA . PRO B 1 285 ? 2.352 7.938 -3.752 1 97.62 285 PRO B CA 1
ATOM 6058 C C . PRO B 1 285 ? 3.857 7.727 -3.895 1 97.62 285 PRO B C 1
ATOM 6060 O O . PRO B 1 285 ? 4.629 8.133 -3.025 1 97.62 285 PRO B O 1
ATOM 6063 N N . GLY B 1 286 ? 4.211 7.074 -4.98 1 97.81 286 GLY B N 1
ATOM 6064 C CA . GLY B 1 286 ? 5.586 6.625 -5.145 1 97.81 286 GLY B CA 1
ATOM 6065 C C . GLY B 1 286 ? 6.531 7.738 -5.547 1 97.81 286 GLY B C 1
ATOM 6066 O O . GLY B 1 286 ? 6.902 8.578 -4.723 1 97.81 286 GLY B O 1
ATOM 6067 N N . LEU B 1 287 ? 6.918 7.777 -6.84 1 98.75 287 LEU B N 1
ATOM 6068 C CA . LEU B 1 287 ? 7.746 8.859 -7.352 1 98.75 287 LEU B CA 1
ATOM 6069 C C . LEU B 1 287 ? 6.926 10.133 -7.543 1 98.75 287 LEU B C 1
ATOM 6071 O O . LEU B 1 287 ? 5.785 10.078 -8 1 98.75 287 LEU B O 1
ATOM 6075 N N . GLN B 1 288 ? 7.523 11.188 -7.176 1 98.69 288 GLN B N 1
ATOM 6076 C CA . GLN B 1 288 ? 6.93 12.484 -7.492 1 98.69 288 GLN B CA 1
ATOM 6077 C C . GLN B 1 288 ? 7.738 13.219 -8.555 1 98.69 288 GLN B C 1
ATOM 6079 O O . GLN B 1 288 ? 8.969 13.219 -8.516 1 98.69 288 GLN B O 1
ATOM 6084 N N . LEU B 1 289 ? 7.07 13.719 -9.523 1 98.88 289 LEU B N 1
ATOM 6085 C CA . LEU B 1 289 ? 7.664 14.586 -10.539 1 98.88 289 LEU B CA 1
ATOM 6086 C C . LEU B 1 289 ? 7.047 15.984 -10.492 1 98.88 289 LEU B C 1
ATOM 6088 O O . LEU B 1 289 ? 5.824 16.125 -10.438 1 98.88 289 LEU B O 1
ATOM 6092 N N . LEU B 1 290 ? 7.879 16.969 -10.508 1 98.38 290 LEU B N 1
ATOM 6093 C CA . LEU B 1 290 ? 7.473 18.375 -10.562 1 98.38 290 LEU B CA 1
ATOM 6094 C C . LEU B 1 290 ? 8.156 19.094 -11.719 1 98.38 290 LEU B C 1
ATOM 6096 O O . LEU B 1 290 ? 9.375 19.234 -11.734 1 98.38 290 LEU B O 1
ATOM 6100 N N . HIS B 1 291 ? 7.359 19.484 -12.617 1 98.75 291 HIS B N 1
ATOM 6101 C CA . HIS B 1 291 ? 7.84 20.188 -13.805 1 98.75 291 HIS B CA 1
ATOM 6102 C C . HIS B 1 291 ? 7.633 21.703 -13.672 1 98.75 291 HIS B C 1
ATOM 6104 O O . HIS B 1 291 ? 6.504 22.172 -13.508 1 98.75 291 HIS B O 1
ATOM 6110 N N . CYS B 1 292 ? 8.727 22.422 -13.773 1 98.31 292 CYS B N 1
ATOM 6111 C CA . CYS B 1 292 ? 8.648 23.875 -13.711 1 98.31 292 CYS B CA 1
ATOM 6112 C C . CYS B 1 292 ? 8.219 24.469 -15.055 1 98.31 292 CYS B C 1
ATOM 6114 O O . CYS B 1 292 ? 9.039 24.625 -15.953 1 98.31 292 CYS B O 1
ATOM 6116 N N . LEU B 1 293 ? 7.004 24.844 -15.094 1 97.94 293 LEU B N 1
ATOM 6117 C CA . LEU B 1 293 ? 6.488 25.422 -16.328 1 97.94 293 LEU B CA 1
ATOM 6118 C C . LEU B 1 293 ? 6.875 26.906 -16.422 1 97.94 293 LEU B C 1
ATOM 6120 O O . LEU B 1 293 ? 7.184 27.391 -17.516 1 97.94 293 LEU B O 1
ATOM 6124 N N . GLN B 1 294 ? 6.82 27.547 -15.297 1 95.94 294 GLN B N 1
ATOM 6125 C CA . GLN B 1 294 ? 7.168 28.969 -15.234 1 95.94 294 GLN B CA 1
ATOM 6126 C C . GLN B 1 294 ? 7.684 29.344 -13.852 1 95.94 294 GLN B C 1
ATOM 6128 O O . GLN B 1 294 ? 7.137 28.906 -12.836 1 95.94 294 GLN B O 1
ATOM 6133 N N . PHE B 1 295 ? 8.766 30.047 -13.828 1 95.38 295 PHE B N 1
ATOM 6134 C CA . PHE B 1 295 ? 9.344 30.594 -12.609 1 95.38 295 PHE B CA 1
ATOM 6135 C C . PHE B 1 295 ? 10.023 31.938 -12.891 1 95.38 295 PHE B C 1
ATOM 6137 O O . PHE B 1 295 ? 11.227 31.984 -13.156 1 95.38 295 PHE B O 1
ATOM 6144 N N . ASP B 1 296 ? 9.242 32.938 -12.68 1 94.12 296 ASP B N 1
ATOM 6145 C CA . ASP B 1 296 ? 9.672 34.281 -13.102 1 94.12 296 ASP B CA 1
ATOM 6146 C C . ASP B 1 296 ? 10.797 34.812 -12.211 1 94.12 296 ASP B C 1
ATOM 6148 O O . ASP B 1 296 ? 10.789 34.562 -11 1 94.12 296 ASP B O 1
ATOM 6152 N N . PRO B 1 297 ? 11.672 35.531 -12.805 1 91.06 297 PRO B N 1
ATOM 6153 C CA . PRO B 1 297 ? 12.797 36.062 -12.047 1 91.06 297 PRO B CA 1
ATOM 6154 C C . PRO B 1 297 ? 12.359 37.031 -10.945 1 91.06 297 PRO B C 1
ATOM 6156 O O . PRO B 1 297 ? 13.047 37.156 -9.93 1 91.06 297 PRO B O 1
ATOM 6159 N N . ASP B 1 298 ? 11.242 37.594 -11.023 1 90.69 298 ASP B N 1
ATOM 6160 C CA . ASP B 1 298 ? 10.781 38.594 -10.062 1 90.69 298 ASP B CA 1
ATOM 6161 C C . ASP B 1 298 ? 10.211 37.906 -8.812 1 90.69 298 ASP B C 1
ATOM 6163 O O . ASP B 1 298 ? 9.977 38.594 -7.801 1 90.69 298 ASP B O 1
ATOM 6167 N N . VAL B 1 299 ? 9.953 36.656 -8.953 1 90.31 299 VAL B N 1
ATOM 6168 C CA . VAL B 1 299 ? 9.531 35.938 -7.758 1 90.31 299 VAL B CA 1
ATOM 6169 C C . VAL B 1 299 ? 10.719 35.75 -6.812 1 90.31 299 VAL B C 1
ATOM 6171 O O . VAL B 1 299 ? 11.734 35.156 -7.191 1 90.31 299 VAL B O 1
ATOM 6174 N N . ILE B 1 300 ? 10.602 36.312 -5.676 1 89.56 300 ILE B N 1
ATOM 6175 C CA . ILE B 1 300 ? 11.664 36.188 -4.684 1 89.56 300 ILE B CA 1
ATOM 6176 C C . ILE B 1 300 ? 11.367 35.031 -3.736 1 89.56 300 ILE B C 1
ATOM 6178 O O . ILE B 1 300 ? 10.281 34.969 -3.152 1 89.56 300 ILE B O 1
ATOM 6182 N N . GLY B 1 301 ? 12.43 34.156 -3.621 1 89.56 301 GLY B N 1
ATOM 6183 C CA . GLY B 1 301 ? 12.219 32.969 -2.814 1 89.56 301 GLY B CA 1
ATOM 6184 C C . GLY B 1 301 ? 11.648 31.812 -3.609 1 89.56 301 GLY B C 1
ATOM 6185 O O . GLY B 1 301 ? 11.781 31.766 -4.836 1 89.56 301 GLY B O 1
ATOM 6186 N N . GLY B 1 302 ? 11.156 30.766 -2.895 1 89.62 302 GLY B N 1
ATOM 6187 C CA . GLY B 1 302 ? 10.461 29.656 -3.545 1 89.62 302 GLY B CA 1
ATOM 6188 C C . GLY B 1 302 ? 11.375 28.516 -3.91 1 89.62 302 GLY B C 1
ATOM 6189 O O . GLY B 1 302 ? 10.984 27.609 -4.656 1 89.62 302 GLY B O 1
ATOM 6190 N N . GLU B 1 303 ? 12.531 28.516 -3.359 1 91.25 303 GLU B N 1
ATOM 6191 C CA . GLU B 1 303 ? 13.461 27.422 -3.605 1 91.25 303 GLU B CA 1
ATOM 6192 C C . GLU B 1 303 ? 12.922 26.109 -3.025 1 91.25 303 GLU B C 1
ATOM 6194 O O . GLU B 1 303 ? 12.312 26.109 -1.953 1 91.25 303 GLU B O 1
ATOM 6199 N N . ASN B 1 304 ? 13.203 25.078 -3.76 1 92.06 304 ASN B N 1
ATOM 6200 C CA . ASN B 1 304 ? 12.883 23.75 -3.25 1 92.06 304 ASN B CA 1
ATOM 6201 C C . ASN B 1 304 ? 14 23.203 -2.369 1 92.06 304 ASN B C 1
ATOM 6203 O O . ASN B 1 304 ? 15.18 23.422 -2.643 1 92.06 304 ASN B O 1
ATOM 6207 N N . THR B 1 305 ? 13.617 22.547 -1.373 1 91.25 305 THR B N 1
ATOM 6208 C CA . THR B 1 305 ? 14.555 21.891 -0.48 1 91.25 305 THR B CA 1
ATOM 6209 C C . THR B 1 305 ? 14.242 20.406 -0.374 1 91.25 305 THR B C 1
ATOM 6211 O O . THR B 1 305 ? 13.094 19.984 -0.537 1 91.25 305 THR B O 1
ATOM 6214 N N . PHE B 1 306 ? 15.32 19.578 -0.097 1 93.44 306 PHE B N 1
ATOM 6215 C CA . PHE B 1 306 ? 15.156 18.125 -0.058 1 93.44 306 PHE B CA 1
ATOM 6216 C C . PHE B 1 306 ? 15.969 17.516 1.083 1 93.44 306 PHE B C 1
ATOM 6218 O O . PHE B 1 306 ? 17.016 18.062 1.464 1 93.44 306 PHE B O 1
ATOM 6225 N N . ALA B 1 307 ? 15.469 16.422 1.606 1 93.06 307 ALA B N 1
ATOM 6226 C CA . ALA B 1 307 ? 16.172 15.695 2.66 1 93.06 307 ALA B CA 1
ATOM 6227 C C . ALA B 1 307 ? 15.875 14.195 2.576 1 93.06 307 ALA B C 1
ATOM 6229 O O . ALA B 1 307 ? 14.727 13.797 2.373 1 93.06 307 ALA B O 1
ATOM 6230 N N . ASP B 1 308 ? 16.906 13.367 2.682 1 94.75 308 ASP B N 1
ATOM 6231 C CA . ASP B 1 308 ? 16.734 11.914 2.715 1 94.75 308 ASP B CA 1
ATOM 6232 C C . ASP B 1 308 ? 16.328 11.438 4.109 1 94.75 308 ASP B C 1
ATOM 6234 O O . ASP B 1 308 ? 17.172 11.336 5 1 94.75 308 ASP B O 1
ATOM 6238 N N . ILE B 1 309 ? 15.133 11.102 4.258 1 96.88 309 ILE B N 1
ATOM 6239 C CA . ILE B 1 309 ? 14.609 10.812 5.59 1 96.88 309 ILE B CA 1
ATOM 6240 C C . ILE B 1 309 ? 15.133 9.469 6.074 1 96.88 309 ILE B C 1
ATOM 6242 O O . ILE B 1 309 ? 15.211 9.219 7.277 1 96.88 309 ILE B O 1
ATOM 6246 N N . PHE B 1 310 ? 15.5 8.539 5.211 1 97 310 PHE B N 1
ATOM 6247 C CA . PHE B 1 310 ? 16.047 7.25 5.629 1 97 310 PHE B CA 1
ATOM 6248 C C . PHE B 1 310 ? 17.438 7.418 6.203 1 97 310 PHE B C 1
ATOM 6250 O O . PHE B 1 310 ? 17.797 6.77 7.195 1 97 310 PHE B O 1
ATOM 6257 N N . GLU B 1 311 ? 18.203 8.211 5.547 1 94.94 311 GLU B N 1
ATOM 6258 C CA . GLU B 1 311 ? 19.516 8.5 6.113 1 94.94 311 GLU B CA 1
ATOM 6259 C C . GLU B 1 311 ? 19.391 9.055 7.531 1 94.94 311 GLU B C 1
ATOM 6261 O O . GLU B 1 311 ? 20.109 8.617 8.438 1 94.94 311 GLU B O 1
ATOM 6266 N N . LEU B 1 312 ? 18.484 9.906 7.684 1 96 312 LEU B N 1
ATOM 6267 C CA . LEU B 1 312 ? 18.25 10.531 8.977 1 96 312 LEU B CA 1
ATOM 6268 C C . LEU B 1 312 ? 17.734 9.516 9.992 1 96 312 LEU B C 1
ATOM 6270 O O . LEU B 1 312 ? 18.125 9.539 11.156 1 96 312 LEU B O 1
ATOM 6274 N N . ALA B 1 313 ? 16.844 8.664 9.594 1 98.19 313 ALA B N 1
ATOM 6275 C CA . ALA B 1 313 ? 16.297 7.656 10.484 1 98.19 313 ALA B CA 1
ATOM 6276 C C . ALA B 1 313 ? 17.375 6.688 10.953 1 98.19 313 ALA B C 1
ATOM 6278 O O . ALA B 1 313 ? 17.391 6.277 12.117 1 98.19 313 ALA B O 1
ATOM 6279 N N . HIS B 1 314 ? 18.25 6.332 10.039 1 96.88 314 HIS B N 1
ATOM 6280 C CA . HIS B 1 314 ? 19.359 5.469 10.438 1 96.88 314 HIS B CA 1
ATOM 6281 C C . HIS B 1 314 ? 20.281 6.172 11.43 1 96.88 314 HIS B C 1
ATOM 6283 O O . HIS B 1 314 ? 20.781 5.551 12.367 1 96.88 314 HIS B O 1
ATOM 6289 N N . GLN B 1 315 ? 20.469 7.434 11.195 1 95.88 315 GLN B N 1
ATOM 6290 C CA . GLN B 1 315 ? 21.266 8.219 12.141 1 95.88 315 GLN B CA 1
ATOM 6291 C C . GLN B 1 315 ? 20.594 8.258 13.516 1 95.88 315 GLN B C 1
ATOM 6293 O O . GLN B 1 315 ? 21.266 8.102 14.539 1 95.88 315 GLN B O 1
ATOM 6298 N N . LEU B 1 316 ? 19.312 8.453 13.484 1 98.5 316 LEU B N 1
ATOM 6299 C CA . LEU B 1 316 ? 18.578 8.469 14.742 1 98.5 316 LEU B CA 1
ATOM 6300 C C . LEU B 1 316 ? 18.703 7.137 15.469 1 98.5 316 LEU B C 1
ATOM 6302 O O . LEU B 1 316 ? 18.922 7.109 16.688 1 98.5 316 LEU B O 1
ATOM 6306 N N . ARG B 1 317 ? 18.531 6.07 14.727 1 98.31 317 ARG B N 1
ATOM 6307 C CA . ARG B 1 317 ? 18.609 4.734 15.312 1 98.31 317 ARG B CA 1
ATOM 6308 C C . ARG B 1 317 ? 19.969 4.516 15.984 1 98.31 317 ARG B C 1
ATOM 6310 O O . ARG B 1 317 ? 20.047 3.891 17.047 1 98.31 317 ARG B O 1
ATOM 6317 N N . LYS B 1 318 ? 21.016 5.008 15.453 1 97.81 318 LYS B N 1
ATOM 6318 C CA . LYS B 1 318 ? 22.359 4.875 15.984 1 97.81 318 LYS B CA 1
ATOM 6319 C C . LYS B 1 318 ? 22.562 5.773 17.203 1 97.81 318 LYS B C 1
ATOM 6321 O O . LYS B 1 318 ? 23.109 5.336 18.219 1 97.81 318 LYS B O 1
ATOM 6326 N N . GLU B 1 319 ? 22.062 6.988 17.125 1 98 319 GLU B N 1
ATOM 6327 C CA . GLU B 1 319 ? 22.375 8 18.125 1 98 319 GLU B CA 1
ATOM 6328 C C . GLU B 1 319 ? 21.391 7.945 19.297 1 98 319 GLU B C 1
ATOM 6330 O O . GLU B 1 319 ? 21.781 8.195 20.438 1 98 319 GLU B O 1
ATOM 6335 N N . ARG B 1 320 ? 20.141 7.703 18.938 1 98.44 320 ARG B N 1
ATOM 6336 C CA . ARG B 1 320 ? 19.078 7.672 19.938 1 98.44 320 ARG B CA 1
ATOM 6337 C C . ARG B 1 320 ? 18.125 6.508 19.688 1 98.44 320 ARG B C 1
ATOM 6339 O O . ARG B 1 320 ? 16.953 6.715 19.375 1 98.44 320 ARG B O 1
ATOM 6346 N N . PRO B 1 321 ? 18.594 5.312 20.047 1 98.44 321 PRO B N 1
ATOM 6347 C CA . PRO B 1 321 ? 17.734 4.141 19.812 1 98.44 321 PRO B CA 1
ATOM 6348 C C . PRO B 1 321 ? 16.438 4.203 20.609 1 98.44 321 PRO B C 1
ATOM 6350 O O . PRO B 1 321 ? 15.422 3.656 20.172 1 98.44 321 PRO B O 1
ATOM 6353 N N . ASP B 1 322 ? 16.406 4.91 21.719 1 98.5 322 ASP B N 1
ATOM 6354 C CA . ASP B 1 322 ? 15.188 5.059 22.516 1 98.5 322 ASP B CA 1
ATOM 6355 C C . ASP B 1 322 ? 14.141 5.871 21.766 1 98.5 322 ASP B C 1
ATOM 6357 O O . ASP B 1 322 ? 12.961 5.5 21.734 1 98.5 322 ASP B O 1
ATOM 6361 N N . TYR B 1 323 ? 14.562 6.988 21.125 1 98.56 323 TYR B N 1
ATOM 6362 C CA . TYR B 1 323 ? 13.648 7.793 20.328 1 98.56 323 TYR B CA 1
ATOM 6363 C C . TYR B 1 323 ? 13.18 7.027 19.094 1 98.56 323 TYR B C 1
ATOM 6365 O O . TYR B 1 323 ? 12 7.086 18.734 1 98.56 323 TYR B O 1
ATOM 6373 N N . PHE B 1 324 ? 14.148 6.289 18.5 1 98.69 324 PHE B N 1
ATOM 6374 C CA . PHE B 1 324 ? 13.805 5.469 17.344 1 98.69 324 PHE B CA 1
ATOM 6375 C C . PHE B 1 324 ? 12.727 4.457 17.703 1 98.69 324 PHE B C 1
ATOM 6377 O O . PHE B 1 324 ? 11.703 4.355 17.016 1 98.69 324 PHE B O 1
ATOM 6384 N N . ASP B 1 325 ? 12.906 3.83 18.797 1 98.12 325 ASP B N 1
ATOM 6385 C CA . ASP B 1 325 ? 11.961 2.814 19.25 1 98.12 325 ASP B CA 1
ATOM 6386 C C . ASP B 1 325 ? 10.594 3.43 19.547 1 98.12 325 ASP B C 1
ATOM 6388 O O . ASP B 1 325 ? 9.562 2.812 19.297 1 98.12 325 ASP B O 1
ATOM 6392 N N . THR B 1 326 ? 10.562 4.574 20.047 1 97.69 326 THR B N 1
ATOM 6393 C CA . THR B 1 326 ? 9.32 5.281 20.344 1 97.69 326 THR B CA 1
ATOM 6394 C C . THR B 1 326 ? 8.539 5.543 19.062 1 97.69 326 THR B C 1
ATOM 6396 O O . THR B 1 326 ? 7.324 5.32 19.016 1 97.69 326 THR B O 1
ATOM 6399 N N . LEU B 1 327 ? 9.227 5.953 17.984 1 97.81 327 LEU B N 1
ATOM 6400 C CA . LEU B 1 327 ? 8.578 6.305 16.734 1 97.81 327 LEU B CA 1
ATOM 6401 C C . LEU B 1 327 ? 8.148 5.055 15.977 1 97.81 327 LEU B C 1
ATOM 6403 O O . LEU B 1 327 ? 7.344 5.133 15.047 1 97.81 327 LEU B O 1
ATOM 6407 N N . VAL B 1 328 ? 8.68 3.881 16.359 1 96.94 328 VAL B N 1
ATOM 6408 C CA . VAL B 1 328 ? 8.273 2.594 15.805 1 96.94 328 VAL B CA 1
ATOM 6409 C C . VAL B 1 328 ? 7.043 2.074 16.547 1 96.94 328 VAL B C 1
ATOM 6411 O O . VAL B 1 328 ? 6.191 1.406 15.953 1 96.94 328 VAL B O 1
ATOM 6414 N N . ARG B 1 329 ? 6.902 2.477 17.734 1 94.69 329 ARG B N 1
ATOM 6415 C CA . ARG B 1 329 ? 5.934 1.841 18.609 1 94.69 329 ARG B CA 1
ATOM 6416 C C . ARG B 1 329 ? 4.621 2.619 18.641 1 94.69 329 ARG B C 1
ATOM 6418 O O . ARG B 1 329 ? 3.541 2.027 18.578 1 94.69 329 ARG B O 1
ATOM 6425 N N . ILE B 1 330 ? 4.645 3.898 18.781 1 94.19 330 ILE B N 1
ATOM 6426 C CA . ILE B 1 330 ? 3.469 4.719 19.062 1 94.19 330 ILE B CA 1
ATOM 6427 C C . ILE B 1 330 ? 2.812 5.141 17.75 1 94.19 330 ILE B C 1
ATOM 6429 O O . ILE B 1 330 ? 3.441 5.801 16.922 1 94.19 330 ILE B O 1
ATOM 6433 N N . PRO B 1 331 ? 1.556 4.793 17.547 1 93 331 PRO B N 1
ATOM 6434 C CA . PRO B 1 331 ? 0.877 5.188 16.312 1 93 331 PRO B CA 1
ATOM 6435 C C . PRO B 1 331 ? 0.436 6.648 16.328 1 93 331 PRO B C 1
ATOM 6437 O O . PRO B 1 331 ? 0.297 7.25 17.391 1 93 331 PRO B O 1
ATOM 6440 N N . VAL B 1 332 ? 0.271 7.195 15.164 1 94.25 332 VAL B N 1
ATOM 6441 C CA . VAL B 1 332 ? -0.294 8.523 14.953 1 94.25 332 VAL B CA 1
ATOM 6442 C C . VAL B 1 332 ? -1.45 8.438 13.953 1 94.25 332 VAL B C 1
ATOM 6444 O O . VAL B 1 332 ? -1.643 7.414 13.305 1 94.25 332 VAL B O 1
ATOM 6447 N N . PHE B 1 333 ? -2.24 9.492 13.961 1 93.94 333 PHE B N 1
ATOM 6448 C CA . PHE B 1 333 ? -3.205 9.711 12.891 1 93.94 333 PHE B CA 1
ATOM 6449 C C . PHE B 1 333 ? -2.656 10.688 11.859 1 93.94 333 PHE B C 1
ATOM 6451 O O . PHE B 1 333 ? -2.252 11.805 12.195 1 93.94 333 PHE B O 1
ATOM 6458 N N . ILE B 1 334 ? -2.578 10.219 10.664 1 95.94 334 ILE B N 1
ATOM 6459 C CA . ILE B 1 334 ? -2.309 11.117 9.539 1 95.94 334 ILE B CA 1
ATOM 6460 C C . ILE B 1 334 ? -3.607 11.422 8.797 1 95.94 334 ILE B C 1
ATOM 6462 O O . ILE B 1 334 ? -4.16 10.547 8.125 1 95.94 334 ILE B O 1
ATOM 6466 N N . THR B 1 335 ? -4.012 12.68 8.906 1 93.44 335 THR B N 1
ATOM 6467 C CA . THR B 1 335 ? -5.406 12.945 8.578 1 93.44 335 THR B CA 1
ATOM 6468 C C . THR B 1 335 ? -5.512 14.047 7.531 1 93.44 335 THR B C 1
ATOM 6470 O O . THR B 1 335 ? -4.738 15.008 7.547 1 93.44 335 THR B O 1
ATOM 6473 N N . GLN B 1 336 ? -6.414 13.859 6.621 1 93.38 336 GLN B N 1
ATOM 6474 C CA . GLN B 1 336 ? -6.914 14.906 5.738 1 93.38 336 GLN B CA 1
ATOM 6475 C C . GLN B 1 336 ? -8.43 14.812 5.574 1 93.38 336 GLN B C 1
ATOM 6477 O O . GLN B 1 336 ? -8.93 13.875 4.949 1 93.38 336 GLN B O 1
ATOM 6482 N N . ILE B 1 337 ? -9.102 15.703 6.203 1 91.75 337 ILE B N 1
ATOM 6483 C CA . ILE B 1 337 ? -10.555 15.789 6.156 1 91.75 337 ILE B CA 1
ATOM 6484 C C . ILE B 1 337 ? -10.977 17.125 5.559 1 91.75 337 ILE B C 1
ATOM 6486 O O . ILE B 1 337 ? -10.766 18.188 6.168 1 91.75 337 ILE B O 1
ATOM 6490 N N . HIS B 1 338 ? -11.5 17.031 4.375 1 90.88 338 HIS B N 1
ATOM 6491 C CA . HIS B 1 338 ? -11.852 18.25 3.643 1 90.88 338 HIS B CA 1
ATOM 6492 C C . HIS B 1 338 ? -13.117 18.047 2.818 1 90.88 338 HIS B C 1
ATOM 6494 O O . HIS B 1 338 ? -13.062 17.469 1.725 1 90.88 338 HIS B O 1
ATOM 6500 N N . TYR B 1 339 ? -14.227 18.625 3.254 1 89.94 339 TYR B N 1
ATOM 6501 C CA . TYR B 1 339 ? -15.523 18.375 2.637 1 89.94 339 TYR B CA 1
ATOM 6502 C C . TYR B 1 339 ? -15.906 19.484 1.673 1 89.94 339 TYR B C 1
ATOM 6504 O O . TYR B 1 339 ? -16.797 19.312 0.836 1 89.94 339 TYR B O 1
ATOM 6512 N N . SER B 1 340 ? -15.266 20.641 1.744 1 84.94 340 SER B N 1
ATOM 6513 C CA . SER B 1 340 ? -15.648 21.781 0.925 1 84.94 340 SER B CA 1
ATOM 6514 C C . SER B 1 340 ? -14.938 21.766 -0.424 1 84.94 340 SER B C 1
ATOM 6516 O O . SER B 1 340 ? -15.008 22.719 -1.188 1 84.94 340 SER B O 1
ATOM 6518 N N . ARG B 1 341 ? -14.422 20.719 -0.792 1 84.69 341 ARG B N 1
ATOM 6519 C CA . ARG B 1 341 ? -13.797 20.562 -2.104 1 84.69 341 ARG B CA 1
ATOM 6520 C C . ARG B 1 341 ? -14.711 19.812 -3.061 1 84.69 341 ARG B C 1
ATOM 6522 O O . ARG B 1 341 ? -15.727 19.25 -2.643 1 84.69 341 ARG B O 1
ATOM 6529 N N . ASP B 1 342 ? -14.352 19.797 -4.34 1 83.38 342 ASP B N 1
ATOM 6530 C CA . ASP B 1 342 ? -15.188 19.172 -5.355 1 83.38 342 ASP B CA 1
ATOM 6531 C C . ASP B 1 342 ? -15.344 17.672 -5.082 1 83.38 342 ASP B C 1
ATOM 6533 O O . ASP B 1 342 ? -16.438 17.125 -5.223 1 83.38 342 ASP B O 1
ATOM 6537 N N . TYR B 1 343 ? -14.32 17.125 -4.727 1 87.75 343 TYR B N 1
ATOM 6538 C CA . TYR B 1 343 ? -14.289 15.727 -4.324 1 87.75 343 TYR B CA 1
ATOM 6539 C C . TYR B 1 343 ? -13.969 15.586 -2.84 1 87.75 343 TYR B C 1
ATOM 6541 O O . TYR B 1 343 ? -12.805 15.484 -2.457 1 87.75 343 TYR B O 1
ATOM 6549 N N . PRO B 1 344 ? -15.086 15.57 -1.995 1 92.25 344 PRO B N 1
ATOM 6550 C CA . PRO B 1 344 ? -14.844 15.523 -0.552 1 92.25 344 PRO B CA 1
ATOM 6551 C C . PRO B 1 344 ? -14.016 14.305 -0.138 1 92.25 344 PRO B C 1
ATOM 6553 O O . PRO B 1 344 ? -14.203 13.211 -0.682 1 92.25 344 PRO B O 1
ATOM 6556 N N . ILE B 1 345 ? -13.133 14.555 0.847 1 93.12 345 ILE B N 1
ATOM 6557 C CA . ILE B 1 345 ? -12.289 13.453 1.294 1 93.12 345 ILE B CA 1
ATOM 6558 C C . ILE B 1 345 ? -12.336 13.352 2.816 1 93.12 345 ILE B C 1
ATOM 6560 O O . ILE B 1 345 ? -12.484 14.359 3.51 1 93.12 345 ILE B O 1
ATOM 6564 N N . HIS B 1 346 ? -12.32 12.211 3.336 1 95.38 346 HIS B N 1
ATOM 6565 C CA . HIS B 1 346 ? -12.203 11.836 4.738 1 95.38 346 HIS B CA 1
ATOM 6566 C C . HIS B 1 346 ? -11.203 10.695 4.922 1 95.38 346 HIS B C 1
ATOM 6568 O O . HIS B 1 346 ? -11.594 9.531 5.047 1 95.38 346 HIS B O 1
ATOM 6574 N N . MET B 1 347 ? -9.906 11.062 5.004 1 95.81 347 MET B N 1
ATOM 6575 C CA . MET B 1 347 ? -8.836 10.078 5.051 1 95.81 347 MET B CA 1
ATOM 6576 C C . MET B 1 347 ? -8.109 10.133 6.391 1 95.81 347 MET B C 1
ATOM 6578 O O . MET B 1 347 ? -7.684 11.203 6.828 1 95.81 347 MET B O 1
ATOM 6582 N N . ILE B 1 348 ? -8.055 9.031 7.008 1 93.94 348 ILE B N 1
ATOM 6583 C CA . ILE B 1 348 ? -7.289 8.859 8.234 1 93.94 348 ILE B CA 1
ATOM 6584 C C . ILE B 1 348 ? -6.445 7.586 8.141 1 93.94 348 ILE B C 1
ATOM 6586 O O . ILE B 1 348 ? -6.977 6.5 7.891 1 93.94 348 ILE B O 1
ATOM 6590 N N . ASN B 1 349 ? -5.188 7.715 8.211 1 95 349 ASN B N 1
ATOM 6591 C CA . ASN B 1 349 ? -4.234 6.609 8.266 1 95 349 ASN B CA 1
ATOM 6592 C C . ASN B 1 349 ? -3.611 6.473 9.648 1 95 349 ASN B C 1
ATOM 6594 O O . ASN B 1 349 ? -2.838 7.332 10.078 1 95 349 ASN B O 1
ATOM 6598 N N . GLU B 1 350 ? -3.951 5.484 10.352 1 94.12 350 GLU B N 1
ATOM 6599 C CA . GLU B 1 350 ? -3.367 5.242 11.664 1 94.12 350 GLU B CA 1
ATOM 6600 C C . GLU B 1 350 ? -2.191 4.273 11.57 1 94.12 350 GLU B C 1
ATOM 6602 O O . GLU B 1 350 ? -2.35 3.135 11.125 1 94.12 350 GLU B O 1
ATOM 6607 N N . ARG B 1 351 ? -1.031 4.727 11.992 1 94.31 351 ARG B N 1
ATOM 6608 C CA . ARG B 1 351 ? 0.181 3.914 11.969 1 94.31 351 ARG B CA 1
ATOM 6609 C C . ARG B 1 351 ? 1.326 4.617 12.688 1 94.31 351 ARG B C 1
ATOM 6611 O O . ARG B 1 351 ? 1.28 5.832 12.906 1 94.31 351 ARG B O 1
ATOM 6618 N N . PRO B 1 352 ? 2.375 3.867 13.062 1 95.31 352 PRO B N 1
ATOM 6619 C CA . PRO B 1 352 ? 3.588 4.551 13.516 1 95.31 352 PRO B CA 1
ATOM 6620 C C . PRO B 1 352 ? 4.32 5.27 12.391 1 95.31 352 PRO B C 1
ATOM 6622 O O . PRO B 1 352 ? 4.086 4.984 11.211 1 95.31 352 PRO B O 1
ATOM 6625 N N . LEU B 1 353 ? 5.172 6.129 12.773 1 97.12 353 LEU B N 1
ATOM 6626 C CA . LEU B 1 353 ? 5.93 6.875 11.781 1 97.12 353 LEU B CA 1
ATOM 6627 C C . LEU B 1 353 ? 6.961 5.98 11.102 1 97.12 353 LEU B C 1
ATOM 6629 O O . LEU B 1 353 ? 7.234 6.137 9.906 1 97.12 353 LEU B O 1
ATOM 6633 N N . PHE B 1 354 ? 7.566 5.066 11.906 1 97.69 354 PHE B N 1
ATOM 6634 C CA . PHE B 1 354 ? 8.531 4.109 11.383 1 97.69 354 PHE B CA 1
ATOM 6635 C C . PHE B 1 354 ? 7.969 2.695 11.43 1 97.69 354 PHE B C 1
ATOM 6637 O O . PHE B 1 354 ? 7.375 2.287 12.43 1 97.69 354 PHE B O 1
ATOM 6644 N N . SER B 1 355 ? 8.172 1.969 10.352 1 95.81 355 SER B N 1
ATOM 6645 C CA . SER B 1 355 ? 7.742 0.576 10.305 1 95.81 355 SER B CA 1
ATOM 6646 C C . SER B 1 355 ? 8.93 -0.363 10.094 1 95.81 355 SER B C 1
ATOM 6648 O O . SER B 1 355 ? 9.75 -0.143 9.203 1 95.81 355 SER B O 1
ATOM 6650 N N . LEU B 1 356 ? 8.961 -1.395 10.898 1 95 356 LEU B N 1
ATOM 6651 C CA . LEU B 1 356 ? 10 -2.414 10.797 1 95 356 LEU B CA 1
ATOM 6652 C C . LEU B 1 356 ? 9.398 -3.758 10.398 1 95 356 LEU B C 1
ATOM 6654 O O . LEU B 1 356 ? 8.227 -4.023 10.656 1 95 356 LEU B O 1
ATOM 6658 N N . ASN B 1 357 ? 10.18 -4.52 9.742 1 91.19 357 ASN B N 1
ATOM 6659 C CA . ASN B 1 357 ? 9.789 -5.918 9.586 1 91.19 357 ASN B CA 1
ATOM 6660 C C . ASN B 1 357 ? 10.266 -6.762 10.766 1 91.19 357 ASN B C 1
ATOM 6662 O O . ASN B 1 357 ? 10.852 -6.238 11.719 1 91.19 357 ASN B O 1
ATOM 6666 N N . ASN B 1 358 ? 10.023 -8.062 10.664 1 87 358 ASN B N 1
ATOM 6667 C CA . ASN B 1 358 ? 10.32 -8.961 11.773 1 87 358 ASN B CA 1
ATOM 6668 C C . ASN B 1 358 ? 11.82 -9.133 11.977 1 87 358 ASN B C 1
ATOM 6670 O O . ASN B 1 358 ? 12.258 -9.656 13 1 87 358 ASN B O 1
ATOM 6674 N N . ARG B 1 359 ? 12.625 -8.641 11.031 1 87.31 359 ARG B N 1
ATOM 6675 C CA . ARG B 1 359 ? 14.078 -8.719 11.133 1 87.31 359 ARG B CA 1
ATOM 6676 C C . ARG B 1 359 ? 14.656 -7.43 11.711 1 87.31 359 ARG B C 1
ATOM 6678 O O . ARG B 1 359 ? 15.875 -7.277 11.805 1 87.31 359 ARG B O 1
ATOM 6685 N N . GLY B 1 360 ? 13.812 -6.484 11.977 1 92.56 360 GLY B N 1
ATOM 6686 C CA . GLY B 1 360 ? 14.25 -5.211 12.523 1 92.56 360 GLY B CA 1
ATOM 6687 C C . GLY B 1 360 ? 14.727 -4.234 11.469 1 92.56 360 GLY B C 1
ATOM 6688 O O . GLY B 1 360 ? 15.312 -3.201 11.789 1 92.56 360 GLY B O 1
ATOM 6689 N N . GLU B 1 361 ? 14.477 -4.586 10.234 1 93.69 361 GLU B N 1
ATOM 6690 C CA . GLU B 1 361 ? 14.867 -3.689 9.148 1 93.69 361 GLU B CA 1
ATOM 6691 C C . GLU B 1 361 ? 13.836 -2.574 8.961 1 93.69 361 GLU B C 1
ATOM 6693 O O . GLU B 1 361 ? 12.633 -2.816 9.016 1 93.69 361 GLU B O 1
ATOM 6698 N N . LEU B 1 362 ? 14.32 -1.324 8.766 1 96.31 362 LEU B N 1
ATOM 6699 C CA . LEU B 1 362 ? 13.438 -0.193 8.516 1 96.31 362 LEU B CA 1
ATOM 6700 C C . LEU B 1 362 ? 12.82 -0.278 7.125 1 96.31 362 LEU B C 1
ATOM 6702 O O . LEU B 1 362 ? 13.531 -0.197 6.121 1 96.31 362 LEU B O 1
ATOM 6706 N N . MET B 1 363 ? 11.523 -0.401 7.062 1 95.06 363 MET B N 1
ATOM 6707 C CA . MET B 1 363 ? 10.844 -0.615 5.789 1 95.06 363 MET B CA 1
ATOM 6708 C C . MET B 1 363 ? 10.328 0.702 5.223 1 95.06 363 MET B C 1
ATOM 6710 O O . MET B 1 363 ? 10.648 1.065 4.09 1 95.06 363 MET B O 1
ATOM 6714 N N . SER B 1 364 ? 9.547 1.389 6.008 1 96.62 364 SER B N 1
ATOM 6715 C CA . SER B 1 364 ? 8.914 2.605 5.516 1 96.62 364 SER B CA 1
ATOM 6716 C C . SER B 1 364 ? 8.836 3.67 6.605 1 96.62 364 SER B C 1
ATOM 6718 O O . SER B 1 364 ? 8.93 3.355 7.793 1 96.62 364 SER B O 1
ATOM 6720 N N . ILE B 1 365 ? 8.75 4.91 6.168 1 98 365 ILE B N 1
ATOM 6721 C CA . ILE B 1 365 ? 8.578 6.082 7.023 1 98 365 ILE B CA 1
ATOM 6722 C C . ILE B 1 365 ? 7.449 6.957 6.484 1 98 365 ILE B C 1
ATOM 6724 O O . ILE B 1 365 ? 7.297 7.105 5.27 1 98 365 ILE B O 1
ATOM 6728 N N . ASN B 1 366 ? 6.648 7.434 7.352 1 97.56 366 ASN B N 1
ATOM 6729 C CA . ASN B 1 366 ? 5.664 8.461 7.023 1 97.56 366 ASN B CA 1
ATOM 6730 C C . ASN B 1 366 ? 5.926 9.75 7.789 1 97.56 366 ASN B C 1
ATOM 6732 O O . ASN B 1 366 ? 6.031 9.742 9.016 1 97.56 366 ASN B O 1
ATOM 6736 N N . TRP B 1 367 ? 6.035 10.82 7.008 1 97.5 367 TRP B N 1
ATOM 6737 C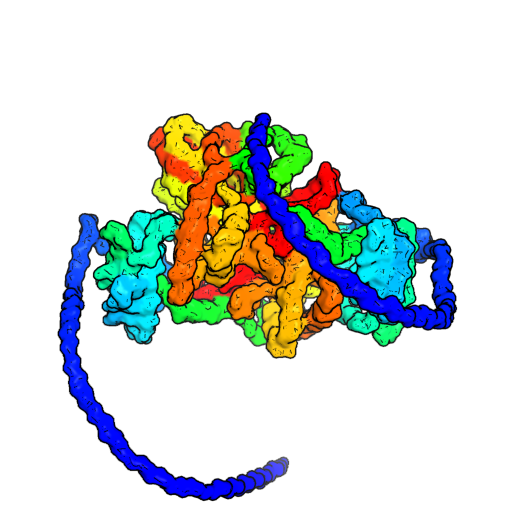 CA . TRP B 1 367 ? 6.395 12.078 7.652 1 97.5 367 TRP B CA 1
ATOM 6738 C C . TRP B 1 367 ? 5.688 13.25 6.984 1 97.5 367 TRP B C 1
ATOM 6740 O O . TRP B 1 367 ? 6.055 13.656 5.879 1 97.5 367 TRP B O 1
ATOM 6750 N N . HIS B 1 368 ? 4.762 13.773 7.633 1 96.56 368 HIS B N 1
ATOM 6751 C CA . HIS B 1 368 ? 4.047 14.977 7.234 1 96.56 368 HIS B CA 1
ATOM 6752 C C . HIS B 1 368 ? 3.555 15.758 8.445 1 96.56 368 HIS B C 1
ATOM 6754 O O . HIS B 1 368 ? 2.379 15.672 8.812 1 96.56 368 HIS B O 1
ATOM 6760 N N . PRO B 1 369 ? 4.375 16.578 9 1 93.94 369 PRO B N 1
ATOM 6761 C CA . PRO B 1 369 ? 4.062 17.25 10.266 1 93.94 369 PRO B CA 1
ATOM 6762 C C . PRO B 1 369 ? 2.76 18.047 10.203 1 93.94 369 PRO B C 1
ATOM 6764 O O . PRO B 1 369 ? 2.092 18.219 11.227 1 93.94 369 PRO B O 1
ATOM 6767 N N . MET B 1 370 ? 2.322 18.438 9.07 1 92.69 370 MET B N 1
ATOM 6768 C CA . MET B 1 370 ? 1.109 19.234 8.961 1 92.69 370 MET B CA 1
ATOM 6769 C C . MET B 1 370 ? -0.136 18.359 9.023 1 92.69 370 MET B C 1
ATOM 6771 O O . MET B 1 370 ? -1.246 18.859 9.203 1 92.69 370 MET B O 1
ATOM 6775 N N . LEU B 1 371 ? 0.039 17.047 8.852 1 94.38 371 LEU B N 1
ATOM 6776 C CA . LEU B 1 371 ? -1.108 16.156 8.812 1 94.38 371 LEU B CA 1
ATOM 6777 C C . LEU B 1 371 ? -1.13 15.242 10.039 1 94.38 371 LEU B C 1
ATOM 6779 O O . LEU B 1 371 ? -2.121 14.555 10.289 1 94.38 371 LEU B O 1
ATOM 6783 N N . ILE B 1 372 ? -0.135 15.227 10.805 1 94.38 372 ILE B N 1
ATOM 6784 C CA . ILE B 1 372 ? 0.023 14.258 11.883 1 94.38 372 ILE B CA 1
ATOM 6785 C C . ILE B 1 372 ? -0.722 14.742 13.125 1 94.38 372 ILE B C 1
ATOM 6787 O O . ILE B 1 372 ? -0.521 15.867 13.578 1 94.38 372 ILE B O 1
ATOM 6791 N N . GLU B 1 373 ? -1.588 13.898 13.578 1 90.06 373 GLU B N 1
ATOM 6792 C CA . GLU B 1 373 ? -2.24 14.031 14.875 1 90.06 373 GLU B CA 1
ATOM 6793 C C . GLU B 1 373 ? -1.854 12.891 15.812 1 90.06 373 GLU B C 1
ATOM 6795 O O . GLU B 1 373 ? -1.746 11.742 15.383 1 90.06 373 GLU B O 1
ATOM 6800 N N . VAL B 1 374 ? -1.608 13.203 17.016 1 83.06 374 VAL B N 1
ATOM 6801 C CA . VAL B 1 374 ? -1.066 12.203 17.922 1 83.06 374 VAL B CA 1
ATOM 6802 C C . VAL B 1 374 ? -2.209 11.453 18.609 1 83.06 374 VAL B C 1
ATOM 6804 O O . VAL B 1 374 ? -3.119 12.07 19.156 1 83.06 374 VAL B O 1
ATOM 6807 N N . SER B 1 375 ? -2.223 10.164 18.375 1 76.5 375 SER B N 1
ATOM 6808 C CA . SER B 1 375 ? -3.156 9.258 19.031 1 76.5 375 SER B CA 1
ATOM 6809 C C . SER B 1 375 ? -2.471 8.461 20.125 1 76.5 375 SER B C 1
ATOM 6811 O O . SER B 1 375 ? -2.426 7.23 20.078 1 76.5 375 SER B O 1
ATOM 6813 N N . ALA B 1 376 ? -1.983 9.078 21.125 1 75.25 376 ALA B N 1
ATOM 6814 C CA . ALA B 1 376 ? -1.194 8.383 22.125 1 75.25 376 ALA B CA 1
ATOM 6815 C C . ALA B 1 376 ? -1.952 8.297 23.453 1 75.25 376 ALA B C 1
ATOM 6817 O O . ALA B 1 376 ? -2.713 9.203 23.797 1 75.25 376 ALA B O 1
ATOM 6818 N N . ASN B 1 377 ? -1.678 7.156 24.031 1 83.12 377 ASN B N 1
ATOM 6819 C CA . ASN B 1 377 ? -2.088 7.07 25.422 1 83.12 377 ASN B CA 1
ATOM 6820 C C . ASN B 1 377 ? -1.348 8.086 26.281 1 83.12 377 ASN B C 1
ATOM 6822 O O . ASN B 1 377 ? -0.275 8.562 25.906 1 83.12 377 ASN B O 1
ATOM 6826 N N . GLU B 1 378 ? -1.972 8.375 27.344 1 85.19 378 GLU B N 1
ATOM 6827 C CA . GLU B 1 378 ? -1.421 9.398 28.234 1 85.19 378 GLU B CA 1
ATOM 6828 C C . GLU B 1 378 ? 0.055 9.133 28.516 1 85.19 378 GLU B C 1
ATOM 6830 O O . GLU B 1 378 ? 0.874 10.055 28.469 1 85.19 378 GLU B O 1
ATOM 6835 N N . GLU B 1 379 ? 0.333 7.875 28.734 1 88.94 379 GLU B N 1
ATOM 6836 C CA . GLU B 1 379 ? 1.696 7.531 29.125 1 88.94 379 GLU B CA 1
ATOM 6837 C C . GLU B 1 379 ? 2.666 7.703 27.969 1 88.94 379 GLU B C 1
ATOM 6839 O O . GLU B 1 379 ? 3.877 7.816 28.172 1 88.94 379 GLU B O 1
ATOM 6844 N N . ASP B 1 380 ? 2.117 7.777 26.797 1 92.56 380 ASP B N 1
ATOM 6845 C CA . ASP B 1 380 ? 2.971 7.805 25.609 1 92.56 380 ASP B CA 1
ATOM 6846 C C . ASP B 1 380 ? 3.104 9.219 25.062 1 92.56 380 ASP B C 1
ATOM 6848 O O . ASP B 1 380 ? 3.877 9.461 24.125 1 92.56 380 ASP B O 1
ATOM 6852 N N . VAL B 1 381 ? 2.445 10.227 25.672 1 93.62 381 VAL B N 1
ATOM 6853 C CA . VAL B 1 381 ? 2.422 11.578 25.125 1 93.62 381 VAL B CA 1
ATOM 6854 C C . VAL B 1 381 ? 3.811 12.203 25.234 1 93.62 381 VAL B C 1
ATOM 6856 O O . VAL B 1 381 ? 4.379 12.641 24.234 1 93.62 381 VAL B O 1
ATOM 6859 N N . GLU B 1 382 ? 4.395 12.195 26.375 1 94.88 382 GLU B N 1
ATOM 6860 C CA . GLU B 1 382 ? 5.688 12.852 26.562 1 94.88 382 GLU B CA 1
ATOM 6861 C C . GLU B 1 382 ? 6.785 12.141 25.766 1 94.88 382 GLU B C 1
ATOM 6863 O O . GLU B 1 382 ? 7.516 12.781 25.016 1 94.88 382 GLU B O 1
ATOM 6868 N N . PRO B 1 383 ? 6.812 10.766 25.906 1 95.94 383 PRO B N 1
ATOM 6869 C CA . PRO B 1 383 ? 7.832 10.094 25.094 1 95.94 383 PRO B CA 1
ATOM 6870 C C . PRO B 1 383 ? 7.68 10.375 23.609 1 95.94 383 PRO B C 1
ATOM 6872 O O . PRO B 1 383 ? 8.68 10.562 22.906 1 95.94 383 PRO B O 1
ATOM 6875 N N . PHE B 1 384 ? 6.543 10.445 23.125 1 96.44 384 PHE B N 1
ATOM 6876 C CA . PHE B 1 384 ? 6.328 10.664 21.703 1 96.44 384 PHE B CA 1
ATOM 6877 C C . PHE B 1 384 ? 6.797 12.055 21.297 1 96.44 384 PHE B C 1
ATOM 6879 O O . PHE B 1 384 ? 7.559 12.195 20.328 1 96.44 384 PHE B O 1
ATOM 6886 N N . PHE B 1 385 ? 6.367 13.047 22.047 1 96.19 385 PHE B N 1
ATOM 6887 C CA . PHE B 1 385 ? 6.676 14.414 21.656 1 96.19 385 PHE B CA 1
ATOM 6888 C C . PHE B 1 385 ? 8.172 14.695 21.781 1 96.19 385 PHE B C 1
ATOM 6890 O O . PHE B 1 385 ? 8.734 15.461 21 1 96.19 385 PHE B O 1
ATOM 6897 N N . GLU B 1 386 ? 8.82 14.023 22.703 1 96.75 386 GLU B N 1
ATOM 6898 C CA . GLU B 1 386 ? 10.273 14.148 22.812 1 96.75 386 GLU B CA 1
ATOM 6899 C C . GLU B 1 386 ? 10.969 13.602 21.562 1 96.75 386 GLU B C 1
ATOM 6901 O O . GLU B 1 386 ? 11.805 14.281 20.969 1 96.75 386 GLU B O 1
ATOM 6906 N N . ALA B 1 387 ? 10.555 12.414 21.188 1 97.56 387 ALA B N 1
ATOM 6907 C CA . ALA B 1 387 ? 11.148 11.766 20.031 1 97.56 387 ALA B CA 1
ATOM 6908 C C . ALA B 1 387 ? 10.797 12.5 18.75 1 97.56 387 ALA B C 1
ATOM 6910 O O . ALA B 1 387 ? 11.648 12.703 17.875 1 97.56 387 ALA B O 1
ATOM 6911 N N . TYR B 1 388 ? 9.547 12.906 18.688 1 96.88 388 TYR B N 1
ATOM 6912 C CA . TYR B 1 388 ? 9.023 13.602 17.516 1 96.88 388 TYR B CA 1
ATOM 6913 C C . TYR B 1 388 ? 9.742 14.93 17.297 1 96.88 388 TYR B C 1
ATOM 6915 O O . TYR B 1 388 ? 10.18 15.242 16.188 1 96.88 388 TYR B O 1
ATOM 6923 N N . LYS B 1 389 ? 9.93 15.688 18.328 1 96.56 389 LYS B N 1
ATOM 6924 C CA . LYS B 1 389 ? 10.641 16.969 18.281 1 96.56 389 LYS B CA 1
ATOM 6925 C C . LYS B 1 389 ? 12.094 16.766 17.875 1 96.56 389 LYS B C 1
ATOM 6927 O O . LYS B 1 389 ? 12.609 17.5 17.016 1 96.56 389 LYS B O 1
ATOM 6932 N N . HIS B 1 390 ? 12.68 15.805 18.484 1 97.12 390 HIS B N 1
ATOM 6933 C CA . HIS B 1 390 ? 14.078 15.539 18.188 1 97.12 390 HIS B CA 1
ATOM 6934 C C . HIS B 1 390 ? 14.273 15.195 16.719 1 97.12 390 HIS B C 1
ATOM 6936 O O . HIS B 1 390 ? 15.156 15.75 16.047 1 97.12 390 HIS B O 1
ATOM 6942 N N . PHE B 1 391 ? 13.492 14.305 16.234 1 97.62 391 PHE B N 1
ATOM 6943 C CA . PHE B 1 391 ? 13.633 13.891 14.836 1 97.62 391 PHE B CA 1
ATOM 6944 C C . PHE B 1 391 ? 13.312 15.039 13.891 1 97.62 391 PHE B C 1
ATOM 6946 O O . PHE B 1 391 ? 13.969 15.203 12.859 1 97.62 391 PHE B O 1
ATOM 6953 N N . TYR B 1 392 ? 12.312 15.812 14.234 1 95.88 392 TYR B N 1
ATOM 6954 C CA . TYR B 1 392 ? 12.016 17 13.445 1 95.88 392 TYR B CA 1
ATOM 6955 C C . TYR B 1 392 ? 13.234 17.906 13.352 1 95.88 392 TYR B C 1
ATOM 6957 O O . TYR B 1 392 ? 13.547 18.438 12.281 1 95.88 392 TYR B O 1
ATOM 6965 N N . HIS B 1 393 ? 13.859 18.062 14.414 1 94.06 393 HIS B N 1
ATOM 6966 C CA . HIS B 1 393 ? 15.055 18.891 14.453 1 94.06 393 HIS B CA 1
ATOM 6967 C C . HIS B 1 393 ? 16.141 18.328 13.539 1 94.06 393 HIS B C 1
ATOM 6969 O O . HIS B 1 393 ? 16.812 19.078 12.836 1 94.06 393 HIS B O 1
ATOM 6975 N N . MET B 1 394 ? 16.281 17.062 13.602 1 94.19 394 MET B N 1
ATOM 6976 C CA . MET B 1 394 ? 17.234 16.422 12.711 1 94.19 394 MET B CA 1
ATOM 6977 C C . MET B 1 394 ? 16.891 16.703 11.25 1 94.19 394 MET B C 1
ATOM 6979 O O . MET B 1 394 ? 17.766 17.047 10.453 1 94.19 394 MET B O 1
ATOM 6983 N N . VAL B 1 395 ? 15.633 16.594 10.922 1 93.81 395 VAL B N 1
ATOM 6984 C CA . VAL B 1 395 ? 15.164 16.766 9.547 1 93.81 395 VAL B CA 1
ATOM 6985 C C . VAL B 1 395 ? 15.352 18.219 9.125 1 93.81 395 VAL B C 1
ATOM 6987 O O . VAL B 1 395 ? 15.875 18.484 8.039 1 93.81 395 VAL B O 1
ATOM 6990 N N . LYS B 1 396 ? 15.008 19.109 9.961 1 89.69 396 LYS B N 1
ATOM 6991 C CA . LYS B 1 396 ? 15.062 20.531 9.672 1 89.69 396 LYS B CA 1
ATOM 6992 C C . LYS B 1 396 ? 16.5 21 9.453 1 89.69 396 LYS B C 1
ATOM 6994 O O . LYS B 1 396 ? 16.75 21.875 8.625 1 89.69 396 LYS B O 1
ATOM 6999 N N . ASN B 1 397 ? 17.375 20.422 10.18 1 86.81 397 ASN B N 1
ATOM 7000 C CA . ASN B 1 397 ? 18.766 20.875 10.141 1 86.81 397 ASN B CA 1
ATOM 7001 C C . ASN B 1 397 ? 19.625 19.984 9.242 1 86.81 397 ASN B C 1
ATOM 7003 O O . ASN B 1 397 ? 20.844 20.047 9.297 1 86.81 397 ASN B O 1
ATOM 7007 N N . PHE B 1 398 ? 18.922 19.156 8.695 1 79.38 398 PHE B N 1
ATOM 7008 C CA . PHE B 1 398 ? 19.656 18.312 7.766 1 79.38 398 PHE B CA 1
ATOM 7009 C C . PHE B 1 398 ? 20.359 19.156 6.707 1 79.38 398 PHE B C 1
ATOM 7011 O O . PHE B 1 398 ? 19.734 19.984 6.047 1 79.38 398 PHE B O 1
ATOM 7018 N N . GLN B 1 399 ? 21.75 19.484 6.883 1 64.69 399 GLN B N 1
ATOM 7019 C CA . GLN B 1 399 ? 22.547 20.344 6.035 1 64.69 399 GLN B CA 1
ATOM 7020 C C . GLN B 1 399 ? 22.531 19.875 4.582 1 64.69 399 GLN B C 1
ATOM 7022 O O . GLN B 1 399 ? 22.812 20.656 3.668 1 64.69 399 GLN B O 1
ATOM 7027 N N . SER B 1 400 ? 22.281 18.594 4.477 1 55.34 400 SER B N 1
ATOM 7028 C CA . SER B 1 400 ? 22.797 18.031 3.229 1 55.34 400 SER B CA 1
ATOM 7029 C C . SER B 1 400 ? 22.078 18.641 2.021 1 55.34 400 SER B C 1
ATOM 7031 O O . SER B 1 400 ? 22.734 19.047 1.058 1 55.34 400 SER B O 1
ATOM 7033 N N . LEU B 1 401 ? 21.078 18.094 1.7 1 58.31 401 LEU B N 1
ATOM 7034 C CA . LEU B 1 401 ? 21.062 17.828 0.266 1 58.31 401 LEU B CA 1
ATOM 7035 C C . LEU B 1 401 ? 20.984 19.141 -0.527 1 58.31 401 LEU B C 1
ATOM 7037 O O . LEU B 1 401 ? 21.734 19.328 -1.479 1 58.31 401 LEU B O 1
ATOM 7041 N N . TYR B 1 402 ? 19.844 19.797 -0.81 1 67.5 402 TYR B N 1
ATOM 7042 C CA . TYR B 1 402 ? 19.797 20.609 -2.02 1 67.5 402 TYR B CA 1
ATOM 7043 C C . TYR B 1 402 ? 18.719 21.688 -1.912 1 67.5 402 TYR B C 1
ATOM 7045 O O . TYR B 1 402 ? 17.578 21.391 -1.524 1 67.5 402 TYR B O 1
ATOM 7053 N N . SER B 1 403 ? 19.094 22.969 -1.549 1 80.25 403 SER B N 1
ATOM 7054 C CA . SER B 1 403 ? 18.188 24.031 -1.987 1 80.25 403 SER B CA 1
ATOM 7055 C C . SER B 1 403 ? 18.438 24.406 -3.443 1 80.25 403 SER B C 1
ATOM 7057 O O . SER B 1 403 ? 19.594 24.5 -3.875 1 80.25 403 SER B O 1
ATOM 7059 N N . ARG B 1 404 ? 17.422 24.328 -4.168 1 87.12 404 ARG B N 1
ATOM 7060 C CA . ARG B 1 404 ? 17.578 24.641 -5.582 1 87.12 404 ARG B CA 1
ATOM 7061 C C . ARG B 1 404 ? 16.422 25.484 -6.098 1 87.12 404 ARG B C 1
ATOM 7063 O O . ARG B 1 404 ? 15.258 25.141 -5.898 1 87.12 404 ARG B O 1
ATOM 7070 N N . ARG B 1 405 ? 16.859 26.594 -6.613 1 92.56 405 ARG B N 1
ATOM 7071 C CA . ARG B 1 405 ? 15.867 27.328 -7.406 1 92.56 405 ARG B CA 1
ATOM 7072 C C . ARG B 1 405 ? 15.742 26.734 -8.805 1 92.56 405 ARG B C 1
ATOM 7074 O O . ARG B 1 405 ? 16.688 26.797 -9.602 1 92.56 405 ARG B O 1
ATOM 7081 N N . LEU B 1 406 ? 14.641 26.188 -9.047 1 94.62 406 LEU B N 1
ATOM 7082 C CA . LEU B 1 406 ? 14.43 25.562 -10.344 1 94.62 406 LEU B CA 1
ATOM 7083 C C . LEU B 1 406 ? 14.164 26.609 -11.422 1 94.62 406 LEU B C 1
ATOM 7085 O O . LEU B 1 406 ? 13.766 27.734 -11.109 1 94.62 406 LEU B O 1
ATOM 7089 N N . GLN B 1 407 ? 14.523 26.234 -12.625 1 95.94 407 GLN B N 1
ATOM 7090 C CA . GLN B 1 407 ? 14.273 27.094 -13.781 1 95.94 407 GLN B CA 1
ATOM 7091 C C . GLN B 1 407 ? 13.18 26.5 -14.672 1 95.94 407 GLN B C 1
ATOM 7093 O O . GLN B 1 407 ? 12.961 25.281 -14.672 1 95.94 407 GLN B O 1
ATOM 7098 N N . SER B 1 408 ? 12.539 27.484 -15.367 1 97.38 408 SER B N 1
ATOM 7099 C CA . SER B 1 408 ? 11.57 27 -16.344 1 97.38 408 SER B CA 1
ATOM 7100 C C . SER B 1 408 ? 12.188 25.953 -17.25 1 97.38 408 SER B C 1
ATOM 7102 O O . SER B 1 408 ? 13.281 26.141 -17.781 1 97.38 408 SER B O 1
ATOM 7104 N N . GLY B 1 409 ? 11.492 24.797 -17.328 1 98.38 409 GLY B N 1
ATOM 7105 C CA . GLY B 1 409 ? 12.016 23.703 -18.125 1 98.38 409 GLY B CA 1
ATOM 7106 C C . GLY B 1 409 ? 12.68 22.609 -17.297 1 98.38 409 GLY B C 1
ATOM 7107 O O . GLY B 1 409 ? 12.945 21.516 -17.781 1 98.38 409 GLY B O 1
ATOM 7108 N N . ASP B 1 410 ? 12.922 22.922 -16.062 1 98.44 410 ASP B N 1
ATOM 7109 C CA . ASP B 1 410 ? 13.445 21.922 -15.141 1 98.44 410 ASP B CA 1
ATOM 7110 C C . ASP B 1 410 ? 12.336 20.984 -14.664 1 98.44 410 ASP B C 1
ATOM 7112 O O . ASP B 1 410 ? 11.211 21.422 -14.414 1 98.44 410 ASP B O 1
ATOM 7116 N N . LEU B 1 411 ? 12.625 19.719 -14.586 1 98.75 411 LEU B N 1
ATOM 7117 C CA . LEU B 1 411 ? 11.758 18.75 -13.938 1 98.75 411 LEU B CA 1
ATOM 7118 C C . LEU B 1 411 ? 12.5 18.016 -12.82 1 98.75 411 LEU B C 1
ATOM 7120 O O . LEU B 1 411 ? 13.383 17.203 -13.094 1 98.75 411 LEU B O 1
ATOM 7124 N N . ILE B 1 412 ? 12.141 18.359 -11.625 1 98.12 412 ILE B N 1
ATOM 7125 C CA . ILE B 1 412 ? 12.711 17.641 -10.492 1 98.12 412 ILE B CA 1
ATOM 7126 C C . ILE B 1 412 ? 11.867 16.406 -10.188 1 98.12 412 ILE B C 1
ATOM 7128 O O . ILE B 1 412 ? 10.633 16.484 -10.18 1 98.12 412 ILE B O 1
ATOM 7132 N N . SER B 1 413 ? 12.5 15.242 -10.094 1 98.62 413 SER B N 1
ATOM 7133 C CA . SER B 1 413 ? 11.852 13.984 -9.75 1 98.62 413 SER B CA 1
ATOM 7134 C C . SER B 1 413 ? 12.523 13.32 -8.555 1 98.62 413 SER B C 1
ATOM 7136 O O . SER B 1 413 ? 13.75 13.383 -8.406 1 98.62 413 SER B O 1
ATOM 7138 N N . PHE B 1 414 ? 11.711 12.734 -7.68 1 98 414 PHE B N 1
ATOM 7139 C CA . PHE B 1 414 ? 12.289 12.102 -6.5 1 98 414 PHE B CA 1
ATOM 7140 C C . PHE B 1 414 ? 11.352 11.047 -5.938 1 98 414 PHE B C 1
ATOM 7142 O O . PHE B 1 414 ? 10.156 11.039 -6.246 1 98 414 PHE B O 1
ATOM 7149 N N . ASN B 1 415 ? 11.898 10.102 -5.211 1 98.38 415 ASN B N 1
ATOM 7150 C CA . ASN B 1 415 ? 11.125 9.133 -4.441 1 98.38 415 ASN B CA 1
ATOM 7151 C C . ASN B 1 415 ? 10.453 9.781 -3.238 1 98.38 415 ASN B C 1
ATOM 7153 O O . ASN B 1 415 ? 11.086 9.992 -2.205 1 98.38 415 ASN B O 1
ATOM 7157 N N . ASN B 1 416 ? 9.156 10.031 -3.389 1 98.44 416 ASN B N 1
ATOM 7158 C CA . ASN B 1 416 ? 8.344 10.695 -2.369 1 98.44 416 ASN B CA 1
ATOM 7159 C C . ASN B 1 416 ? 8.398 9.953 -1.038 1 98.44 416 ASN B C 1
ATOM 7161 O O . ASN B 1 416 ? 8.227 10.555 0.022 1 98.44 416 ASN B O 1
ATOM 7165 N N . ARG B 1 417 ? 8.719 8.688 -1.098 1 97.81 417 ARG B N 1
ATOM 7166 C CA . ARG B 1 417 ? 8.711 7.836 0.087 1 97.81 417 ARG B CA 1
ATOM 7167 C C . ARG B 1 417 ? 10.078 7.824 0.763 1 97.81 417 ARG B C 1
ATOM 7169 O O . ARG B 1 417 ? 10.266 7.176 1.795 1 97.81 417 ARG B O 1
ATOM 7176 N N . ARG B 1 418 ? 10.953 8.555 0.261 1 97.19 418 ARG B N 1
ATOM 7177 C CA . ARG B 1 418 ? 12.312 8.594 0.786 1 97.19 418 ARG B CA 1
ATOM 7178 C C . ARG B 1 418 ? 12.805 10.023 0.938 1 97.19 418 ARG B C 1
ATOM 7180 O O . ARG B 1 418 ? 13.336 10.398 1.987 1 97.19 418 ARG B O 1
ATOM 7187 N N . VAL B 1 419 ? 12.602 10.797 -0.095 1 96 419 VAL B N 1
ATOM 7188 C CA . VAL B 1 419 ? 13.133 12.156 -0.135 1 96 419 VAL B CA 1
ATOM 7189 C C . VAL B 1 419 ? 12.031 13.148 0.236 1 96 419 VAL B C 1
ATOM 7191 O O . VAL B 1 419 ? 11.102 13.383 -0.546 1 96 419 VAL B O 1
ATOM 7194 N N . LEU B 1 420 ? 12.203 13.734 1.406 1 96.5 420 LEU B N 1
ATOM 7195 C CA . LEU B 1 420 ? 11.305 14.812 1.802 1 96.5 420 LEU B CA 1
ATOM 7196 C C . LEU B 1 420 ? 11.555 16.062 0.967 1 96.5 420 LEU B C 1
ATOM 7198 O O . LEU B 1 420 ? 12.672 16.266 0.473 1 96.5 420 LEU B O 1
ATOM 7202 N N . HIS B 1 421 ? 10.508 16.766 0.836 1 95.31 421 HIS B N 1
ATOM 7203 C CA . HIS B 1 421 ? 10.664 18.016 0.117 1 95.31 421 HIS B CA 1
ATOM 7204 C C . HIS B 1 421 ? 9.977 19.172 0.854 1 95.31 421 HIS B C 1
ATOM 7206 O O . HIS B 1 421 ? 9.039 18.938 1.619 1 95.31 421 HIS B O 1
ATOM 7212 N N . GLY B 1 422 ? 10.562 20.297 0.747 1 92.25 422 GLY B N 1
ATOM 7213 C CA . GLY B 1 422 ? 10.023 21.562 1.242 1 92.25 422 GLY B CA 1
ATOM 7214 C C . GLY B 1 422 ? 10.172 22.703 0.254 1 92.25 422 GLY B C 1
ATOM 7215 O O . GLY B 1 422 ? 10.578 22.484 -0.891 1 92.25 422 GLY B O 1
ATOM 7216 N N . ARG B 1 423 ? 9.664 23.797 0.666 1 89.56 423 ARG B N 1
ATOM 7217 C CA . ARG B 1 423 ? 9.734 25 -0.162 1 89.56 423 ARG B CA 1
ATOM 7218 C C . ARG B 1 423 ? 9.906 26.25 0.698 1 89.56 423 ARG B C 1
ATOM 7220 O O . ARG B 1 423 ? 9.188 26.438 1.685 1 89.56 423 ARG B O 1
ATOM 7227 N N . ALA B 1 424 ? 10.766 27.094 0.274 1 86.5 424 ALA B N 1
ATOM 7228 C CA . ALA B 1 424 ? 10.891 28.391 0.935 1 86.5 424 ALA B CA 1
ATOM 7229 C C . ALA B 1 424 ? 9.703 29.297 0.609 1 86.5 424 ALA B C 1
ATOM 7231 O O . ALA B 1 424 ? 9.047 29.125 -0.423 1 86.5 424 ALA B O 1
ATOM 7232 N N . ALA B 1 425 ? 9.43 30.156 1.526 1 84.31 425 ALA B N 1
ATOM 7233 C CA . ALA B 1 425 ? 8.406 31.172 1.252 1 84.31 425 ALA B CA 1
ATOM 7234 C C . ALA B 1 425 ? 8.789 32.031 0.044 1 84.31 425 ALA B C 1
ATOM 7236 O O . ALA B 1 425 ? 9.969 32.125 -0.297 1 84.31 425 ALA B O 1
ATOM 7237 N N . PHE B 1 426 ? 7.719 32.531 -0.615 1 86.56 426 PHE B N 1
ATOM 7238 C CA . PHE B 1 426 ? 8.039 33.406 -1.748 1 86.56 426 PHE B CA 1
ATOM 7239 C C . PHE B 1 426 ? 6.992 34.5 -1.903 1 86.56 426 PHE B C 1
ATOM 7241 O O . PHE B 1 426 ? 5.906 34.406 -1.322 1 86.56 426 PHE B O 1
ATOM 7248 N N . SER B 1 427 ? 7.418 35.531 -2.459 1 82.38 427 SER B N 1
ATOM 7249 C CA . SER B 1 427 ? 6.531 36.625 -2.805 1 82.38 427 SER B CA 1
ATOM 7250 C C . SER B 1 427 ? 6.129 36.594 -4.277 1 82.38 427 SER B C 1
ATOM 7252 O O . SER B 1 427 ? 6.992 36.531 -5.156 1 82.38 427 SER B O 1
ATOM 7254 N N . ASN B 1 428 ? 4.852 36.5 -4.465 1 76.06 428 ASN B N 1
ATOM 7255 C CA . ASN B 1 428 ? 4.395 36.438 -5.852 1 76.06 428 ASN B CA 1
ATOM 7256 C C . ASN B 1 428 ? 3.623 37.719 -6.223 1 76.06 428 ASN B C 1
ATOM 7258 O O . ASN B 1 428 ? 2.703 37.656 -7.043 1 76.06 428 ASN B O 1
ATOM 7262 N N . GLN B 1 429 ? 3.971 38.656 -5.5 1 77.44 429 GLN B N 1
ATOM 7263 C CA . GLN B 1 429 ? 3.369 39.938 -5.863 1 77.44 429 GLN B CA 1
ATOM 7264 C C . GLN B 1 429 ? 3.65 40.281 -7.324 1 77.44 429 GLN B C 1
ATOM 7266 O O . GLN B 1 429 ? 2.781 40.812 -8.023 1 77.44 429 GLN B O 1
ATOM 7271 N N . LYS B 1 430 ? 4.832 40 -7.684 1 81 430 LYS B N 1
ATOM 7272 C CA . LYS B 1 430 ? 5.223 40.125 -9.086 1 81 430 LYS B CA 1
ATOM 7273 C C . LYS B 1 430 ? 5.707 38.781 -9.648 1 81 430 LYS B C 1
ATOM 7275 O O . LYS B 1 430 ? 6.516 38.094 -9.023 1 81 430 LYS B O 1
ATOM 7280 N N . GLY B 1 431 ? 5.066 38.344 -10.672 1 87.12 431 GLY B N 1
ATOM 7281 C CA . GLY B 1 431 ? 5.531 37.125 -11.352 1 87.12 431 GLY B CA 1
ATOM 7282 C C . GLY B 1 431 ? 4.746 35.906 -10.984 1 87.12 431 GLY B C 1
ATOM 7283 O O . GLY B 1 431 ? 3.863 35.938 -10.125 1 87.12 431 GLY B O 1
ATOM 7284 N N . LEU B 1 432 ? 5.145 34.812 -11.656 1 91.25 432 LEU B N 1
ATOM 7285 C CA . LEU B 1 432 ? 4.414 33.562 -11.5 1 91.25 432 LEU B CA 1
ATOM 7286 C C . LEU B 1 432 ? 5.371 32.406 -11.234 1 91.25 432 LEU B C 1
ATOM 7288 O O . LEU B 1 432 ? 6.434 32.312 -11.852 1 91.25 432 LEU B O 1
ATOM 7292 N N . ARG B 1 433 ? 5.098 31.672 -10.25 1 93.19 433 ARG B N 1
ATOM 7293 C CA . ARG B 1 433 ? 5.719 30.375 -10.008 1 93.19 433 ARG B CA 1
ATOM 7294 C C . ARG B 1 433 ? 4.719 29.234 -10.227 1 93.19 433 ARG B C 1
ATOM 7296 O O . ARG B 1 433 ? 3.789 29.062 -9.43 1 93.19 433 ARG B O 1
ATOM 7303 N N . TRP B 1 434 ? 4.949 28.516 -11.312 1 94.88 434 TRP B N 1
ATOM 7304 C CA . TRP B 1 434 ? 3.971 27.516 -11.719 1 94.88 434 TRP B CA 1
ATOM 7305 C C . TRP B 1 434 ? 4.648 26.172 -12.016 1 94.88 434 TRP B C 1
ATOM 7307 O O . TRP B 1 434 ? 5.477 26.078 -12.93 1 94.88 434 TRP B O 1
ATOM 7317 N N . PHE B 1 435 ? 4.258 25.156 -11.211 1 96.75 435 PHE B N 1
ATOM 7318 C CA . PHE B 1 435 ? 4.703 23.797 -11.422 1 96.75 435 PHE B CA 1
ATOM 7319 C C . PHE B 1 435 ? 3.52 22.891 -11.75 1 96.75 435 PHE B C 1
ATOM 7321 O O . PHE B 1 435 ? 2.385 23.172 -11.359 1 96.75 435 PHE B O 1
ATOM 7328 N N . GLN B 1 436 ? 3.775 21.906 -12.461 1 97.94 436 GLN B N 1
ATOM 7329 C CA . GLN B 1 436 ? 2.838 20.797 -12.641 1 97.94 436 GLN B CA 1
ATOM 7330 C C . GLN B 1 436 ? 3.43 19.484 -12.125 1 97.94 436 GLN B C 1
ATOM 7332 O O . GLN B 1 436 ? 4.602 19.188 -12.367 1 97.94 436 GLN B O 1
ATOM 7337 N N . GLY B 1 437 ? 2.617 18.75 -11.367 1 98.12 437 GLY B N 1
ATOM 7338 C CA . GLY B 1 437 ? 3.139 17.562 -10.727 1 98.12 437 GLY B CA 1
ATOM 7339 C C . GLY B 1 437 ? 2.344 16.312 -11.062 1 98.12 437 GLY B C 1
ATOM 7340 O O . GLY B 1 437 ? 1.215 16.391 -11.555 1 98.12 437 GLY B O 1
ATOM 7341 N N . THR B 1 438 ? 2.943 15.148 -10.898 1 98.56 438 THR B N 1
ATOM 7342 C CA . THR B 1 438 ? 2.303 13.844 -11.008 1 98.56 438 THR B CA 1
ATOM 7343 C C . THR B 1 438 ? 3.059 12.797 -10.188 1 98.56 438 THR B C 1
ATOM 7345 O O . THR B 1 438 ? 4.043 13.125 -9.516 1 98.56 438 THR B O 1
ATOM 7348 N N . TYR B 1 439 ? 2.541 11.547 -10.227 1 98.5 439 TYR B N 1
ATOM 7349 C CA . TYR B 1 439 ? 3.15 10.477 -9.438 1 98.5 439 TYR B CA 1
ATOM 7350 C C . TYR B 1 439 ? 3.252 9.188 -10.242 1 98.5 439 TYR B C 1
ATOM 7352 O O . TYR B 1 439 ? 2.531 9.008 -11.227 1 98.5 439 TYR B O 1
ATOM 7360 N N . VAL B 1 440 ? 4.176 8.367 -9.82 1 98.19 440 VAL B N 1
ATOM 7361 C CA . VAL B 1 440 ? 4.328 7.02 -10.359 1 98.19 440 VAL B CA 1
ATOM 7362 C C . VAL B 1 440 ? 4.336 6.008 -9.211 1 98.19 440 VAL B C 1
ATOM 7364 O O . VAL B 1 440 ? 5.02 6.211 -8.203 1 98.19 440 VAL B O 1
ATOM 7367 N N . GLU B 1 441 ? 3.58 4.926 -9.422 1 97.12 441 GLU B N 1
ATOM 7368 C CA . GLU B 1 441 ? 3.477 3.889 -8.398 1 97.12 441 GLU B CA 1
ATOM 7369 C C . GLU B 1 441 ? 4.797 3.146 -8.227 1 97.12 441 GLU B C 1
ATOM 7371 O O . GLU B 1 441 ? 5.438 2.771 -9.211 1 97.12 441 GLU B O 1
ATOM 7376 N N . LEU B 1 442 ? 5.227 2.854 -7.008 1 97.19 442 LEU B N 1
ATOM 7377 C CA . LEU B 1 442 ? 6.582 2.393 -6.73 1 97.19 442 LEU B CA 1
ATOM 7378 C C . LEU B 1 442 ? 6.754 0.935 -7.145 1 97.19 442 LEU B C 1
ATOM 7380 O O . LEU B 1 442 ? 7.844 0.528 -7.559 1 97.19 442 LEU B O 1
ATOM 7384 N N . SER B 1 443 ? 5.734 0.079 -6.996 1 96.88 443 SER B N 1
ATOM 7385 C CA . SER B 1 443 ? 5.875 -1.307 -7.43 1 96.88 443 SER B CA 1
ATOM 7386 C C . SER B 1 443 ? 6.152 -1.391 -8.93 1 96.88 443 SER B C 1
ATOM 7388 O O . SER B 1 443 ? 6.918 -2.246 -9.375 1 96.88 443 SER B O 1
ATOM 7390 N N . GLU B 1 444 ? 5.512 -0.558 -9.633 1 97.06 444 GLU B N 1
ATOM 7391 C CA . GLU B 1 444 ? 5.711 -0.538 -11.078 1 97.06 444 GLU B CA 1
ATOM 7392 C C . GLU B 1 444 ? 7.078 0.034 -11.438 1 97.06 444 GLU B C 1
ATOM 7394 O O . GLU B 1 444 ? 7.754 -0.472 -12.336 1 97.06 444 GLU B O 1
ATOM 7399 N N . PHE B 1 445 ? 7.465 1.055 -10.711 1 98.31 445 PHE B N 1
ATOM 7400 C CA . PHE B 1 445 ? 8.805 1.597 -10.883 1 98.31 445 PHE B CA 1
ATOM 7401 C C . PHE B 1 445 ? 9.859 0.535 -10.586 1 98.31 445 PHE B C 1
ATOM 7403 O O . PHE B 1 445 ? 10.789 0.34 -11.375 1 98.31 445 PHE B O 1
ATOM 7410 N N . GLN B 1 446 ? 9.711 -0.13 -9.508 1 98 446 GLN B N 1
ATOM 7411 C CA . GLN B 1 446 ? 10.641 -1.178 -9.102 1 98 446 GLN B CA 1
ATOM 7412 C C . GLN B 1 446 ? 10.734 -2.27 -10.164 1 98 446 GLN B C 1
ATOM 7414 O O . GLN B 1 446 ? 11.828 -2.725 -10.5 1 98 446 GLN B O 1
ATOM 7419 N N . SER B 1 447 ? 9.625 -2.674 -10.633 1 97.44 447 SER B N 1
ATOM 7420 C CA . SER B 1 447 ? 9.57 -3.688 -11.68 1 97.44 447 SER B CA 1
ATOM 7421 C C . SER B 1 447 ? 10.305 -3.225 -12.938 1 97.44 447 SER B C 1
ATOM 7423 O O . SER B 1 447 ? 11.133 -3.953 -13.484 1 97.44 447 SER B O 1
ATOM 7425 N N . ARG B 1 448 ? 9.992 -2.02 -13.352 1 97.88 448 ARG B N 1
ATOM 7426 C CA . ARG B 1 448 ? 10.602 -1.465 -14.562 1 97.88 448 ARG B CA 1
ATOM 7427 C C . ARG B 1 448 ? 12.117 -1.388 -14.43 1 97.88 448 ARG B C 1
ATOM 7429 O O . ARG B 1 448 ? 12.844 -1.754 -15.352 1 97.88 448 ARG B O 1
ATOM 7436 N N . LEU B 1 449 ? 12.555 -0.929 -13.32 1 98.44 449 LEU B N 1
ATOM 7437 C CA . LEU B 1 449 ? 13.992 -0.8 -13.102 1 98.44 449 LEU B CA 1
ATOM 7438 C C . LEU B 1 449 ? 14.664 -2.17 -13.078 1 98.44 449 LEU B C 1
ATOM 7440 O O . LEU B 1 449 ? 15.75 -2.346 -13.625 1 98.44 449 LEU B O 1
ATOM 7444 N N . GLN B 1 450 ? 14.047 -3.131 -12.414 1 97.56 450 GLN B N 1
ATOM 7445 C CA . GLN B 1 450 ? 14.633 -4.465 -12.375 1 97.56 450 GLN B CA 1
ATOM 7446 C C . GLN B 1 450 ? 14.742 -5.066 -13.773 1 97.56 450 GLN B C 1
ATOM 7448 O O . GLN B 1 450 ? 15.719 -5.742 -14.094 1 97.56 450 GLN B O 1
ATOM 7453 N N . VAL B 1 451 ? 13.758 -4.848 -14.555 1 97.56 451 VAL B N 1
ATOM 7454 C CA . VAL B 1 451 ? 13.805 -5.297 -15.938 1 97.56 451 VAL B CA 1
ATOM 7455 C C . VAL B 1 451 ? 15 -4.664 -16.641 1 97.56 451 VAL B C 1
ATOM 7457 O O . VAL B 1 451 ? 15.758 -5.352 -17.328 1 97.56 451 VAL B O 1
ATOM 7460 N N . PHE B 1 452 ? 15.211 -3.41 -16.406 1 98.06 452 PHE B N 1
ATOM 7461 C CA . PHE B 1 452 ? 16.312 -2.705 -17.062 1 98.06 452 PHE B CA 1
ATOM 7462 C C . PHE B 1 452 ? 17.656 -3.148 -16.5 1 98.06 452 PHE B C 1
ATOM 7464 O O . PHE B 1 452 ? 18.641 -3.246 -17.234 1 98.06 452 PHE B O 1
ATOM 7471 N N . HIS B 1 453 ? 17.734 -3.373 -15.227 1 97.88 453 HIS B N 1
ATOM 7472 C CA . HIS B 1 453 ? 18.938 -3.947 -14.664 1 97.88 453 HIS B CA 1
ATOM 7473 C C . HIS B 1 453 ? 19.328 -5.23 -15.391 1 97.88 453 HIS B C 1
ATOM 7475 O O . HIS B 1 453 ? 20.516 -5.461 -15.648 1 97.88 453 HIS B O 1
ATOM 7481 N N . ASN B 1 454 ? 18.359 -5.992 -15.688 1 96.62 454 ASN B N 1
ATOM 7482 C CA . ASN B 1 454 ? 18.609 -7.301 -16.281 1 96.62 454 ASN B CA 1
ATOM 7483 C C . ASN B 1 454 ? 18.906 -7.188 -17.781 1 96.62 454 ASN B C 1
ATOM 7485 O O . ASN B 1 454 ? 19.719 -7.941 -18.312 1 96.62 454 ASN B O 1
ATOM 7489 N N . ILE B 1 455 ? 18.297 -6.27 -18.438 1 96.06 455 ILE B N 1
ATOM 7490 C CA . ILE B 1 455 ? 18.438 -6.164 -19.891 1 96.06 455 ILE B CA 1
ATOM 7491 C C . ILE B 1 455 ? 19.656 -5.316 -20.234 1 96.06 455 ILE B C 1
ATOM 7493 O O . ILE B 1 455 ? 20.469 -5.711 -21.062 1 96.06 455 ILE B O 1
ATOM 7497 N N . LEU B 1 456 ? 19.812 -4.184 -19.531 1 96.44 456 LEU B N 1
ATOM 7498 C CA . LEU B 1 456 ? 20.812 -3.199 -19.938 1 96.44 456 LEU B CA 1
ATOM 7499 C C . LEU B 1 456 ? 21.953 -3.137 -18.922 1 96.44 456 LEU B C 1
ATOM 7501 O O . LEU B 1 456 ? 23.031 -2.621 -19.219 1 96.44 456 LEU B O 1
ATOM 7505 N N . GLY B 1 457 ? 21.609 -3.609 -17.719 1 96.19 457 GLY B N 1
ATOM 7506 C CA . GLY B 1 457 ? 22.578 -3.432 -16.641 1 96.19 457 GLY B CA 1
ATOM 7507 C C . GLY B 1 457 ? 23.25 -4.723 -16.234 1 96.19 457 GLY B C 1
ATOM 7508 O O . GLY B 1 457 ? 23.562 -5.562 -17.078 1 96.19 457 GLY B O 1
ATOM 7509 N N . ASP B 1 458 ? 23.578 -4.742 -14.914 1 94.81 458 ASP B N 1
ATOM 7510 C CA . ASP B 1 458 ? 24.359 -5.848 -14.383 1 94.81 458 ASP B CA 1
ATOM 7511 C C . ASP B 1 458 ? 23.484 -6.836 -13.625 1 94.81 458 ASP B C 1
ATOM 7513 O O . ASP B 1 458 ? 23.984 -7.688 -12.891 1 94.81 458 ASP B O 1
ATOM 7517 N N . GLY B 1 459 ? 22.219 -6.668 -13.711 1 94.38 459 GLY B N 1
ATOM 7518 C CA . GLY B 1 459 ? 21.281 -7.605 -13.109 1 94.38 459 GLY B CA 1
ATOM 7519 C C . GLY B 1 459 ? 21.172 -7.453 -11.602 1 94.38 459 GLY B C 1
ATOM 7520 O O . GLY B 1 459 ? 20.562 -8.289 -10.93 1 94.38 459 GLY B O 1
ATOM 7521 N N . ARG B 1 460 ? 21.734 -6.422 -10.984 1 94.31 460 ARG B N 1
ATOM 7522 C CA . ARG B 1 460 ? 21.641 -6.219 -9.547 1 94.31 460 ARG B CA 1
ATOM 7523 C C . ARG B 1 460 ? 20.203 -6.016 -9.102 1 94.31 460 ARG B C 1
ATOM 7525 O O . ARG B 1 460 ? 19.359 -5.555 -9.891 1 94.31 460 ARG B O 1
ATOM 7532 N N . PRO B 1 461 ? 19.938 -6.402 -7.898 1 94.44 461 PRO B N 1
ATOM 7533 C CA . PRO B 1 461 ? 18.578 -6.105 -7.41 1 94.44 461 PRO B CA 1
ATOM 7534 C C . PRO B 1 461 ? 18.359 -4.613 -7.164 1 94.44 461 PRO B C 1
ATOM 7536 O O . PRO B 1 461 ? 19.297 -3.895 -6.812 1 94.44 461 PRO B O 1
ATOM 7539 N N . VAL B 1 462 ? 17.156 -4.191 -7.406 1 96.81 462 VAL B N 1
ATOM 7540 C CA . VAL B 1 462 ? 16.797 -2.814 -7.082 1 96.81 462 VAL B CA 1
ATOM 7541 C C . VAL B 1 462 ? 16.953 -2.576 -5.582 1 96.81 462 VAL B C 1
ATOM 7543 O O . VAL B 1 462 ? 16.578 -3.42 -4.77 1 96.81 462 VAL B O 1
ATOM 7546 N N . THR B 1 463 ? 17.5 -1.45 -5.242 1 95.81 463 THR B N 1
ATOM 7547 C CA . THR B 1 463 ? 17.641 -1.081 -3.84 1 95.81 463 THR B CA 1
ATOM 7548 C C . THR B 1 463 ? 16.281 -0.834 -3.203 1 95.81 463 THR B C 1
ATOM 7550 O O . THR B 1 463 ? 15.289 -0.605 -3.906 1 95.81 463 THR B O 1
ATOM 7553 N N . ARG B 1 464 ? 16.281 -0.91 -1.909 1 95.38 464 ARG B N 1
ATOM 7554 C CA . ARG B 1 464 ? 15.055 -0.627 -1.189 1 95.38 464 ARG B CA 1
ATOM 7555 C C . ARG B 1 464 ? 14.562 0.791 -1.473 1 95.38 464 ARG B C 1
ATOM 7557 O O . ARG B 1 464 ? 15.367 1.726 -1.538 1 95.38 464 ARG B O 1
ATOM 7564 N N . LEU B 1 465 ? 13.227 0.916 -1.598 1 96.94 465 LEU B N 1
ATOM 7565 C CA . LEU B 1 465 ? 12.664 2.182 -2.049 1 96.94 465 LEU B CA 1
ATOM 7566 C C . LEU B 1 465 ? 11.766 2.793 -0.974 1 96.94 465 LEU B C 1
ATOM 7568 O O . LEU B 1 465 ? 11.055 3.768 -1.23 1 96.94 465 LEU B O 1
ATOM 7572 N N . GLY B 1 466 ? 11.742 2.213 0.207 1 96.25 466 GLY B N 1
ATOM 7573 C CA . GLY B 1 466 ? 10.898 2.732 1.272 1 96.25 466 GLY B CA 1
ATOM 7574 C C . GLY B 1 466 ? 9.477 2.213 1.217 1 96.25 466 GLY B C 1
ATOM 7575 O O . GLY B 1 466 ? 8.539 2.91 1.609 1 96.25 466 GLY B O 1
ATOM 7576 N N . MET B 1 467 ? 9.289 0.997 0.726 1 94.94 467 MET B N 1
ATOM 7577 C CA . MET B 1 467 ? 7.984 0.35 0.6 1 94.94 467 MET B CA 1
ATOM 7578 C C . MET B 1 467 ? 7.68 -0.502 1.827 1 94.94 467 MET B C 1
ATOM 7580 O O . MET B 1 467 ? 8.594 -0.9 2.555 1 94.94 467 MET B O 1
ATOM 7584 N N . ASN B 1 468 ? 6.363 -0.752 2.016 1 90.06 468 ASN B N 1
ATOM 7585 C CA . ASN B 1 468 ? 5.934 -1.608 3.115 1 90.06 468 ASN B CA 1
ATOM 7586 C C . ASN B 1 468 ? 6.031 -3.086 2.748 1 90.06 468 ASN B C 1
ATOM 7588 O O . ASN B 1 468 ? 5.035 -3.811 2.793 1 90.06 468 ASN B O 1
ATOM 7592 N N . ASN B 1 469 ? 7.129 -3.475 2.326 1 83.38 469 ASN B N 1
ATOM 7593 C CA . ASN B 1 469 ? 7.48 -4.871 2.084 1 83.38 469 ASN B CA 1
ATOM 7594 C C . ASN B 1 469 ? 8.93 -5.16 2.48 1 83.38 469 ASN B C 1
ATOM 7596 O O . ASN B 1 469 ? 9.625 -4.281 2.99 1 83.38 469 ASN B O 1
ATOM 7600 N N . TRP B 1 470 ? 9.258 -6.402 2.418 1 79.94 470 TRP B N 1
ATOM 7601 C CA . TRP B 1 470 ? 10.547 -6.789 2.977 1 79.94 470 TRP B CA 1
ATOM 7602 C C . TRP B 1 470 ? 11.648 -6.66 1.934 1 79.94 470 TRP B C 1
ATOM 7604 O O . TRP B 1 470 ? 12.781 -7.105 2.156 1 79.94 470 TRP B O 1
ATOM 7614 N N . GLN B 1 471 ? 11.289 -6.066 0.76 1 78.06 471 GLN B N 1
ATOM 7615 C CA . GLN B 1 471 ? 12.266 -5.852 -0.298 1 78.06 471 GLN B CA 1
ATOM 7616 C C . GLN B 1 471 ? 12.406 -4.367 -0.622 1 78.06 471 GLN B C 1
ATOM 7618 O O . GLN B 1 471 ? 11.484 -3.582 -0.382 1 78.06 471 GLN B O 1
#

Nearest PDB structures (foldseek):
  3o2g-assembly1_A  TM=9.009E-01  e=1.690E-35  Homo sapiens
  6npb-assembly1_A  TM=8.898E-01  e=3.525E-33  Leisingera caerulea
  6npc-assembly1_B  TM=8.725E-01  e=1.615E-30  Leisingera caerulea
  3n6w-assembly1_A-2  TM=8.821E-01  e=4.442E-30  Homo sapiens
  7n7v-assembly1_B  TM=6.425E-01  e=7.268E-10  Streptomyces griseochromogenes

InterPro domains:
  IPR003819 TauD/TfdA-like domain [PF02668] (197-439)
  IPR010376 Gamma-butyrobetaine hydroxylase-like, N-terminal [PF06155] (86-160)
  IPR038492 GBBH-like, N-terminal domain superfamily [G3DSA:3.30.2020.30] (76-176)
  IPR042098 Glutarate 2-hydroxylase superfamily [G3DSA:3.60.130.10] (177-456)
  IPR050411 Alpha-ketoglutarate-dependent hydroxylases [PTHR10696] (136-451)

Sequence (942 aa):
MRIQTALLTRGLLRQAMNPKPSPVTHVRLARGITSGVNTSVRQQRTAVPGASGKSELAALKERGLINNIVMRHVKSSRVTSLEIISDGKHVNITWDDGHKSRFHAMWLRHGCHCPDCRLDHNGMGNYQPDDIDLGIRVTSAEIEDNEILILKWQYSDGHTHEGPIPLAWLRSYCPSSQQERRKARVMTFFKDKTIPELEYENVMNSDHGLYEWMCHLAERGICLIKNCPQIEGTVAKIAGRIAPVQHTVYGEVFDVVSQPQPINAAYSPVSLSFHMDQCMYENAPGLQLLHCLQFDPDVIGGENTFADIFELAHQLRKERPDYFDTLVRIPVFITQIHYSRDYPIHMINERPLFSLNNRGELMSINWHPMLIEVSANEEDVEPFFEAYKHFYHMVKNFQSLYSRRLQSGDLISFNNRRVLHGRAAFSNQKGLRWFQGTYVELSEFQSRLQVFHNILGDGRPVTRLGMNNWQMRIQTALLTRGLLRQAMNPKPSPVTHVRLARGITSGVNTSVRQQRTAVPGASGKSELAALKERGLINNIVMRHVKSSRVTSLEIISDGKHVNITWDDGHKSRFHAMWLRHGCHCPDCRLDHNGMGNYQPDDIDLGIRVTSAEIEDNEILILKWQYSDGHTHEGPIPLAWLRSYCPSSQQERRKARVMTFFKDKTIPELEYENVMNSDHGLYEWMCHLAERGICLIKNCPQIEGTVAKIAGRIAPVQHTVYGEVFDVVSQPQPINAAYSPVSLSFHMDQCMYENAPGLQLLHCLQFDPDVIGGENTFADIFELAHQLRKERPDYFDTLVRIPVFITQIHYSRDYPIHMINERPLFSLNNRGELMSINWHPMLIEVSANEEDVEPFFEAYKHFYHMVKNFQSLYSRRLQSGDLISFNNRRVLHGRAAFSNQKGLRWFQGTYVELSEFQSRLQVFHNILGDGRPVTRLGMNNWQ

Radius of gyration: 33.11 Å; Cα contacts (8 Å, |Δi|>4): 1839; chains: 2; bounding box: 104×92×97 Å

Foldseek 3Di:
DDDDDDDDDDDDDDDDDDDDDDDDDDPPPPPPDCPPPPPPPDPPPPPQQPVVNHDQVVVLVVLQNDDPLQLVLQPLWFWPDWDQDPQQQWIWTATPVGDIFIDGNQRVVQQFQPVCAAHGNVGDGNDDPVPRAPPKGWDDWDDDPRFKIWTKIAHPVGDIDIGIHTPSVVSCPGPVNVVVQLVLQAADDDPQLDAAEDEPCLCLPDPVSVLVVLQCCQRVFKHKYFQADLDPPSQQVSLVSQPHFDADPCGFKHKQWADPDDLDPSNHLAWWAWFFPPLLDPDGFWKKKKAWNDDDPPKPFWWKKKDFLVVLLVVCCVPPVLLSVLLAPFKWWQFDADQPDPDGDGTIDIHGQWHADPVRDTQFGHGDVVRIGGPDDPVSVVSNVVSVVVSSVCRRVVVSMDTDDDHRRMMMMGTSGTMIMITHRIDVPDTITMMMMTGDHVVSSQVSNQSCCSNPHSNRHRHRRRHPDPD/DPDDDDDDDDDDDDDDDDDDDDDDPDPPPPPPDCPPPVPPPPDPPPPQQPPVNHDQVVVLVVLQNDDCLQLVLQPLWFWPDWDQDPQQQWIWTATPVGDIFIDGNQRVVQQFQPVCAAHGNVGDGNDDPVPRAPPKGWDDWDDDPRFKIWTKIAHPVGDIDIGIHTPSVVSCPGPVNVVVQLVLQAADDDPAQEAAEDEPCQCLPDPVSVLVVLQCCQRVFKHKYFQADLDPPSQQVSLVSQPHFDADPCGQKHKQWADPDDLDPSNHLAKWAWFFPPLLDPDGFWKKKKAWNFDDPPKPFWWKDKDFLVVLLVVCCVPPVLLSVLLAPFKWWQWDADQPDPDGDGTIDIHGQWHADPVRDTQFGHGDVVRIGGPDDPVSVVSNVVSVVVSSVSRRVVPDHDGDDDHHRMMMMGTSGTMIMITHRIDVPDTITMMMMTGDHVVSSQVSNQSCCSNPHSNRHRHRRRHPDSD

Secondary structure (DSSP, 8-state):
--------------------------------------------------TTS--HHHHHHHTT---HHHHTTS----EEEEEEETTTTEEEEEETTS-EEEEEHHHHHHT--STTTB-TTT--B---GGG--TT-EEEEEEEETTTEEEEEEE-TTS-EEEEEEEHHHHHHTSHHHHHHHHHHTSPP--SS----EEEHHHHHH-HHHHHHHHHHHHHTSEEEEES----TTHHHHHHTTTSPBPPBTTBSSEEE---SS-SSGGGSSS-EEEE-TTTTSSS--SEEEEEEEEE-TT-EE--EEEEEHHHHHHHHHHH-HHHHHHHHHSEEEEEEEE-SSSS-EEEEEEEESEEE-TT--EEEE---TTTEEE---HHHHHHHHHHHHHHHHHHHT-TT--EE---TT-EEEEETTTEEEEE--EE-SSS-EEEEEEEE-HHHHHHHHHHHHHHTS--PPPPP-S-SS--/--------------------------------------------------TTS--HHHHHHHTT---HHHHTTS----EEEEEEEGGGTEEEEEETTS-EEEEEHHHHHHT--STTTB-TTT--B---GGG--TT-EEEEEEEETTTEEEEEEE-TTS-EEEEEEEHHHHHHTSHHHHHHHHHHTSPP--SS----EEEHHHHHH-HHHHHHHHHHHHHTSEEEEES----TTHHHHHHTTTSPBPPBTTBSSEEE---SS-SSGGGSSS-EEEE-TTTTSSS--SEEEEEEEEE-TT-EE--EEEEEHHHHHHHHHHH-HHHHHHHHHSEEEEEEEE-SSSS-EEEEEEEESEEE-TT--EEEE---TTTEEE---HHHHHHHHHHHHHHHHHHHT---SEEE---TT-EEEEETTTEEEEE--EE-SSS-EEEEEEEE-HHHHHHHHHHHHHHTS--PPPPP-S-SS--

Solvent-accessible surface area (backbone atoms only — not comparable to full-atom values): 51484 Å² total; per-residue (Å²): 136,83,88,85,77,86,79,91,75,91,77,89,80,91,82,84,87,88,86,83,81,84,85,80,86,79,78,75,76,74,78,75,80,67,86,67,80,75,73,74,73,73,70,83,66,75,74,73,44,46,97,85,59,43,48,71,66,56,50,36,47,75,35,40,66,57,56,65,58,59,50,72,57,43,77,84,60,44,74,70,43,80,43,75,35,81,86,10,41,28,38,37,38,31,30,66,83,67,50,74,43,77,43,46,30,59,60,52,59,75,54,31,56,30,78,74,28,19,42,62,46,44,52,38,40,56,59,56,55,75,71,62,46,94,64,30,20,37,77,44,78,45,73,47,91,74,44,31,38,38,36,30,35,37,38,77,87,65,54,70,51,71,34,38,32,50,42,63,62,54,53,58,68,30,69,67,44,43,50,50,50,53,60,59,17,51,70,59,80,70,86,73,62,69,74,49,76,44,50,36,65,42,42,76,72,32,70,64,34,39,48,52,52,50,48,32,32,49,48,70,23,32,35,33,32,37,73,35,73,69,46,91,65,43,55,57,59,58,45,46,73,64,35,68,67,32,73,52,100,66,42,50,63,38,75,41,39,72,44,95,79,42,85,43,75,72,15,39,50,57,60,40,68,66,27,30,63,59,51,34,32,77,65,42,58,20,33,36,37,39,25,27,54,35,50,38,86,67,32,47,67,51,28,34,32,39,41,56,50,58,63,51,49,52,50,36,42,72,75,36,46,69,38,41,50,41,38,45,66,50,41,27,33,21,46,46,56,33,69,90,48,97,74,50,39,41,34,69,27,33,43,36,39,34,40,61,50,100,84,70,46,82,24,30,59,56,49,34,68,40,34,58,39,84,64,57,54,79,86,42,43,64,61,42,53,54,30,51,26,51,51,46,46,51,61,73,61,48,75,68,38,48,69,43,74,74,46,58,14,28,28,46,31,29,26,29,40,37,32,24,38,28,30,43,39,34,46,60,89,44,57,50,60,34,33,36,34,39,29,29,45,48,55,52,43,51,12,42,47,34,45,41,21,32,72,77,52,80,42,57,66,64,41,36,63,38,40,84,41,77,82,130,93,67,86,89,81,86,89,81,90,81,87,77,79,82,80,79,83,81,79,75,77,79,80,76,78,72,76,75,75,79,74,82,69,85,71,78,75,72,75,72,75,72,84,67,77,74,72,46,47,97,86,60,44,48,70,68,58,51,36,47,75,35,40,65,58,55,64,59,59,50,71,59,43,78,84,59,44,72,70,43,78,44,74,36,81,88,10,42,29,40,38,38,31,31,66,84,68,49,74,43,77,43,45,30,61,60,51,60,74,53,31,57,30,81,74,28,20,41,62,45,44,54,38,40,58,58,56,55,73,71,62,47,95,63,33,22,38,79,44,79,46,73,46,92,75,44,31,36,38,38,31,36,37,38,77,86,63,54,70,50,70,35,40,32,50,42,62,63,52,53,58,65,32,68,68,44,43,51,51,50,56,61,58,19,51,68,60,80,70,85,71,50,70,74,49,77,45,50,36,66,41,43,76,73,31,70,63,34,38,47,52,51,49,48,31,32,50,50,70,23,34,34,33,33,36,73,36,73,70,46,91,64,43,54,56,58,58,47,45,74,63,36,67,67,33,72,53,100,67,42,49,62,40,76,41,38,72,44,95,80,41,84,42,74,73,16,39,51,59,60,40,68,68,27,30,64,59,52,31,33,76,66,44,57,22,34,35,38,41,25,26,53,37,50,37,86,67,32,46,67,51,28,35,32,44,41,58,50,59,62,50,48,55,49,37,42,73,76,35,47,69,41,41,50,42,37,44,65,50,40,27,33,22,48,45,56,34,69,92,46,97,73,50,39,43,32,68,27,32,44,36,39,35,40,61,50,98,83,68,46,82,25,28,60,55,51,35,72,40,36,57,40,83,63,58,55,79,86,42,44,62,60,42,53,53,30,51,26,52,51,44,47,52,60,73,62,52,80,58,40,45,80,44,75,73,46,58,14,29,28,46,34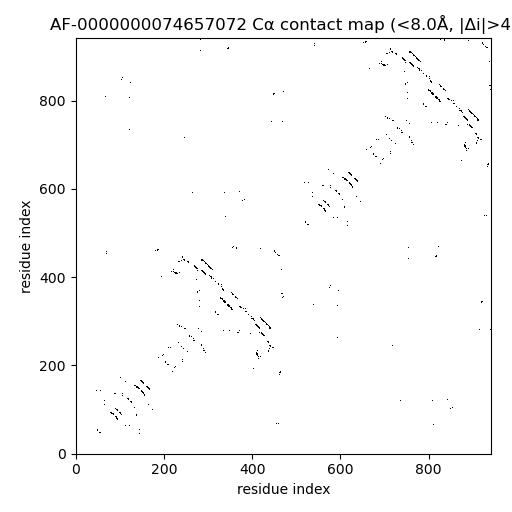,28,25,30,40,38,32,24,38,28,29,42,40,37,47,61,88,44,57,49,60,33,32,35,32,37,29,30,45,48,57,52,43,50,11,42,47,35,46,39,20,32,72,77,52,80,42,58,66,64,42,35,65,38,39,83,40,78,80

Organism: NCBI:txid231223